Protein 6WAS (pdb70)

Secondary structure (DSSP, 8-state):
--EEEES-EEE-TT--EEEEEEE-SS-GGG-EEEEEEE-TTS-EEEEEEE-TTSS-EEE-TTTTTTEEEEEEGGGTEEEEEE-S--GGG-EEEEEEEE-GGGTT-S--EE---EEEEE-----BPPEEEEEEEE---SEEEEEEEEEEEBSS--EEEETTTT--TTEEEPPPEE-TTS-EEEEEEEEEEGGGTTT--EEEEEEETTTTEEEEEEE---/--EE--SEEEE-TT--EEEEEEESSS-GGGS--EEEEE-TTS--EEEEBTTTBPPTTS-TTEEEEEEGGGTEEEEEE-S--GGG-EEEEEEEE-TTS-EEE---EEEEE--S--BPPEEEEE---HHHHHTT-EEEEEEEEEEBSS--EEEEEETTEEE-TTEEEPPPEE-TTS-EEEEEEEEE-HHHHHH-S-EEEEEEETTEEEEEEE-TT-/-PEEEEE-----EEEEESS-----EEEEGGGEEESS---TTS-EEEEETT-/--EEEEE-EEE-TT--EEEEEEE-SS-GGG-EEEEEEE-TTS-EEEEEEE-TTSS-EEE-TTTTTTEEEEEEGGGTEEEEEE-S--GGG-EEEEEEEE-GGGTT-S--EE---EEEEE--PPPBPPEEEEE------EEEEEEEEEEEBSS--EEEEGGGTB-TTEEEPPPEE-TTS-EEEEEEEEEEGGGTTTS--EEEEEEGGGTEEEEEE-----/-PEEEEEE----EEEEE---EEEEEGGGEEESS---TTS-EEEEES--/--EE--SEEEE-TT--EEEEEEESSS-GGGS--EEEEE-TTS--EEEEBTTTBPPTTS-TTEEEEEEGGGTEEEEEE-S--GGG-EEEEEEEE-TTS-EEE---EEEEE--S--BPPEEEEEPPPHHHHHTT-EEEEEEEEEEBSS--EEEEEETTEEE-SSEEEPPPEE-TTS-EEEEEEEEE-HHHHHTSS-EEEEEEETTEEEEEEE-S--

Sequence (963 aa):
VQLVESGGGLAKPGGSLRLSCAASGITFSEDYMHWVRQASGKGLEWVSRISYDSDNTWYADSVKGRFTISRENAKNTLYLQMDSLRAEDTAVYYCARAPVWTGYTSSLDVWGRGVLVTVSSASTKGPSVFPLAPSSGGTAALGCCLVKDYFPEPVTVSWNSGALTSGVHTFPAVLQSSGLYSLSSVVTVPSSSLGTQTYICNVNHKPSNTKVDKRVEPKSVVFSSQPHSVVSGSPGQTVTISCTRSSGSIDNEYVRWYQQRPGSVPTIVVIYKDNQRPSGVPDRFSGSIDSSSNSASLAISSGLQSEDEADYYCQSSDDNFNWVFGGGTRLTTVLRQPKAAPSVTLFPPSSEELQANKATLVCLISDFYPGAVTVAWKADSSPVKAGVETTTPSKQSNNKKYAASSYLSLTPEQWKSHRSYSCCQVTHEGSTVEKTVAPTEVQLVESGGGLAKPGGSLRLSCAASGITFSEDYMHWVRQASGKGLEWVSRISYDSDNTWYADSVKGRFTISRENAKNTLYLQMDSLRAEDTAVYYCCARAPVWTGYTSLDVWGRGVLVTVSSASTKGPSVFPLAPSSSGGTAALGCLVKDYFPEPVTVSWNSGALTSGVHTFPAVLQSSGLYSLSSVVTVPSSSLGTQTYICNVNHKPSNTKVDKRVEPKVVFSQPHSVSGSPGQTVTISCTRSSGSIDNEYVRWYQQRPGSVPTIVIYKDNQRPSGVPDRFSGSIDSSSNSASLAISGLQSEDEADYYCQSSDDNFNWVFGGGTRLTVLRQPKAAPSVTLFPPSSEELQANKATLVCLISDFYPGAVTVAWKADSSPVKAGVETTTPSKQSNNKYAASSYLSLTPEQWKSHRSYSCQVTHEGSTVEKTVAPTECVTLECRQVNEEIKNCSFNATKVYALFYRLDIVPLEEERKGNSSKYRLINCCVTLECRQVNEEIKNCSFNVYALFYRLDIVPLEEERKGNSSKYRLINC

Nearest PDB structures (foldseek):
  6was-assembly1_H  TM=1.005E+00  e=1.455E-41  Homo sapiens
  8db4-assembly2_I  TM=9.716E-01  e=8.700E-34  Homo sapiens
  4yhp-assembly1_H  TM=8.505E-01  e=2.205E-32  Homo sapiens
  4yhp-assembly1_E  TM=6.690E-01  e=6.435E-33  Homo sapiens
  7rxl-assembly1_H  TM=5.875E-01  e=9.216E-33  Homo sapiens

Solvent-accessible surface area: 43402 Å² total

B-factor: mean 32.3, std 17.85, range [6.88, 130.09]

Radius of gyration: 36.83 Å; Cα contacts (8 Å, |Δi|>4): 2574; chains: 6; bounding box: 50×106×88 Å

Foldseek 3Di:
DAKAKDWADEAAQQAKIKIKIADDDDFLLQWKKFKWWAAVPGDIDGAKIAGSVRPDIDGDPVCPPAKDWDADVVRRMIMIIGGNDDQVVFTWMKMFIQGVVNVSPDTDYIHPTDTHGYHPDDADFWDKDWAAWDVQQKTKIKIKTDFGDDDDKDKDKPVPPDDAQKDWDDWDQDPVRGIITMIMGMDGNVCAPVPWIWMWMDDPVVRDIDIDIHHHDD/DAFEWPAEAEDAAQAKDKIKTADPDDALVPWWKWKWWAAPPGDIDTQATRQFDGPPPRDPQWGKHADRVRSMIMIMGGRDDQRSQTKMWMWIADPVRHIDIHPIYGYYHDDDDFDAWDWDKDWADPVQVVVQWTKIKIKIDFGPPQDKDKWKDQANHTDDPQKDKDRWDADPVRGTMIMMMRIDGPCSQQVGQKMKMWMADPRDIDIDMDGPPD/DAKAKDFAEEDAQQGKTKMKIADDDDQQLQWKKFKWWAAVPGDIDTAKIAGSVRPDIDGDPVCPPAKDWDDDVVRRMIMIIGGNDAQVPFTWMKMFIQGVVNVSPDTDHIHPTDTHGHAPDDADAWDKDKQAWDPPPQKIKIKIKTDFGDDDDKDKDKPNPPDDAQKDWDDWDQDSNRGIITMIMGMDGNVQAPVHKIWMWIQDVSHRDIDTDIHHHD/DAFEWPAEDEDAAQAKTKIKTADPDDALVPWAKWKWWAAPPGDIDTQDTRQFDGPPPRDPQWGKHDDRVRSMIMIMGGRDDQRRQTKMWMWIADPVRHIDIHPIYGYHHDPDDFDAKDKDKDWADPVQVVVQWTKIKIKIDDGPPQTKDKWKDFVNHTDDPQKDKDRWDADPVRHTIIMMMHIDGPVSLQPTAKMKIWIADPRDTDIDIDGPVD/DKKWKWAADCVGWTWIDTPPCPDIDIGDPVQWAFPDDHDHPGIGMIHGPVD/DWKWKWDAPCVGWIFIPTCPTDIDNPVQWAFPDDHDHPGIGMIHGPVD

Structure (mmCIF, N/CA/C/O backbone):
data_6WAS
#
_entry.id   6WAS
#
_cell.length_a   73.697
_cell.length_b   97.893
_cell.length_c   168.015
_cell.angle_alpha   90.000
_cell.angle_beta   90.000
_cell.angle_gamma   90.000
#
_symmetry.space_group_name_H-M   'P 21 21 21'
#
loop_
_entity.id
_entity.type
_entity.pdbx_description
1 polymer 'GN1_PA8 Fab Heavy chain'
2 polymer 'GN1_PA8 Fab Light chain'
3 polymer '1FD6 16055 V1V2 scaffold'
4 non-polymer 2-acetamido-2-deoxy-beta-D-glucopyranose
5 water water
#
loop_
_atom_site.group_PDB
_atom_site.id
_atom_site.type_symbol
_atom_site.label_atom_id
_atom_site.label_alt_id
_atom_site.label_comp_id
_atom_site.label_asym_id
_atom_site.label_entity_id
_atom_site.label_seq_id
_atom_site.pdbx_PDB_ins_code
_atom_site.Cartn_x
_atom_site.Cartn_y
_atom_site.Cartn_z
_atom_site.occupancy
_atom_site.B_iso_or_equiv
_atom_site.auth_seq_id
_atom_site.auth_comp_id
_atom_site.auth_asym_id
_atom_site.auth_atom_id
_atom_site.pdbx_PDB_model_num
ATOM 15 N N . VAL A 1 2 ? -10.012 11.034 71.702 1.00 30.13 2 VAL H N 1
ATOM 16 C CA . VAL A 1 2 ? -9.095 10.083 72.308 1.00 34.80 2 VAL H CA 1
ATOM 17 C C . VAL A 1 2 ? -8.720 10.598 73.696 1.00 26.28 2 VAL H C 1
ATOM 18 O O . VAL A 1 2 ? -8.329 11.754 73.853 1.00 23.82 2 VAL H O 1
ATOM 31 N N . GLN A 1 3 ? -8.867 9.739 74.703 1.00 23.74 3 GLN H N 1
ATOM 32 C CA . GLN A 1 3 ? -8.416 10.026 76.055 1.00 24.91 3 GLN H CA 1
ATOM 33 C C . GLN A 1 3 ? -7.532 8.889 76.538 1.00 19.06 3 GLN H C 1
ATOM 34 O O . GLN A 1 3 ? -7.841 7.714 76.328 1.00 25.81 3 GLN H O 1
ATOM 48 N N . LEU A 1 4 ? -6.429 9.252 77.180 1.00 17.82 4 LEU H N 1
ATOM 49 C CA . LEU A 1 4 ? -5.446 8.304 77.678 1.00 21.69 4 LEU H CA 1
ATOM 50 C C . LEU A 1 4 ? -5.494 8.315 79.198 1.00 16.01 4 LEU H C 1
ATOM 51 O O . LEU A 1 4 ? -5.409 9.381 79.813 1.00 21.13 4 LEU H O 1
ATOM 67 N N . VAL A 1 5 ? -5.638 7.137 79.798 1.00 24.46 5 VAL H N 1
ATOM 68 C CA . VAL A 1 5 ? -5.719 6.999 81.249 1.00 24.80 5 VAL H CA 1
ATOM 69 C C . VAL A 1 5 ? -4.651 6.001 81.673 1.00 22.12 5 VAL H C 1
ATOM 70 O O . VAL A 1 5 ? -4.742 4.811 81.347 1.00 21.55 5 VAL H O 1
ATOM 83 N N . GLU A 1 6 ? -3.641 6.486 82.383 1.00 21.22 6 GLU H N 1
ATOM 84 C CA . GLU A 1 6 ? -2.585 5.634 82.899 1.00 22.82 6 GLU H CA 1
ATOM 85 C C . GLU A 1 6 ? -3.038 4.947 84.183 1.00 25.74 6 GLU H C 1
ATOM 86 O O . GLU A 1 6 ? -3.874 5.462 84.928 1.00 23.07 6 GLU H O 1
ATOM 98 N N . SER A 1 7 ? -2.485 3.763 84.425 1.00 25.89 7 SER H N 1
ATOM 99 C CA . SER A 1 7 ? -2.713 3.043 85.668 1.00 24.51 7 SER H CA 1
ATOM 100 C C . SER A 1 7 ? -1.438 2.288 86.008 1.00 26.39 7 SER H C 1
ATOM 101 O O . SER A 1 7 ? -0.508 2.213 85.204 1.00 18.74 7 SER H O 1
ATOM 109 N N . GLY A 1 8 ? -1.399 1.737 87.221 1.00 25.55 8 GLY H N 1
ATOM 110 C CA . GLY A 1 8 ? -0.240 0.993 87.672 1.00 21.33 8 GLY H CA 1
ATOM 111 C C . GLY A 1 8 ? 0.771 1.883 88.354 1.00 20.70 8 GLY H C 1
ATOM 112 O O . GLY A 1 8 ? 0.406 2.872 88.996 1.00 26.57 8 GLY H O 1
ATOM 116 N N . GLY A 1 9 ? 2.052 1.561 88.213 1.00 27.18 9 GLY H N 1
ATOM 117 C CA . GLY A 1 9 ? 3.060 2.362 88.884 1.00 26.99 9 GLY H CA 1
ATOM 118 C C . GLY A 1 9 ? 2.944 2.216 90.389 1.00 35.89 9 GLY H C 1
ATOM 119 O O . GLY A 1 9 ? 2.638 1.138 90.911 1.00 29.82 9 GLY H O 1
ATOM 123 N N . GLY A 1 10 ? 3.177 3.320 91.097 1.00 24.58 10 GLY H N 1
ATOM 124 C CA . GLY A 1 10 ? 3.174 3.320 92.546 1.00 31.98 10 GLY H CA 1
ATOM 125 C C . GLY A 1 10 ? 4.569 3.362 93.139 1.00 27.56 10 GLY H C 1
ATOM 126 O O . GLY A 1 10 ? 5.489 3.935 92.547 1.00 26.23 10 GLY H O 1
ATOM 130 N N . LEU A 1 11 ? 4.737 2.746 94.304 1.00 25.29 11 LEU H N 1
ATOM 131 C CA . LEU A 1 11 ? 5.975 2.816 95.066 1.00 19.35 11 LEU H CA 1
ATOM 132 C C . LEU A 1 11 ? 6.797 1.554 94.849 1.00 20.94 11 LEU H C 1
ATOM 133 O O . LEU A 1 11 ? 6.244 0.454 94.736 1.00 28.63 11 LEU H O 1
ATOM 144 N N . ALA A 1 12 ? 8.119 1.714 94.791 1.00 22.75 12 ALA H N 1
ATOM 145 C CA . ALA A 1 12 ? 9.017 0.573 94.675 1.00 27.63 12 ALA H CA 1
ATOM 146 C C . ALA A 1 12 ? 10.380 0.935 95.249 1.00 26.84 12 ALA H C 1
ATOM 147 O O . ALA A 1 12 ? 10.703 2.108 95.453 1.00 22.61 12 ALA H O 1
ATOM 154 N N . LYS A 1 13 ? 11.176 -0.093 95.516 1.00 22.61 13 LYS H N 1
ATOM 155 C CA . LYS A 1 13 ? 12.515 0.088 96.062 1.00 19.04 13 LYS H CA 1
ATOM 156 C C . LYS A 1 13 ? 13.558 0.072 94.948 1.00 23.30 13 LYS H C 1
ATOM 157 O O . LYS A 1 13 ? 13.341 -0.543 93.901 1.00 19.85 13 LYS H O 1
ATOM 176 N N . PRO A 1 14 ? 14.703 0.725 95.135 1.00 24.98 14 PRO H N 1
ATOM 177 C CA . PRO A 1 14 ? 15.787 0.603 94.149 1.00 21.00 14 PRO H CA 1
ATOM 178 C C . PRO A 1 14 ? 16.052 -0.853 93.803 1.00 24.09 14 PRO H C 1
ATOM 179 O O . PRO A 1 14 ? 16.167 -1.710 94.682 1.00 19.34 14 PRO H O 1
ATOM 190 N N . GLY A 1 15 ? 16.149 -1.132 92.505 1.00 20.22 15 GLY H N 1
ATOM 191 C CA . GLY A 1 15 ? 16.257 -2.487 92.015 1.00 20.20 15 GLY H CA 1
ATOM 192 C C . GLY A 1 15 ? 14.931 -3.175 91.790 1.00 16.56 15 GLY H C 1
ATOM 193 O O . GLY A 1 15 ? 14.905 -4.235 91.155 1.00 20.87 15 GLY H O 1
ATOM 197 N N . GLY A 1 16 ? 13.837 -2.608 92.287 1.00 15.46 16 GLY H N 1
ATOM 198 C CA . GLY A 1 16 ? 12.520 -3.176 92.098 1.0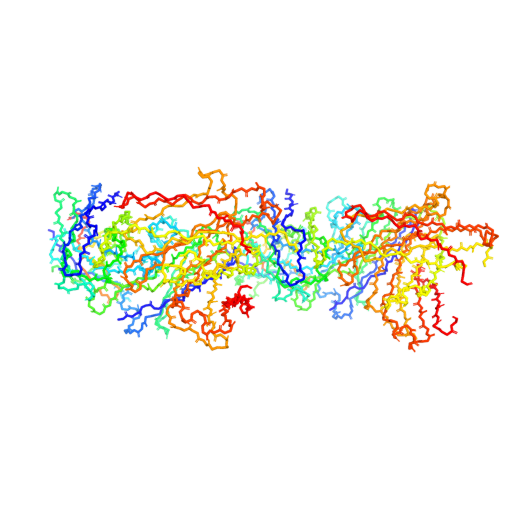0 14.71 16 GLY H CA 1
ATOM 199 C C . GLY A 1 16 ? 12.015 -3.010 90.671 1.00 25.48 16 GLY H C 1
ATOM 200 O O . GLY A 1 16 ? 12.722 -2.580 89.758 1.00 19.84 16 GLY H O 1
ATOM 204 N N . SER A 1 17 ? 10.738 -3.354 90.493 1.00 17.85 17 SER H N 1
ATOM 205 C CA . SER A 1 17 ? 10.165 -3.481 89.162 1.00 20.41 17 SER H CA 1
ATOM 206 C C . SER A 1 17 ? 8.669 -3.190 89.211 1.00 29.54 17 SER H C 1
ATOM 207 O O . SER A 1 17 ? 7.963 -3.708 90.080 1.00 26.80 17 SER H O 1
ATOM 215 N N . LEU A 1 18 ? 8.201 -2.350 88.284 1.00 21.63 18 LEU H N 1
ATOM 216 C CA . LEU A 1 18 ? 6.803 -1.938 88.201 1.00 21.78 18 LEU H CA 1
ATOM 217 C C . LEU A 1 18 ? 6.358 -1.984 86.749 1.00 22.32 18 LEU H C 1
ATOM 218 O O . LEU A 1 18 ? 7.181 -1.957 85.832 1.00 21.36 18 LEU H O 1
ATOM 234 N N . ARG A 1 19 ? 5.041 -2.021 86.545 1.00 16.98 19 ARG H N 1
ATOM 235 C CA . ARG A 1 19 ? 4.469 -1.959 85.208 1.00 17.62 19 ARG H CA 1
ATOM 236 C C . ARG A 1 19 ? 3.425 -0.858 85.145 1.00 24.23 19 ARG H C 1
ATOM 237 O O . ARG A 1 19 ? 2.504 -0.821 85.967 1.00 19.00 19 ARG H O 1
ATOM 258 N N . LEU A 1 20 ? 3.573 0.029 84.167 1.00 17.54 20 LEU H N 1
ATOM 259 C CA . LEU A 1 20 ? 2.564 1.024 83.847 1.00 17.47 20 LEU H CA 1
ATOM 260 C C . LEU A 1 20 ? 1.690 0.532 82.704 1.00 21.24 20 LEU H C 1
ATOM 261 O O . LEU A 1 20 ? 2.149 -0.169 81.796 1.00 17.46 20 LEU H O 1
ATOM 277 N N . SER A 1 21 ? 0.422 0.919 82.759 1.00 18.00 21 SER H N 1
ATOM 278 C CA . SER A 1 21 ? -0.553 0.590 81.737 1.00 19.94 21 SER H CA 1
ATOM 279 C C . SER A 1 21 ? -1.286 1.863 81.341 1.00 23.98 21 SER H C 1
ATOM 280 O O . SER A 1 21 ? -1.494 2.751 82.171 1.00 22.92 21 SER H O 1
ATOM 288 N N . CYS A 1 22 ? -1.668 1.957 80.066 1.00 20.36 22 CYS H N 1
ATOM 289 C CA . CYS A 1 22 ? -2.390 3.124 79.565 1.00 15.64 22 CYS H CA 1
ATOM 290 C C . CYS A 1 22 ? -3.506 2.662 78.642 1.00 19.36 22 CYS H C 1
ATOM 291 O O . CYS A 1 22 ? -3.244 2.032 77.615 1.00 23.11 22 CYS H O 1
ATOM 298 N N . ALA A 1 23 ? -4.742 2.986 78.999 1.00 21.20 23 ALA H N 1
ATOM 299 C CA . ALA A 1 23 ? -5.907 2.603 78.215 1.00 21.88 23 ALA H CA 1
ATOM 300 C C . ALA A 1 23 ? -6.356 3.795 77.382 1.00 20.93 23 ALA H C 1
ATOM 301 O O . ALA A 1 23 ? -6.611 4.876 77.924 1.00 27.00 23 ALA H O 1
ATOM 308 N N . ALA A 1 24 ? -6.443 3.600 76.071 1.00 20.68 24 ALA H N 1
ATOM 309 C CA . ALA A 1 24 ? -6.812 4.656 75.138 1.00 21.65 24 ALA H CA 1
ATOM 310 C C . ALA A 1 24 ? -8.236 4.441 74.643 1.00 20.20 24 ALA H C 1
ATOM 311 O O . ALA A 1 24 ? -8.562 3.369 74.123 1.00 25.10 24 ALA H O 1
ATOM 318 N N . SER A 1 25 ? -9.077 5.455 74.808 1.00 19.57 25 SER H N 1
ATOM 319 C CA . SER A 1 25 ? -10.373 5.463 74.155 1.00 25.10 25 SER H CA 1
ATOM 320 C C . SER A 1 25 ? -10.213 5.932 72.712 1.00 31.99 25 SER H C 1
ATOM 321 O O . SER A 1 25 ? -9.143 6.373 72.288 1.00 31.74 25 SER H O 1
ATOM 329 N N . GLY A 1 26 ? -11.290 5.839 71.951 1.00 31.89 26 GLY H N 1
ATOM 330 C CA . GLY A 1 26 ? -11.270 6.327 70.589 1.00 32.22 26 GLY H CA 1
ATOM 331 C C . GLY A 1 26 ? -10.946 5.246 69.579 1.00 28.58 26 GLY H C 1
ATOM 332 O O . GLY A 1 26 ? -10.917 4.045 69.866 1.00 28.54 26 GLY H O 1
ATOM 336 N N . ILE A 1 27 ? -10.665 5.707 68.361 1.00 26.09 27 ILE H N 1
ATOM 337 C CA . ILE A 1 27 ? -10.653 4.851 67.182 1.00 30.35 27 ILE H CA 1
ATOM 338 C C . ILE A 1 27 ? -9.307 4.823 66.469 1.00 30.19 27 ILE H C 1
ATOM 339 O O . ILE A 1 27 ? -9.179 4.132 65.454 1.00 32.40 27 ILE H O 1
ATOM 355 N N . THR A 1 28 ? -8.290 5.531 66.969 1.00 26.14 28 THR H N 1
ATOM 356 C CA . THR A 1 28 ? -7.039 5.690 66.228 1.00 28.05 28 THR H CA 1
ATOM 357 C C . THR A 1 28 ? -5.875 4.863 66.771 1.00 22.30 28 THR H C 1
ATOM 358 O O . THR A 1 28 ? -4.812 4.846 66.140 1.00 22.86 28 THR H O 1
ATOM 369 N N . PHE A 1 29 ? -6.038 4.184 67.910 1.00 19.99 29 PHE H N 1
ATOM 370 C CA . PHE A 1 29 ? -4.897 3.559 68.578 1.00 18.45 29 PHE H CA 1
ATOM 371 C C . PHE A 1 29 ? -4.104 2.669 67.627 1.00 19.46 29 PHE H C 1
ATOM 372 O O . PHE A 1 29 ? -2.868 2.704 67.618 1.00 17.95 29 PHE H O 1
ATOM 389 N N . SER A 1 30 ? -4.796 1.866 66.817 1.00 23.43 30 SER H N 1
ATOM 390 C CA . SER A 1 30 ? -4.119 0.886 65.976 1.00 22.66 30 SER H CA 1
ATOM 391 C C . SER A 1 30 ? -3.270 1.526 64.885 1.00 20.34 30 SER H C 1
ATOM 392 O O . SER A 1 30 ? -2.465 0.822 64.268 1.00 18.66 30 SER H O 1
ATOM 400 N N . GLU A 1 31 ? -3.415 2.829 64.638 1.00 17.72 31 GLU H N 1
ATOM 401 C CA . GLU A 1 31 ? -2.563 3.533 63.691 1.00 20.52 31 GLU H CA 1
ATOM 402 C C . GLU A 1 31 ? -1.620 4.535 64.351 1.00 21.47 31 GLU H C 1
ATOM 403 O O . GLU A 1 31 ? -0.829 5.164 63.648 1.00 18.20 31 GLU H O 1
ATOM 415 N N . ASP A 1 32 ? -1.671 4.699 65.671 1.00 14.90 32 ASP H N 1
ATOM 416 C CA . ASP A 1 32 ? -0.858 5.696 66.364 1.00 12.70 32 ASP H CA 1
ATOM 417 C C . ASP A 1 32 ? 0.486 5.135 66.818 1.00 13.27 32 ASP H C 1
ATOM 418 O O . ASP A 1 32 ? 0.568 4.006 67.307 1.00 14.94 32 ASP H O 1
ATOM 427 N N . TYR A 1 33 ? 1.536 5.943 66.677 1.00 10.73 33 TYR H N 1
ATOM 428 C CA . TYR A 1 33 ? 2.723 5.753 67.496 1.00 8.98 33 TYR H CA 1
ATOM 429 C C . TYR A 1 33 ? 2.393 6.181 68.920 1.00 10.72 33 TYR H C 1
ATOM 430 O O . TYR A 1 33 ? 1.698 7.182 69.133 1.00 12.76 33 TYR H O 1
ATOM 448 N N . MET A 1 34 ? 2.883 5.426 69.902 1.00 9.80 34 MET H N 1
ATOM 449 C CA . MET A 1 34 ? 2.603 5.710 71.305 1.00 10.67 34 MET H CA 1
ATOM 450 C C . MET A 1 34 ? 3.909 5.910 72.061 1.00 12.47 34 MET H C 1
ATOM 451 O O . MET A 1 34 ? 4.898 5.210 71.821 1.00 13.13 34 MET H O 1
ATOM 465 N N . HIS A 1 35 ? 3.901 6.876 72.973 1.00 8.92 35 HIS H N 1
ATOM 466 C CA . HIS A 1 35 ? 5.098 7.334 73.657 1.00 12.56 35 HIS H CA 1
ATOM 467 C C . HIS A 1 35 ? 4.881 7.289 75.160 1.00 11.68 35 HIS H C 1
ATOM 468 O O . HIS A 1 35 ? 3.749 7.328 75.643 1.00 10.40 35 HIS H O 1
ATOM 482 N N . TRP A 1 36 ? 5.992 7.228 75.895 1.00 8.89 36 TRP H N 1
ATOM 483 C CA . TRP A 1 36 ? 6.025 7.523 77.319 1.00 9.76 36 TRP H CA 1
ATOM 484 C C . TRP A 1 36 ? 6.936 8.723 77.545 1.00 7.20 36 TRP H C 1
ATOM 485 O O . TRP A 1 36 ? 8.030 8.798 76.977 1.00 11.04 36 TRP H O 1
ATOM 506 N N . VAL A 1 37 ? 6.470 9.666 78.355 1.00 10.63 37 VAL H N 1
ATOM 507 C CA . VAL A 1 37 ? 7.243 10.835 78.763 1.00 8.70 37 VAL H CA 1
ATOM 508 C C . VAL A 1 37 ? 7.071 10.994 80.267 1.00 10.14 37 VAL H C 1
ATOM 509 O O . VAL A 1 37 ? 5.980 10.771 80.800 1.00 14.33 37 VAL H O 1
ATOM 522 N N . ARG A 1 38 ? 8.141 11.363 80.959 1.00 11.06 38 ARG H N 1
ATOM 523 C CA . ARG A 1 38 ? 8.071 11.501 82.404 1.00 11.98 38 ARG H CA 1
ATOM 524 C C . ARG A 1 38 ? 8.498 12.905 82.807 1.00 8.32 38 ARG H C 1
ATOM 525 O O . ARG A 1 38 ? 9.167 13.614 82.054 1.00 12.78 38 ARG H O 1
ATOM 546 N N . GLN A 1 39 ? 8.085 13.303 84.006 1.00 12.25 39 GLN H N 1
ATOM 547 C CA . GLN A 1 39 ? 8.375 14.641 84.507 1.00 11.35 39 GLN H CA 1
ATOM 548 C C . GLN A 1 39 ? 8.498 14.559 86.021 1.00 11.69 39 GLN H C 1
ATOM 549 O O . GLN A 1 39 ? 7.510 14.292 86.707 1.00 13.57 39 GLN H O 1
ATOM 563 N N . ALA A 1 40 ? 9.704 14.781 86.529 1.00 15.33 40 ALA H N 1
ATOM 564 C CA . ALA A 1 40 ? 9.906 14.841 87.967 1.00 18.74 40 ALA H CA 1
ATOM 565 C C . ALA A 1 40 ? 9.328 16.141 88.510 1.00 25.16 40 ALA H C 1
ATOM 566 O O . ALA A 1 40 ? 9.295 17.165 87.822 1.00 21.99 40 ALA H O 1
ATOM 573 N N . SER A 1 41 ? 8.853 16.090 89.752 1.00 24.82 41 SER H N 1
ATOM 574 C CA . SER A 1 41 ? 8.232 17.260 90.357 1.00 28.34 41 SER H CA 1
ATOM 575 C C . SER A 1 41 ? 9.145 18.469 90.214 1.00 20.87 41 SER H C 1
ATOM 576 O O . SER A 1 41 ? 10.317 18.428 90.599 1.00 26.01 41 SER H O 1
ATOM 584 N N . GLY A 1 42 ? 8.608 19.536 89.624 1.00 26.66 42 GLY H N 1
ATOM 585 C CA . GLY A 1 42 ? 9.358 20.760 89.412 1.00 22.55 42 GLY H CA 1
ATOM 586 C C . GLY A 1 42 ? 10.458 20.692 88.377 1.00 29.94 42 GLY H C 1
ATOM 587 O O . GLY A 1 42 ? 11.263 21.625 88.296 1.00 26.05 42 GLY H O 1
ATOM 591 N N . LYS A 1 43 ? 10.528 19.629 87.581 1.00 21.11 43 LYS H N 1
ATOM 592 C CA . LYS A 1 43 ? 11.580 19.470 86.585 1.00 20.20 43 LYS H CA 1
ATOM 593 C C . LYS A 1 43 ? 10.981 19.430 85.180 1.00 18.03 43 LYS H C 1
ATOM 594 O O . LYS A 1 43 ? 9.763 19.507 84.982 1.00 18.94 43 LYS H O 1
ATOM 613 N N . GLY A 1 44 ? 11.864 19.309 84.201 1.00 17.14 44 GLY H N 1
ATOM 614 C CA . GLY A 1 44 ? 11.463 19.361 82.814 1.00 20.73 44 GLY H CA 1
ATOM 615 C C . GLY A 1 44 ? 10.941 18.037 82.306 1.00 18.52 44 GLY H C 1
ATOM 616 O O . GLY A 1 44 ? 11.096 16.985 82.926 1.00 19.34 44 GLY H O 1
ATOM 620 N N . LEU A 1 45 ? 10.301 18.105 81.145 1.00 16.07 45 LEU H N 1
ATOM 621 C CA . LEU A 1 45 ? 9.869 16.903 80.449 1.00 13.24 45 LEU H CA 1
ATOM 622 C C . LEU A 1 45 ? 11.081 16.097 80.008 1.00 14.55 45 LEU H C 1
ATOM 623 O O . LEU A 1 45 ? 12.062 16.654 79.503 1.00 15.23 45 LEU H O 1
ATOM 639 N N . GLU A 1 46 ? 11.010 14.778 80.190 1.00 9.39 46 GLU H N 1
ATOM 640 C CA . GLU A 1 46 ? 12.056 13.872 79.727 1.00 13.68 46 GLU H CA 1
ATOM 641 C C . GLU A 1 46 ? 11.410 12.751 78.927 1.00 9.29 46 GLU H C 1
ATOM 642 O O . GLU A 1 46 ? 10.587 11.996 79.456 1.00 10.35 46 GLU H O 1
ATOM 654 N N . TRP A 1 47 ? 11.782 12.649 77.656 1.00 8.78 47 TRP H N 1
ATOM 655 C CA . TRP A 1 47 ? 11.236 11.610 76.797 1.00 11.77 47 TRP H CA 1
ATOM 656 C C . TRP A 1 47 ? 11.799 10.254 77.211 1.00 13.57 47 TRP H C 1
ATOM 657 O O . TRP A 1 47 ? 12.998 10.121 77.480 1.00 9.01 47 TRP H O 1
ATOM 678 N N . VAL A 1 48 ? 10.929 9.245 77.281 1.00 11.15 48 VAL H N 1
ATOM 679 C CA . VAL A 1 48 ? 11.304 7.914 77.776 1.00 13.92 48 VAL H CA 1
ATOM 680 C C . VAL A 1 48 ? 11.403 6.892 76.640 1.00 14.14 48 VAL H C 1
ATOM 681 O O . VAL A 1 48 ? 12.434 6.239 76.473 1.00 12.89 48 VAL H O 1
ATOM 694 N N . SER A 1 49 ? 10.329 6.712 75.876 1.00 9.65 49 SER H N 1
ATOM 695 C CA . SER A 1 49 ? 10.270 5.594 74.942 1.00 8.94 49 SER H CA 1
ATOM 696 C C . SER A 1 49 ? 9.108 5.781 73.976 1.00 8.64 49 SER H C 1
ATOM 697 O O . SER A 1 49 ? 8.157 6.510 74.264 1.00 10.06 49 SER H O 1
ATOM 705 N N . ARG A 1 50 ? 9.192 5.109 72.823 1.00 10.19 50 ARG H N 1
ATOM 706 C CA . ARG A 1 50 ? 8.078 5.085 71.880 1.00 9.77 50 ARG H CA 1
ATOM 707 C C . ARG A 1 50 ? 8.042 3.756 71.135 1.00 12.60 50 ARG H C 1
ATOM 708 O O . ARG A 1 50 ? 9.053 3.053 71.017 1.00 11.30 50 ARG H O 1
ATOM 729 N N . ILE A 1 51 ? 6.861 3.439 70.600 1.00 11.32 51 ILE H N 1
ATOM 730 C CA . ILE A 1 51 ? 6.627 2.180 69.898 1.00 11.86 51 ILE H CA 1
ATOM 731 C C . ILE A 1 51 ? 5.737 2.441 68.684 1.00 16.99 51 ILE H C 1
ATOM 732 O O . ILE A 1 51 ? 4.735 3.160 68.778 1.00 11.90 51 ILE H O 1
ATOM 748 N N . SER A 1 52 ? 6.112 1.867 67.543 1.00 13.67 52 SER H N 1
ATOM 749 C CA . SER A 1 52 ? 5.324 1.998 66.327 1.00 13.95 52 SER H CA 1
ATOM 750 C C . SER A 1 52 ? 3.982 1.287 66.479 1.00 14.30 52 SER H C 1
ATOM 751 O O . SER A 1 52 ? 3.792 0.447 67.362 1.00 15.81 52 SER H O 1
ATOM 759 N N . TYR A 1 53 A 3.039 1.634 65.597 1.00 16.31 52 TYR H N 1
ATOM 760 C CA . TYR A 1 53 A 1.690 1.080 65.704 1.00 17.51 52 TYR H CA 1
ATOM 761 C C . TYR A 1 53 A 1.674 -0.430 65.525 1.00 17.26 52 TYR H C 1
ATOM 762 O O . TYR A 1 53 A 0.771 -1.097 66.046 1.00 20.38 52 TYR H O 1
ATOM 780 N N . ASP A 1 54 ? 2.633 -0.987 64.784 1.00 18.91 53 ASP H N 1
ATOM 781 C CA . ASP A 1 54 ? 2.693 -2.426 64.546 1.00 24.66 53 ASP H CA 1
ATOM 782 C C . ASP A 1 54 ? 3.697 -3.134 65.453 1.00 23.55 53 ASP H C 1
ATOM 783 O O . ASP A 1 54 ? 4.017 -4.304 65.214 1.00 22.91 53 ASP H O 1
ATOM 792 N N . SER A 1 55 ? 4.195 -2.447 66.479 1.00 17.35 54 SER H N 1
ATOM 793 C CA . SER A 1 55 ? 5.067 -2.989 67.519 1.00 17.81 54 SER H CA 1
ATOM 794 C C . SER A 1 55 ? 6.421 -3.443 66.996 1.00 22.26 54 SER H C 1
ATOM 795 O O . SER A 1 55 ? 7.219 -3.990 67.765 1.00 22.75 54 SER H O 1
ATOM 803 N N . ASP A 1 56 ? 6.717 -3.226 65.714 1.00 20.19 55 ASP H N 1
ATOM 804 C CA . ASP A 1 56 ? 7.958 -3.744 65.161 1.00 21.59 55 ASP H CA 1
ATOM 805 C C . ASP A 1 56 ? 9.154 -2.865 65.483 1.00 27.12 55 ASP H C 1
ATOM 806 O O . ASP A 1 56 ? 10.290 -3.342 65.411 1.00 27.02 55 ASP H O 1
ATOM 815 N N . ASN A 1 57 ? 8.932 -1.608 65.855 1.00 16.71 56 ASN H N 1
ATOM 816 C CA . ASN A 1 57 ? 10.023 -0.684 66.122 1.00 20.39 56 ASN H CA 1
ATOM 817 C C . ASN A 1 57 ? 9.801 -0.022 67.470 1.00 15.90 56 ASN H C 1
ATOM 818 O O . ASN A 1 57 ? 8.700 0.460 67.752 1.00 13.62 56 ASN H O 1
ATOM 829 N N . THR A 1 58 ? 10.843 -0.015 68.300 1.00 15.14 57 THR H N 1
ATOM 830 C CA . THR A 1 58 ? 10.813 0.611 69.615 1.00 12.99 57 THR H CA 1
ATOM 831 C C . THR A 1 58 ? 12.090 1.416 69.782 1.00 14.63 57 THR H C 1
ATOM 832 O O . THR A 1 58 ? 13.117 1.111 69.166 1.00 12.32 57 THR H O 1
ATOM 843 N N . TRP A 1 59 ? 12.011 2.462 70.600 1.00 12.52 58 TRP H N 1
ATOM 844 C CA . TRP A 1 59 ? 13.166 3.283 70.933 1.00 11.90 58 TRP H CA 1
ATOM 845 C C . TRP A 1 59 ? 13.121 3.604 72.420 1.00 11.14 58 TRP H C 1
ATOM 846 O O . TRP A 1 59 ? 12.043 3.693 73.014 1.00 11.67 58 TRP H O 1
ATOM 867 N N . TYR A 1 60 ? 14.298 3.826 73.007 1.00 14.06 59 TYR H N 1
ATOM 868 C CA . TYR A 1 60 ? 14.415 4.116 74.430 1.00 13.73 59 TYR H CA 1
ATOM 869 C C . TYR A 1 60 ? 15.450 5.201 74.661 1.00 17.11 59 TYR H C 1
ATOM 870 O O . TYR A 1 60 ? 16.511 5.205 74.030 1.00 11.10 59 TYR H O 1
ATOM 888 N N . ALA A 1 61 ? 15.142 6.106 75.584 1.00 14.80 60 ALA H N 1
ATOM 889 C CA . ALA A 1 61 ? 16.137 7.056 76.051 1.00 14.87 60 ALA H CA 1
ATOM 890 C C . ALA A 1 61 ? 17.332 6.306 76.639 1.00 14.75 60 ALA H C 1
ATOM 891 O O . ALA A 1 61 ? 17.191 5.230 77.227 1.00 14.65 60 ALA H O 1
ATOM 898 N N . ASP A 1 62 ? 18.523 6.883 76.471 1.00 18.54 61 ASP H N 1
ATOM 899 C CA . ASP A 1 62 ? 19.725 6.268 77.032 1.00 24.76 61 ASP H CA 1
ATOM 900 C C . ASP A 1 62 ? 19.559 5.980 78.520 1.00 20.81 61 ASP H C 1
ATOM 901 O O . ASP A 1 62 ? 20.030 4.953 79.017 1.00 22.99 61 ASP H O 1
ATOM 910 N N . SER A 1 63 ? 18.866 6.867 79.241 1.00 22.40 62 SER H N 1
ATOM 911 C CA . SER A 1 63 ? 18.730 6.738 80.687 1.00 22.93 62 SER H CA 1
ATOM 912 C C . SER A 1 63 ? 17.935 5.512 81.107 1.00 22.71 62 SER H C 1
ATOM 913 O O . SER A 1 63 ? 18.052 5.085 82.261 1.00 24.72 62 SER H O 1
ATOM 921 N N . VAL A 1 64 ? 17.133 4.939 80.214 1.00 15.72 63 VAL H N 1
ATOM 922 C CA . VAL A 1 64 ? 16.298 3.791 80.551 1.00 12.74 63 VAL H CA 1
ATOM 923 C C . VAL A 1 64 ? 16.607 2.569 79.703 1.00 17.07 63 VAL H C 1
ATOM 924 O O . VAL A 1 64 ? 16.052 1.495 79.978 1.00 18.66 63 VAL H O 1
ATOM 937 N N . LYS A 1 65 ? 17.477 2.678 78.698 1.00 18.47 64 LYS H N 1
ATOM 938 C CA . LYS A 1 65 ? 17.708 1.560 77.793 1.00 21.46 64 LYS H CA 1
ATOM 939 C C . LYS A 1 65 ? 18.238 0.357 78.564 1.00 22.08 64 LYS H C 1
ATOM 940 O O . LYS A 1 65 ? 19.122 0.482 79.419 1.00 19.62 64 LYS H O 1
ATOM 959 N N . GLY A 1 66 ? 17.680 -0.813 78.269 1.00 20.06 65 GLY H N 1
ATOM 960 C CA . GLY A 1 66 ? 18.040 -2.029 78.952 1.00 29.70 65 GLY H CA 1
ATOM 961 C C . GLY A 1 66 ? 17.264 -2.295 80.225 1.00 29.10 65 GLY H C 1
ATOM 962 O O . GLY A 1 66 ? 17.241 -3.439 80.692 1.00 31.09 65 GLY H O 1
ATOM 966 N N . ARG A 1 67 ? 16.624 -1.277 80.798 1.00 26.50 66 ARG H N 1
ATOM 967 C CA . ARG A 1 67 ? 15.857 -1.443 82.025 1.00 23.36 66 ARG H CA 1
ATOM 968 C C . ARG A 1 67 ? 14.353 -1.337 81.820 1.00 20.53 66 ARG H C 1
ATOM 969 O O . ARG A 1 67 ? 13.601 -1.999 82.538 1.00 19.26 66 ARG H O 1
ATOM 990 N N . PHE A 1 68 ? 13.893 -0.527 80.867 1.00 19.12 67 PHE H N 1
ATOM 991 C CA . PHE A 1 68 ? 12.473 -0.416 80.560 1.00 21.77 67 PHE H CA 1
ATOM 992 C C . PHE A 1 68 ? 12.161 -1.128 79.251 1.00 19.79 67 PHE H C 1
ATOM 993 O O . PHE A 1 68 ? 12.999 -1.200 78.346 1.00 16.61 67 PHE H O 1
ATOM 1010 N N . THR A 1 69 ? 10.933 -1.629 79.147 1.00 16.13 68 THR H N 1
ATOM 1011 C CA . THR A 1 69 ? 10.466 -2.274 77.926 1.00 18.77 68 THR H CA 1
ATOM 1012 C C . THR A 1 69 ? 9.062 -1.776 77.623 1.00 15.61 68 THR H C 1
ATOM 1013 O O . THR A 1 69 ? 8.159 -1.922 78.452 1.00 15.64 68 THR H O 1
ATOM 1024 N N . ILE A 1 70 ? 8.884 -1.185 76.439 1.00 16.16 69 ILE H N 1
ATOM 1025 C CA . ILE A 1 70 ? 7.591 -0.681 75.996 1.00 10.95 69 ILE H CA 1
ATOM 1026 C C . ILE A 1 70 ? 6.932 -1.758 75.158 1.00 13.22 69 ILE H C 1
ATOM 1027 O O . ILE A 1 70 ? 7.607 -2.473 74.406 1.00 15.16 69 ILE H O 1
ATOM 1043 N N . SER A 1 71 ? 5.613 -1.869 75.279 1.00 12.14 70 SER H N 1
ATOM 1044 C CA . SER A 1 71 ? 4.845 -2.827 74.500 1.00 15.31 70 SER H CA 1
ATOM 1045 C C . SER A 1 71 ? 3.421 -2.306 74.399 1.00 12.30 70 SER H C 1
ATOM 1046 O O . SER A 1 71 ? 3.040 -1.352 75.073 1.00 15.10 70 SER H O 1
ATOM 1054 N N . ARG A 1 72 ? 2.640 -2.932 73.529 1.00 13.46 71 ARG H N 1
ATOM 1055 C CA . ARG A 1 72 ? 1.267 -2.504 73.324 1.00 16.23 71 ARG H CA 1
ATOM 1056 C C . ARG A 1 72 ? 0.430 -3.705 72.925 1.00 14.18 71 ARG H C 1
ATOM 1057 O O . ARG A 1 72 ? 0.949 -4.719 72.455 1.00 20.62 71 ARG H O 1
ATOM 1078 N N . GLU A 1 73 ? -0.878 -3.567 73.112 1.00 13.53 72 GLU H N 1
ATOM 1079 C CA . GLU A 1 73 ? -1.848 -4.577 72.703 1.00 19.99 72 GLU H CA 1
ATOM 1080 C C . GLU A 1 73 ? -2.980 -3.839 71.994 1.00 16.77 72 GLU H C 1
ATOM 1081 O O . GLU A 1 73 ? -3.870 -3.283 72.644 1.00 17.70 72 GLU H O 1
ATOM 1088 N N . ASN A 1 74 ? -2.950 -3.832 70.659 1.00 20.17 73 ASN H N 1
ATOM 1089 C CA . ASN A 1 74 ? -3.879 -2.988 69.912 1.00 21.70 73 ASN H CA 1
ATOM 1090 C C . ASN A 1 74 ? -5.319 -3.461 70.055 1.00 22.90 73 ASN H C 1
ATOM 1091 O O . ASN A 1 74 ? -6.238 -2.636 70.087 1.00 21.09 73 ASN H O 1
ATOM 1102 N N . ALA A 1 75 ? -5.544 -4.770 70.139 1.00 21.14 74 ALA H N 1
ATOM 1103 C CA . ALA A 1 75 ? -6.911 -5.258 70.280 1.00 26.79 74 ALA H CA 1
ATOM 1104 C C . ALA A 1 75 ? -7.574 -4.749 71.553 1.00 22.53 74 ALA H C 1
ATOM 1105 O O . ALA A 1 75 ? -8.806 -4.741 71.634 1.00 26.54 74 ALA H O 1
ATOM 1112 N N . LYS A 1 76 ? -6.786 -4.306 72.536 1.00 21.34 75 LYS H N 1
ATOM 1113 C CA . LYS A 1 76 ? -7.296 -3.773 73.791 1.00 25.26 75 LYS H CA 1
ATOM 1114 C C . LYS A 1 76 ? -6.988 -2.288 73.976 1.00 20.80 75 LYS H C 1
ATOM 1115 O O . LYS A 1 76 ? -7.232 -1.748 75.060 1.00 23.81 75 LYS H O 1
ATOM 1134 N N . ASN A 1 77 ? -6.456 -1.616 72.953 1.00 24.61 76 ASN H N 1
ATOM 1135 C CA . ASN A 1 77 ? -6.173 -0.180 73.025 1.00 17.56 76 ASN H CA 1
ATOM 1136 C C . ASN A 1 77 ? -5.326 0.163 74.247 1.00 12.78 76 ASN H C 1
ATOM 1137 O O . ASN A 1 77 ? -5.573 1.148 74.942 1.00 19.23 76 ASN H O 1
ATOM 1148 N N . THR A 1 78 ? -4.301 -0.642 74.504 1.00 19.48 77 THR H N 1
ATOM 1149 C CA . THR A 1 78 ? -3.531 -0.521 75.734 1.00 19.22 77 THR H CA 1
ATOM 1150 C C . THR A 1 78 ? -2.041 -0.419 75.440 1.00 15.62 77 THR H C 1
ATOM 1151 O O . THR A 1 78 ? -1.498 -1.185 74.637 1.00 15.57 77 THR H O 1
ATOM 1162 N N . LEU A 1 79 ? -1.388 0.521 76.110 1.00 19.30 78 LEU H N 1
ATOM 1163 C CA . LEU A 1 79 ? 0.057 0.685 76.063 1.00 18.64 78 LEU H CA 1
ATOM 1164 C C . LEU A 1 79 ? 0.642 0.254 77.400 1.00 17.06 78 LEU H C 1
ATOM 1165 O O . LEU A 1 79 ? 0.029 0.479 78.447 1.00 14.49 78 LEU H O 1
ATOM 1181 N N . TYR A 1 80 ? 1.824 -0.363 77.368 1.00 13.65 79 TYR H N 1
ATOM 1182 C CA . TYR A 1 80 ? 2.505 -0.790 78.582 1.00 14.18 79 TYR H CA 1
ATOM 1183 C C . TYR A 1 80 ? 3.908 -0.212 78.670 1.00 17.42 79 TYR H C 1
ATOM 1184 O O . TYR A 1 80 ? 4.554 0.078 77.660 1.00 14.24 79 TYR H O 1
ATOM 1202 N N . LEU A 1 81 ? 4.383 -0.070 79.903 1.00 20.22 80 LEU H N 1
ATOM 1203 C CA . LEU A 1 81 ? 5.792 0.207 80.154 1.00 17.06 80 LEU H CA 1
ATOM 1204 C C . LEU A 1 81 ? 6.219 -0.668 81.321 1.00 17.78 80 LEU H C 1
ATOM 1205 O O . LEU A 1 81 ? 5.759 -0.466 82.449 1.00 16.33 80 LEU H O 1
ATOM 1221 N N . GLN A 1 82 ? 7.087 -1.636 81.038 1.00 19.17 81 GLN H N 1
ATOM 1222 C CA . GLN A 1 82 ? 7.664 -2.503 82.058 1.00 17.11 81 GLN H CA 1
ATOM 1223 C C . GLN A 1 82 ? 8.935 -1.851 82.581 1.00 14.80 81 GLN H C 1
ATOM 1224 O O . GLN A 1 82 ? 9.897 -1.674 81.830 1.00 19.70 81 GLN H O 1
ATOM 1238 N N . MET A 1 83 ? 8.945 -1.511 83.864 1.00 18.51 82 MET H N 1
ATOM 1239 C CA . MET A 1 83 ? 10.045 -0.768 84.469 1.00 19.58 82 MET H CA 1
ATOM 1240 C C . MET A 1 83 ? 10.778 -1.698 85.432 1.00 25.54 82 MET H C 1
ATOM 1241 O O . MET A 1 83 ? 10.298 -1.958 86.538 1.00 21.50 82 MET H O 1
ATOM 1255 N N . ASP A 1 84 A 11.935 -2.196 85.011 1.00 21.39 82 ASP H N 1
ATOM 1256 C CA . ASP A 1 84 A 12.770 -3.056 85.838 1.00 20.50 82 ASP H CA 1
ATOM 1257 C C . ASP A 1 84 A 13.997 -2.290 86.310 1.00 24.19 82 ASP H C 1
ATOM 1258 O O . ASP A 1 84 A 14.286 -1.178 85.857 1.00 17.97 82 ASP H O 1
ATOM 1267 N N . SER A 1 85 B 14.722 -2.904 87.239 1.00 20.79 82 SER H N 1
ATOM 1268 C CA . SER A 1 85 B 15.976 -2.350 87.731 1.00 15.61 82 SER H CA 1
ATOM 1269 C C . SER A 1 85 B 15.819 -0.865 88.069 1.00 16.13 82 SER H C 1
ATOM 1270 O O . SER A 1 85 B 16.634 -0.017 87.696 1.00 15.53 82 SER H O 1
ATOM 1278 N N . LEU A 1 86 C 14.752 -0.561 88.800 1.00 18.79 82 LEU H N 1
ATOM 1279 C CA . LEU A 1 86 C 14.404 0.818 89.110 1.00 17.74 82 LEU H CA 1
ATOM 1280 C C . LEU A 1 86 C 15.486 1.513 89.931 1.00 30.96 82 LEU H C 1
ATOM 1281 O O . LEU A 1 86 C 16.159 0.912 90.777 1.00 18.19 82 LEU H O 1
ATOM 1297 N N . ARG A 1 87 ? 15.615 2.814 89.684 1.00 19.90 83 ARG H N 1
ATOM 1298 C CA . ARG A 1 87 ? 16.547 3.693 90.364 1.00 20.64 83 ARG H CA 1
ATOM 1299 C C . ARG A 1 87 ? 15.770 4.845 90.981 1.00 27.04 83 ARG H C 1
ATOM 1300 O O . ARG A 1 87 ? 14.680 5.195 90.519 1.00 23.34 83 ARG H O 1
ATOM 1321 N N . ALA A 1 88 ? 16.343 5.448 92.020 1.00 20.16 84 ALA H N 1
ATOM 1322 C CA . ALA A 1 88 ? 15.694 6.599 92.640 1.00 28.82 84 ALA H CA 1
ATOM 1323 C C . ALA A 1 88 ? 15.402 7.692 91.614 1.00 26.32 84 ALA H C 1
ATOM 1324 O O . ALA A 1 88 ? 14.362 8.357 91.682 1.00 22.96 84 ALA H O 1
ATOM 1331 N N . GLU A 1 89 ? 16.306 7.887 90.648 1.00 30.46 85 GLU H N 1
ATOM 1332 C CA . GLU A 1 89 ? 16.138 8.944 89.653 1.00 31.22 85 GLU H CA 1
ATOM 1333 C C . GLU A 1 89 ? 15.045 8.643 88.631 1.00 23.75 85 GLU H C 1
ATOM 1334 O O . GLU A 1 89 ? 14.787 9.492 87.770 1.00 23.66 85 GLU H O 1
ATOM 1346 N N . ASP A 1 90 ? 14.408 7.472 88.687 1.00 20.34 86 ASP H N 1
ATOM 1347 C CA . ASP A 1 90 ? 13.217 7.213 87.886 1.00 19.81 86 ASP H CA 1
ATOM 1348 C C . ASP A 1 90 ? 11.947 7.767 88.526 1.00 24.26 86 ASP H C 1
ATOM 1349 O O . ASP A 1 90 ? 10.870 7.643 87.928 1.00 18.37 86 ASP H O 1
ATOM 1358 N N . THR A 1 91 ? 12.043 8.365 89.716 1.00 20.52 87 THR H N 1
ATOM 1359 C CA . THR A 1 91 ? 10.877 8.962 90.360 1.00 22.23 87 THR H CA 1
ATOM 1360 C C . THR A 1 91 ? 10.370 10.135 89.529 1.00 14.47 87 THR H C 1
ATOM 1361 O O . THR A 1 91 ? 11.119 11.073 89.247 1.00 12.62 87 THR H O 1
ATOM 1372 N N . ALA A 1 92 ? 9.090 10.097 89.169 1.00 13.58 88 ALA H N 1
ATOM 1373 C CA . ALA A 1 92 ? 8.501 11.104 88.290 1.00 14.63 88 ALA H CA 1
ATOM 1374 C C . ALA A 1 92 ? 7.047 10.725 88.045 1.00 16.26 88 ALA H C 1
ATOM 1375 O O . ALA A 1 92 ? 6.619 9.606 88.342 1.00 14.02 88 ALA H O 1
ATOM 1382 N N . VAL A 1 93 ? 6.286 11.675 87.498 1.00 14.76 89 VAL H N 1
ATOM 1383 C CA . VAL A 1 93 ? 4.983 11.368 86.919 1.00 14.25 89 VAL H CA 1
ATOM 1384 C C . VAL A 1 93 ? 5.223 10.912 85.487 1.00 11.57 89 VAL H C 1
ATOM 1385 O O . VAL A 1 93 ? 5.952 11.567 84.732 1.00 15.43 89 VAL H O 1
ATOM 1398 N N . TYR A 1 94 ? 4.635 9.783 85.115 1.00 15.27 90 TYR H N 1
ATOM 1399 C CA . TYR A 1 94 ? 4.812 9.216 83.787 1.00 11.42 90 TYR H CA 1
ATOM 1400 C C . TYR A 1 94 ? 3.545 9.461 82.979 1.00 12.55 90 TYR H C 1
ATOM 1401 O O . TYR A 1 94 ? 2.440 9.188 83.460 1.00 14.67 90 TYR H O 1
ATOM 1419 N N . TYR A 1 95 ? 3.712 9.988 81.764 1.00 15.57 91 TYR H N 1
ATOM 1420 C CA . TYR A 1 95 ? 2.609 10.306 80.860 1.00 11.95 91 TYR H CA 1
ATOM 1421 C C . TYR A 1 95 ? 2.638 9.396 79.640 1.00 9.93 91 TYR H C 1
ATOM 1422 O O . TYR A 1 95 ? 3.680 9.227 79.000 1.00 13.27 91 TYR H O 1
ATOM 1440 N N . CYS A 1 96 ? 1.490 8.814 79.343 1.00 12.17 92 CYS H N 1
ATOM 1441 C CA . CYS A 1 96 ? 1.188 8.229 78.046 1.00 13.85 92 CYS H CA 1
ATOM 1442 C C . CYS A 1 96 ? 0.897 9.351 77.048 1.00 11.39 92 CYS H C 1
ATOM 1443 O O . CYS A 1 96 ? 0.266 10.350 77.401 1.00 13.70 92 CYS H O 1
ATOM 1450 N N . ALA A 1 97 ? 1.375 9.216 75.808 1.00 14.09 93 ALA H N 1
ATOM 1451 C CA . ALA A 1 97 ? 1.095 10.260 74.825 1.00 14.35 93 ALA H CA 1
ATOM 1452 C C . ALA A 1 97 ? 1.032 9.675 73.422 1.00 13.26 93 ALA H C 1
ATOM 1453 O O . ALA A 1 97 ? 1.718 8.702 73.099 1.00 13.42 93 ALA H O 1
ATOM 1460 N N . ARG A 1 98 ? 0.193 10.289 72.592 1.00 12.83 94 ARG H N 1
ATOM 1461 C CA . ARG A 1 98 ? -0.081 9.820 71.242 1.00 14.35 94 ARG H CA 1
ATOM 1462 C C . ARG A 1 98 ? 0.641 10.683 70.211 1.00 9.73 94 ARG H C 1
ATOM 1463 O O . ARG A 1 98 ? 0.562 11.915 70.257 1.00 10.60 94 ARG H O 1
ATOM 1484 N N . ALA A 1 99 ? 1.335 10.032 69.281 1.00 9.58 95 ALA H N 1
ATOM 1485 C CA . ALA A 1 99 ? 1.859 10.703 68.094 1.00 10.51 95 ALA H CA 1
ATOM 1486 C C . ALA A 1 99 ? 1.029 10.240 66.910 1.00 9.35 95 ALA H C 1
ATOM 1487 O O . ALA A 1 99 ? 1.217 9.114 66.426 1.00 13.35 95 ALA H O 1
ATOM 1494 N N . PRO A 1 100 ? 0.093 11.053 66.412 1.00 9.31 96 PRO H N 1
ATOM 1495 C CA . PRO A 1 100 ? -0.875 10.546 65.431 1.00 12.09 96 PRO H CA 1
ATOM 1496 C C . PRO A 1 100 ? -0.468 10.808 63.988 1.00 11.00 96 PRO H C 1
ATOM 1497 O O . PRO A 1 100 ? 0.425 11.620 63.715 1.00 10.86 96 PRO H O 1
ATOM 1508 N N . VAL A 1 101 ? -1.164 10.159 63.053 1.00 12.08 97 VAL H N 1
ATOM 1509 C CA . VAL A 1 101 ? -0.812 10.270 61.638 1.00 14.45 97 VAL H CA 1
ATOM 1510 C C . VAL A 1 101 ? -0.864 11.717 61.157 1.00 16.91 97 VAL H C 1
ATOM 1511 O O . VAL A 1 101 ? -0.080 12.115 60.286 1.00 13.98 97 VAL H O 1
ATOM 1524 N N . TRP A 1 102 ? -1.771 12.531 61.698 1.00 13.17 98 TRP H N 1
ATOM 1525 C CA . TRP A 1 102 ? -1.914 13.871 61.138 1.00 18.30 98 TRP H CA 1
ATOM 1526 C C . TRP A 1 102 ? -0.683 14.738 61.381 1.00 16.28 98 TRP H C 1
ATOM 1527 O O . TRP A 1 102 ? -0.462 15.686 60.625 1.00 15.47 98 TRP H O 1
ATOM 1548 N N . THR A 1 103 ? 0.141 14.424 62.380 1.00 13.10 99 THR H N 1
ATOM 1549 C CA . THR A 1 103 ? 1.401 15.135 62.573 1.00 11.41 99 THR H CA 1
ATOM 1550 C C . THR A 1 103 ? 2.556 14.496 61.819 1.00 13.06 99 THR H C 1
ATOM 1551 O O . THR A 1 103 ? 3.701 14.931 61.989 1.00 15.63 99 THR H O 1
ATOM 1562 N N . GLY A 1 104 ? 2.293 13.469 61.015 1.00 14.80 100 GLY H N 1
ATOM 1563 C CA . GLY A 1 104 ? 3.363 12.663 60.462 1.00 16.05 100 GLY H CA 1
ATOM 1564 C C . GLY A 1 104 ? 4.073 11.828 61.503 1.00 13.42 100 GLY H C 1
ATOM 1565 O O . GLY A 1 104 ? 5.246 11.490 61.324 1.00 10.19 100 GLY H O 1
ATOM 1569 N N . TYR A 1 105 A 3.383 11.487 62.595 1.00 10.28 100 TYR H N 1
ATOM 1570 C CA . TYR A 1 105 A 3.982 10.812 63.742 1.00 10.44 100 TYR H CA 1
ATOM 1571 C C . TYR A 1 105 A 5.124 11.623 64.353 1.00 9.68 100 TYR H C 1
ATOM 1572 O O . TYR A 1 105 A 6.018 11.062 64.990 1.00 10.11 100 TYR H O 1
ATOM 1590 N N . THR A 1 106 B 5.112 12.952 64.185 1.00 10.84 100 THR H N 1
ATOM 1591 C CA . THR A 1 106 B 6.229 13.772 64.638 1.00 9.80 100 THR H CA 1
ATOM 1592 C C . THR A 1 106 B 5.969 14.507 65.948 1.00 10.35 100 THR H C 1
ATOM 1593 O O . THR A 1 106 B 6.925 15.013 66.546 1.00 14.89 100 THR H O 1
ATOM 1604 N N A SER A 1 107 C 4.722 14.584 66.411 0.57 11.48 100 SER H N 1
ATOM 1605 N N B SER A 1 107 C 4.721 14.590 66.411 0.43 11.50 100 SER H N 1
ATOM 1606 C CA A SER A 1 107 C 4.410 15.398 67.577 0.57 10.85 100 SER H CA 1
ATOM 1607 C CA B SER A 1 107 C 4.410 15.415 67.570 0.43 10.89 100 SER H CA 1
ATOM 1608 C C A SER A 1 107 C 3.357 14.721 68.438 0.57 11.96 100 SER H C 1
ATOM 1609 C C B SER A 1 107 C 3.337 14.756 68.426 0.43 12.09 100 SER H C 1
ATOM 1610 O O A SER A 1 107 C 2.522 13.959 67.948 0.57 12.18 100 SER H O 1
ATOM 1611 O O B SER A 1 107 C 2.474 14.032 67.925 0.43 12.16 100 SER H O 1
ATOM 1626 N N . LEU A 1 108 D 3.391 15.042 69.728 1.00 14.07 100 LEU H N 1
ATOM 1627 C CA . LEU A 1 108 D 2.514 14.432 70.725 1.00 11.26 100 LEU H CA 1
ATOM 1628 C C . LEU A 1 108 D 1.338 15.361 71.002 1.00 13.32 100 LEU H C 1
ATOM 1629 O O . LEU A 1 108 D 1.470 16.334 71.750 1.00 13.11 100 LEU H O 1
ATOM 1646 N N . ASP A 1 109 ? 0.173 15.053 70.425 1.00 11.31 101 ASP H N 1
ATOM 1647 C CA . ASP A 1 109 ? -0.950 15.973 70.552 1.00 16.23 101 ASP H CA 1
ATOM 1648 C C . ASP A 1 109 ? -1.826 15.671 71.763 1.00 17.86 101 ASP H C 1
ATOM 1649 O O . ASP A 1 109 ? -2.333 16.605 72.390 1.00 20.70 101 ASP H O 1
ATOM 1658 N N . VAL A 1 110 ? -1.986 14.402 72.132 1.00 14.38 102 VAL H N 1
ATOM 1659 C CA . VAL A 1 110 ? -2.854 13.996 73.235 1.00 13.54 102 VAL H CA 1
ATOM 1660 C C . VAL A 1 110 ? -1.986 13.355 74.307 1.00 12.62 102 VAL H C 1
ATOM 1661 O O . VAL A 1 110 ? -1.197 12.451 74.011 1.00 14.28 102 VAL H O 1
ATOM 1674 N N . TRP A 1 111 ? -2.136 13.824 75.543 1.00 12.42 103 TRP H N 1
ATOM 1675 C CA . TRP A 1 111 ? -1.374 13.338 76.685 1.00 18.02 103 TRP H CA 1
ATOM 1676 C C . TRP A 1 111 ? -2.320 12.791 77.742 1.00 15.96 103 TRP H C 1
ATOM 1677 O O . TRP A 1 111 ? -3.419 13.319 77.938 1.00 21.15 103 TRP H O 1
ATOM 1698 N N . GLY A 1 112 ? -1.885 11.744 78.432 1.00 15.69 104 GLY H N 1
ATOM 1699 C CA . GLY A 1 112 ? -2.643 11.219 79.545 1.00 23.02 104 GLY H CA 1
ATOM 1700 C C . GLY A 1 112 ? -2.551 12.140 80.748 1.00 18.79 104 GLY H C 1
ATOM 1701 O O . GLY A 1 112 ? -1.872 13.167 80.746 1.00 21.81 104 GLY H O 1
ATOM 1705 N N . ARG A 1 113 ? -3.257 11.755 81.810 1.00 24.92 105 ARG H N 1
ATOM 1706 C CA . ARG A 1 113 ? -3.216 12.557 83.024 1.00 28.62 105 ARG H CA 1
ATOM 1707 C C . ARG A 1 113 ? -1.971 12.281 83.853 1.00 23.49 105 ARG H C 1
ATOM 1708 O O . ARG A 1 113 ? -1.556 13.142 84.634 1.00 22.65 105 ARG H O 1
ATOM 1729 N N . GLY A 1 114 ? -1.369 11.119 83.696 1.00 17.81 106 GLY H N 1
ATOM 1730 C CA . GLY A 1 114 ? -0.116 10.824 84.357 1.00 23.31 106 GLY H CA 1
ATOM 1731 C C . GLY A 1 114 ? -0.308 9.862 85.520 1.00 20.74 106 GLY H C 1
ATOM 1732 O O . GLY A 1 114 ? -1.384 9.778 86.127 1.00 22.56 106 GLY H O 1
ATOM 1736 N N . VAL A 1 115 ? 0.746 9.112 85.826 1.00 18.56 107 VAL H N 1
ATOM 1737 C CA . VAL A 1 115 ? 0.747 8.193 86.958 1.00 15.36 107 VAL H CA 1
ATOM 1738 C C . VAL A 1 115 ? 2.071 8.361 87.686 1.00 23.26 107 VAL H C 1
ATOM 1739 O O . VAL A 1 115 ? 3.136 8.371 87.057 1.00 16.89 107 VAL H O 1
ATOM 1752 N N . LEU A 1 116 ? 2.007 8.526 89.004 1.00 23.00 108 LEU H N 1
ATOM 1753 C CA . LEU A 1 116 ? 3.210 8.751 89.790 1.00 21.01 108 LEU H CA 1
ATOM 1754 C C . LEU A 1 116 ? 3.956 7.442 90.009 1.00 15.66 108 LEU H C 1
ATOM 1755 O O . LEU A 1 116 ? 3.354 6.393 90.251 1.00 20.16 108 LEU H O 1
ATOM 1771 N N . VAL A 1 117 ? 5.275 7.513 89.892 1.00 20.71 109 VAL H N 1
ATOM 1772 C CA . VAL A 1 117 ? 6.171 6.410 90.211 1.00 21.07 109 VAL H CA 1
ATOM 1773 C C . VAL A 1 117 ? 7.191 6.957 91.193 1.00 20.07 109 VAL H C 1
ATOM 1774 O O . VAL A 1 117 ? 7.843 7.970 90.914 1.00 17.21 109 VAL H O 1
ATOM 1787 N N . THR A 1 118 ? 7.318 6.306 92.345 1.00 20.23 110 THR H N 1
ATOM 1788 C CA . THR A 1 118 ? 8.248 6.731 93.381 1.00 16.62 110 THR H CA 1
ATOM 1789 C C . THR A 1 118 ? 9.156 5.560 93.713 1.00 16.95 110 THR H C 1
ATOM 1790 O O . THR A 1 118 ? 8.673 4.469 94.030 1.00 20.45 110 THR H O 1
ATOM 1801 N N . VAL A 1 119 ? 10.461 5.782 93.614 1.00 21.66 111 VAL H N 1
ATOM 1802 C CA . VAL A 1 119 ? 11.465 4.771 93.903 1.00 25.32 111 VAL H CA 1
ATOM 1803 C C . VAL A 1 119 ? 12.260 5.266 95.103 1.00 22.76 111 VAL H C 1
ATOM 1804 O O . VAL A 1 119 ? 12.939 6.296 95.017 1.00 20.32 111 VAL H O 1
ATOM 1817 N N . SER A 1 120 ? 12.177 4.535 96.216 1.00 22.95 112 SER H N 1
ATOM 1818 C CA . SER A 1 120 ? 12.800 4.962 97.461 1.00 24.37 112 SER H CA 1
ATOM 1819 C C . SER A 1 120 ? 13.028 3.754 98.357 1.00 15.43 112 SER H C 1
ATOM 1820 O O . SER A 1 120 ? 12.285 2.774 98.300 1.00 20.65 112 SER H O 1
ATOM 1828 N N . SER A 1 121 ? 14.070 3.841 99.179 1.00 21.52 113 SER H N 1
ATOM 1829 C CA . SER A 1 121 ? 14.334 2.851 100.216 1.00 31.03 113 SER H CA 1
ATOM 1830 C C . SER A 1 121 ? 13.622 3.165 101.524 1.00 34.05 113 SER H C 1
ATOM 1831 O O . SER A 1 121 ? 13.644 2.335 102.437 1.00 28.84 113 SER H O 1
ATOM 1839 N N . ALA A 1 122 ? 13.004 4.336 101.642 1.00 26.76 114 ALA H N 1
ATOM 1840 C CA . ALA A 1 122 ? 12.457 4.768 102.919 1.00 29.97 114 ALA H CA 1
ATOM 1841 C C . ALA A 1 122 ? 11.207 3.974 103.274 1.00 26.60 114 ALA H C 1
ATOM 1842 O O . ALA A 1 122 ? 10.488 3.474 102.408 1.00 31.97 114 ALA H O 1
ATOM 1849 N N . SER A 1 123 ? 10.957 3.860 104.574 1.00 34.03 115 SER H N 1
ATOM 1850 C CA . SER A 1 123 ? 9.777 3.185 105.085 1.00 36.63 115 SER H CA 1
ATOM 1851 C C . SER A 1 123 ? 8.746 4.213 105.535 1.00 33.27 115 SER H C 1
ATOM 1852 O O . SER A 1 123 ? 9.086 5.341 105.903 1.00 30.82 115 SER H O 1
ATOM 1860 N N . THR A 1 124 ? 7.480 3.807 105.499 1.00 30.12 116 THR H N 1
ATOM 1861 C CA . THR A 1 124 ? 6.395 4.655 105.971 1.00 32.62 116 THR H CA 1
ATOM 1862 C C . THR A 1 124 ? 6.687 5.164 107.375 1.00 36.88 116 THR H C 1
ATOM 1863 O O . THR A 1 124 ? 7.097 4.402 108.255 1.00 35.25 116 THR H O 1
ATOM 1874 N N . LYS A 1 125 ? 6.469 6.461 107.580 1.00 27.79 117 LYS H N 1
ATOM 1875 C CA . LYS A 1 125 ? 6.791 7.090 108.852 1.00 23.30 117 LYS H CA 1
ATOM 1876 C C . LYS A 1 125 ? 5.978 8.368 108.985 1.00 33.91 117 LYS H C 1
ATOM 1877 O O . LYS A 1 125 ? 5.942 9.181 108.055 1.00 24.85 117 LYS H O 1
ATOM 1896 N N . GLY A 1 126 ? 5.338 8.545 110.139 1.00 27.37 118 GLY H N 1
ATOM 1897 C CA . GLY A 1 126 ? 4.572 9.738 110.399 1.00 27.20 118 GLY H CA 1
ATOM 1898 C C . GLY A 1 126 ? 5.460 10.887 110.825 1.00 23.26 118 GLY H C 1
ATOM 1899 O O . GLY A 1 126 ? 6.573 10.689 111.321 1.00 24.82 118 GLY H O 1
ATOM 1903 N N . PRO A 1 127 ? 4.981 12.114 110.655 1.00 20.83 119 PRO H N 1
ATOM 1904 C CA . PRO A 1 127 ? 5.815 13.282 110.945 1.00 19.50 119 PRO H CA 1
ATOM 1905 C C . PRO A 1 127 ? 5.880 13.614 112.428 1.00 26.71 119 PRO H C 1
ATOM 1906 O O . PRO A 1 127 ? 5.001 13.269 113.217 1.00 26.38 119 PRO H O 1
ATOM 1917 N N . SER A 1 128 ? 6.959 14.304 112.789 1.00 27.00 120 SER H N 1
ATOM 1918 C CA . SER A 1 128 ? 7.002 15.104 114.003 1.00 28.60 120 SER H CA 1
ATOM 1919 C C . SER A 1 128 ? 6.585 16.527 113.662 1.00 31.15 120 SER H C 1
ATOM 1920 O O . SER A 1 128 ? 6.988 17.070 112.629 1.00 28.65 120 SER H O 1
ATOM 1928 N N . VAL A 1 129 ? 5.770 17.128 114.522 1.00 19.32 121 VAL H N 1
ATOM 1929 C CA . VAL A 1 129 ? 5.261 18.475 114.293 1.00 22.36 121 VAL H CA 1
ATOM 1930 C C . VAL A 1 129 ? 5.796 19.388 115.382 1.00 26.22 121 VAL H C 1
ATOM 1931 O O . VAL A 1 129 ? 5.630 19.109 116.576 1.00 29.69 121 VAL H O 1
ATOM 1944 N N . PHE A 1 130 ? 6.443 20.472 114.966 1.00 18.23 122 PHE H N 1
ATOM 1945 C CA . PHE A 1 130 ? 7.001 21.429 115.893 1.00 21.07 122 PHE H CA 1
ATOM 1946 C C . PHE A 1 130 ? 6.424 22.814 115.636 1.00 23.65 122 PHE H C 1
ATOM 1947 O O . PHE A 1 130 ? 6.179 23.182 114.482 1.00 21.84 122 PHE H O 1
ATOM 1964 N N . PRO A 1 131 ? 6.203 23.602 116.682 1.00 20.77 123 PRO H N 1
ATOM 1965 C CA . PRO A 1 131 ? 5.683 24.956 116.487 1.00 23.37 123 PRO H CA 1
ATOM 1966 C C . PRO A 1 131 ? 6.768 25.922 116.040 1.00 24.93 123 PRO H C 1
ATOM 1967 O O . PRO A 1 131 ? 7.934 25.817 116.433 1.00 26.27 123 PRO H O 1
ATOM 1978 N N . LEU A 1 132 ? 6.373 26.864 115.194 1.00 18.84 124 LEU H N 1
ATOM 1979 C CA . LEU A 1 132 ? 7.220 27.979 114.787 1.00 21.53 124 LEU H CA 1
ATOM 1980 C C . LEU A 1 132 ? 6.616 29.221 115.445 1.00 16.46 124 LEU H C 1
ATOM 1981 O O . LEU A 1 132 ? 5.729 29.871 114.892 1.00 20.84 124 LEU H O 1
ATOM 1997 N N . ALA A 1 133 ? 7.100 29.540 116.642 1.00 22.92 125 ALA H N 1
ATOM 1998 C CA . ALA A 1 133 ? 6.451 30.548 117.464 1.00 18.84 125 ALA H CA 1
ATOM 1999 C C . ALA A 1 133 ? 6.654 31.945 116.881 1.00 24.33 125 ALA H C 1
ATOM 2000 O O . ALA A 1 133 ? 7.705 32.240 116.312 1.00 28.25 125 ALA H O 1
ATOM 2007 N N . PRO A 1 134 ? 5.666 32.828 117.019 1.00 30.28 126 PRO H N 1
ATOM 2008 C CA . PRO A 1 134 ? 5.833 34.200 116.531 1.00 28.91 126 PRO H CA 1
ATOM 2009 C C . PRO A 1 134 ? 6.715 35.029 117.453 1.00 31.64 126 PRO H C 1
ATOM 2010 O O . PRO A 1 134 ? 6.801 34.791 118.661 1.00 35.32 126 PRO H O 1
ATOM 2021 N N . SER A 1 135 ? 7.373 36.021 116.857 1.00 44.39 127 SER H N 1
ATOM 2022 C CA . SER A 1 135 ? 8.310 36.876 117.584 1.00 49.81 127 SER H CA 1
ATOM 2023 C C . SER A 1 135 ? 7.594 37.842 118.525 1.00 52.52 127 SER H C 1
ATOM 2024 O O . SER A 1 135 ? 6.371 37.980 118.479 1.00 58.89 127 SER H O 1
ATOM 2026 N N . SER A 1 140 ? 5.482 48.366 113.113 1.00 79.15 132 SER H N 1
ATOM 2027 C CA . SER A 1 140 ? 4.962 49.145 111.995 1.00 90.20 132 SER H CA 1
ATOM 2028 C C . SER A 1 140 ? 3.627 48.580 111.522 1.00 96.08 132 SER H C 1
ATOM 2029 O O . SER A 1 140 ? 2.566 49.119 111.840 1.00 89.09 132 SER H O 1
ATOM 2032 N N . GLY A 1 141 ? 3.687 47.489 110.757 1.00 98.07 133 GLY H N 1
ATOM 2033 C CA . GLY A 1 141 ? 2.483 46.843 110.266 1.00 81.39 133 GLY H CA 1
ATOM 2034 C C . GLY A 1 141 ? 1.689 46.102 111.323 1.00 82.41 133 GLY H C 1
ATOM 2035 O O . GLY A 1 141 ? 0.573 45.661 111.031 1.00 74.63 133 GLY H O 1
ATOM 2039 N N . GLY A 1 142 ? 2.227 45.963 112.532 1.00 83.92 134 GLY H N 1
ATOM 2040 C CA . GLY A 1 142 ? 1.539 45.213 113.573 1.00 65.44 134 GLY H CA 1
ATOM 2041 C C . GLY A 1 142 ? 1.208 43.799 113.148 1.00 68.11 134 GLY H C 1
ATOM 2042 O O . GLY A 1 142 ? 0.099 43.315 113.405 1.00 58.08 134 GLY H O 1
ATOM 2046 N N . THR A 1 143 ? 2.159 43.120 112.510 1.00 70.58 135 THR H N 1
ATOM 2047 C CA . THR A 1 143 ? 1.924 41.841 111.856 1.00 57.33 135 THR H CA 1
ATOM 2048 C C . THR A 1 143 ? 3.008 40.854 112.259 1.00 54.07 135 THR H C 1
ATOM 2049 O O . THR A 1 143 ? 4.200 41.164 112.161 1.00 63.27 135 THR H O 1
ATOM 2060 N N . ALA A 1 144 ? 2.596 39.667 112.698 1.00 52.11 136 ALA H N 1
ATOM 2061 C CA . ALA A 1 144 ? 3.513 38.599 113.069 1.00 50.36 136 ALA H CA 1
ATOM 2062 C C . ALA A 1 144 ? 3.220 37.352 112.244 1.00 42.12 136 ALA H C 1
ATOM 2063 O O . ALA A 1 144 ? 2.102 37.148 111.762 1.00 36.54 136 ALA H O 1
ATOM 2070 N N . ALA A 1 145 ? 4.245 36.514 112.089 1.00 29.16 137 ALA H N 1
ATOM 2071 C CA . ALA A 1 145 ? 4.133 35.243 111.385 1.00 31.20 137 ALA H CA 1
ATOM 2072 C C . ALA A 1 145 ? 4.375 34.097 112.356 1.00 25.78 137 ALA H C 1
ATOM 2073 O O . ALA A 1 145 ? 5.275 34.162 113.198 1.00 26.85 137 ALA H O 1
ATOM 2080 N N . LEU A 1 146 ? 3.555 33.057 112.246 1.00 20.79 138 LEU H N 1
ATOM 2081 C CA . LEU A 1 146 ? 3.723 31.841 113.030 1.00 21.83 138 LEU H CA 1
ATOM 2082 C C . LEU A 1 146 ? 3.453 30.657 112.115 1.00 19.28 138 LEU H C 1
ATOM 2083 O O . LEU A 1 146 ? 2.974 30.821 110.990 1.00 23.31 138 LEU H O 1
ATOM 2099 N N . GLY A 1 147 ? 3.777 29.456 112.579 1.00 13.84 139 GLY H N 1
ATOM 2100 C CA . GLY A 1 147 ? 3.628 28.309 111.707 1.00 20.56 139 GLY H CA 1
ATOM 2101 C C . GLY A 1 147 ? 3.924 27.000 112.399 1.00 17.94 139 GLY H C 1
ATOM 2102 O O . GLY A 1 147 ? 4.078 26.931 113.622 1.00 20.53 139 GLY H O 1
ATOM 2106 N N A CYS A 1 148 ? 3.998 25.951 111.582 0.64 18.32 140 CYS H N 1
ATOM 2107 N N B CYS A 1 148 ? 3.994 25.951 111.582 0.36 18.39 140 CYS H N 1
ATOM 2108 C CA A CYS A 1 148 ? 4.231 24.593 112.052 0.64 20.06 140 CYS H CA 1
ATOM 2109 C CA B CYS A 1 148 ? 4.231 24.594 112.053 0.36 20.13 140 CYS H CA 1
ATOM 2110 C C A CYS A 1 148 ? 5.212 23.903 111.123 0.64 19.22 140 CYS H C 1
ATOM 2111 C C B CYS A 1 148 ? 5.213 23.906 111.123 0.36 19.25 140 CYS H C 1
ATOM 2112 O O A CYS A 1 148 ? 5.054 23.948 109.900 0.64 20.17 140 CYS H O 1
ATOM 2113 O O B CYS A 1 148 ? 5.056 23.955 109.900 0.36 20.19 140 CYS H O 1
ATOM 2126 N N . LEU A 1 149 ? 6.217 23.267 111.709 1.00 19.13 141 LEU H N 1
ATOM 2127 C CA . LEU A 1 149 ? 7.205 22.503 110.967 1.00 17.01 141 LEU H CA 1
ATOM 2128 C C . LEU A 1 149 ? 6.815 21.032 111.019 1.00 17.81 141 LEU H C 1
ATOM 2129 O O . LEU A 1 149 ? 6.701 20.453 112.105 1.00 20.47 141 LEU H O 1
ATOM 2146 N N . VAL A 1 150 ? 6.603 20.433 109.854 1.00 16.73 142 VAL H N 1
ATOM 2147 C CA . VAL A 1 150 ? 6.195 19.038 109.751 1.00 18.62 142 VAL H CA 1
ATOM 2148 C C . VAL A 1 150 ? 7.402 18.270 109.224 1.00 23.95 142 VAL H C 1
ATOM 2149 O O . VAL A 1 150 ? 7.706 18.314 108.026 1.00 16.75 142 VAL H O 1
ATOM 2162 N N . LYS A 1 151 ? 8.098 17.557 110.110 1.00 18.76 143 LYS H N 1
ATOM 2163 C CA . LYS A 1 151 ? 9.408 16.996 109.796 1.00 24.91 143 LYS H CA 1
ATOM 2164 C C . LYS A 1 151 ? 9.375 15.478 109.654 1.00 23.56 143 LYS H C 1
ATOM 2165 O O . LYS A 1 151 ? 8.735 14.774 110.443 1.00 25.39 143 LYS H O 1
ATOM 2184 N N . ASP A 1 152 ? 10.080 14.991 108.631 1.00 26.39 144 ASP H N 1
ATOM 2185 C CA . ASP A 1 152 ? 10.523 13.603 108.519 1.00 22.07 144 ASP H CA 1
ATOM 2186 C C . ASP A 1 152 ? 9.380 12.607 108.386 1.00 22.56 144 ASP H C 1
ATOM 2187 O O . ASP A 1 152 ? 9.221 11.710 109.219 1.00 23.98 144 ASP H O 1
ATOM 2196 N N . TYR A 1 153 ? 8.606 12.726 107.318 1.00 19.10 145 TYR H N 1
ATOM 2197 C CA . TYR A 1 153 ? 7.552 11.774 107.027 1.00 21.70 145 TYR H CA 1
ATOM 2198 C C . TYR A 1 153 ? 7.797 11.131 105.672 1.00 20.80 145 TYR H C 1
ATOM 2199 O O . TYR A 1 153 ? 8.558 11.635 104.839 1.00 24.66 145 TYR H O 1
ATOM 2217 N N . PHE A 1 154 ? 7.151 9.994 105.477 1.00 19.44 146 PHE H N 1
ATOM 2218 C CA . PHE A 1 154 ? 7.184 9.288 104.217 1.00 20.86 146 PHE H CA 1
ATOM 2219 C C . PHE A 1 154 ? 6.002 8.342 104.179 1.00 21.00 146 PHE H C 1
ATOM 2220 O O . PHE A 1 154 ? 5.670 7.737 105.196 1.00 28.90 146 PHE H O 1
ATOM 2237 N N . PRO A 1 155 ? 5.339 8.223 103.021 1.00 27.09 147 PRO H N 1
ATOM 2238 C CA . PRO A 1 155 ? 5.514 8.982 101.782 1.00 22.99 147 PRO H CA 1
ATOM 2239 C C . PRO A 1 155 ? 4.664 10.252 101.799 1.00 30.58 147 PRO H C 1
ATOM 2240 O O . PRO A 1 155 ? 4.021 10.538 102.804 1.00 30.45 147 PRO H O 1
ATOM 2251 N N . GLU A 1 156 ? 4.657 11.004 100.706 1.00 31.20 148 GLU H N 1
ATOM 2252 C CA . GLU A 1 156 ? 3.723 12.112 100.581 1.00 28.25 148 GLU H CA 1
ATOM 2253 C C . GLU A 1 156 ? 2.310 11.555 100.406 1.00 30.66 148 GLU H C 1
ATOM 2254 O O . GLU A 1 156 ? 2.146 10.396 100.025 1.00 34.24 148 GLU H O 1
ATOM 2266 N N . PRO A 1 157 ? 1.279 12.371 100.676 1.00 33.10 149 PRO H N 1
ATOM 2267 C CA . PRO A 1 157 ? 1.314 13.757 101.141 1.00 27.27 149 PRO H CA 1
ATOM 2268 C C . PRO A 1 157 ? 0.959 13.949 102.614 1.00 31.09 149 PRO H C 1
ATOM 2269 O O . PRO A 1 157 ? 0.505 13.031 103.304 1.00 30.38 149 PRO H O 1
ATOM 2280 N N . VAL A 1 158 ? 1.186 15.174 103.074 1.00 31.58 150 VAL H N 1
ATOM 2281 C CA . VAL A 1 158 ? 0.693 15.673 104.349 1.00 27.59 150 VAL H CA 1
ATOM 2282 C C . VAL A 1 158 ? -0.235 16.843 104.053 1.00 26.03 150 VAL H C 1
ATOM 2283 O O . VAL A 1 158 ? 0.015 17.621 103.126 1.00 28.87 150 VAL H O 1
ATOM 2296 N N . THR A 1 159 ? -1.292 16.979 104.844 1.00 26.26 151 THR H N 1
ATOM 2297 C CA . THR A 1 159 ? -2.189 18.117 104.729 1.00 27.21 151 THR H CA 1
ATOM 2298 C C . THR A 1 159 ? -2.164 18.901 106.029 1.00 23.89 151 THR H C 1
ATOM 2299 O O . THR A 1 159 ? -2.021 18.332 107.116 1.00 21.74 151 THR H O 1
ATOM 2310 N N . VAL A 1 160 ? -2.287 20.218 105.905 1.00 22.26 152 VAL H N 1
ATOM 2311 C CA . VAL A 1 160 ? -2.279 21.109 107.053 1.00 19.87 152 VAL H CA 1
ATOM 2312 C C . VAL A 1 160 ? -3.451 22.066 106.924 1.00 27.19 152 VAL H C 1
ATOM 2313 O O . VAL A 1 160 ? -3.703 22.614 105.845 1.00 26.45 152 VAL H O 1
ATOM 2326 N N . SER A 1 161 ? -4.175 22.245 108.017 1.00 23.33 153 SER H N 1
ATOM 2327 C CA . SER A 1 161 ? -5.140 23.318 108.151 1.00 25.12 153 SER H CA 1
ATOM 2328 C C . SER A 1 161 ? -4.875 24.012 109.474 1.00 22.37 153 SER H C 1
ATOM 2329 O O . SER A 1 161 ? -4.136 23.513 110.329 1.00 25.28 153 SER H O 1
ATOM 2337 N N . TRP A 1 162 ? -5.467 25.185 109.633 1.00 21.00 154 TRP H N 1
ATOM 2338 C CA . TRP A 1 162 ? -5.327 25.966 110.847 1.00 22.42 154 TRP H CA 1
ATOM 2339 C C . TRP A 1 162 ? -6.693 26.133 111.495 1.00 25.21 154 TRP H C 1
ATOM 2340 O O . TRP A 1 162 ? -7.681 26.419 110.812 1.00 23.84 154 TRP H O 1
ATOM 2361 N N . ASN A 1 163 ? -6.741 25.927 112.810 1.00 22.39 155 ASN H N 1
ATOM 2362 C CA . ASN A 1 163 ? -7.978 26.024 113.577 1.00 32.35 155 ASN H CA 1
ATOM 2363 C C . ASN A 1 163 ? -9.105 25.274 112.871 1.00 32.27 155 ASN H C 1
ATOM 2364 O O . ASN A 1 163 ? -10.203 25.791 112.663 1.00 30.18 155 ASN H O 1
ATOM 2375 N N . SER A 1 164 ? -8.802 24.036 112.476 1.00 31.78 156 SER H N 1
ATOM 2376 C CA . SER A 1 164 ? -9.763 23.116 111.873 1.00 34.36 156 SER H CA 1
ATOM 2377 C C . SER A 1 164 ? -10.371 23.667 110.590 1.00 37.12 156 SER H C 1
ATOM 2378 O O . SER A 1 164 ? -11.450 23.228 110.172 1.00 39.78 156 SER H O 1
ATOM 2386 N N . GLY A 1 165 ? -9.683 24.607 109.941 1.00 31.82 157 GLY H N 1
ATOM 2387 C CA . GLY A 1 165 ? -10.120 25.168 108.683 1.00 27.37 157 GLY H CA 1
ATOM 2388 C C . GLY A 1 165 ? -10.778 26.527 108.790 1.00 29.20 157 GLY H C 1
ATOM 2389 O O . GLY A 1 165 ? -11.080 27.132 107.753 1.00 33.57 157 GLY H O 1
ATOM 2393 N N . ALA A 1 166 ? -11.007 27.024 110.007 1.00 29.57 158 ALA H N 1
ATOM 2394 C CA . ALA A 1 166 ? -11.601 28.346 110.168 1.00 25.95 158 ALA H CA 1
ATOM 2395 C C . ALA A 1 166 ? -10.631 29.451 109.771 1.00 38.10 158 ALA H C 1
ATOM 2396 O O . ALA A 1 166 ? -11.061 30.529 109.347 1.00 35.61 158 ALA H O 1
ATOM 2403 N N . LEU A 1 167 ? -9.331 29.209 109.907 1.00 30.09 159 LEU H N 1
ATOM 2404 C CA . LEU A 1 167 ? -8.313 30.206 109.608 1.00 29.44 159 LEU H CA 1
ATOM 2405 C C . LEU A 1 167 ? -7.738 29.917 108.230 1.00 23.05 159 LEU H C 1
ATOM 2406 O O . LEU A 1 167 ? -7.127 28.868 108.011 1.00 22.27 159 LEU H O 1
ATOM 2422 N N . THR A 1 168 ? -7.949 30.841 107.303 1.00 20.94 160 THR H N 1
ATOM 2423 C CA . THR A 1 168 ? -7.434 30.712 105.949 1.00 22.06 160 THR H CA 1
ATOM 2424 C C . THR A 1 168 ? -6.741 31.963 105.458 1.00 25.12 160 THR H C 1
ATOM 2425 O O . THR A 1 168 ? -5.904 31.864 104.554 1.00 27.86 160 THR H O 1
ATOM 2436 N N . SER A 1 169 ? -7.058 33.128 106.015 1.00 25.61 161 SER H N 1
ATOM 2437 C CA . SER A 1 169 ? -6.437 34.368 105.583 1.00 30.60 161 SER H CA 1
ATOM 2438 C C . SER A 1 169 ? -4.974 34.389 106.009 1.00 27.53 161 SER H C 1
ATOM 2439 O O . SER A 1 169 ? -4.656 34.173 107.183 1.00 27.48 161 SER H O 1
ATOM 2447 N N . GLY A 1 170 ? -4.085 34.647 105.053 1.00 27.00 162 GLY H N 1
ATOM 2448 C CA . GLY A 1 170 ? -2.662 34.674 105.323 1.00 36.48 162 GLY H CA 1
ATOM 2449 C C . GLY A 1 170 ? -2.004 33.317 105.449 1.00 32.80 162 GLY H C 1
ATOM 2450 O O . GLY A 1 170 ? -0.811 33.254 105.772 1.00 33.18 162 GLY H O 1
ATOM 2454 N N . VAL A 1 171 ? -2.735 32.230 105.199 1.00 25.22 163 VAL H N 1
ATOM 2455 C CA . VAL A 1 171 ? -2.218 30.875 105.362 1.00 25.48 163 VAL H CA 1
ATOM 2456 C C . VAL A 1 171 ? -1.495 30.451 104.093 1.00 30.97 163 VAL H C 1
ATOM 2457 O O . VAL A 1 171 ? -1.982 30.660 102.976 1.00 20.41 163 VAL H O 1
ATOM 2470 N N . HIS A 1 172 ? -0.325 29.841 104.263 1.00 18.40 164 HIS H N 1
ATOM 2471 C CA . HIS A 1 172 ? 0.387 29.235 103.145 1.00 20.04 164 HIS H CA 1
ATOM 2472 C C . HIS A 1 172 ? 1.089 27.977 103.633 1.00 20.53 164 HIS H C 1
ATOM 2473 O O . HIS A 1 172 ? 1.861 28.022 104.595 1.00 18.41 164 HIS H O 1
ATOM 2487 N N . THR A 1 173 ? 0.806 26.859 102.982 1.00 19.28 165 THR H N 1
ATOM 2488 C CA . THR A 1 173 ? 1.509 25.611 103.222 1.00 22.10 165 THR H CA 1
ATOM 2489 C C . THR A 1 173 ? 2.464 25.373 102.060 1.00 25.27 165 THR H C 1
ATOM 2490 O O . THR A 1 173 ? 2.055 25.401 100.896 1.00 19.08 165 THR H O 1
ATOM 2501 N N . PHE A 1 174 ? 3.730 25.167 102.378 1.00 20.06 166 PHE H N 1
ATOM 2502 C CA . PHE A 1 174 ? 4.754 25.067 101.358 1.00 14.60 166 PHE H CA 1
ATOM 2503 C C . PHE A 1 174 ? 4.820 23.662 100.778 1.00 17.83 166 PHE H C 1
ATOM 2504 O O . PHE A 1 174 ? 4.332 22.705 101.384 1.00 21.64 166 PHE H O 1
ATOM 2521 N N . PRO A 1 175 ? 5.401 23.515 99.590 1.00 17.65 167 PRO H N 1
ATOM 2522 C CA . PRO A 1 175 ? 5.736 22.175 99.104 1.00 22.40 167 PRO H CA 1
ATOM 2523 C C . PRO A 1 175 ? 6.809 21.536 99.970 1.00 22.42 167 PRO H C 1
ATOM 2524 O O . PRO A 1 175 ? 7.583 22.204 100.660 1.00 18.46 167 PRO H O 1
ATOM 2535 N N . ALA A 1 176 ? 6.839 20.211 99.917 1.00 21.74 168 ALA H N 1
ATOM 2536 C CA . ALA A 1 176 ? 7.763 19.425 100.717 1.00 26.68 168 ALA H CA 1
ATOM 2537 C C . ALA A 1 176 ? 9.170 19.453 100.125 1.00 25.34 168 ALA H C 1
ATOM 2538 O O . ALA A 1 176 ? 9.358 19.540 98.909 1.00 24.90 168 ALA H O 1
ATOM 2545 N N . VAL A 1 177 ? 10.168 19.397 101.003 1.00 19.00 169 VAL H N 1
ATOM 2546 C CA . VAL A 1 177 ? 11.538 19.116 100.589 1.00 25.24 169 VAL H CA 1
ATOM 2547 C C . VAL A 1 177 ? 11.811 17.640 100.841 1.00 25.43 169 VAL H C 1
ATOM 2548 O O . VAL A 1 177 ? 11.269 17.039 101.772 1.00 17.81 169 VAL H O 1
ATOM 2561 N N . LEU A 1 178 ? 12.646 17.041 99.996 1.00 25.23 170 LEU H N 1
ATOM 2562 C CA . LEU A 1 178 ? 13.080 15.656 100.159 1.00 22.91 170 LEU H CA 1
ATOM 2563 C C . LEU A 1 178 ? 14.529 15.687 100.623 1.00 29.55 170 LEU H C 1
ATOM 2564 O O . LEU A 1 178 ? 15.422 16.088 99.868 1.00 34.38 170 LEU H O 1
ATOM 2580 N N . GLN A 1 179 ? 14.757 15.266 101.859 1.00 31.15 171 GLN H N 1
ATOM 2581 C CA . GLN A 1 179 ? 16.066 15.358 102.484 1.00 39.11 171 GLN H CA 1
ATOM 2582 C C . GLN A 1 179 ? 16.916 14.140 102.138 1.00 36.60 171 GLN H C 1
ATOM 2583 O O . GLN A 1 179 ? 16.419 13.116 101.662 1.00 26.30 171 GLN H O 1
ATOM 2597 N N . SER A 1 180 ? 18.224 14.269 102.387 1.00 39.16 172 SER H N 1
ATOM 2598 C CA . SER A 1 180 ? 19.149 13.164 102.149 1.00 37.22 172 SER H CA 1
ATOM 2599 C C . SER A 1 180 ? 18.697 11.892 102.849 1.00 36.42 172 SER H C 1
ATOM 2600 O O . SER A 1 180 ? 18.969 10.785 102.370 1.00 40.66 172 SER H O 1
ATOM 2608 N N . SER A 1 181 ? 18.006 12.031 103.982 1.00 37.64 173 SER H N 1
ATOM 2609 C CA . SER A 1 181 ? 17.500 10.882 104.720 1.00 31.42 173 SER H CA 1
ATOM 2610 C C . SER A 1 181 ? 16.519 10.047 103.910 1.00 29.90 173 SER H C 1
ATOM 2611 O O . SER A 1 181 ? 16.232 8.908 104.292 1.00 36.21 173 SER H O 1
ATOM 2619 N N . GLY A 1 182 ? 15.984 10.583 102.814 1.00 32.26 174 GLY H N 1
ATOM 2620 C CA . GLY A 1 182 ? 14.871 9.954 102.137 1.00 27.98 174 GLY H CA 1
ATOM 2621 C C . GLY A 1 182 ? 13.509 10.333 102.683 1.00 22.11 174 GLY H C 1
ATOM 2622 O O . GLY A 1 182 ? 12.497 9.835 102.178 1.00 23.54 174 GLY H O 1
ATOM 2626 N N . LEU A 1 183 ? 13.450 11.197 103.690 1.00 18.34 175 LEU H N 1
ATOM 2627 C CA . LEU A 1 183 ? 12.196 11.606 104.305 1.00 22.42 175 LEU H CA 1
ATOM 2628 C C . LEU A 1 183 ? 11.846 13.032 103.895 1.00 18.98 175 LEU H C 1
ATOM 2629 O O . LEU A 1 183 ? 12.730 13.855 103.625 1.00 21.02 175 LEU H O 1
ATOM 2645 N N . TYR A 1 184 ? 10.547 13.318 103.875 1.00 19.39 176 TYR H N 1
ATOM 2646 C CA . TYR A 1 184 ? 10.039 14.631 103.506 1.00 18.58 176 TYR H CA 1
ATOM 2647 C C . TYR A 1 184 ? 9.818 15.509 104.726 1.00 23.71 176 TYR H C 1
ATOM 2648 O O . TYR A 1 184 ? 9.514 15.029 105.821 1.00 21.10 176 TYR H O 1
ATOM 2666 N N . SER A 1 185 ? 9.935 16.816 104.510 1.00 18.00 177 SER H N 1
ATOM 2667 C CA . SER A 1 185 ? 9.510 17.807 105.482 1.00 19.92 177 SER H CA 1
ATOM 2668 C C . SER A 1 185 ? 8.793 18.932 104.752 1.00 18.84 177 SER H C 1
ATOM 2669 O O . SER A 1 185 ? 9.023 19.175 103.566 1.00 17.54 177 SER H O 1
ATOM 2677 N N . LEU A 1 186 ? 7.902 19.611 105.470 1.00 15.98 178 LEU H N 1
ATOM 2678 C CA . LEU A 1 186 ? 7.296 20.832 104.960 1.00 19.71 178 LEU H CA 1
ATOM 2679 C C . LEU A 1 186 ? 6.964 21.727 106.137 1.00 17.66 178 LEU H C 1
ATOM 2680 O O . LEU A 1 186 ? 7.067 21.327 107.297 1.00 18.99 178 LEU H O 1
ATOM 2696 N N . SER A 1 187 ? 6.565 22.953 105.826 1.00 12.61 179 SER H N 1
ATOM 2697 C CA . SER A 1 187 ? 6.097 23.878 106.837 1.00 16.55 179 SER H CA 1
ATOM 2698 C C . SER A 1 187 ? 4.829 24.560 106.344 1.00 18.00 179 SER H C 1
ATOM 2699 O O . SER A 1 187 ? 4.556 24.640 105.141 1.00 16.13 179 SER H O 1
ATOM 2707 N N . SER A 1 188 ? 4.054 25.040 107.305 1.00 20.36 180 SER H N 1
ATOM 2708 C CA . SER A 1 188 ? 2.887 25.863 107.053 1.00 19.77 180 SER H CA 1
ATOM 2709 C C . SER A 1 188 ? 3.005 27.116 107.903 1.00 16.96 180 SER H C 1
ATOM 2710 O O . SER A 1 188 ? 3.407 27.051 109.070 1.00 19.58 180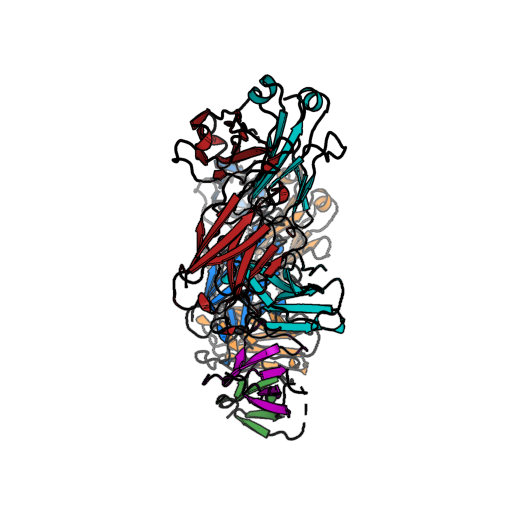 SER H O 1
ATOM 2718 N N . VAL A 1 189 ? 2.669 28.255 107.312 1.00 16.74 181 VAL H N 1
ATOM 2719 C CA . VAL A 1 189 ? 2.788 29.539 107.984 1.00 15.98 181 VAL H CA 1
ATOM 2720 C C . VAL A 1 189 ? 1.465 30.278 107.875 1.00 23.45 181 VAL H C 1
ATOM 2721 O O . VAL A 1 189 ? 0.692 30.079 106.931 1.00 21.68 181 VAL H O 1
ATOM 2734 N N . VAL A 1 190 ? 1.205 31.135 108.854 1.00 22.81 182 VAL H N 1
ATOM 2735 C CA . VAL A 1 190 ? 0.081 32.056 108.786 1.00 27.87 182 VAL H CA 1
ATOM 2736 C C . VAL A 1 190 ? 0.531 33.392 109.353 1.00 28.58 182 VAL H C 1
ATOM 2737 O O . VAL A 1 190 ? 1.224 33.447 110.375 1.00 30.05 182 VAL H O 1
ATOM 2750 N N . THR A 1 191 ? 0.164 34.464 108.657 1.00 27.55 183 THR H N 1
ATOM 2751 C CA . THR A 1 191 ? 0.446 35.829 109.079 1.00 27.88 183 THR H CA 1
ATOM 2752 C C . THR A 1 191 ? -0.791 36.370 109.786 1.00 36.34 183 THR H C 1
ATOM 2753 O O . THR A 1 191 ? -1.893 36.342 109.224 1.00 33.99 183 THR H O 1
ATOM 2764 N N . VAL A 1 192 ? -0.614 36.846 111.014 1.00 40.22 184 VAL H N 1
ATOM 2765 C CA . VAL A 1 192 ? -1.740 37.280 111.840 1.00 48.84 184 VAL H CA 1
ATOM 2766 C C . VAL A 1 192 ? -1.471 38.675 112.393 1.00 47.24 184 VAL H C 1
ATOM 2767 O O . VAL A 1 192 ? -0.348 39.187 112.268 1.00 43.32 184 VAL H O 1
ATOM 2780 N N . PRO A 1 193 ? -2.461 39.327 112.999 1.00 49.37 185 PRO H N 1
ATOM 2781 C CA . PRO A 1 193 ? -2.195 40.610 113.658 1.00 45.48 185 PRO H CA 1
ATOM 2782 C C . PRO A 1 193 ? -1.410 40.411 114.947 1.00 49.92 185 PRO H C 1
ATOM 2783 O O . PRO A 1 193 ? -1.652 39.470 115.707 1.00 43.72 185 PRO H O 1
ATOM 2794 N N . SER A 1 194 ? -0.456 41.313 115.187 1.00 47.34 186 SER H N 1
ATOM 2795 C CA . SER A 1 194 ? 0.307 41.259 116.430 1.00 46.86 186 SER H CA 1
ATOM 2796 C C . SER A 1 194 ? -0.599 41.379 117.647 1.00 55.14 186 SER H C 1
ATOM 2797 O O . SER A 1 194 ? -0.264 40.868 118.722 1.00 48.97 186 SER H O 1
ATOM 2805 N N . SER A 1 195 ? -1.747 42.046 117.500 1.00 60.12 187 SER H N 1
ATOM 2806 C CA . SER A 1 195 ? -2.670 42.209 118.620 1.00 60.37 187 SER H CA 1
ATOM 2807 C C . SER A 1 195 ? -3.375 40.904 118.970 1.00 58.72 187 SER H C 1
ATOM 2808 O O . SER A 1 195 ? -3.693 40.667 120.141 1.00 49.64 187 SER H O 1
ATOM 2816 N N . SER A 1 196 ? -3.629 40.052 117.975 1.00 62.13 188 SER H N 1
ATOM 2817 C CA . SER A 1 196 ? -4.348 38.805 118.207 1.00 59.51 188 SER H CA 1
ATOM 2818 C C . SER A 1 196 ? -3.627 37.885 119.184 1.00 53.25 188 SER H C 1
ATOM 2819 O O . SER A 1 196 ? -4.266 37.011 119.778 1.00 49.26 188 SER H O 1
ATOM 2827 N N . LEU A 1 197 ? -2.320 38.054 119.362 1.00 58.90 189 LEU H N 1
ATOM 2828 C CA . LEU A 1 197 ? -1.559 37.156 120.218 1.00 55.68 189 LEU H CA 1
ATOM 2829 C C . LEU A 1 197 ? -1.973 37.333 121.674 1.00 58.89 189 LEU H C 1
ATOM 2830 O O . LEU A 1 197 ? -2.310 38.433 122.120 1.00 62.13 189 LEU H O 1
ATOM 2846 N N . GLY A 1 198 ? -1.951 36.239 122.410 1.00 62.15 190 GLY H N 1
ATOM 2847 C CA . GLY A 1 198 ? -2.379 36.261 123.804 1.00 65.16 190 GLY H CA 1
ATOM 2848 C C . GLY A 1 198 ? -3.853 35.973 123.987 1.00 64.66 190 GLY H C 1
ATOM 2849 O O . GLY A 1 198 ? -4.228 35.171 124.841 1.00 74.18 190 GLY H O 1
ATOM 2853 N N . THR A 1 199 ? -4.702 36.622 123.189 1.00 54.54 191 THR H N 1
ATOM 2854 C CA . THR A 1 199 ? -6.139 36.387 123.262 1.00 63.82 191 THR H CA 1
ATOM 2855 C C . THR A 1 199 ? -6.592 35.270 122.325 1.00 59.16 191 THR H C 1
ATOM 2856 O O . THR A 1 199 ? -7.431 34.446 122.707 1.00 56.47 191 THR H O 1
ATOM 2867 N N . GLN A 1 200 ? -6.043 35.216 121.113 1.00 56.09 192 GLN H N 1
ATOM 2868 C CA . GLN A 1 200 ? -6.440 34.243 120.104 1.00 44.18 192 GLN H CA 1
ATOM 2869 C C . GLN A 1 200 ? -5.496 33.050 120.127 1.00 50.66 192 GLN H C 1
ATOM 2870 O O . GLN A 1 200 ? -4.281 33.210 120.282 1.00 49.53 192 GLN H O 1
ATOM 2884 N N . THR A 1 201 ? -6.058 31.855 119.972 1.00 44.23 193 THR H N 1
ATOM 2885 C CA . THR A 1 201 ? -5.269 30.635 119.916 1.00 44.21 193 THR H CA 1
ATOM 2886 C C . THR A 1 201 ? -5.126 30.176 118.469 1.00 43.60 193 THR H C 1
ATOM 2887 O O . THR A 1 201 ? -6.008 30.391 117.633 1.00 34.20 193 THR H O 1
ATOM 2898 N N . TYR A 1 202 ? -3.992 29.543 118.182 1.00 35.17 194 TYR H N 1
ATOM 2899 C CA . TYR A 1 202 ? -3.661 29.093 116.837 1.00 28.95 194 TYR H CA 1
ATOM 2900 C C . TYR A 1 202 ? -3.212 27.643 116.912 1.00 23.02 194 TYR H C 1
ATOM 2901 O O . TYR A 1 202 ? -2.241 27.324 117.605 1.00 28.41 194 TYR H O 1
ATOM 2919 N N . ILE A 1 203 ? -3.933 26.773 116.216 1.00 26.27 195 ILE H N 1
ATOM 2920 C CA . ILE A 1 203 ? -3.653 25.344 116.181 1.00 25.81 195 ILE H CA 1
ATOM 2921 C C . ILE A 1 203 ? -3.494 24.942 114.725 1.00 22.32 195 ILE H C 1
ATOM 2922 O O . ILE A 1 203 ? -4.349 25.266 113.893 1.00 29.86 195 ILE H O 1
ATOM 2938 N N . CYS A 1 204 ? -2.410 24.242 114.415 1.00 25.05 196 CYS H N 1
ATOM 2939 C CA . CYS A 1 204 ? -2.229 23.660 113.095 1.00 19.73 196 CYS H CA 1
ATOM 2940 C C . CYS A 1 204 ? -2.616 22.192 113.163 1.00 20.57 196 CYS H C 1
ATOM 2941 O O . CYS A 1 204 ? -2.174 21.467 114.060 1.00 26.57 196 CYS H O 1
ATOM 2948 N N . ASN A 1 205 ? -3.457 21.772 112.226 1.00 22.87 197 ASN H N 1
ATOM 2949 C CA . ASN A 1 205 ? -3.984 20.416 112.171 1.00 27.95 197 ASN H CA 1
ATOM 2950 C C . ASN A 1 205 ? -3.253 19.686 111.055 1.00 28.30 197 ASN H C 1
ATOM 2951 O O . ASN A 1 205 ? -3.438 20.005 109.875 1.00 24.39 197 ASN H O 1
ATOM 2962 N N . VAL A 1 206 ? -2.430 18.709 111.429 1.00 26.21 198 VAL H N 1
ATOM 2963 C CA . VAL A 1 206 ? -1.565 17.990 110.500 1.00 23.47 198 VAL H CA 1
ATOM 2964 C C . VAL A 1 206 ? -2.125 16.588 110.325 1.00 28.46 198 VAL H C 1
ATOM 2965 O O . VAL A 1 206 ? -2.417 15.901 111.312 1.00 26.98 198 VAL H O 1
ATOM 2978 N N . ASN A 1 207 ? -2.268 16.166 109.071 1.00 30.19 199 ASN H N 1
ATOM 2979 C CA . ASN A 1 207 ? -2.786 14.848 108.733 1.00 36.32 199 ASN H CA 1
ATOM 2980 C C . ASN A 1 207 ? -1.815 14.172 107.781 1.00 28.34 199 ASN H C 1
ATOM 2981 O O . ASN A 1 207 ? -1.514 14.715 106.714 1.00 27.29 199 ASN H O 1
ATOM 2992 N N . HIS A 1 208 ? -1.338 12.993 108.162 1.00 26.12 200 HIS H N 1
ATOM 2993 C CA . HIS A 1 208 ? -0.530 12.144 107.290 1.00 31.43 200 HIS H CA 1
ATOM 2994 C C . HIS A 1 208 ? -1.263 10.812 107.179 1.00 33.18 200 HIS H C 1
ATOM 2995 O O . HIS A 1 208 ? -1.099 9.927 108.022 1.00 28.47 200 HIS H O 1
ATOM 3009 N N . LYS A 1 209 ? -2.071 10.673 106.131 1.00 33.55 201 LYS H N 1
ATOM 3010 C CA . LYS A 1 209 ? -2.907 9.483 105.996 1.00 35.73 201 LYS H CA 1
ATOM 3011 C C . LYS A 1 209 ? -2.091 8.207 105.836 1.00 34.05 201 LYS H C 1
ATOM 3012 O O . LYS A 1 209 ? -2.413 7.210 106.506 1.00 38.11 201 LYS H O 1
ATOM 3022 N N . PRO A 1 210 ? -1.041 8.157 105.011 1.00 43.44 202 PRO H N 1
ATOM 3023 C CA . PRO A 1 210 ? -0.282 6.902 104.872 1.00 33.16 202 PRO H CA 1
ATOM 3024 C C . PRO A 1 210 ? 0.115 6.257 106.192 1.00 34.66 202 PRO H C 1
ATOM 3025 O O . PRO A 1 210 ? 0.248 5.028 106.251 1.00 46.18 202 PRO H O 1
ATOM 3036 N N . SER A 1 211 ? 0.314 7.038 107.253 1.00 31.01 203 SER H N 1
ATOM 3037 C CA . SER A 1 211 ? 0.694 6.497 108.550 1.00 37.60 203 SER H CA 1
ATOM 3038 C C . SER A 1 211 ? -0.430 6.580 109.576 1.00 44.84 203 SER H C 1
ATOM 3039 O O . SER A 1 211 ? -0.208 6.254 110.747 1.00 39.05 203 SER H O 1
ATOM 3047 N N . ASN A 1 212 ? -1.626 7.004 109.172 1.00 40.45 204 ASN H N 1
ATOM 3048 C CA . ASN A 1 212 ? -2.744 7.160 110.099 1.00 48.97 204 ASN H CA 1
ATOM 3049 C C . ASN A 1 212 ? -2.347 8.048 111.280 1.00 46.86 204 ASN H C 1
ATOM 3050 O O . ASN A 1 212 ? -2.576 7.724 112.448 1.00 48.86 204 ASN H O 1
ATOM 3061 N N . THR A 1 213 ? -1.735 9.186 110.963 1.00 41.73 205 THR H N 1
ATOM 3062 C CA . THR A 1 213 ? -1.249 10.131 111.960 1.00 44.04 205 THR H CA 1
ATOM 3063 C C . THR A 1 213 ? -2.038 11.430 111.847 1.00 42.80 205 THR H C 1
ATOM 3064 O O . THR A 1 213 ? -2.158 11.997 110.755 1.00 40.62 205 THR H O 1
ATOM 3075 N N . LYS A 1 214 ? -2.589 11.882 112.973 1.00 42.14 206 LYS H N 1
ATOM 3076 C CA . LYS A 1 214 ? -3.265 13.172 113.066 1.00 35.07 206 LYS H CA 1
ATOM 3077 C C . LYS A 1 214 ? -2.730 13.892 114.291 1.00 43.22 206 LYS H C 1
ATOM 3078 O O . LYS A 1 214 ? -2.785 13.355 115.402 1.00 45.34 206 LYS H O 1
ATOM 3088 N N . VAL A 1 215 ? -2.208 15.098 114.086 1.00 36.44 207 VAL H N 1
ATOM 3089 C CA . VAL A 1 215 ? -1.595 15.886 115.144 1.00 32.39 207 VAL H CA 1
ATOM 3090 C C . VAL A 1 215 ? -2.197 17.282 115.111 1.00 36.48 207 VAL H C 1
ATOM 3091 O O . VAL A 1 215 ? -2.255 17.916 114.051 1.00 32.01 207 VAL H O 1
ATOM 3104 N N . ASP A 1 216 ? -2.651 17.752 116.267 1.00 35.70 208 ASP H N 1
ATOM 3105 C CA . ASP A 1 216 ? -3.025 19.144 116.464 1.00 36.39 208 ASP H CA 1
ATOM 3106 C C . ASP A 1 216 ? -1.994 19.768 117.396 1.00 40.02 208 ASP H C 1
ATOM 3107 O O . ASP A 1 216 ? -1.772 19.267 118.504 1.00 47.89 208 ASP H O 1
ATOM 3116 N N . LYS A 1 217 ? -1.354 20.840 116.940 1.00 31.98 209 LYS H N 1
ATOM 3117 C CA . LYS A 1 217 ? -0.280 21.488 117.682 1.00 32.62 209 LYS H CA 1
ATOM 3118 C C . LYS A 1 217 ? -0.671 22.931 117.950 1.00 29.30 209 LYS H C 1
ATOM 3119 O O . LYS A 1 217 ? -0.913 23.695 117.009 1.00 28.84 209 LYS H O 1
ATOM 3138 N N . ARG A 1 218 ? -0.727 23.301 119.225 1.00 30.72 210 ARG H N 1
ATOM 3139 C CA . ARG A 1 218 ? -0.965 24.687 119.595 1.00 27.12 210 ARG H CA 1
ATOM 3140 C C . ARG A 1 218 ? 0.331 25.464 119.439 1.00 30.00 210 ARG H C 1
ATOM 3141 O O . ARG A 1 218 ? 1.372 25.067 119.970 1.00 31.30 210 ARG H O 1
ATOM 3145 N N . VAL A 1 219 ? 0.272 26.562 118.700 1.00 25.48 211 VAL H N 1
ATOM 3146 C CA . VAL A 1 219 ? 1.441 27.387 118.432 1.00 29.68 211 VAL H CA 1
ATOM 3147 C C . VAL A 1 219 ? 1.326 28.632 119.300 1.00 34.17 211 VAL H C 1
ATOM 3148 O O . VAL A 1 219 ? 0.505 29.516 119.031 1.00 28.72 211 VAL H O 1
ATOM 3161 N N . GLU A 1 220 ? 2.158 28.706 120.344 1.00 30.19 212 GLU H N 1
ATOM 3162 C CA . GLU A 1 220 ? 2.053 29.762 121.333 1.00 32.90 212 GLU H CA 1
ATOM 3163 C C . GLU A 1 220 ? 3.241 30.709 121.242 1.00 37.06 212 GLU H C 1
ATOM 3164 O O . GLU A 1 220 ? 4.366 30.262 120.990 1.00 32.96 212 GLU H O 1
ATOM 3176 N N . PRO A 1 221 ? 3.040 32.008 121.464 1.00 41.09 213 PRO H N 1
ATOM 3177 C CA . PRO A 1 221 ? 4.187 32.915 121.568 1.00 46.56 213 PRO H CA 1
ATOM 3178 C C . PRO A 1 221 ? 5.143 32.466 122.666 1.00 48.17 213 PRO H C 1
ATOM 3179 O O . PRO A 1 221 ? 4.778 31.733 123.590 1.00 42.49 213 PRO H O 1
ATOM 3190 N N . LYS A 1 222 ? 6.390 32.913 122.548 1.00 40.73 214 LYS H N 1
ATOM 3191 C CA . LYS A 1 222 ? 7.480 32.395 123.360 1.00 51.35 214 LYS H CA 1
ATOM 3192 C C . LYS A 1 222 ? 8.063 33.490 124.244 1.00 60.15 214 LYS H C 1
ATOM 3193 O O . LYS A 1 222 ? 7.996 34.679 123.913 1.00 51.57 214 LYS H O 1
ATOM 3197 N N . SER A 1 223 ? 8.619 33.060 125.379 1.00 48.90 215 SER H N 1
ATOM 3198 C CA . SER A 1 223 ? 9.429 33.895 126.272 1.00 63.14 215 SER H CA 1
ATOM 3199 C C . SER A 1 223 ? 9.458 33.285 127.672 1.00 63.99 215 SER H C 1
ATOM 3200 O O . SER A 1 223 ? 10.462 32.707 128.090 1.00 58.55 215 SER H O 1
ATOM 3222 N N . VAL B 2 2 ? 23.246 14.876 73.292 1.00 36.10 2 VAL L N 1
ATOM 3223 C CA . VAL B 2 2 ? 22.837 16.188 72.829 1.00 25.66 2 VAL L CA 1
ATOM 3224 C C . VAL B 2 2 ? 21.955 16.847 73.870 1.00 23.15 2 VAL L C 1
ATOM 3225 O O . VAL B 2 2 ? 21.137 16.199 74.523 1.00 29.28 2 VAL L O 1
ATOM 3238 N N . VAL B 2 3 ? 22.128 18.152 74.009 1.00 23.34 3 VAL L N 1
ATOM 3239 C CA . VAL B 2 3 ? 21.299 18.977 74.871 1.00 19.42 3 VAL L CA 1
ATOM 3240 C C . VAL B 2 3 ? 20.675 20.069 74.015 1.00 22.31 3 VAL L C 1
ATOM 3241 O O . VAL B 2 3 ? 21.337 20.647 73.147 1.00 20.98 3 VAL L O 1
ATOM 3254 N N . PHE B 2 4 ? 19.392 20.321 74.240 1.00 19.45 4 PHE L N 1
ATOM 3255 C CA . PHE B 2 4 ? 18.698 21.468 73.670 1.00 15.31 4 PHE L CA 1
ATOM 3256 C C . PHE B 2 4 ? 18.498 22.456 74.810 1.00 17.84 4 PHE L C 1
ATOM 3257 O O . PHE B 2 4 ? 17.660 22.240 75.695 1.00 16.84 4 PHE L O 1
ATOM 3274 N N A SER B 2 5 ? 19.282 23.528 74.798 0.48 18.81 5 SER L N 1
ATOM 3275 N N B SER B 2 5 ? 19.275 23.533 74.796 0.52 18.80 5 SER L N 1
ATOM 3276 C CA A SER B 2 5 ? 19.346 24.461 75.912 0.48 20.64 5 SER L CA 1
ATOM 3277 C CA B SER B 2 5 ? 19.349 24.457 75.918 0.52 20.65 5 SER L CA 1
ATOM 3278 C C A SER B 2 5 ? 18.392 25.622 75.675 0.48 18.05 5 SER L C 1
ATOM 3279 C C B SER B 2 5 ? 18.414 25.636 75.688 0.52 18.04 5 SER L C 1
ATOM 3280 O O A SER B 2 5 ? 18.402 26.235 74.602 0.48 18.54 5 SER L O 1
ATOM 3281 O O B SER B 2 5 ? 18.457 26.275 74.631 0.52 18.52 5 SER L O 1
ATOM 3296 N N . GLN B 2 6 ? 17.574 25.915 76.680 1.00 18.86 6 GLN L N 1
ATOM 3297 C CA . GLN B 2 6 ? 16.656 27.036 76.665 1.00 18.73 6 GLN L CA 1
ATOM 3298 C C . GLN B 2 6 ? 16.946 27.959 77.840 1.00 24.35 6 GLN L C 1
ATOM 3299 O O . GLN B 2 6 ? 17.435 27.506 78.885 1.00 16.73 6 GLN L O 1
ATOM 3314 N N . PRO B 2 7 ? 16.639 29.249 77.716 1.00 18.45 7 PRO L N 1
ATOM 3315 C CA . PRO B 2 7 ? 16.692 30.118 78.894 1.00 18.73 7 PRO L CA 1
ATOM 3316 C C . PRO B 2 7 ? 15.764 29.594 79.973 1.00 19.41 7 PRO L C 1
ATOM 3317 O O . PRO B 2 7 ? 14.648 29.148 79.698 1.00 20.28 7 PRO L O 1
ATOM 3328 N N . HIS B 2 8 ? 16.237 29.654 81.217 1.00 17.74 8 HIS L N 1
ATOM 3329 C CA . HIS B 2 8 ? 15.446 29.151 82.333 1.00 22.15 8 HIS L CA 1
ATOM 3330 C C . HIS B 2 8 ? 14.145 29.930 82.472 1.00 19.16 8 HIS L C 1
ATOM 3331 O O . HIS B 2 8 ? 13.093 29.355 82.776 1.00 17.09 8 HIS L O 1
ATOM 3345 N N . SER B 2 9 ? 14.191 31.237 82.233 1.00 14.94 9 SER L N 1
ATOM 3346 C CA . SER B 2 9 ? 13.043 32.100 82.455 1.00 18.96 9 SER L CA 1
ATOM 3347 C C . SER B 2 9 ? 13.018 33.186 81.395 1.00 17.70 9 SER L C 1
ATOM 3348 O O . SER B 2 9 ? 14.060 33.648 80.931 1.00 17.33 9 SER L O 1
ATOM 3356 N N A VAL B 2 10 ? 11.808 33.587 81.013 0.37 20.21 11 VAL L N 1
ATOM 3357 N N B VAL B 2 10 ? 11.806 33.574 81.006 0.63 20.22 11 VAL L N 1
ATOM 3358 C CA A VAL B 2 10 ? 11.598 34.750 80.162 0.37 16.31 11 VAL L CA 1
ATOM 3359 C CA B VAL B 2 10 ? 11.578 34.737 80.159 0.63 16.32 11 VAL L CA 1
ATOM 3360 C C A VAL B 2 10 ? 10.344 35.458 80.658 0.37 19.21 11 VAL L C 1
ATOM 3361 C C B VAL B 2 10 ? 10.360 35.463 80.715 0.63 19.19 11 VAL L C 1
ATOM 3362 O O A VAL B 2 10 ? 9.397 34.823 81.129 0.37 21.76 11 VAL L O 1
ATOM 3363 O O B VAL B 2 10 ? 9.457 34.847 81.287 0.63 21.82 11 VAL L O 1
ATOM 3388 N N . SER B 2 11 ? 10.348 36.785 80.572 1.00 18.54 12 SER L N 1
ATOM 3389 C CA . SER B 2 11 ? 9.222 37.582 81.033 1.00 21.21 12 SER L CA 1
ATOM 3390 C C . SER B 2 11 ? 8.905 38.672 80.023 1.00 21.37 12 SER L C 1
ATOM 3391 O O . SER B 2 11 ? 9.785 39.161 79.311 1.00 19.21 12 SER L O 1
ATOM 3400 N N . GLY B 2 12 ? 7.623 39.039 79.967 1.00 21.20 13 GLY L N 1
ATOM 3401 C CA . GLY B 2 12 ? 7.185 40.171 79.177 1.00 22.57 13 GLY L CA 1
ATOM 3402 C C . GLY B 2 12 ? 5.891 40.724 79.733 1.00 22.10 13 GLY L C 1
ATOM 3403 O O . GLY B 2 12 ? 5.228 40.100 80.564 1.00 16.96 13 GLY L O 1
ATOM 3407 N N . SER B 2 13 ? 5.536 41.914 79.262 1.00 18.55 14 SER L N 1
ATOM 3408 C CA . SER B 2 13 ? 4.276 42.520 79.651 1.00 15.11 14 SER L CA 1
ATOM 3409 C C . SER B 2 13 ? 3.213 42.236 78.605 1.00 16.70 14 SER L C 1
ATOM 3410 O O . SER B 2 13 ? 3.530 41.900 77.460 1.00 15.07 14 SER L O 1
ATOM 3418 N N . PRO B 2 14 ? 1.936 42.329 78.972 1.00 12.82 15 PRO L N 1
ATOM 3419 C CA . PRO B 2 14 ? 0.875 42.100 77.990 1.00 17.05 15 PRO L CA 1
ATOM 3420 C C . PRO B 2 14 ? 1.086 42.944 76.745 1.00 15.70 15 PRO L C 1
ATOM 3421 O O . PRO B 2 14 ? 1.498 44.102 76.821 1.00 16.62 15 PRO L O 1
ATOM 3432 N N . GLY B 2 15 ? 0.804 42.343 75.592 1.00 12.88 16 GLY L N 1
ATOM 3433 C CA . GLY B 2 15 ? 0.917 43.003 74.314 1.00 16.45 16 GLY L CA 1
ATOM 3434 C C . GLY B 2 15 ? 2.301 42.985 73.712 1.00 13.53 16 GLY L C 1
ATOM 3435 O O . GLY B 2 15 ? 2.437 43.263 72.517 1.00 11.67 16 GLY L O 1
ATOM 3439 N N . GLN B 2 16 ? 3.332 42.678 74.501 1.00 15.79 17 GLN L N 1
ATOM 3440 C CA . GLN B 2 16 ? 4.698 42.678 74.001 1.00 13.91 17 GLN L CA 1
ATOM 3441 C C . GLN B 2 16 ? 4.985 41.403 73.210 1.00 17.96 17 GLN L C 1
ATOM 3442 O O . GLN B 2 16 ? 4.222 40.434 73.227 1.00 15.36 17 GLN L O 1
ATOM 3456 N N . THR B 2 17 ? 6.113 41.414 72.512 1.00 16.80 18 THR L N 1
ATOM 3457 C CA . THR B 2 17 ? 6.628 40.232 71.837 1.00 19.13 18 THR L CA 1
ATOM 3458 C C . THR B 2 17 ? 7.774 39.652 72.655 1.00 21.05 18 THR L C 1
ATOM 3459 O O . THR B 2 17 ? 8.678 40.382 73.072 1.00 16.69 18 THR L O 1
ATOM 3470 N N . VAL B 2 18 ? 7.730 38.346 72.892 1.00 20.44 19 VAL L N 1
ATOM 3471 C CA . VAL B 2 18 ? 8.813 37.656 73.584 1.00 25.67 19 VAL L CA 1
ATOM 3472 C C . VAL B 2 18 ? 9.303 36.529 72.691 1.00 21.88 19 VAL L C 1
ATOM 3473 O O . VAL B 2 18 ? 8.558 36.005 71.857 1.00 19.70 19 VAL L O 1
ATOM 3486 N N . THR B 2 19 ? 10.572 36.167 72.860 1.00 16.23 20 THR L N 1
ATOM 3487 C CA . THR B 2 19 ? 11.182 35.092 72.092 1.00 15.55 20 THR L CA 1
ATOM 3488 C C . THR B 2 19 ? 11.835 34.097 73.041 1.00 20.66 20 THR L C 1
ATOM 3489 O O . THR B 2 19 ? 12.459 34.489 74.033 1.00 17.31 20 THR L O 1
ATOM 3500 N N . ILE B 2 20 ? 11.678 32.811 72.736 1.00 18.92 21 ILE L N 1
ATOM 3501 C CA . ILE B 2 20 ? 12.282 31.723 73.504 1.00 16.55 21 ILE L CA 1
ATOM 3502 C C . ILE B 2 20 ? 13.179 30.940 72.557 1.00 20.51 21 ILE L C 1
ATOM 3503 O O . ILE B 2 20 ? 12.710 30.429 71.532 1.00 15.24 21 ILE L O 1
ATOM 3519 N N . SER B 2 21 ? 14.463 30.851 72.892 1.00 16.34 22 SER L N 1
ATOM 3520 C CA . SER B 2 21 ? 15.428 30.168 72.048 1.00 17.20 22 SER L CA 1
ATOM 3521 C C . SER B 2 21 ? 15.662 28.739 72.526 1.00 19.43 22 SER L C 1
ATOM 3522 O O . SER B 2 21 ? 15.393 28.378 73.676 1.00 22.05 22 SER L O 1
ATOM 3530 N N . CYS B 2 22 ? 16.192 27.933 71.612 1.00 17.62 23 CYS L N 1
ATOM 3531 C CA . CYS B 2 22 ? 16.450 26.515 71.835 1.00 17.77 23 CYS L CA 1
ATOM 3532 C C . CYS B 2 22 ? 17.717 26.186 71.061 1.00 18.01 23 CYS L C 1
ATOM 3533 O O . CYS B 2 22 ? 17.675 26.096 69.830 1.00 19.76 23 CYS L O 1
ATOM 3540 N N . THR B 2 23 ? 18.841 26.025 71.764 1.00 20.78 24 THR L N 1
ATOM 3541 C CA . THR B 2 23 ? 20.152 25.896 71.129 1.00 15.55 24 THR L CA 1
ATOM 3542 C C . THR B 2 23 ? 20.645 24.461 71.249 1.00 15.23 24 THR L C 1
ATOM 3543 O O . THR B 2 23 ? 20.827 23.947 72.360 1.00 16.82 24 THR L O 1
ATOM 3554 N N . ARG B 2 24 ? 20.881 23.831 70.106 1.00 16.16 25 ARG L N 1
ATOM 3555 C CA . ARG B 2 24 ? 21.316 22.445 70.072 1.00 19.66 25 ARG L CA 1
ATOM 3556 C C . ARG B 2 24 ? 22.824 22.387 70.310 1.00 19.28 25 ARG L C 1
ATOM 3557 O O . ARG B 2 24 ? 23.591 23.104 69.661 1.00 17.10 25 ARG L O 1
ATOM 3578 N N . SER B 2 25 ? 23.244 21.533 71.243 1.00 24.04 26 SER L N 1
ATOM 3579 C CA . SER B 2 25 ? 24.631 21.537 71.696 1.00 20.98 26 SER L CA 1
ATOM 3580 C C . SER B 2 25 ? 25.566 20.852 70.710 1.00 28.81 26 SER L C 1
ATOM 3581 O O . SER B 2 25 ? 26.741 21.221 70.621 1.00 35.91 26 SER L O 1
ATOM 3589 N N . SER B 2 26 ? 25.074 19.861 69.973 1.00 23.44 27 SER L N 1
ATOM 3590 C CA . SER B 2 26 ? 25.902 19.089 69.060 1.00 27.86 27 SER L CA 1
ATOM 3591 C C . SER B 2 26 ? 25.080 18.725 67.834 1.00 24.64 27 SER L C 1
ATOM 3592 O O . SER B 2 26 ? 23.849 18.659 67.882 1.00 21.66 27 SER L O 1
ATOM 3600 N N . GLY B 2 27 A 25.780 18.468 66.732 1.00 25.36 27 GLY L N 1
ATOM 3601 C CA . GLY B 2 27 A 25.088 18.224 65.483 1.00 29.55 27 GLY L CA 1
ATOM 3602 C C . GLY B 2 27 A 24.528 19.522 64.921 1.00 25.84 27 GLY L C 1
ATOM 3603 O O . GLY B 2 27 A 24.897 20.628 65.327 1.00 36.42 27 GLY L O 1
ATOM 3607 N N . SER B 2 28 B 23.610 19.372 63.971 1.00 20.19 27 SER L N 1
ATOM 3608 C CA . SER B 2 28 B 22.996 20.503 63.289 1.00 18.24 27 SER L CA 1
ATOM 3609 C C . SER B 2 28 B 21.520 20.581 63.652 1.00 19.63 27 SER L C 1
ATOM 3610 O O . SER B 2 28 B 20.817 19.567 63.627 1.00 11.56 27 SER L O 1
ATOM 3618 N N . ILE B 2 29 ? 21.058 21.792 63.976 1.00 20.00 28 ILE L N 1
ATOM 3619 C CA . ILE B 2 29 ? 19.653 22.008 64.306 1.00 18.60 28 ILE L CA 1
ATOM 3620 C C . ILE B 2 29 ? 18.757 21.591 63.145 1.00 19.93 28 ILE L C 1
ATOM 3621 O O . ILE B 2 29 ? 17.617 21.159 63.354 1.00 19.16 28 ILE L O 1
ATOM 3637 N N . ASP B 2 30 ? 19.253 21.694 61.912 1.00 18.38 29 ASP L N 1
ATOM 3638 C CA . ASP B 2 30 ? 18.469 21.353 60.728 1.00 22.48 29 ASP L CA 1
ATOM 3639 C C . ASP B 2 30 ? 18.407 19.853 60.445 1.00 13.10 29 ASP L C 1
ATOM 3640 O O . ASP B 2 30 ? 17.742 19.451 59.483 1.00 17.01 29 ASP L O 1
ATOM 3649 N N . ASN B 2 31 ? 19.095 19.019 61.226 1.00 14.75 30 ASN L N 1
ATOM 3650 C CA . ASN B 2 31 ? 19.045 17.578 60.994 1.00 15.30 30 ASN L CA 1
ATOM 3651 C C . ASN B 2 31 ? 17.650 17.005 61.222 1.00 18.58 30 ASN L C 1
ATOM 3652 O O . ASN B 2 31 ? 17.313 15.970 60.643 1.00 16.92 30 ASN L O 1
ATOM 3663 N N . GLU B 2 32 ? 16.854 17.621 62.098 1.00 15.94 31 GLU L N 1
ATOM 3664 C CA . GLU B 2 32 ? 15.549 17.086 62.467 1.00 14.85 31 GLU L CA 1
ATOM 3665 C C . GLU B 2 32 ? 14.600 18.235 62.775 1.00 12.24 31 GLU L C 1
ATOM 3666 O O . GLU B 2 32 ? 15.024 19.319 63.193 1.00 12.32 31 GLU L O 1
ATOM 3678 N N . TYR B 2 33 ? 13.307 17.984 62.574 1.00 14.25 32 TYR L N 1
ATOM 3679 C CA . TYR B 2 33 ? 12.296 18.979 62.904 1.00 12.46 32 TYR L CA 1
ATOM 3680 C C . TYR B 2 33 ? 12.396 19.383 64.366 1.00 14.14 32 TYR L C 1
ATOM 3681 O O . TYR B 2 33 ? 12.703 18.569 65.244 1.00 12.93 32 TYR L O 1
ATOM 3699 N N . VAL B 2 34 ? 12.103 20.649 64.629 1.00 12.78 33 VAL L N 1
ATOM 3700 C CA . VAL B 2 34 ? 11.920 21.137 65.988 1.00 13.26 33 VAL L CA 1
ATOM 3701 C C . VAL B 2 34 ? 10.429 21.322 66.236 1.00 14.46 33 VAL L C 1
ATOM 3702 O O . VAL B 2 34 ? 9.688 21.775 65.352 1.00 13.97 33 VAL L O 1
ATOM 3715 N N . ARG B 2 35 ? 9.988 20.958 67.438 1.00 7.83 34 ARG L N 1
ATOM 3716 C CA . ARG B 2 35 ? 8.613 21.145 67.881 1.00 11.17 34 ARG L CA 1
ATOM 3717 C C . ARG B 2 35 ? 8.617 21.987 69.147 1.00 10.47 34 ARG L C 1
ATOM 3718 O O . ARG B 2 35 ? 9.630 22.088 69.839 1.00 12.94 34 ARG L O 1
ATOM 3739 N N . TRP B 2 36 ? 7.474 22.600 69.443 1.00 12.46 35 TRP L N 1
ATOM 3740 C CA . TRP B 2 36 ? 7.318 23.378 70.658 1.00 12.28 35 TRP L CA 1
ATOM 3741 C C . TRP B 2 36 ? 6.022 22.985 71.344 1.00 11.19 35 TRP L C 1
ATOM 3742 O O . TRP B 2 36 ? 4.979 22.859 70.694 1.00 8.27 35 TRP L O 1
ATOM 3763 N N . TYR B 2 37 ? 6.100 22.815 72.663 1.00 10.13 36 TYR L N 1
ATOM 3764 C CA . TYR B 2 37 ? 4.956 22.475 73.494 1.00 7.86 36 TYR L CA 1
ATOM 3765 C C . TYR B 2 37 ? 4.760 23.528 74.572 1.00 9.04 36 TYR L C 1
ATOM 3766 O O . TYR B 2 37 ? 5.724 24.097 75.095 1.00 11.82 36 TYR L O 1
ATOM 3784 N N . GLN B 2 38 ? 3.500 23.754 74.917 1.00 11.86 37 GLN L N 1
ATOM 3785 C CA . GLN B 2 38 ? 3.111 24.641 76.001 1.00 6.97 37 GLN L CA 1
ATOM 3786 C C . GLN B 2 38 ? 2.579 23.797 77.149 1.00 8.94 37 GLN L C 1
ATOM 3787 O O . GLN B 2 38 ? 1.768 22.896 76.930 1.00 11.89 37 GLN L O 1
ATOM 3801 N N . GLN B 2 39 ? 3.040 24.073 78.363 1.00 10.31 38 GLN L N 1
ATOM 3802 C CA . GLN B 2 39 ? 2.527 23.394 79.549 1.00 11.15 38 GLN L CA 1
ATOM 3803 C C . GLN B 2 39 ? 2.111 24.467 80.551 1.00 14.23 38 GLN L C 1
ATOM 3804 O O . GLN B 2 39 ? 2.953 25.071 81.222 1.00 12.44 38 GLN L O 1
ATOM 3818 N N . ARG B 2 40 ? 0.812 24.701 80.638 1.00 17.44 39 ARG L N 1
ATOM 3819 C CA . ARG B 2 40 ? 0.282 25.619 81.624 1.00 24.68 39 ARG L CA 1
ATOM 3820 C C . ARG B 2 40 ? 0.321 24.981 83.008 1.00 21.41 39 ARG L C 1
ATOM 3821 O O . ARG B 2 40 ? 0.433 23.759 83.140 1.00 23.67 39 ARG L O 1
ATOM 3842 N N . PRO B 2 41 ? 0.229 25.792 84.059 1.00 31.53 40 PRO L N 1
ATOM 3843 C CA . PRO B 2 41 ? 0.286 25.246 85.423 1.00 30.64 40 PRO L CA 1
ATOM 3844 C C . PRO B 2 41 ? -0.780 24.187 85.669 1.00 32.59 40 PRO L C 1
ATOM 3845 O O . PRO B 2 41 ? -1.971 24.406 85.428 1.00 37.54 40 PRO L O 1
ATOM 3856 N N . GLY B 2 42 ? -0.338 23.025 86.150 1.00 27.41 41 GLY L N 1
ATOM 3857 C CA . GLY B 2 42 ? -1.239 21.947 86.516 1.00 32.62 41 GLY L CA 1
ATOM 3858 C C . GLY B 2 42 ? -1.925 21.228 85.374 1.00 39.28 41 GLY L C 1
ATOM 3859 O O . GLY B 2 42 ? -2.833 20.431 85.630 1.00 35.29 41 GLY L O 1
ATOM 3863 N N . SER B 2 43 ? -1.526 21.470 84.127 1.00 30.38 42 SER L N 1
ATOM 3864 C CA . SER B 2 43 ? -2.146 20.846 82.964 1.00 25.49 42 SER L CA 1
ATOM 3865 C C . SER B 2 43 ? -1.091 20.123 82.134 1.00 24.52 42 SER L C 1
ATOM 3866 O O . SER B 2 43 ? 0.115 20.265 82.353 1.00 24.27 42 SER L O 1
ATOM 3874 N N . VAL B 2 44 ? -1.554 19.324 81.176 1.00 23.59 43 VAL L N 1
ATOM 3875 C CA . VAL B 2 44 ? -0.642 18.530 80.353 1.00 21.81 43 VAL L CA 1
ATOM 3876 C C . VAL B 2 44 ? -0.155 19.385 79.188 1.00 18.43 43 VAL L C 1
ATOM 3877 O O . VAL B 2 44 ? -0.811 20.375 78.832 1.00 16.18 43 VAL L O 1
ATOM 3890 N N . PRO B 2 45 ? 0.987 19.062 78.579 1.00 16.93 44 PRO L N 1
ATOM 3891 C CA . PRO B 2 45 ? 1.467 19.867 77.452 1.00 12.37 44 PRO L CA 1
ATOM 3892 C C . PRO B 2 45 ? 0.540 19.763 76.249 1.00 13.15 44 PRO L C 1
ATOM 3893 O O . PRO B 2 45 ? -0.189 18.782 76.077 1.00 13.17 44 PRO L O 1
ATOM 3904 N N . THR B 2 46 ? 0.571 20.803 75.415 1.00 10.26 45 THR L N 1
ATOM 3905 C CA . THR B 2 46 ? -0.070 20.793 74.107 1.00 12.02 45 THR L CA 1
ATOM 3906 C C . THR B 2 46 ? 0.912 21.308 73.061 1.00 12.65 45 THR L C 1
ATOM 3907 O O . THR B 2 46 ? 1.866 22.027 73.375 1.00 10.60 45 THR L O 1
ATOM 3918 N N . ILE B 2 47 ? 0.648 20.959 71.804 1.00 9.64 46 ILE L N 1
ATOM 3919 C CA . ILE B 2 47 ? 1.494 21.402 70.698 1.00 11.47 46 ILE L CA 1
ATOM 3920 C C . ILE B 2 47 ? 1.188 22.857 70.381 1.00 12.15 46 ILE L C 1
ATOM 3921 O O . ILE B 2 47 ? 0.024 23.236 70.216 1.00 12.32 46 ILE L O 1
ATOM 3937 N N A VAL B 2 48 ? 2.239 23.666 70.314 0.68 10.82 47 VAL L N 1
ATOM 3938 N N B VAL B 2 48 ? 2.229 23.678 70.253 0.32 12.06 47 VAL L N 1
ATOM 3939 C CA A VAL B 2 48 ? 2.183 25.008 69.749 0.68 14.22 47 VAL L CA 1
ATOM 3940 C CA B VAL B 2 48 ? 2.075 25.009 69.686 0.32 14.23 47 VAL L CA 1
ATOM 3941 C C A VAL B 2 48 ? 2.669 25.010 68.307 0.68 13.51 47 VAL L C 1
ATOM 3942 C C B VAL B 2 48 ? 2.753 25.136 68.324 0.32 13.45 47 VAL L C 1
ATOM 3943 O O A VAL B 2 48 ? 2.021 25.566 67.419 0.68 12.82 47 VAL L O 1
ATOM 3944 O O B VAL B 2 48 ? 2.293 25.925 67.489 0.32 13.32 47 VAL L O 1
ATOM 3969 N N . ILE B 2 49 ? 3.814 24.377 68.068 1.00 10.23 48 ILE L N 1
ATOM 3970 C CA . ILE B 2 49 ? 4.501 24.393 66.785 1.00 10.63 48 ILE L CA 1
ATOM 3971 C C . ILE B 2 49 ? 5.021 22.986 66.545 1.00 15.13 48 ILE L C 1
ATOM 3972 O O . ILE B 2 49 ? 5.552 22.351 67.463 1.00 12.03 48 ILE L O 1
ATOM 3989 N N . TYR B 2 50 ? 4.846 22.487 65.326 1.00 11.17 49 TYR L N 1
ATOM 3990 C CA . TYR B 2 50 ? 5.508 21.265 64.892 1.00 12.96 49 TYR L CA 1
ATOM 3991 C C . TYR B 2 50 ? 6.084 21.494 63.500 1.00 13.45 49 TYR L C 1
ATOM 3992 O O . TYR B 2 50 ? 5.783 22.488 62.831 1.00 11.42 49 TYR L O 1
ATOM 4010 N N . LYS B 2 51 ? 6.958 20.585 63.080 1.00 10.52 50 LYS L N 1
ATOM 4011 C CA . LYS B 2 51 ? 7.660 20.716 61.801 1.00 11.86 50 LYS L CA 1
ATOM 4012 C C . LYS B 2 51 ? 8.278 22.109 61.641 1.00 15.12 50 LYS L C 1
ATOM 4013 O O . LYS B 2 51 ? 8.108 22.782 60.623 1.00 12.65 50 LYS L O 1
ATOM 4032 N N . ASP B 2 52 ? 9.002 22.536 62.678 1.00 12.03 51 ASP L N 1
ATOM 4033 C CA . ASP B 2 52 ? 9.760 23.792 62.710 1.00 17.11 51 ASP L CA 1
ATOM 4034 C C . ASP B 2 52 ? 8.886 25.034 62.847 1.00 10.13 51 ASP L C 1
ATOM 4035 O O . ASP B 2 52 ? 9.196 25.927 63.643 1.00 12.02 51 ASP L O 1
ATOM 4044 N N . ASN B 2 53 ? 7.832 25.142 62.029 1.00 10.00 52 ASN L N 1
ATOM 4045 C CA . ASN B 2 53 ? 7.072 26.387 62.015 1.00 14.96 52 ASN L CA 1
ATOM 4046 C C . ASN B 2 53 ? 5.588 26.212 61.703 1.00 11.30 52 ASN L C 1
ATOM 4047 O O . ASN B 2 53 ? 4.928 27.203 61.375 1.00 18.54 52 ASN L O 1
ATOM 4058 N N . GLN B 2 54 ? 5.040 25.006 61.796 1.00 14.57 53 GLN L N 1
ATOM 4059 C CA . GLN B 2 54 ? 3.625 24.786 61.516 1.00 15.67 53 GLN L CA 1
ATOM 4060 C C . GLN B 2 54 ? 2.803 24.856 62.797 1.00 17.48 53 GLN L C 1
ATOM 4061 O O . GLN B 2 54 ? 3.199 24.319 63.834 1.00 13.02 53 GLN L O 1
ATOM 4075 N N . ARG B 2 55 ? 1.640 25.519 62.718 1.00 12.55 54 ARG L N 1
ATOM 4076 C CA . ARG B 2 55 ? 0.731 25.600 63.852 1.00 15.46 54 ARG L CA 1
ATOM 4077 C C . ARG B 2 55 ? -0.423 24.633 63.665 1.00 19.10 54 ARG L C 1
ATOM 4078 O O . ARG B 2 55 ? -1.080 24.665 62.615 1.00 17.07 54 ARG L O 1
ATOM 4099 N N . PRO B 2 56 ? -0.729 23.776 64.635 1.00 14.46 55 PRO L N 1
ATOM 4100 C CA . PRO B 2 56 ? -1.998 23.045 64.571 1.00 17.50 55 PRO L CA 1
ATOM 4101 C C . PRO B 2 56 ? -3.165 24.016 64.534 1.00 21.15 55 PRO L C 1
ATOM 4102 O O . PRO B 2 56 ? -3.079 25.137 65.037 1.00 11.74 55 PRO L O 1
ATOM 4113 N N . SER B 2 57 ? -4.262 23.577 63.920 1.00 16.50 56 SER L N 1
ATOM 4114 C CA . SER B 2 57 ? -5.509 24.319 64.004 1.00 16.79 56 SER L CA 1
ATOM 4115 C C . SER B 2 57 ? -5.843 24.616 65.459 1.00 18.87 56 SER L C 1
ATOM 4116 O O . SER B 2 57 ? -5.752 23.740 66.325 1.00 18.66 56 SER L O 1
ATOM 4124 N N . GLY B 2 58 ? -6.230 25.860 65.725 1.00 17.37 57 GLY L N 1
ATOM 4125 C CA . GLY B 2 58 ? -6.568 26.298 67.057 1.00 22.12 57 GLY L CA 1
ATOM 4126 C C . GLY B 2 58 ? -5.462 27.049 67.768 1.00 18.18 57 GLY L C 1
ATOM 4127 O O . GLY B 2 58 ? -5.741 27.769 68.732 1.00 20.85 57 GLY L O 1
ATOM 4131 N N . VAL B 2 59 ? -4.219 26.902 67.326 1.00 15.54 58 VAL L N 1
ATOM 4132 C CA . VAL B 2 59 ? -3.117 27.650 67.925 1.00 14.21 58 VAL L CA 1
ATOM 4133 C C . VAL B 2 59 ? -3.110 29.040 67.292 1.00 13.62 58 VAL L C 1
ATOM 4134 O O . VAL B 2 59 ? -2.994 29.153 66.066 1.00 18.07 58 VAL L O 1
ATOM 4147 N N . PRO B 2 60 ? -3.221 30.117 68.071 1.00 17.25 59 PRO L N 1
ATOM 4148 C CA . PRO B 2 60 ? -3.277 31.457 67.472 1.00 24.39 59 PRO L CA 1
ATOM 4149 C C . PRO B 2 60 ? -2.042 31.782 66.643 1.00 23.42 59 PRO L C 1
ATOM 4150 O O . PRO B 2 60 ? -0.938 31.295 66.901 1.00 20.81 59 PRO L O 1
ATOM 4161 N N . ASP B 2 61 ? -2.239 32.655 65.651 1.00 26.20 60 ASP L N 1
ATOM 4162 C CA . ASP B 2 61 ? -1.173 33.073 64.749 1.00 27.72 60 ASP L CA 1
ATOM 4163 C C . ASP B 2 61 ? -0.085 33.892 65.437 1.00 19.32 60 ASP L C 1
ATOM 4164 O O . ASP B 2 61 ? 0.972 34.113 64.834 1.00 18.95 60 ASP L O 1
ATOM 4173 N N . ARG B 2 62 ? -0.308 34.355 66.667 1.00 18.59 61 ARG L N 1
ATOM 4174 C CA . ARG B 2 62 ? 0.730 35.106 67.361 1.00 25.19 61 ARG L CA 1
ATOM 4175 C C . ARG B 2 62 ? 1.882 34.216 67.828 1.00 16.07 61 ARG L C 1
ATOM 4176 O O . ARG B 2 62 ? 2.934 34.743 68.205 1.00 17.54 61 ARG L O 1
ATOM 4197 N N . PHE B 2 63 ? 1.721 32.893 67.783 1.00 16.38 62 PHE L N 1
ATOM 4198 C CA . PHE B 2 63 ? 2.822 31.955 67.985 1.00 16.30 62 PHE L CA 1
ATOM 4199 C C . PHE B 2 63 ? 3.474 31.640 66.645 1.00 17.62 62 PHE L C 1
ATOM 4200 O O . PHE B 2 63 ? 2.786 31.304 65.679 1.00 17.35 62 PHE L O 1
ATOM 4217 N N . SER B 2 64 ? 4.794 31.741 66.582 1.00 13.89 63 SER L N 1
ATOM 4218 C CA . SER B 2 64 ? 5.492 31.333 65.370 1.00 13.84 63 SER L CA 1
ATOM 4219 C C . SER B 2 64 ? 6.842 30.735 65.735 1.00 14.81 63 SER L C 1
ATOM 4220 O O . SER B 2 64 ? 7.467 31.118 66.729 1.00 16.74 63 SER L O 1
ATOM 4228 N N . GLY B 2 65 ? 7.282 29.789 64.915 1.00 16.94 64 GLY L N 1
ATOM 4229 C CA . GLY B 2 65 ? 8.553 29.129 65.110 1.00 14.97 64 GLY L CA 1
ATOM 4230 C C . GLY B 2 65 ? 9.484 29.430 63.955 1.00 18.83 64 GLY L C 1
ATOM 4231 O O . GLY B 2 65 ? 9.043 29.673 62.831 1.00 17.64 64 GLY L O 1
ATOM 4235 N N . SER B 2 66 ? 10.783 29.420 64.244 1.00 20.03 65 SER L N 1
ATOM 4236 C CA . SER B 2 66 ? 11.791 29.640 63.219 1.00 22.23 65 SER L CA 1
ATOM 4237 C C . SER B 2 66 ? 13.043 28.846 63.567 1.00 18.84 65 SER L C 1
ATOM 4238 O O . SER B 2 66 ? 13.205 28.358 64.686 1.00 13.95 65 SER L O 1
ATOM 4246 N N . ILE B 2 67 ? 13.919 28.709 62.572 1.00 18.53 66 ILE L N 1
ATOM 4247 C CA . ILE B 2 67 ? 15.201 28.030 62.704 1.00 19.93 66 ILE L CA 1
ATOM 4248 C C . ILE B 2 67 ? 16.291 29.004 62.276 1.00 25.89 66 ILE L C 1
ATOM 4249 O O . ILE B 2 67 ? 16.132 29.723 61.283 1.00 22.57 66 ILE L O 1
ATOM 4265 N N . ASP B 2 68 A 17.397 29.018 63.020 1.00 22.17 66 ASP L N 1
ATOM 4266 C CA . ASP B 2 68 A 18.570 29.832 62.698 1.00 30.47 66 ASP L CA 1
ATOM 4267 C C . ASP B 2 68 A 19.788 28.913 62.624 1.00 19.81 66 ASP L C 1
ATOM 4268 O O . ASP B 2 68 A 20.387 28.582 63.653 1.00 27.19 66 ASP L O 1
ATOM 4277 N N . SER B 2 69 B 20.157 28.512 61.405 1.00 28.33 66 SER L N 1
ATOM 4278 C CA . SER B 2 69 B 21.274 27.588 61.227 1.00 27.52 66 SER L CA 1
ATOM 4279 C C . SER B 2 69 B 22.567 28.149 61.807 1.00 30.19 66 SER L C 1
ATOM 4280 O O . SER B 2 69 B 23.365 27.407 62.391 1.00 29.49 66 SER L O 1
ATOM 4288 N N . SER B 2 70 ? 22.792 29.457 61.655 1.00 28.88 67 SER L N 1
ATOM 4289 C CA . SER B 2 70 ? 24.083 30.038 62.018 1.00 26.78 67 SER L CA 1
ATOM 4290 C C . SER B 2 70 ? 24.345 29.970 63.518 1.00 32.67 67 SER L C 1
ATOM 4291 O O . SER B 2 70 ? 25.506 29.954 63.940 1.00 34.08 67 SER L O 1
ATOM 4299 N N . SER B 2 71 ? 23.293 29.936 64.335 1.00 23.03 68 SER L N 1
ATOM 4300 C CA . SER B 2 71 ? 23.428 29.786 65.777 1.00 24.69 68 SER L CA 1
ATOM 4301 C C . SER B 2 71 ? 23.034 28.395 66.257 1.00 23.06 68 SER L C 1
ATOM 4302 O O . SER B 2 71 ? 23.005 28.153 67.469 1.00 21.28 68 SER L O 1
ATOM 4310 N N . ASN B 2 72 ? 22.734 27.478 65.338 1.00 23.10 69 ASN L N 1
ATOM 4311 C CA . ASN B 2 72 ? 22.307 26.124 65.675 1.00 24.44 69 ASN L CA 1
ATOM 4312 C C . ASN B 2 72 ? 21.138 26.152 66.657 1.00 16.86 69 ASN L C 1
ATOM 4313 O O . ASN B 2 72 ? 21.108 25.421 67.648 1.00 17.87 69 ASN L O 1
ATOM 4324 N N . SER B 2 73 ? 20.154 27.004 66.367 1.00 16.26 70 SER L N 1
ATOM 4325 C CA . SER B 2 73 ? 19.075 27.247 67.313 1.00 21.84 70 SER L CA 1
ATOM 4326 C C . SER B 2 73 ? 17.727 27.322 66.605 1.00 19.72 70 SER L C 1
ATOM 4327 O O . SER B 2 73 ? 17.631 27.590 65.403 1.00 16.90 70 SER L O 1
ATOM 4335 N N . ALA B 2 74 ? 16.685 27.073 67.392 1.00 15.84 71 ALA L N 1
ATOM 4336 C CA . ALA B 2 74 ? 15.297 27.264 67.009 1.00 13.61 71 ALA L CA 1
ATOM 4337 C C . ALA B 2 74 ? 14.688 28.270 67.971 1.00 20.48 71 ALA L C 1
ATOM 4338 O O . ALA B 2 74 ? 15.145 28.406 69.111 1.00 17.63 71 ALA L O 1
ATOM 4345 N N . SER B 2 75 ? 13.659 28.981 67.516 1.00 15.10 72 SER L N 1
ATOM 4346 C CA . SER B 2 75 ? 13.049 29.990 68.363 1.00 15.34 72 SER L CA 1
ATOM 4347 C C . SER B 2 75 ? 11.536 29.980 68.235 1.00 16.38 72 SER L C 1
ATOM 4348 O O . SER B 2 75 ? 10.988 29.799 67.143 1.00 14.41 72 SER L O 1
ATOM 4356 N N . LEU B 2 76 ? 10.882 30.189 69.374 1.00 12.49 73 LEU L N 1
ATOM 4357 C CA . LEU B 2 76 ? 9.445 30.384 69.469 1.00 9.38 73 LEU L CA 1
ATOM 4358 C C . LEU B 2 76 ? 9.197 31.850 69.791 1.00 17.36 73 LEU L C 1
ATOM 4359 O O . LEU B 2 76 ? 9.660 32.347 70.823 1.00 18.99 73 LEU L O 1
ATOM 4375 N N . ALA B 2 77 ? 8.500 32.545 68.901 1.00 12.98 74 ALA L N 1
ATOM 4376 C CA . ALA B 2 77 ? 8.124 33.937 69.113 1.00 12.08 74 ALA L CA 1
ATOM 4377 C C . ALA B 2 77 ? 6.642 33.998 69.443 1.00 13.82 74 ALA L C 1
ATOM 4378 O O . ALA B 2 77 ? 5.828 33.358 68.773 1.00 15.98 74 ALA L O 1
ATOM 4385 N N . ILE B 2 78 ? 6.304 34.743 70.490 1.00 12.03 75 ILE L N 1
ATOM 4386 C CA . ILE B 2 78 ? 4.926 35.010 70.879 1.00 15.57 75 ILE L CA 1
ATOM 4387 C C . ILE B 2 78 ? 4.728 36.515 70.781 1.00 22.16 75 ILE L C 1
ATOM 4388 O O . ILE B 2 78 ? 5.303 37.274 71.570 1.00 19.23 75 ILE L O 1
ATOM 4404 N N A SER B 2 79 ? 3.931 36.950 69.812 0.56 17.44 76 SER L N 1
ATOM 4405 N N B SER B 2 79 ? 3.927 36.949 69.815 0.44 17.46 76 SER L N 1
ATOM 4406 C CA A SER B 2 79 ? 3.564 38.353 69.709 0.56 20.85 76 SER L CA 1
ATOM 4407 C CA B SER B 2 79 ? 3.564 38.352 69.706 0.44 20.86 76 SER L CA 1
ATOM 4408 C C A SER B 2 79 ? 2.267 38.593 70.471 0.56 22.78 76 SER L C 1
ATOM 4409 C C B SER B 2 79 ? 2.258 38.595 70.452 0.44 22.79 76 SER L C 1
ATOM 4410 O O A SER B 2 79 ? 1.533 37.658 70.798 0.56 25.11 76 SER L O 1
ATOM 4411 O O B SER B 2 79 ? 1.511 37.664 70.756 0.44 25.08 76 SER L O 1
ATOM 4426 N N . GLY B 2 80 ? 1.998 39.860 70.766 1.00 25.89 77 GLY L N 1
ATOM 4427 C CA . GLY B 2 80 ? 0.771 40.228 71.445 1.00 21.62 77 GLY L CA 1
ATOM 4428 C C . GLY B 2 80 ? 0.507 39.402 72.687 1.00 18.63 77 GLY L C 1
ATOM 4429 O O . GLY B 2 80 ? -0.585 38.850 72.852 1.00 24.13 77 GLY L O 1
ATOM 4434 N N . LEU B 2 81 ? 1.499 39.330 73.572 1.00 17.65 78 LEU L N 1
ATOM 4435 C CA . LEU B 2 81 ? 1.417 38.495 74.764 1.00 17.97 78 LEU L CA 1
ATOM 4436 C C . LEU B 2 81 ? 0.096 38.693 75.500 1.00 16.65 78 LEU L C 1
ATOM 4437 O O . LEU B 2 81 ? -0.340 39.820 75.742 1.00 18.10 78 LEU L O 1
ATOM 4453 N N . GLN B 2 82 ? -0.541 37.584 75.845 1.00 14.50 79 GLN L N 1
ATOM 4454 C CA . GLN B 2 82 ? -1.777 37.594 76.603 1.00 18.81 79 GLN L CA 1
ATOM 4455 C C . GLN B 2 82 ? -1.589 36.813 77.896 1.00 20.63 79 GLN L C 1
ATOM 4456 O O . GLN B 2 82 ? -0.681 35.984 78.020 1.00 18.17 79 GLN L O 1
ATOM 4470 N N . SER B 2 83 ? -2.458 37.107 78.867 1.00 21.36 80 SER L N 1
ATOM 4471 C CA . SER B 2 83 ? -2.337 36.525 80.201 1.00 19.33 80 SER L CA 1
ATOM 4472 C C . SER B 2 83 ? -2.242 35.008 80.154 1.00 20.16 80 SER L C 1
ATOM 4473 O O . SER B 2 83 ? -1.422 34.409 80.857 1.00 22.98 80 SER L O 1
ATOM 4481 N N . GLU B 2 84 ? -3.072 34.369 79.328 1.00 19.09 81 GLU L N 1
ATOM 4482 C CA . GLU B 2 84 ? -3.102 32.913 79.254 1.00 20.67 81 GLU L CA 1
ATOM 4483 C C . GLU B 2 84 ? -1.821 32.319 78.685 1.00 18.71 81 GLU L C 1
ATOM 4484 O O . GLU B 2 84 ? -1.662 31.095 78.718 1.00 21.15 81 GLU L O 1
ATOM 4496 N N . ASP B 2 85 ? -0.915 33.138 78.153 1.00 19.60 82 ASP L N 1
ATOM 4497 C CA . ASP B 2 85 ? 0.345 32.618 77.635 1.00 13.80 82 ASP L CA 1
ATOM 4498 C C . ASP B 2 85 ? 1.338 32.272 78.741 1.00 19.66 82 ASP L C 1
ATOM 4499 O O . ASP B 2 85 ? 2.389 31.692 78.447 1.00 14.68 82 ASP L O 1
ATOM 4508 N N . GLU B 2 86 ? 1.041 32.615 79.995 1.00 16.63 83 GLU L N 1
ATOM 4509 C CA . GLU B 2 86 ? 1.932 32.266 81.095 1.00 20.15 83 GLU L CA 1
ATOM 4510 C C . GLU B 2 86 ? 1.958 30.752 81.245 1.00 18.01 83 GLU L C 1
ATOM 4511 O O . GLU B 2 86 ? 0.937 30.126 81.553 1.00 17.33 83 GLU L O 1
ATOM 4523 N N . ALA B 2 87 ? 3.121 30.164 81.014 1.00 12.70 84 ALA L N 1
ATOM 4524 C CA . ALA B 2 87 ? 3.233 28.719 80.874 1.00 21.43 84 ALA L CA 1
ATOM 4525 C C . ALA B 2 87 ? 4.710 28.371 80.808 1.00 14.66 84 ALA L C 1
ATOM 4526 O O . ALA B 2 87 ? 5.567 29.248 80.682 1.00 13.09 84 ALA L O 1
ATOM 4533 N N . ASP B 2 88 ? 4.996 27.075 80.905 1.00 13.02 85 ASP L N 1
ATOM 4534 C CA . ASP B 2 88 ? 6.306 26.562 80.556 1.00 14.00 85 ASP L CA 1
ATOM 4535 C C . ASP B 2 88 ? 6.287 26.134 79.095 1.00 13.00 85 ASP L C 1
ATOM 4536 O O . ASP B 2 88 ? 5.283 25.604 78.603 1.00 13.65 85 ASP L O 1
ATOM 4545 N N . TYR B 2 89 ? 7.383 26.402 78.394 1.00 12.92 86 TYR L N 1
ATOM 4546 C CA . TYR B 2 89 ? 7.514 26.056 76.984 1.00 11.32 86 TYR L CA 1
ATOM 4547 C C . TYR B 2 89 ? 8.733 25.169 76.802 1.00 13.35 86 TYR L C 1
ATOM 4548 O O . TYR B 2 89 ? 9.802 25.455 77.349 1.00 13.33 86 TYR L O 1
ATOM 4566 N N . TYR B 2 90 ? 8.561 24.090 76.046 1.00 9.68 87 TYR L N 1
ATOM 4567 C CA . TYR B 2 90 ? 9.616 23.118 75.790 1.00 11.59 87 TYR L CA 1
ATOM 4568 C C . TYR B 2 90 ? 9.812 22.966 74.293 1.00 10.85 87 TYR L C 1
ATOM 4569 O O . TYR B 2 90 ? 8.842 22.737 73.565 1.00 11.20 87 TYR L O 1
ATOM 4587 N N . CYS B 2 91 ? 11.055 23.077 73.834 1.00 11.35 88 CYS L N 1
ATOM 4588 C CA . CYS B 2 91 ? 11.326 22.594 72.496 1.00 6.88 88 CYS L CA 1
ATOM 4589 C C . CYS B 2 91 ? 11.568 21.090 72.544 1.00 14.24 88 CYS L C 1
ATOM 4590 O O . CYS B 2 91 ? 11.782 20.498 73.610 1.00 11.08 88 CYS L O 1
ATOM 4597 N N . GLN B 2 92 ? 11.516 20.476 71.368 1.00 10.57 89 GLN L N 1
ATOM 4598 C CA . GLN B 2 92 ? 11.617 19.031 71.238 1.00 10.24 89 GLN L CA 1
ATOM 4599 C C . GLN B 2 92 ? 12.173 18.712 69.860 1.00 11.93 89 GLN L C 1
ATOM 4600 O O . GLN B 2 92 ? 11.757 19.308 68.861 1.00 13.18 89 GLN L O 1
ATOM 4614 N N . SER B 2 93 ? 13.135 17.795 69.811 1.00 11.29 90 SER L N 1
ATOM 4615 C CA . SER B 2 93 ? 13.648 17.318 68.532 1.00 12.03 90 SER L CA 1
ATOM 4616 C C . SER B 2 93 ? 14.087 15.870 68.718 1.00 16.85 90 SER L C 1
ATOM 4617 O O . SER B 2 93 ? 13.489 15.149 69.525 1.00 12.51 90 SER L O 1
ATOM 4625 N N . SER B 2 94 ? 15.116 15.431 67.994 1.00 13.14 91 SER L N 1
ATOM 4626 C CA . SER B 2 94 ? 15.672 14.099 68.194 1.00 13.77 91 SER L CA 1
ATOM 4627 C C . SER B 2 94 ? 17.165 14.136 67.891 1.00 14.05 91 SER L C 1
ATOM 4628 O O . SER B 2 94 ? 17.673 15.083 67.284 1.00 12.60 91 SER L O 1
ATOM 4636 N N . ASP B 2 95 ? 17.863 13.078 68.315 1.00 20.62 92 ASP L N 1
ATOM 4637 C CA . ASP B 2 95 ? 19.318 13.037 68.342 1.00 21.04 92 ASP L CA 1
ATOM 4638 C C . ASP B 2 95 ? 19.844 12.024 67.323 1.00 22.56 92 ASP L C 1
ATOM 4639 O O . ASP B 2 95 ? 19.092 11.481 66.502 1.00 17.68 92 ASP L O 1
ATOM 4648 N N . ASP B 2 96 ? 21.154 11.757 67.386 1.00 18.94 93 ASP L N 1
ATOM 4649 C CA . ASP B 2 96 ? 21.795 10.942 66.355 1.00 21.26 93 ASP L CA 1
ATOM 4650 C C . ASP B 2 96 ? 21.276 9.510 66.357 1.00 20.95 93 ASP L C 1
ATOM 4651 O O . ASP B 2 96 ? 21.335 8.832 65.325 1.00 22.48 93 ASP L O 1
ATOM 4660 N N . ASN B 2 97 ? 20.772 9.034 67.490 1.00 16.77 94 ASN L N 1
ATOM 4661 C CA . ASN B 2 97 ? 20.197 7.697 67.598 1.00 20.36 94 ASN L CA 1
ATOM 4662 C C . ASN B 2 97 ? 18.694 7.668 67.359 1.00 17.80 94 ASN L C 1
ATOM 4663 O O . ASN B 2 97 ? 18.061 6.639 67.624 1.00 18.94 94 ASN L O 1
ATOM 4674 N N . PHE B 2 98 ? 18.109 8.769 66.884 1.00 15.45 95 PHE L N 1
ATOM 4675 C CA . PHE B 2 98 ? 16.670 8.857 66.613 1.00 14.59 95 PHE L CA 1
ATOM 4676 C C . PHE B 2 98 ? 15.840 8.683 67.884 1.00 12.79 95 PHE L C 1
ATOM 4677 O O . PHE B 2 98 ? 14.703 8.205 67.834 1.00 13.86 95 PHE L O 1
ATOM 4694 N N . ASN B 2 99 A 16.401 9.052 69.032 1.00 12.81 95 ASN L N 1
ATOM 4695 C CA . ASN B 2 99 A 15.615 9.207 70.246 1.00 11.95 95 ASN L CA 1
ATOM 4696 C C . ASN B 2 99 A 15.134 10.645 70.333 1.00 14.17 95 ASN L C 1
ATOM 4697 O O . ASN B 2 99 A 15.879 11.577 70.018 1.00 14.34 95 ASN L O 1
ATOM 4708 N N . TRP B 2 100 ? 13.878 10.821 70.730 1.00 10.00 96 TRP L N 1
ATOM 4709 C CA . TRP B 2 100 ? 13.358 12.166 70.908 1.00 10.91 96 TRP L CA 1
ATOM 4710 C C . TRP B 2 100 ? 13.963 12.788 72.162 1.00 13.71 96 TRP L C 1
ATOM 4711 O O . TRP B 2 100 ? 14.317 12.096 73.119 1.00 12.80 96 TRP L O 1
ATOM 4732 N N . VAL B 2 101 ? 14.103 14.110 72.143 1.00 9.99 97 VAL L N 1
ATOM 4733 C CA . VAL B 2 101 ? 14.738 14.841 73.234 1.00 12.91 97 VAL L CA 1
ATOM 4734 C C . VAL B 2 101 ? 14.019 16.170 73.420 1.00 7.67 97 VAL L C 1
ATOM 4735 O O . VAL B 2 101 ? 13.848 16.929 72.460 1.00 9.65 97 VAL L O 1
ATOM 4748 N N . PHE B 2 102 ? 13.622 16.460 74.652 1.00 7.61 98 PHE L N 1
ATOM 4749 C CA . PHE B 2 102 ? 13.070 17.756 75.010 1.00 13.00 98 PHE L CA 1
ATOM 4750 C C . PHE B 2 102 ? 14.170 18.707 75.467 1.00 14.90 98 PHE L C 1
ATOM 4751 O O . PHE B 2 102 ? 15.155 18.301 76.091 1.00 14.29 98 PHE L O 1
ATOM 4768 N N . GLY B 2 103 ? 13.986 19.985 75.160 1.00 12.48 99 GLY L N 1
ATOM 4769 C CA . GLY B 2 103 ? 14.780 21.014 75.785 1.00 13.77 99 GLY L CA 1
ATOM 4770 C C . GLY B 2 103 ? 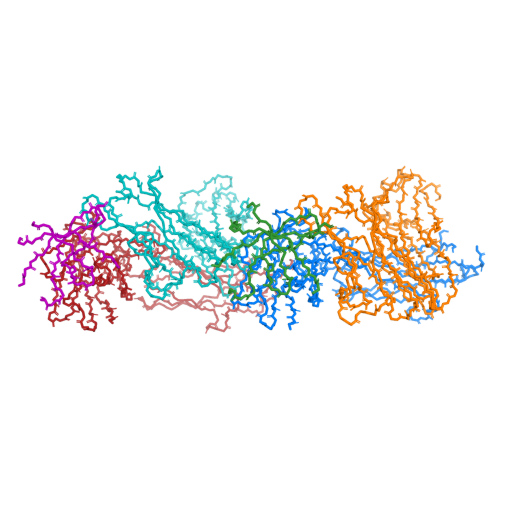14.499 21.115 77.274 1.00 15.89 99 GLY L C 1
ATOM 4771 O O . GLY B 2 103 ? 13.542 20.546 77.808 1.00 15.00 99 GLY L O 1
ATOM 4775 N N . GLY B 2 104 ? 15.368 21.857 77.967 1.00 19.33 100 GLY L N 1
ATOM 4776 C CA . GLY B 2 104 ? 15.232 22.000 79.409 1.00 13.59 100 GLY L CA 1
ATOM 4777 C C . GLY B 2 104 ? 13.999 22.763 79.844 1.00 14.43 100 GLY L C 1
ATOM 4778 O O . GLY B 2 104 ? 13.612 22.686 81.016 1.00 15.40 100 GLY L O 1
ATOM 4782 N N . GLY B 2 105 ? 13.366 23.485 78.933 1.00 12.31 101 GLY L N 1
ATOM 4783 C CA . GLY B 2 105 ? 12.147 24.189 79.294 1.00 12.40 101 GLY L CA 1
ATOM 4784 C C . GLY B 2 105 ? 12.405 25.619 79.722 1.00 16.28 101 GLY L C 1
ATOM 4785 O O . GLY B 2 105 ? 13.458 25.968 80.254 1.00 13.16 101 GLY L O 1
ATOM 4789 N N . THR B 2 106 ? 11.405 26.461 79.487 1.00 17.48 102 THR L N 1
ATOM 4790 C CA . THR B 2 106 ? 11.454 27.878 79.817 1.00 14.23 102 THR L CA 1
ATOM 4791 C C . THR B 2 106 ? 10.164 28.233 80.536 1.00 15.52 102 THR L C 1
ATOM 4792 O O . THR B 2 106 ? 9.079 27.886 80.064 1.00 16.93 102 THR L O 1
ATOM 4803 N N . ARG B 2 107 ? 10.274 28.916 81.669 1.00 15.88 103 ARG L N 1
ATOM 4804 C CA . ARG B 2 107 ? 9.102 29.428 82.367 1.00 14.97 103 ARG L CA 1
ATOM 4805 C C . ARG B 2 107 ? 8.854 30.856 81.891 1.00 21.92 103 ARG L C 1
ATOM 4806 O O . ARG B 2 107 ? 9.710 31.728 82.066 1.00 16.87 103 ARG L O 1
ATOM 4827 N N . LEU B 2 108 ? 7.697 31.091 81.268 1.00 18.02 104 LEU L N 1
ATOM 4828 C CA . LEU B 2 108 ? 7.346 32.409 80.751 1.00 13.97 104 LEU L CA 1
ATOM 4829 C C . LEU B 2 108 ? 6.396 33.086 81.731 1.00 18.31 104 LEU L C 1
ATOM 4830 O O . LEU B 2 108 ? 5.317 32.561 82.017 1.00 20.78 104 LEU L O 1
ATOM 4846 N N A THR B 2 109 ? 6.795 34.249 82.231 0.24 18.99 105 THR L N 1
ATOM 4847 N N B THR B 2 109 ? 6.801 34.243 82.244 0.76 18.86 105 THR L N 1
ATOM 4848 C CA A THR B 2 109 ? 5.958 35.052 83.111 0.24 19.89 105 THR L CA 1
ATOM 4849 C CA B THR B 2 109 ? 5.964 35.057 83.115 0.76 19.81 105 THR L CA 1
ATOM 4850 C C A THR B 2 109 ? 5.379 36.227 82.335 0.24 19.87 105 THR L C 1
ATOM 4851 C C B THR B 2 109 ? 5.379 36.222 82.325 0.76 19.84 105 THR L C 1
ATOM 4852 O O A THR B 2 109 ? 6.096 36.895 81.582 0.24 18.86 105 THR L O 1
ATOM 4853 O O B THR B 2 109 ? 6.086 36.879 81.554 0.76 18.62 105 THR L O 1
ATOM 4874 N N . VAL B 2 110 ? 4.086 36.468 82.513 1.00 22.04 106 VAL L N 1
ATOM 4875 C CA . VAL B 2 110 ? 3.427 37.648 81.971 1.00 24.38 106 VAL L CA 1
ATOM 4876 C C . VAL B 2 110 ? 3.265 38.609 83.139 1.00 16.81 106 VAL L C 1
ATOM 4877 O O . VAL B 2 110 ? 2.491 38.352 84.067 1.00 18.02 106 VAL L O 1
ATOM 4891 N N . LEU B 2 111 A 4.025 39.695 83.102 1.00 17.94 106 LEU L N 1
ATOM 4892 C CA . LEU B 2 111 A 4.161 40.586 84.247 1.00 19.72 106 LEU L CA 1
ATOM 4893 C C . LEU B 2 111 A 2.876 41.372 84.445 1.00 20.58 106 LEU L C 1
ATOM 4894 O O . LEU B 2 111 A 2.493 42.175 83.588 1.00 24.13 106 LEU L O 1
ATOM 4910 N N . ARG B 2 112 ? 2.208 41.146 85.575 1.00 19.28 107 ARG L N 1
ATOM 4911 C CA . ARG B 2 112 ? 0.877 41.709 85.751 1.00 21.00 107 ARG L CA 1
ATOM 4912 C C . ARG B 2 112 ? 0.605 42.208 87.165 1.00 18.66 107 ARG L C 1
ATOM 4913 O O . ARG B 2 112 ? -0.564 42.350 87.536 1.00 21.76 107 ARG L O 1
ATOM 4934 N N . GLN B 2 113 ? 1.623 42.483 87.970 1.00 19.43 108 GLN L N 1
ATOM 4935 C CA . GLN B 2 113 ? 1.369 43.065 89.280 1.00 18.00 108 GLN L CA 1
ATOM 4936 C C . GLN B 2 113 ? 2.563 43.897 89.703 1.00 14.50 108 GLN L C 1
ATOM 4937 O O . GLN B 2 113 ? 3.620 43.867 89.061 1.00 14.90 108 GLN L O 1
ATOM 4951 N N . PRO B 2 114 ? 2.408 44.697 90.755 1.00 15.90 109 PRO L N 1
ATOM 4952 C CA . PRO B 2 114 ? 3.525 45.514 91.233 1.00 15.85 109 PRO L CA 1
ATOM 4953 C C . PRO B 2 114 ? 4.679 44.655 91.728 1.00 25.00 109 PRO L C 1
ATOM 4954 O O . PRO B 2 114 ? 4.487 43.570 92.280 1.00 22.24 109 PRO L O 1
ATOM 4965 N N . LYS B 2 115 ? 5.888 45.156 91.509 1.00 20.48 110 LYS L N 1
ATOM 4966 C CA . LYS B 2 115 ? 7.075 44.574 92.117 1.00 23.25 110 LYS L CA 1
ATOM 4967 C C . LYS B 2 115 ? 6.953 44.620 93.639 1.00 31.29 110 LYS L C 1
ATOM 4968 O O . LYS B 2 115 ? 6.564 45.642 94.211 1.00 25.97 110 LYS L O 1
ATOM 4987 N N . ALA B 2 116 ? 7.268 43.504 94.296 1.00 21.57 111 ALA L N 1
ATOM 4988 C CA . ALA B 2 116 ? 7.123 43.392 95.744 1.00 21.39 111 ALA L CA 1
ATOM 4989 C C . ALA B 2 116 ? 8.335 42.668 96.311 1.00 22.35 111 ALA L C 1
ATOM 4990 O O . ALA B 2 116 ? 8.621 41.534 95.917 1.00 22.74 111 ALA L O 1
ATOM 4997 N N . ALA B 2 117 ? 9.043 43.322 97.227 1.00 22.05 112 ALA L N 1
ATOM 4998 C CA . ALA B 2 117 ? 10.197 42.701 97.852 1.00 25.41 112 ALA L CA 1
ATOM 4999 C C . ALA B 2 117 ? 9.737 41.667 98.876 1.00 25.85 112 ALA L C 1
ATOM 5000 O O . ALA B 2 117 ? 8.660 41.801 99.462 1.00 20.82 112 ALA L O 1
ATOM 5007 N N . PRO B 2 118 ? 10.532 40.628 99.115 1.00 23.21 113 PRO L N 1
ATOM 5008 C CA . PRO B 2 118 ? 10.081 39.567 100.019 1.00 20.36 113 PRO L CA 1
ATOM 5009 C C . PRO B 2 118 ? 10.071 40.017 101.468 1.00 21.71 113 PRO L C 1
ATOM 5010 O O . PRO B 2 118 ? 10.886 40.835 101.898 1.00 19.63 113 PRO L O 1
ATOM 5021 N N . SER B 2 119 ? 9.100 39.495 102.211 1.00 19.51 114 SER L N 1
ATOM 5022 C CA . SER B 2 119 ? 9.120 39.546 103.665 1.00 26.04 114 SER L CA 1
ATOM 5023 C C . SER B 2 119 ? 9.758 38.259 104.164 1.00 23.53 114 SER L C 1
ATOM 5024 O O . SER B 2 119 ? 9.341 37.164 103.772 1.00 26.92 114 SER L O 1
ATOM 5032 N N . VAL B 2 120 ? 10.776 38.388 105.009 1.00 22.52 115 VAL L N 1
ATOM 5033 C CA . VAL B 2 120 ? 11.537 37.244 105.492 1.00 19.55 115 VAL L CA 1
ATOM 5034 C C . VAL B 2 120 ? 11.309 37.099 106.989 1.00 16.80 115 VAL L C 1
ATOM 5035 O O . VAL B 2 120 ? 11.473 38.061 107.748 1.00 17.55 115 VAL L O 1
ATOM 5048 N N . THR B 2 121 ? 10.943 35.895 107.411 1.00 17.99 116 THR L N 1
ATOM 5049 C CA . THR B 2 121 ? 10.865 35.547 108.822 1.00 23.04 116 THR L CA 1
ATOM 5050 C C . THR B 2 121 ? 11.761 34.342 109.056 1.00 19.33 116 THR L C 1
ATOM 5051 O O . THR B 2 121 ? 11.600 33.311 108.393 1.00 17.11 116 THR L O 1
ATOM 5062 N N . LEU B 2 122 ? 12.702 34.477 109.987 1.00 16.43 117 LEU L N 1
ATOM 5063 C CA . LEU B 2 122 ? 13.610 33.397 110.347 1.00 13.57 117 LEU L CA 1
ATOM 5064 C C . LEU B 2 122 ? 13.232 32.861 111.718 1.00 16.78 117 LEU L C 1
ATOM 5065 O O . LEU B 2 122 ? 13.296 33.593 112.711 1.00 18.89 117 LEU L O 1
ATOM 5081 N N . PHE B 2 123 ? 12.852 31.582 111.770 1.00 14.41 118 PHE L N 1
ATOM 5082 C CA . PHE B 2 123 ? 12.529 30.921 113.026 1.00 14.43 118 PHE L CA 1
ATOM 5083 C C . PHE B 2 123 ? 13.725 30.131 113.532 1.00 19.07 118 PHE L C 1
ATOM 5084 O O . PHE B 2 123 ? 14.338 29.383 112.751 1.00 15.50 118 PHE L O 1
ATOM 5101 N N . PRO B 2 124 ? 14.084 30.253 114.807 1.00 18.67 119 PRO L N 1
ATOM 5102 C CA . PRO B 2 124 ? 15.105 29.373 115.380 1.00 18.59 119 PRO L CA 1
ATOM 5103 C C . PRO B 2 124 ? 14.528 28.006 115.690 1.00 18.87 119 PRO L C 1
ATOM 5104 O O . PRO B 2 124 ? 13.304 27.811 115.625 1.00 18.54 119 PRO L O 1
ATOM 5115 N N . PRO B 2 125 ? 15.369 27.030 116.030 1.00 23.12 120 PRO L N 1
ATOM 5116 C CA . PRO B 2 125 ? 14.837 25.717 116.406 1.00 20.87 120 PRO L CA 1
ATOM 5117 C C . PRO B 2 125 ? 13.922 25.861 117.611 1.00 21.63 120 PRO L C 1
ATOM 5118 O O . PRO B 2 125 ? 14.175 26.666 118.509 1.00 20.65 120 PRO L O 1
ATOM 5129 N N . SER B 2 126 ? 12.835 25.100 117.613 1.00 21.70 121 SER L N 1
ATOM 5130 C CA . SER B 2 126 ? 11.911 25.176 118.733 1.00 26.16 121 SER L CA 1
ATOM 5131 C C . SER B 2 126 ? 12.498 24.452 119.939 1.00 26.03 121 SER L C 1
ATOM 5132 O O . SER B 2 126 ? 13.386 23.603 119.815 1.00 20.65 121 SER L O 1
ATOM 5140 N N . SER B 2 127 ? 12.004 24.808 121.126 1.00 27.13 122 SER L N 1
ATOM 5141 C CA . SER B 2 127 ? 12.394 24.071 122.323 1.00 24.23 122 SER L CA 1
ATOM 5142 C C . SER B 2 127 ? 12.087 22.589 122.158 1.00 35.09 122 SER L C 1
ATOM 5143 O O . SER B 2 127 ? 12.931 21.733 122.447 1.00 33.96 122 SER L O 1
ATOM 5151 N N . GLU B 2 128 ? 10.885 22.271 121.666 1.00 32.49 123 GLU L N 1
ATOM 5152 C CA . GLU B 2 128 ? 10.506 20.877 121.459 1.00 30.96 123 GLU L CA 1
ATOM 5153 C C . GLU B 2 128 ? 11.504 20.147 120.571 1.00 31.49 123 GLU L C 1
ATOM 5154 O O . GLU B 2 128 ? 11.889 19.010 120.866 1.00 32.42 123 GLU L O 1
ATOM 5166 N N . GLU B 2 129 ? 11.928 20.770 119.467 1.00 27.12 124 GLU L N 1
ATOM 5167 C CA . GLU B 2 129 ? 12.830 20.071 118.557 1.00 25.51 124 GLU L CA 1
ATOM 5168 C C . GLU B 2 129 ? 14.189 19.843 119.209 1.00 18.81 124 GLU L C 1
ATOM 5169 O O . GLU B 2 129 ? 14.803 18.785 119.026 1.00 28.30 124 GLU L O 1
ATOM 5181 N N . LEU B 2 130 ? 14.673 20.822 119.974 1.00 24.62 125 LEU L N 1
ATOM 5182 C CA . LEU B 2 130 ? 15.963 20.671 120.638 1.00 25.10 125 LEU L CA 1
ATOM 5183 C C . LEU B 2 130 ? 15.917 19.548 121.667 1.00 38.19 125 LEU L C 1
ATOM 5184 O O . LEU B 2 130 ? 16.878 18.778 121.803 1.00 28.17 125 LEU L O 1
ATOM 5200 N N . GLN B 2 131 ? 14.803 19.431 122.397 1.00 37.23 126 GLN L N 1
ATOM 5201 C CA . GLN B 2 131 ? 14.628 18.319 123.325 1.00 39.53 126 GLN L CA 1
ATOM 5202 C C . GLN B 2 131 ? 14.633 16.977 122.610 1.00 40.50 126 GLN L C 1
ATOM 5203 O O . GLN B 2 131 ? 14.932 15.953 123.233 1.00 40.64 126 GLN L O 1
ATOM 5217 N N . ALA B 2 132 ? 14.300 16.954 121.324 1.00 30.92 127 ALA L N 1
ATOM 5218 C CA . ALA B 2 132 ? 14.404 15.748 120.522 1.00 34.25 127 ALA L CA 1
ATOM 5219 C C . ALA B 2 132 ? 15.787 15.587 119.905 1.00 30.74 127 ALA L C 1
ATOM 5220 O O . ALA B 2 132 ? 15.974 14.723 119.043 1.00 31.71 127 ALA L O 1
ATOM 5227 N N . ASN B 2 133 ? 16.756 16.402 120.326 1.00 31.89 128 ASN L N 1
ATOM 5228 C CA . ASN B 2 133 ? 18.132 16.321 119.843 1.00 32.04 128 ASN L CA 1
ATOM 5229 C C . ASN B 2 133 ? 18.245 16.672 118.361 1.00 38.92 128 ASN L C 1
ATOM 5230 O O . ASN B 2 133 ? 19.095 16.133 117.647 1.00 33.87 128 ASN L O 1
ATOM 5241 N N . LYS B 2 134 ? 17.389 17.573 117.886 1.00 31.57 129 LYS L N 1
ATOM 5242 C CA . LYS B 2 134 ? 17.447 18.063 116.519 1.00 24.83 129 LYS L CA 1
ATOM 5243 C C . LYS B 2 134 ? 17.361 19.581 116.546 1.00 24.88 129 LYS L C 1
ATOM 5244 O O . LYS B 2 134 ? 16.964 20.184 117.548 1.00 23.60 129 LYS L O 1
ATOM 5263 N N . ALA B 2 135 ? 17.753 20.198 115.434 1.00 22.58 130 ALA L N 1
ATOM 5264 C CA . ALA B 2 135 ? 17.696 21.650 115.314 1.00 23.77 130 ALA L CA 1
ATOM 5265 C C . ALA B 2 135 ? 17.513 22.000 113.846 1.00 22.43 130 ALA L C 1
ATOM 5266 O O . ALA B 2 135 ? 18.337 21.623 113.008 1.00 25.50 130 ALA L O 1
ATOM 5273 N N . THR B 2 136 ? 16.427 22.699 113.535 1.00 23.46 131 THR L N 1
ATOM 5274 C CA . THR B 2 136 ? 16.139 23.137 112.174 1.00 17.88 131 THR L CA 1
ATOM 5275 C C . THR B 2 136 ? 15.850 24.625 112.225 1.00 17.11 131 THR L C 1
ATOM 5276 O O . THR B 2 136 ? 14.991 25.065 112.996 1.00 19.83 131 THR L O 1
ATOM 5287 N N . LEU B 2 137 ? 16.584 25.397 111.432 1.00 16.03 132 LEU L N 1
ATOM 5288 C CA . LEU B 2 137 ? 16.257 26.795 111.213 1.00 16.32 132 LEU L CA 1
ATOM 5289 C C . LEU B 2 137 ? 15.348 26.880 109.998 1.00 15.83 132 LEU L C 1
ATOM 5290 O O . LEU B 2 137 ? 15.585 26.212 108.988 1.00 12.77 132 LEU L O 1
ATOM 5306 N N . VAL B 2 138 ? 14.294 27.684 110.106 1.00 16.03 133 VAL L N 1
ATOM 5307 C CA . VAL B 2 138 ? 13.267 27.777 109.070 1.00 11.39 133 VAL L CA 1
ATOM 5308 C C . VAL B 2 138 ? 13.179 29.224 108.613 1.00 14.14 133 VAL L C 1
ATOM 5309 O O . VAL B 2 138 ? 12.835 30.112 109.401 1.00 14.58 133 VAL L O 1
ATOM 5322 N N . CYS B 2 139 ? 13.493 29.459 107.343 1.00 12.76 134 CYS L N 1
ATOM 5323 C CA . CYS B 2 139 ? 13.457 30.787 106.748 1.00 13.35 134 CYS L CA 1
ATOM 5324 C C . CYS B 2 139 ? 12.270 30.806 105.796 1.00 12.01 134 CYS L C 1
ATOM 5325 O O . CYS B 2 139 ? 12.281 30.119 104.771 1.00 16.04 134 CYS L O 1
ATOM 5332 N N . LEU B 2 140 ? 11.236 31.555 106.151 1.00 15.93 135 LEU L N 1
ATOM 5333 C CA . LEU B 2 140 ? 10.031 31.638 105.337 1.00 20.37 135 LEU L CA 1
ATOM 5334 C C . LEU B 2 140 ? 10.025 32.971 104.608 1.00 14.18 135 LEU L C 1
ATOM 5335 O O . LEU B 2 140 ? 10.243 34.022 105.218 1.00 20.77 135 LEU L O 1
ATOM 5351 N N . ILE B 2 141 ? 9.807 32.915 103.299 1.00 16.77 136 ILE L N 1
ATOM 5352 C CA . ILE B 2 141 ? 9.947 34.065 102.416 1.00 13.74 136 ILE L CA 1
ATOM 5353 C C . ILE B 2 141 ? 8.608 34.255 101.719 1.00 17.23 136 ILE L C 1
ATOM 5354 O O . ILE B 2 141 ? 8.132 33.341 101.041 1.00 18.40 136 ILE L O 1
ATOM 5370 N N . SER B 2 142 ? 8.000 35.430 101.875 1.00 16.44 137 SER L N 1
ATOM 5371 C CA . SER B 2 142 ? 6.608 35.585 101.472 1.00 20.36 137 SER L CA 1
ATOM 5372 C C . SER B 2 142 ? 6.382 36.910 100.751 1.00 24.47 137 SER L C 1
ATOM 5373 O O . SER B 2 142 ? 7.170 37.854 100.856 1.00 19.39 137 SER L O 1
ATOM 5381 N N . ASP B 2 143 ? 5.288 36.942 99.985 1.00 23.72 138 ASP L N 1
ATOM 5382 C CA . ASP B 2 143 ? 4.730 38.174 99.421 1.00 22.07 138 ASP L CA 1
ATOM 5383 C C . ASP B 2 143 ? 5.693 38.891 98.478 1.00 21.07 138 ASP L C 1
ATOM 5384 O O . ASP B 2 143 ? 5.816 40.115 98.527 1.00 20.10 138 ASP L O 1
ATOM 5393 N N . PHE B 2 144 ? 6.363 38.155 97.588 1.00 16.11 139 PHE L N 1
ATOM 5394 C CA . PHE B 2 144 ? 7.242 38.816 96.637 1.00 15.43 139 PHE L CA 1
ATOM 5395 C C . PHE B 2 144 ? 6.767 38.591 95.202 1.00 16.61 139 PHE L C 1
ATOM 5396 O O . PHE B 2 144 ? 5.961 37.700 94.909 1.00 14.72 139 PHE L O 1
ATOM 5413 N N . TYR B 2 145 ? 7.239 39.469 94.323 1.00 17.76 140 TYR L N 1
ATOM 5414 C CA . TYR B 2 145 ? 6.909 39.428 92.891 1.00 17.28 140 TYR L CA 1
ATOM 5415 C C . TYR B 2 145 ? 7.945 40.259 92.147 1.00 17.31 140 TYR L C 1
ATOM 5416 O O . TYR B 2 145 ? 8.275 41.356 92.595 1.00 19.95 140 TYR L O 1
ATOM 5434 N N . PRO B 2 146 ? 8.490 39.745 91.028 1.00 18.81 141 PRO L N 1
ATOM 5435 C CA . PRO B 2 146 ? 8.244 38.444 90.394 1.00 22.99 141 PRO L CA 1
ATOM 5436 C C . PRO B 2 146 ? 8.713 37.266 91.251 1.00 22.90 141 PRO L C 1
ATOM 5437 O O . PRO B 2 146 ? 9.343 37.476 92.290 1.00 23.50 141 PRO L O 1
ATOM 5448 N N . GLY B 2 147 ? 8.410 36.045 90.813 1.00 25.04 142 GLY L N 1
ATOM 5449 C CA . GLY B 2 147 ? 8.582 34.871 91.648 1.00 29.92 142 GLY L CA 1
ATOM 5450 C C . GLY B 2 147 ? 9.933 34.192 91.538 1.00 26.66 142 GLY L C 1
ATOM 5451 O O . GLY B 2 147 ? 10.001 32.995 91.244 1.00 38.12 142 GLY L O 1
ATOM 5455 N N . ALA B 2 148 ? 11.013 34.932 91.783 1.00 22.95 143 ALA L N 1
ATOM 5456 C CA . ALA B 2 148 ? 12.357 34.375 91.737 1.00 28.19 143 ALA L CA 1
ATOM 5457 C C . ALA B 2 148 ? 13.188 34.975 92.860 1.00 24.27 143 ALA L C 1
ATOM 5458 O O . ALA B 2 148 ? 13.260 36.198 92.994 1.00 24.65 143 ALA L O 1
ATOM 5465 N N . VAL B 2 149 ? 13.813 34.111 93.664 1.00 21.11 144 VAL L N 1
ATOM 5466 C CA . VAL B 2 149 ? 14.703 34.532 94.738 1.00 20.43 144 VAL L CA 1
ATOM 5467 C C . VAL B 2 149 ? 15.850 33.535 94.827 1.00 21.55 144 VAL L C 1
ATOM 5468 O O . VAL B 2 149 ? 15.752 32.395 94.369 1.00 20.51 144 VAL L O 1
ATOM 5481 N N . THR B 2 150 ? 16.946 33.982 95.428 1.00 19.00 145 THR L N 1
ATOM 5482 C CA . THR B 2 150 ? 18.022 33.099 95.846 1.00 22.30 145 THR L CA 1
ATOM 5483 C C . THR B 2 150 ? 18.250 33.302 97.336 1.00 17.12 145 THR L C 1
ATOM 5484 O O . THR B 2 150 ? 18.089 34.411 97.857 1.00 18.24 145 THR L O 1
ATOM 5495 N N . VAL B 2 151 ? 18.589 32.218 98.019 1.00 18.45 146 VAL L N 1
ATOM 5496 C CA . VAL B 2 151 ? 18.708 32.200 99.469 1.00 17.15 146 VAL L CA 1
ATOM 5497 C C . VAL B 2 151 ? 20.127 31.795 99.826 1.00 21.65 146 VAL L C 1
ATOM 5498 O O . VAL B 2 151 ? 20.694 30.882 99.215 1.00 19.79 146 VAL L O 1
ATOM 5511 N N . ALA B 2 152 ? 20.703 32.485 100.804 1.00 18.98 147 ALA L N 1
ATOM 5512 C CA . ALA B 2 152 ? 22.038 32.188 101.292 1.00 20.06 147 ALA L CA 1
ATOM 5513 C C . ALA B 2 152 ? 22.007 32.164 102.813 1.00 22.96 147 ALA L C 1
ATOM 5514 O O . ALA B 2 152 ? 21.406 33.039 103.445 1.00 21.81 147 ALA L O 1
ATOM 5521 N N . TRP B 2 153 ? 22.657 31.158 103.391 1.00 13.41 148 TRP L N 1
ATOM 5522 C CA . TRP B 2 153 ? 22.730 30.983 104.834 1.00 16.97 148 TRP L CA 1
ATOM 5523 C C . TRP B 2 153 ? 24.138 31.268 105.333 1.00 17.97 148 TRP L C 1
ATOM 5524 O O . TRP B 2 153 ? 25.124 30.907 104.680 1.00 13.37 148 TRP L O 1
ATOM 5545 N N . LYS B 2 154 ? 24.227 31.871 106.515 1.00 15.66 149 LYS L N 1
ATOM 5546 C CA . LYS B 2 154 ? 25.509 32.151 107.139 1.00 20.02 149 LYS L CA 1
ATOM 5547 C C . LYS B 2 154 ? 25.489 31.707 108.591 1.00 20.82 149 LYS L C 1
ATOM 5548 O O . LYS B 2 154 ? 24.482 31.865 109.288 1.00 16.55 149 LYS L O 1
ATOM 5567 N N . ALA B 2 155 ? 26.609 31.138 109.030 1.00 21.35 150 ALA L N 1
ATOM 5568 C CA . ALA B 2 155 ? 26.884 30.867 110.434 1.00 20.30 150 ALA L CA 1
ATOM 5569 C C . ALA B 2 155 ? 27.913 31.903 110.875 1.00 26.30 150 ALA L C 1
ATOM 5570 O O . ALA B 2 155 ? 29.055 31.898 110.402 1.00 20.33 150 ALA L O 1
ATOM 5577 N N . ASP B 2 156 ? 27.500 32.803 111.762 1.00 22.48 151 ASP L N 1
ATOM 5578 C CA . ASP B 2 156 ? 28.231 34.040 111.987 1.00 26.66 151 ASP L CA 1
ATOM 5579 C C . ASP B 2 156 ? 28.427 34.726 110.636 1.00 35.15 151 ASP L C 1
ATOM 5580 O O . ASP B 2 156 ? 27.440 35.092 109.985 1.00 34.46 151 ASP L O 1
ATOM 5589 N N . SER B 2 157 ? 29.668 34.896 110.182 1.00 25.54 152 SER L N 1
ATOM 5590 C CA . SER B 2 157 ? 29.898 35.514 108.883 1.00 24.30 152 SER L CA 1
ATOM 5591 C C . SER B 2 157 ? 30.123 34.498 107.775 1.00 20.94 152 SER L C 1
ATOM 5592 O O . SER B 2 157 ? 30.185 34.888 106.606 1.00 23.99 152 SER L O 1
ATOM 5600 N N . SER B 2 158 ? 30.243 33.216 108.107 1.00 19.52 153 SER L N 1
ATOM 5601 C CA . SER B 2 158 ? 30.754 32.293 107.109 1.00 19.25 153 SER L CA 1
ATOM 5602 C C . SER B 2 158 ? 29.615 31.579 106.387 1.00 21.74 153 SER L C 1
ATOM 5603 O O . SER B 2 158 ? 28.603 31.232 107.008 1.00 19.79 153 SER L O 1
ATOM 5611 N N . PRO B 2 159 ? 29.745 31.350 105.081 1.00 19.29 154 PRO L N 1
ATOM 5612 C CA . PRO B 2 159 ? 28.677 30.662 104.352 1.00 21.87 154 PRO L CA 1
ATOM 5613 C C . PRO B 2 159 ? 28.442 29.259 104.889 1.00 25.75 154 PRO L C 1
ATOM 5614 O O . PRO B 2 159 ? 29.363 28.581 105.351 1.00 17.25 154 PRO L O 1
ATOM 5625 N N . VAL B 2 160 ? 27.181 28.839 104.842 1.00 23.33 155 VAL L N 1
ATOM 5626 C CA . VAL B 2 160 ? 26.782 27.473 105.156 1.00 21.38 155 VAL L CA 1
ATOM 5627 C C . VAL B 2 160 ? 26.184 26.887 103.890 1.00 26.53 155 VAL L C 1
ATOM 5628 O O . VAL B 2 160 ? 25.161 27.377 103.397 1.00 27.09 155 VAL L O 1
ATOM 5641 N N . LYS B 2 161 ? 26.832 25.851 103.357 1.00 18.88 156 LYS L N 1
ATOM 5642 C CA . LYS B 2 161 ? 26.391 25.194 102.134 1.00 21.26 156 LYS L CA 1
ATOM 5643 C C . LYS B 2 161 ? 26.203 23.697 102.340 1.00 24.79 156 LYS L C 1
ATOM 5644 O O . LYS B 2 161 ? 26.289 22.928 101.377 1.00 39.28 156 LYS L O 1
ATOM 5663 N N . ALA B 2 162 ? 25.985 23.272 103.577 1.00 25.90 157 ALA L N 1
ATOM 5664 C CA . ALA B 2 162 ? 25.610 21.906 103.889 1.00 27.58 157 ALA L CA 1
ATOM 5665 C C . ALA B 2 162 ? 24.340 21.941 104.724 1.00 21.34 157 ALA L C 1
ATOM 5666 O O . ALA B 2 162 ? 24.116 22.873 105.501 1.00 20.31 157 ALA L O 1
ATOM 5673 N N . GLY B 2 163 ? 23.500 20.925 104.546 1.00 22.29 158 GLY L N 1
ATOM 5674 C CA . GLY B 2 163 ? 22.281 20.839 105.325 1.00 20.60 158 GLY L CA 1
ATOM 5675 C C . GLY B 2 163 ? 21.211 21.838 104.947 1.00 19.36 158 GLY L C 1
ATOM 5676 O O . GLY B 2 163 ? 20.303 22.083 105.745 1.00 17.03 158 GLY L O 1
ATOM 5680 N N . VAL B 2 164 ? 21.281 22.410 103.745 1.00 19.73 159 VAL L N 1
ATOM 5681 C CA . VAL B 2 164 ? 20.319 23.406 103.280 1.00 21.67 159 VAL L CA 1
ATOM 5682 C C . VAL B 2 164 ? 19.345 22.749 102.308 1.00 23.39 159 VAL L C 1
ATOM 5683 O O . VAL B 2 164 ? 19.760 22.043 101.383 1.00 19.52 159 VAL L O 1
ATOM 5696 N N . GLU B 2 165 ? 18.050 22.987 102.511 1.00 17.48 160 GLU L N 1
ATOM 5697 C CA . GLU B 2 165 ? 17.014 22.602 101.561 1.00 21.62 160 GLU L CA 1
ATOM 5698 C C . GLU B 2 165 ? 16.101 23.797 101.311 1.00 22.12 160 GLU L C 1
ATOM 5699 O O . GLU B 2 165 ? 15.702 24.488 102.253 1.00 17.18 160 GLU L O 1
ATOM 5711 N N . THR B 2 166 ? 15.771 24.042 100.041 1.00 21.21 161 THR L N 1
ATOM 5712 C CA . THR B 2 166 ? 15.019 25.226 99.644 1.00 20.74 161 THR L CA 1
ATOM 5713 C C . THR B 2 166 ? 13.951 24.836 98.629 1.00 20.17 161 THR L C 1
ATOM 5714 O O . THR B 2 166 ? 14.214 24.047 97.717 1.00 21.76 161 THR L O 1
ATOM 5725 N N . THR B 2 167 ? 12.743 25.373 98.802 1.00 18.47 162 THR L N 1
ATOM 5726 C CA . THR B 2 167 ? 11.643 25.112 97.883 1.00 17.53 162 THR L CA 1
ATOM 5727 C C . THR B 2 167 ? 11.613 26.156 96.771 1.00 22.49 162 THR L C 1
ATOM 5728 O O . THR B 2 167 ? 12.015 27.306 96.959 1.00 16.41 162 THR L O 1
ATOM 5739 N N . THR B 2 168 ? 11.130 25.733 95.605 1.00 21.26 163 THR L N 1
ATOM 5740 C CA . THR B 2 168 ? 10.916 26.648 94.493 1.00 22.65 163 THR L CA 1
ATOM 5741 C C . THR B 2 168 ? 9.726 27.561 94.791 1.00 20.95 163 THR L C 1
ATOM 5742 O O . THR B 2 168 ? 8.704 27.097 95.305 1.00 22.18 163 THR L O 1
ATOM 5753 N N . PRO B 2 169 ? 9.816 28.855 94.478 1.00 21.28 164 PRO L N 1
ATOM 5754 C CA . PRO B 2 169 ? 8.694 29.754 94.774 1.00 23.74 164 PRO L CA 1
ATOM 5755 C C . PRO B 2 169 ? 7.382 29.255 94.179 1.00 24.14 164 PRO L C 1
ATOM 5756 O O . PRO B 2 169 ? 7.332 28.779 93.043 1.00 28.57 164 PRO L O 1
ATOM 5767 N N . SER B 2 170 ? 6.318 29.357 94.973 1.00 31.68 165 SER L N 1
ATOM 5768 C CA . SER B 2 170 ? 4.973 28.972 94.573 1.00 34.10 165 SER L CA 1
ATOM 5769 C C . SER B 2 170 ? 4.021 30.119 94.882 1.00 29.15 165 SER L C 1
ATOM 5770 O O . SER B 2 170 ? 4.292 30.961 95.740 1.00 23.28 165 SER L O 1
ATOM 5778 N N . LYS B 2 171 ? 2.890 30.139 94.181 1.00 29.16 166 LYS L N 1
ATOM 5779 C CA . LYS B 2 171 ? 1.926 31.219 94.350 1.00 24.34 166 LYS L CA 1
ATOM 5780 C C . LYS B 2 171 ? 1.189 31.110 95.679 1.00 23.58 166 LYS L C 1
ATOM 5781 O O . LYS B 2 171 ? 0.767 30.026 96.089 1.00 25.85 166 LYS L O 1
ATOM 5800 N N . GLN B 2 172 ? 1.021 32.252 96.342 1.00 19.56 167 GLN L N 1
ATOM 5801 C CA . GLN B 2 172 ? 0.166 32.354 97.513 1.00 24.42 167 GLN L CA 1
ATOM 5802 C C . GLN B 2 172 ? -1.287 32.581 97.085 1.00 30.61 167 GLN L C 1
ATOM 5803 O O . GLN B 2 172 ? -1.595 32.762 95.903 1.00 23.36 167 GLN L O 1
ATOM 5817 N N . SER B 2 173 ? -2.186 32.589 98.075 1.00 30.65 168 SER L N 1
ATOM 5818 C CA . SER B 2 173 ? -3.599 32.856 97.805 1.00 35.02 168 SER L CA 1
ATOM 5819 C C . SER B 2 173 ? -3.792 34.230 97.178 1.00 37.27 168 SER L C 1
ATOM 5820 O O . SER B 2 173 ? -4.648 34.404 96.302 1.00 39.12 168 SER L O 1
ATOM 5828 N N . ASN B 2 174 ? -3.014 35.220 97.621 1.00 30.64 169 ASN L N 1
ATOM 5829 C CA . ASN B 2 174 ? -3.102 36.585 97.118 1.00 31.96 169 ASN L CA 1
ATOM 5830 C C . ASN B 2 174 ? -2.314 36.801 95.828 1.00 25.49 169 ASN L C 1
ATOM 5831 O O . ASN B 2 174 ? -2.091 37.954 95.441 1.00 28.80 169 ASN L O 1
ATOM 5842 N N . ASN B 2 175 ? -1.883 35.721 95.177 1.00 26.48 170 ASN L N 1
ATOM 5843 C CA . ASN B 2 175 ? -1.191 35.712 93.890 1.00 25.98 170 ASN L CA 1
ATOM 5844 C C . ASN B 2 175 ? 0.228 36.262 93.941 1.00 28.64 170 ASN L C 1
ATOM 5845 O O . ASN B 2 175 ? 0.860 36.405 92.887 1.00 23.12 170 ASN L O 1
ATOM 5856 N N A LYS B 2 176 ? 0.748 36.579 95.122 0.44 26.56 171 LYS L N 1
ATOM 5857 N N B LYS B 2 176 ? 0.749 36.583 95.122 0.56 26.56 171 LYS L N 1
ATOM 5858 C CA A LYS B 2 176 ? 2.175 36.809 95.259 0.44 24.06 171 LYS L CA 1
ATOM 5859 C CA B LYS B 2 176 ? 2.178 36.803 95.270 0.56 24.05 171 LYS L CA 1
ATOM 5860 C C A LYS B 2 176 ? 2.885 35.458 95.312 0.44 22.11 171 LYS L C 1
ATOM 5861 C C B LYS B 2 176 ? 2.871 35.464 95.507 0.56 21.81 171 LYS L C 1
ATOM 5862 O O A LYS B 2 176 ? 2.268 34.396 95.177 0.44 23.45 171 LYS L O 1
ATOM 5863 O O B LYS B 2 176 ? 2.228 34.426 95.682 0.56 24.95 171 LYS L O 1
ATOM 5900 N N . TYR B 2 177 ? 4.199 35.491 95.502 1.00 20.67 172 TYR L N 1
ATOM 5901 C CA . TYR B 2 177 ? 4.998 34.283 95.615 1.00 20.31 172 TYR L CA 1
ATOM 5902 C C . TYR B 2 177 ? 5.551 34.125 97.024 1.00 17.53 172 TYR L C 1
ATOM 5903 O O . TYR B 2 177 ? 5.765 35.103 97.743 1.00 15.75 172 TYR L O 1
ATOM 5922 N N . ALA B 2 178 ? 5.797 32.874 97.397 1.00 19.66 173 ALA L N 1
ATOM 5923 C CA . ALA B 2 178 ? 6.417 32.536 98.665 1.00 18.71 173 ALA L CA 1
ATOM 5924 C C . ALA B 2 178 ? 7.428 31.428 98.421 1.00 20.49 173 ALA L C 1
ATOM 5925 O O . ALA B 2 178 ? 7.336 30.679 97.446 1.00 20.79 173 ALA L O 1
ATOM 5932 N N . ALA B 2 179 ? 8.401 31.332 99.320 1.00 11.76 174 ALA L N 1
ATOM 5933 C CA . ALA B 2 179 ? 9.384 30.265 99.260 1.00 16.45 174 ALA L CA 1
ATOM 5934 C C . ALA B 2 179 ? 9.863 29.994 100.674 1.00 14.48 174 ALA L C 1
ATOM 5935 O O . ALA B 2 179 ? 9.645 30.795 101.585 1.00 12.62 174 ALA L O 1
ATOM 5942 N N . SER B 2 180 ? 10.492 28.839 100.858 1.00 15.47 175 SER L N 1
ATOM 5943 C CA . SER B 2 180 ? 10.973 28.445 102.173 1.00 16.03 175 SER L CA 1
ATOM 5944 C C . SER B 2 180 ? 12.347 27.810 102.040 1.00 13.06 175 SER L C 1
ATOM 5945 O O . SER B 2 180 ? 12.683 27.235 101.006 1.00 12.96 175 SER L O 1
ATOM 5953 N N . SER B 2 181 ? 13.139 27.923 103.099 1.00 14.93 176 SER L N 1
ATOM 5954 C CA . SER B 2 181 ? 14.470 27.331 103.133 1.00 13.21 176 SER L CA 1
ATOM 5955 C C . SER B 2 181 ? 14.720 26.808 104.535 1.00 15.01 176 SER L C 1
ATOM 5956 O O . SER B 2 181 ? 14.267 27.403 105.515 1.00 13.20 176 SER L O 1
ATOM 5964 N N . TYR B 2 182 ? 15.434 25.689 104.619 1.00 13.38 177 TYR L N 1
ATOM 5965 C CA . TYR B 2 182 ? 15.698 25.010 105.879 1.00 11.99 177 TYR L CA 1
ATOM 5966 C C . TYR B 2 182 ? 17.199 24.825 106.044 1.00 16.00 177 TYR L C 1
ATOM 5967 O O . TYR B 2 182 ? 17.887 24.439 105.092 1.00 15.42 177 TYR L O 1
ATOM 5985 N N . LEU B 2 183 ? 17.708 25.124 107.235 1.00 13.18 178 LEU L N 1
ATOM 5986 C CA . LEU B 2 183 ? 19.072 24.766 107.619 1.00 14.90 178 LEU L CA 1
ATOM 5987 C C . LEU B 2 183 ? 18.976 23.760 108.758 1.00 13.49 178 LEU L C 1
ATOM 5988 O O . LEU B 2 183 ? 18.508 24.098 109.851 1.00 14.04 178 LEU L O 1
ATOM 6004 N N . SER B 2 184 ? 19.386 22.521 108.490 1.00 13.71 179 SER L N 1
ATOM 6005 C CA . SER B 2 184 ? 19.372 21.459 109.490 1.00 19.04 179 SER L CA 1
ATOM 6006 C C . SER B 2 184 ? 20.727 21.383 110.185 1.00 25.49 179 SER L C 1
ATOM 6007 O O . SER B 2 184 ? 21.763 21.250 109.526 1.00 25.66 179 SER L O 1
ATOM 6015 N N . LEU B 2 185 ? 20.711 21.461 111.516 1.00 25.20 180 LEU L N 1
ATOM 6016 C CA . LEU B 2 185 ? 21.916 21.474 112.335 1.00 25.74 180 LEU L CA 1
ATOM 6017 C C . LEU B 2 185 ? 21.787 20.465 113.469 1.00 23.67 180 LEU L C 1
ATOM 6018 O O . LEU B 2 185 ? 20.701 19.964 113.767 1.00 24.02 180 LEU L O 1
ATOM 6034 N N . THR B 2 186 ? 22.926 20.173 114.110 1.00 29.57 181 THR L N 1
ATOM 6035 C CA . THR B 2 186 ? 22.902 19.518 115.409 1.00 26.70 181 THR L CA 1
ATOM 6036 C C . THR B 2 186 ? 22.642 20.566 116.486 1.00 21.64 181 THR L C 1
ATOM 6037 O O . THR B 2 186 ? 22.957 21.745 116.297 1.00 20.77 181 THR L O 1
ATOM 6048 N N . PRO B 2 187 ? 22.073 20.176 117.626 1.00 27.54 182 PRO L N 1
ATOM 6049 C CA . PRO B 2 187 ? 21.958 21.141 118.729 1.00 26.83 182 PRO L CA 1
ATOM 6050 C C . PRO B 2 187 ? 23.290 21.749 119.120 1.00 30.27 182 PRO L C 1
ATOM 6051 O O . PRO B 2 187 ? 23.345 22.930 119.493 1.00 28.23 182 PRO L O 1
ATOM 6062 N N . GLU B 2 188 ? 24.378 20.982 119.029 1.00 35.12 183 GLU L N 1
ATOM 6063 C CA . GLU B 2 188 ? 25.680 21.522 119.401 1.00 40.37 183 GLU L CA 1
ATOM 6064 C C . GLU B 2 188 ? 26.183 22.503 118.353 1.00 27.55 183 GLU L C 1
ATOM 6065 O O . GLU B 2 188 ? 26.742 23.549 118.699 1.00 29.21 183 GLU L O 1
ATOM 6077 N N . GLN B 2 189 ? 25.977 22.192 117.068 1.00 28.87 184 GLN L N 1
ATOM 6078 C CA . GLN B 2 189 ? 26.231 23.165 116.006 1.00 30.08 184 GLN L CA 1
ATOM 6079 C C . GLN B 2 189 ? 25.466 24.456 116.258 1.00 30.80 184 GLN L C 1
ATOM 6080 O O . GLN B 2 189 ? 26.028 25.555 116.193 1.00 27.51 184 GLN L O 1
ATOM 6094 N N . TRP B 2 190 ? 24.166 24.334 116.526 1.00 25.50 185 TRP L N 1
ATOM 6095 C CA . TRP B 2 190 ? 23.330 25.495 116.814 1.00 23.08 185 TRP L CA 1
ATOM 6096 C C . TRP B 2 190 ? 23.917 26.338 117.937 1.00 29.50 185 TRP L C 1
ATOM 6097 O O . TRP B 2 190 ? 24.132 27.545 117.776 1.00 29.40 185 TRP L O 1
ATOM 6118 N N . LYS B 2 191 ? 24.192 25.714 119.083 1.00 28.83 186 LYS L N 1
ATOM 6119 C CA . LYS B 2 191 ? 24.647 26.448 120.259 1.00 34.32 186 LYS L CA 1
ATOM 6120 C C . LYS B 2 191 ? 26.065 26.996 120.117 1.00 40.27 186 LYS L C 1
ATOM 6121 O O . LYS B 2 191 ? 26.464 27.841 120.929 1.00 41.74 186 LYS L O 1
ATOM 6125 N N . SER B 2 192 ? 26.827 26.557 119.114 1.00 38.19 187 SER L N 1
ATOM 6126 C CA . SER B 2 192 ? 28.250 26.863 119.023 1.00 41.00 187 SER L CA 1
ATOM 6127 C C . SER B 2 192 ? 28.562 28.060 118.130 1.00 50.66 187 SER L C 1
ATOM 6128 O O . SER B 2 192 ? 29.740 28.329 117.865 1.00 51.79 187 SER L O 1
ATOM 6136 N N . HIS B 2 193 ? 27.551 28.778 117.650 1.00 37.63 188 HIS L N 1
ATOM 6137 C CA . HIS B 2 193 ? 27.767 29.986 116.871 1.00 29.95 188 HIS L CA 1
ATOM 6138 C C . HIS B 2 193 ? 27.050 31.147 117.539 1.00 24.99 188 HIS L C 1
ATOM 6139 O O . HIS B 2 193 ? 26.070 30.959 118.263 1.00 37.76 188 HIS L O 1
ATOM 6153 N N . ARG B 2 194 ? 27.558 32.355 117.302 1.00 27.30 189 ARG L N 1
ATOM 6154 C CA . ARG B 2 194 ? 26.937 33.530 117.897 1.00 29.12 189 ARG L CA 1
ATOM 6155 C C . ARG B 2 194 ? 25.644 33.897 117.185 1.00 24.50 189 ARG L C 1
ATOM 6156 O O . ARG B 2 194 ? 24.702 34.369 117.828 1.00 22.21 189 ARG L O 1
ATOM 6177 N N . SER B 2 195 ? 25.571 33.682 115.875 1.00 25.11 190 SER L N 1
ATOM 6178 C CA . SER B 2 195 ? 24.340 33.972 115.156 1.00 22.38 190 SER L CA 1
ATOM 6179 C C . SER B 2 195 ? 24.295 33.176 113.862 1.00 24.86 190 SER L C 1
ATOM 6180 O O . SER B 2 195 ? 25.315 32.684 113.367 1.00 18.65 190 SER L O 1
ATOM 6188 N N . TYR B 2 196 ? 23.083 33.059 113.327 1.00 18.77 191 TYR L N 1
ATOM 6189 C CA . TYR B 2 196 ? 22.835 32.543 111.992 1.00 18.84 191 TYR L CA 1
ATOM 6190 C C . TYR B 2 196 ? 21.993 33.552 111.226 1.00 20.18 191 TYR L C 1
ATOM 6191 O O . TYR B 2 196 ? 21.144 34.233 111.804 1.00 15.93 191 TYR L O 1
ATOM 6209 N N . SER B 2 197 ? 22.220 33.631 109.918 1.00 15.17 192 SER L N 1
ATOM 6210 C CA . SER B 2 197 ? 21.478 34.539 109.060 1.00 16.73 192 SER L CA 1
ATOM 6211 C C . SER B 2 197 ? 20.931 33.804 107.849 1.00 19.49 192 SER L C 1
ATOM 6212 O O . SER B 2 197 ? 21.587 32.911 107.306 1.00 15.07 192 SER L O 1
ATOM 6220 N N A CYS B 2 198 ? 19.713 34.168 107.479 0.77 16.16 193 CYS L N 1
ATOM 6221 N N B CYS B 2 198 ? 19.723 34.181 107.405 0.23 15.83 193 CYS L N 1
ATOM 6222 C CA A CYS B 2 198 ? 19.144 33.869 106.179 0.77 15.93 193 CYS L CA 1
ATOM 6223 C CA B CYS B 2 198 ? 19.198 33.745 106.107 0.23 16.16 193 CYS L CA 1
ATOM 6224 C C A CYS B 2 198 ? 19.208 35.150 105.361 0.77 19.78 193 CYS L C 1
ATOM 6225 C C B CYS B 2 198 ? 18.996 34.985 105.241 0.23 19.75 193 CYS L C 1
ATOM 6226 O O A CYS B 2 198 ? 18.775 36.207 105.831 0.77 20.25 193 CYS L O 1
ATOM 6227 O O B CYS B 2 198 ? 18.162 35.843 105.551 0.23 20.52 193 CYS L O 1
ATOM 6240 N N . GLN B 2 199 ? 19.776 35.073 104.164 1.00 19.94 194 GLN L N 1
ATOM 6241 C CA . GLN B 2 199 ? 19.825 36.222 103.272 1.00 21.86 194 GLN L CA 1
ATOM 6242 C C . GLN B 2 199 ? 19.099 35.884 101.982 1.00 20.98 194 GLN L C 1
ATOM 6243 O O . GLN B 2 199 ? 19.410 34.880 101.331 1.00 19.71 194 GLN L O 1
ATOM 6258 N N . VAL B 2 200 ? 18.139 36.723 101.618 1.00 14.48 195 VAL L N 1
ATOM 6259 C CA . VAL B 2 200 ? 17.270 36.489 100.476 1.00 15.49 195 VAL L CA 1
ATOM 6260 C C . VAL B 2 200 ? 17.516 37.606 99.480 1.00 19.30 195 VAL L C 1
ATOM 6261 O O . VAL B 2 200 ? 17.373 38.786 99.818 1.00 20.12 195 VAL L O 1
ATOM 6274 N N . THR B 2 201 ? 17.881 37.243 98.257 1.00 16.47 196 THR L N 1
ATOM 6275 C CA . THR B 2 201 ? 18.138 38.220 97.209 1.00 21.24 196 THR L CA 1
ATOM 6276 C C . THR B 2 201 ? 17.010 38.175 96.192 1.00 18.60 196 THR L C 1
ATOM 6277 O O . THR B 2 201 ? 16.678 37.107 95.666 1.00 19.69 196 THR L O 1
ATOM 6288 N N . HIS B 2 202 ? 16.416 39.336 95.938 1.00 21.22 197 HIS L N 1
ATOM 6289 C CA . HIS B 2 202 ? 15.305 39.473 95.004 1.00 29.10 197 HIS L CA 1
ATOM 6290 C C . HIS B 2 202 ? 15.606 40.640 94.078 1.00 21.38 197 HIS L C 1
ATOM 6291 O O . HIS B 2 202 ? 15.762 41.774 94.538 1.00 22.38 197 HIS L O 1
ATOM 6305 N N . GLU B 2 203 ? 15.716 40.359 92.783 1.00 28.09 198 GLU L N 1
ATOM 6306 C CA . GLU B 2 203 ? 15.925 41.406 91.784 1.00 32.13 198 GLU L CA 1
ATOM 6307 C C . GLU B 2 203 ? 17.104 42.302 92.161 1.00 35.19 198 GLU L C 1
ATOM 6308 O O . GLU B 2 203 ? 17.046 43.527 92.040 1.00 35.12 198 GLU L O 1
ATOM 6320 N N . GLY B 2 204 ? 18.184 41.687 92.644 1.00 36.10 199 GLY L N 1
ATOM 6321 C CA . GLY B 2 204 ? 19.396 42.413 92.967 1.00 28.02 199 GLY L CA 1
ATOM 6322 C C . GLY B 2 204 ? 19.459 43.017 94.357 1.00 30.88 199 GLY L C 1
ATOM 6323 O O . GLY B 2 204 ? 20.527 43.508 94.745 1.00 38.18 199 GLY L O 1
ATOM 6327 N N . SER B 2 205 ? 18.362 43.013 95.114 1.00 25.78 200 SER L N 1
ATOM 6328 C CA . SER B 2 205 ? 18.343 43.546 96.473 1.00 29.29 200 SER L CA 1
ATOM 6329 C C . SER B 2 205 ? 18.277 42.406 97.486 1.00 31.17 200 SER L C 1
ATOM 6330 O O . SER B 2 205 ? 17.548 41.428 97.288 1.00 27.67 200 SER L O 1
ATOM 6338 N N . THR B 2 206 ? 19.022 42.544 98.581 1.00 31.62 201 THR L N 1
ATOM 6339 C CA . THR B 2 206 ? 19.172 41.480 99.566 1.00 32.79 201 THR L CA 1
ATOM 6340 C C . THR B 2 206 ? 18.465 41.845 100.863 1.00 33.08 201 THR L C 1
ATOM 6341 O O . THR B 2 206 ? 18.692 42.922 101.424 1.00 33.77 201 THR L O 1
ATOM 6352 N N . VAL B 2 207 ? 17.617 40.938 101.335 1.00 29.31 202 VAL L N 1
ATOM 6353 C CA . VAL B 2 207 ? 16.967 41.041 102.635 1.00 29.55 202 VAL L CA 1
ATOM 6354 C C . VAL B 2 207 ? 17.590 39.998 103.553 1.00 32.41 202 VAL L C 1
ATOM 6355 O O . VAL B 2 207 ? 17.794 38.847 103.150 1.00 30.98 202 VAL L O 1
ATOM 6368 N N . GLU B 2 208 ? 17.887 40.397 104.785 1.00 30.57 203 GLU L N 1
ATOM 6369 C CA . GLU B 2 208 ? 18.562 39.526 105.735 1.00 30.05 203 GLU L CA 1
ATOM 6370 C C . GLU B 2 208 ? 17.801 39.490 107.050 1.00 31.64 203 GLU L C 1
ATOM 6371 O O . GLU B 2 208 ? 17.328 40.522 107.531 1.00 30.65 203 GLU L O 1
ATOM 6383 N N . LYS B 2 209 ? 17.682 38.290 107.623 1.00 23.53 204 LYS L N 1
ATOM 6384 C CA . LYS B 2 209 ? 17.233 38.112 108.997 1.00 20.45 204 LYS L CA 1
ATOM 6385 C C . LYS B 2 209 ? 18.242 37.253 109.741 1.00 22.04 204 LYS L C 1
ATOM 6386 O O . LYS B 2 209 ? 18.876 36.368 109.162 1.00 17.71 204 LYS L O 1
ATOM 6405 N N . THR B 2 210 ? 18.376 37.522 111.038 1.00 19.32 205 THR L N 1
ATOM 6406 C CA . THR B 2 210 ? 19.359 36.860 111.883 1.00 24.08 205 THR L CA 1
ATOM 6407 C C . THR B 2 210 ? 18.709 36.372 113.171 1.00 24.56 205 THR L C 1
ATOM 6408 O O . THR B 2 210 ? 17.856 37.059 113.742 1.00 23.10 205 THR L O 1
ATOM 6419 N N . VAL B 2 211 ? 19.119 35.182 113.627 1.00 20.82 206 VAL L N 1
ATOM 6420 C CA . VAL B 2 211 ? 18.751 34.660 114.936 1.00 23.03 206 VAL L CA 1
ATOM 6421 C C . VAL B 2 211 ? 20.026 34.287 115.684 1.00 23.49 206 VAL L C 1
ATOM 6422 O O . VAL B 2 211 ? 21.081 34.062 115.087 1.00 22.90 206 VAL L O 1
ATOM 6435 N N . ALA B 2 212 ? 19.915 34.208 117.014 1.00 23.65 207 ALA L N 1
ATOM 6436 C CA . ALA B 2 212 ? 21.062 33.896 117.864 1.00 28.03 207 ALA L CA 1
ATOM 6437 C C . ALA B 2 212 ? 20.663 32.872 118.918 1.00 26.42 207 ALA L C 1
ATOM 6438 O O . ALA B 2 212 ? 19.580 32.988 119.510 1.00 36.43 207 ALA L O 1
ATOM 6445 N N . PRO B 2 213 ? 21.506 31.862 119.179 1.00 30.60 208 PRO L N 1
ATOM 6446 C CA . PRO B 2 213 ? 21.124 30.824 120.156 1.00 35.88 208 PRO L CA 1
ATOM 6447 C C . PRO B 2 213 ? 20.722 31.376 121.511 1.00 37.08 208 PRO L C 1
ATOM 6448 O O . PRO B 2 213 ? 19.806 30.842 122.148 1.00 45.38 208 PRO L O 1
ATOM 6459 N N . THR B 2 214 ? 21.386 32.433 121.970 1.00 40.73 209 THR L N 1
ATOM 6460 C CA . THR B 2 214 ? 21.004 33.091 123.211 1.00 56.20 209 THR L CA 1
ATOM 6461 C C . THR B 2 214 ? 19.644 33.763 123.052 1.00 62.19 209 THR L C 1
ATOM 6462 O O . THR B 2 214 ? 19.560 34.935 122.667 1.00 63.54 209 THR L O 1
ATOM 6473 N N . GLU B 2 215 ? 18.577 33.022 123.339 1.00 61.17 210 GLU L N 1
ATOM 6474 C CA . GLU B 2 215 ? 17.218 33.517 123.153 1.00 60.21 210 GLU L CA 1
ATOM 6475 C C . GLU B 2 215 ? 16.939 34.701 124.072 1.00 73.33 210 GLU L C 1
ATOM 6476 O O . GLU B 2 215 ? 17.228 35.847 123.726 1.00 69.66 210 GLU L O 1
ATOM 6493 N N . VAL C 1 2 ? -17.339 55.562 74.492 1.00 29.13 2 VAL A N 1
ATOM 6494 C CA . VAL C 1 2 ? -16.043 55.221 75.095 1.00 21.82 2 VAL A CA 1
ATOM 6495 C C . VAL C 1 2 ? -15.831 56.015 76.376 1.00 23.40 2 VAL A C 1
ATOM 6496 O O . VAL C 1 2 ? -15.828 57.247 76.366 1.00 23.58 2 VAL A O 1
ATOM 6509 N N . GLN C 1 3 ? -15.645 55.287 77.477 1.00 21.03 3 GLN A N 1
ATOM 6510 C CA . GLN C 1 3 ? -15.262 55.856 78.760 1.00 20.80 3 GLN A CA 1
ATOM 6511 C C . GLN C 1 3 ? -14.017 55.140 79.262 1.00 16.33 3 GLN A C 1
ATOM 6512 O O . GLN C 1 3 ? -13.821 53.952 79.001 1.00 21.24 3 GLN A O 1
ATOM 6526 N N . LEU C 1 4 ? -13.183 55.876 79.993 1.00 19.85 4 LEU A N 1
ATOM 6527 C CA . LEU C 1 4 ? -11.942 55.359 80.562 1.00 17.86 4 LEU A CA 1
ATOM 6528 C C . LEU C 1 4 ? -12.007 55.478 82.081 1.00 21.32 4 LEU A C 1
ATOM 6529 O O . LEU C 1 4 ? -12.360 56.540 82.607 1.00 17.77 4 LEU A O 1
ATOM 6545 N N . VAL C 1 5 ? -11.649 54.403 82.786 1.00 19.34 5 VAL A N 1
ATOM 6546 C CA . VAL C 1 5 ? -11.645 54.393 84.251 1.00 23.23 5 VAL A CA 1
ATOM 6547 C C . VAL C 1 5 ? -10.330 53.791 84.733 1.00 18.99 5 VAL A C 1
ATOM 6548 O O . VAL C 1 5 ? -10.019 52.638 84.413 1.00 18.16 5 VAL A O 1
ATOM 6561 N N . GLU C 1 6 ? -9.572 54.564 85.514 1.00 15.93 6 GLU A N 1
ATOM 6562 C CA . GLU C 1 6 ? -8.281 54.140 86.041 1.00 20.05 6 GLU A CA 1
ATOM 6563 C C . GLU C 1 6 ? -8.440 53.523 87.427 1.00 24.86 6 GLU A C 1
ATOM 6564 O O . GLU C 1 6 ? -9.352 53.871 88.181 1.00 18.72 6 GLU A O 1
ATOM 6576 N N . SER C 1 7 ? -7.519 52.622 87.770 1.00 22.20 7 SER A N 1
ATOM 6577 C CA . SER C 1 7 ? -7.518 51.991 89.085 1.00 18.08 7 SER A CA 1
ATOM 6578 C C . SER C 1 7 ? -6.107 51.515 89.400 1.00 22.66 7 SER A C 1
ATOM 6579 O O . SER C 1 7 ? -5.194 51.618 88.575 1.00 20.01 7 SER A O 1
ATOM 6587 N N . GLY C 1 8 ? -5.939 50.997 90.619 1.00 22.20 8 GLY A N 1
ATOM 6588 C CA . GLY C 1 8 ? -4.652 50.489 91.062 1.00 17.29 8 GLY A CA 1
ATOM 6589 C C . GLY C 1 8 ? -3.710 51.524 91.628 1.00 19.50 8 GLY A C 1
ATOM 6590 O O . GLY C 1 8 ? -2.499 51.281 91.681 1.00 20.60 8 GLY A O 1
ATOM 6594 N N . GLY C 1 9 ? -4.218 52.671 92.065 1.00 22.56 9 GLY A N 1
ATOM 6595 C CA . GLY C 1 9 ? -3.347 53.713 92.569 1.00 25.88 9 GLY A CA 1
ATOM 6596 C C . GLY C 1 9 ? -3.183 53.630 94.068 1.00 34.03 9 GLY A C 1
ATOM 6597 O O . GLY C 1 9 ? -3.143 52.532 94.630 1.00 26.25 9 GLY A O 1
ATOM 6601 N N . GLY C 1 10 ? -3.086 54.782 94.727 1.00 32.38 10 GLY A N 1
ATOM 6602 C CA . GLY C 1 10 ? -3.071 54.816 96.178 1.00 28.87 10 GLY A CA 1
ATOM 6603 C C . GLY C 1 10 ? -1.695 55.059 96.756 1.00 31.18 10 GLY A C 1
ATOM 6604 O O . GLY C 1 10 ? -0.840 55.669 96.107 1.00 25.89 10 GLY A O 1
ATOM 6608 N N . LEU C 1 11 ? -1.470 54.578 97.976 1.00 31.92 11 LEU A N 1
ATOM 6609 C CA . LEU C 1 11 ? -0.236 54.847 98.698 1.00 30.67 11 LEU A CA 1
ATOM 6610 C C . LEU C 1 11 ? 0.829 53.816 98.361 1.00 21.15 11 LEU A C 1
ATOM 6611 O O . LEU C 1 11 ? 0.554 52.616 98.300 1.00 34.54 11 LEU A O 1
ATOM 6627 N N . ALA C 1 12 ? 2.052 54.294 98.168 1.00 29.91 12 ALA A N 1
ATOM 6628 C CA . ALA C 1 12 ? 3.215 53.431 98.074 1.00 25.77 12 ALA A CA 1
ATOM 6629 C C . ALA C 1 12 ? 4.380 54.132 98.752 1.00 32.62 12 ALA A C 1
ATOM 6630 O O . ALA C 1 12 ? 4.396 55.358 98.886 1.00 28.87 12 ALA A O 1
ATOM 6637 N N . LYS C 1 13 ? 5.355 53.341 99.193 1.00 34.81 13 LYS A N 1
ATOM 6638 C CA . LYS C 1 13 ? 6.534 53.906 99.827 1.00 31.97 13 LYS A CA 1
ATOM 6639 C C . LYS C 1 13 ? 7.555 54.325 98.774 1.00 32.17 13 LYS A C 1
ATOM 6640 O O . LYS C 1 13 ? 7.636 53.715 97.705 1.00 35.88 13 LYS A O 1
ATOM 6659 N N . PRO C 1 14 ? 8.356 55.352 99.053 1.00 31.33 14 PRO A N 1
ATOM 6660 C CA . PRO C 1 14 ? 9.492 55.650 98.174 1.00 33.21 14 PRO A CA 1
ATOM 6661 C C . PRO C 1 14 ? 10.291 54.383 97.910 1.00 32.30 14 PRO A C 1
ATOM 6662 O O . PRO C 1 14 ? 10.487 53.555 98.802 1.00 37.02 14 PRO A O 1
ATOM 6673 N N . GLY C 1 15 ? 10.738 54.226 96.666 1.00 35.51 15 GLY A N 1
ATOM 6674 C CA . GLY C 1 15 ? 11.313 52.980 96.217 1.00 30.64 15 GLY A CA 1
ATOM 6675 C C . GLY C 1 15 ? 10.306 51.894 95.913 1.00 26.14 15 GLY A C 1
ATOM 6676 O O . GLY C 1 15 ? 10.680 50.882 95.312 1.00 32.17 15 GLY A O 1
ATOM 6680 N N . GLY C 1 16 ? 9.045 52.068 96.296 1.00 30.20 16 GLY A N 1
ATOM 6681 C CA . GLY C 1 16 ? 8.035 51.048 96.106 1.00 31.47 16 GLY A CA 1
ATOM 6682 C C . GLY C 1 16 ? 7.539 50.973 94.671 1.00 18.66 16 GLY A C 1
ATOM 6683 O O . GLY C 1 16 ? 8.127 51.520 93.739 1.00 22.37 16 GLY A O 1
ATOM 6687 N N . SER C 1 17 ? 6.420 50.277 94.504 1.00 21.63 17 SER A N 1
ATOM 6688 C CA . SER C 1 17 ? 5.932 49.972 93.169 1.00 27.03 17 SER A CA 1
ATOM 6689 C C . SER C 1 17 ? 4.413 49.936 93.176 1.00 18.24 17 SER A C 1
ATOM 6690 O O . SER C 1 17 ? 3.798 49.506 94.155 1.00 23.21 17 SER A O 1
ATOM 6698 N N . LEU C 1 18 ? 3.820 50.406 92.076 1.00 19.42 18 LEU A N 1
ATOM 6699 C CA . LEU C 1 18 ? 2.383 50.331 91.846 1.00 16.41 18 LEU A CA 1
ATOM 6700 C C . LEU C 1 18 ? 2.147 49.887 90.410 1.00 16.52 18 LEU A C 1
ATOM 6701 O O . LEU C 1 18 ? 3.030 49.998 89.557 1.00 19.11 18 LEU A O 1
ATOM 6717 N N . ARG C 1 19 ? 0.944 49.390 90.143 1.00 15.28 19 ARG A N 1
ATOM 6718 C CA . ARG C 1 19 ? 0.546 49.042 88.780 1.00 19.02 19 ARG A CA 1
ATOM 6719 C C . ARG C 1 19 ? -0.827 49.637 88.515 1.00 14.94 19 ARG A C 1
ATOM 6720 O O . ARG C 1 19 ? -1.825 49.188 89.089 1.00 20.61 19 ARG A O 1
ATOM 6741 N N . LEU C 1 20 ? -0.876 50.637 87.646 1.00 21.11 20 LEU A N 1
ATOM 6742 C CA . LEU C 1 20 ? -2.134 51.268 87.290 1.00 16.59 20 LEU A CA 1
ATOM 6743 C C . LEU C 1 20 ? -2.797 50.502 86.158 1.00 14.83 20 LEU A C 1
ATOM 6744 O O . LEU C 1 20 ? -2.121 49.974 85.271 1.00 14.12 20 LEU A O 1
ATOM 6760 N N . SER C 1 21 ? -4.125 50.448 86.201 1.00 16.13 21 SER A N 1
ATOM 6761 C CA . SER C 1 21 ? -4.927 49.876 85.132 1.00 15.34 21 SER A CA 1
ATOM 6762 C C . SER C 1 21 ? -5.965 50.893 84.676 1.00 18.32 21 SER A C 1
ATOM 6763 O O . SER C 1 21 ? -6.483 51.677 85.476 1.00 22.73 21 SER A O 1
ATOM 6771 N N . CYS C 1 22 ? -6.261 50.866 83.379 1.00 15.56 22 CYS A N 1
ATOM 6772 C CA . CYS C 1 22 ? -7.268 51.723 82.763 1.00 17.77 22 CYS A CA 1
ATOM 6773 C C . CYS C 1 22 ? -8.136 50.841 81.876 1.00 17.96 22 CYS A C 1
ATOM 6774 O O . CYS C 1 22 ? -7.670 50.331 80.853 1.00 20.32 22 CYS A O 1
ATOM 6781 N N . ALA C 1 23 ? -9.382 50.636 82.275 1.00 15.73 23 ALA A N 1
ATOM 6782 C CA . ALA C 1 23 ? -10.330 49.882 81.468 1.00 17.09 23 ALA A CA 1
ATOM 6783 C C . ALA C 1 23 ? -11.106 50.840 80.572 1.00 23.20 23 ALA A C 1
ATOM 6784 O O . ALA C 1 23 ? -11.632 51.853 81.044 1.00 20.06 23 ALA A O 1
ATOM 6791 N N . ALA C 1 24 ? -11.173 50.514 79.287 1.00 17.68 24 ALA A N 1
ATOM 6792 C CA . ALA C 1 24 ? -11.892 51.305 78.298 1.00 22.33 24 ALA A CA 1
ATOM 6793 C C . ALA C 1 24 ? -13.171 50.583 77.895 1.00 16.05 24 ALA A C 1
ATOM 6794 O O . ALA C 1 24 ? -13.140 49.389 77.585 1.00 16.37 24 ALA A O 1
ATOM 6801 N N . SER C 1 25 ? -14.286 51.306 77.902 1.00 15.24 25 SER A N 1
ATOM 6802 C CA . SER C 1 25 ? -15.532 50.818 77.333 1.00 22.40 25 SER A CA 1
ATOM 6803 C C . SER C 1 25 ? -15.570 51.118 75.835 1.00 20.18 25 SER A C 1
ATOM 6804 O O . SER C 1 25 ? -14.704 51.802 75.292 1.00 22.68 25 SER A O 1
ATOM 6812 N N . GLY C 1 26 ? -16.584 50.589 75.158 1.00 21.03 26 GLY A N 1
ATOM 6813 C CA . GLY C 1 26 ? -16.686 50.791 73.723 1.00 28.72 26 GLY A CA 1
ATOM 6814 C C . GLY C 1 26 ? -15.780 49.867 72.923 1.00 25.19 26 GLY A C 1
ATOM 6815 O O . GLY C 1 26 ? -15.231 48.883 73.432 1.00 21.62 26 GLY A O 1
ATOM 6819 N N . ILE C 1 27 ? -15.607 50.214 71.641 1.00 27.04 27 ILE A N 1
ATOM 6820 C CA . ILE C 1 27 ? -15.031 49.289 70.664 1.00 27.89 27 ILE A CA 1
ATOM 6821 C C . ILE C 1 27 ? -13.829 49.848 69.897 1.00 19.79 27 ILE A C 1
ATOM 6822 O O . ILE C 1 27 ? -13.363 49.224 68.937 1.00 27.76 27 ILE A O 1
ATOM 6838 N N . THR C 1 28 ? -13.312 51.011 70.294 1.00 18.43 28 THR A N 1
ATOM 6839 C CA . THR C 1 28 ? -12.190 51.624 69.583 1.00 21.61 28 THR A CA 1
ATOM 6840 C C . THR C 1 28 ? -10.818 51.245 70.141 1.00 21.90 28 THR A C 1
ATOM 6841 O O . THR C 1 28 ? -9.802 51.515 69.485 1.00 15.51 28 THR A O 1
ATOM 6852 N N . PHE C 1 29 ? -10.758 50.638 71.329 1.00 17.19 29 PHE A N 1
ATOM 6853 C CA . PHE C 1 29 ? -9.483 50.467 72.024 1.00 21.52 29 PHE A CA 1
ATOM 6854 C C . PHE C 1 29 ? -8.410 49.850 71.134 1.00 16.70 29 PHE A C 1
ATOM 6855 O O . PHE C 1 29 ? -7.256 50.296 71.140 1.00 15.04 29 PHE A O 1
ATOM 6872 N N . SER C 1 30 ? -8.761 48.821 70.365 1.00 13.91 30 SER A N 1
ATOM 6873 C CA . SER C 1 30 ? -7.749 48.104 69.597 1.00 21.19 30 SER A CA 1
ATOM 6874 C C . SER C 1 30 ? -7.194 48.912 68.426 1.00 21.09 30 SER A C 1
ATOM 6875 O O . SER C 1 30 ? -6.198 48.491 67.832 1.00 16.92 30 SER A O 1
ATOM 6883 N N . GLU C 1 31 ? -7.795 50.052 68.082 1.00 16.00 31 GLU A N 1
ATOM 6884 C CA . GLU C 1 31 ? -7.232 50.949 67.079 1.00 21.34 31 GLU A CA 1
ATOM 6885 C C . GLU 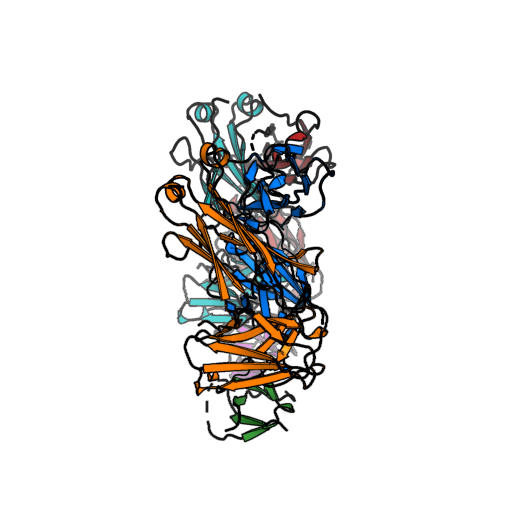C 1 31 ? -6.660 52.235 67.678 1.00 19.18 31 GLU A C 1
ATOM 6886 O O . GLU C 1 31 ? -6.094 53.045 66.936 1.00 17.90 31 GLU A O 1
ATOM 6898 N N . ASP C 1 32 ? -6.769 52.430 68.993 1.00 14.54 32 ASP A N 1
ATOM 6899 C CA . ASP C 1 32 ? -6.342 53.659 69.660 1.00 14.57 32 ASP A CA 1
ATOM 6900 C C . ASP C 1 32 ? -4.887 53.619 70.114 1.00 14.18 32 ASP A C 1
ATOM 6901 O O . ASP C 1 32 ? -4.431 52.627 70.690 1.00 12.75 32 ASP A O 1
ATOM 6910 N N . TYR C 1 33 ? -4.181 54.731 69.910 1.00 8.43 33 TYR A N 1
ATOM 6911 C CA . TYR C 1 33 ? -3.015 55.033 70.728 1.00 11.69 33 TYR A CA 1
ATOM 6912 C C . TYR C 1 33 ? -3.485 55.406 72.128 1.00 13.36 33 TYR A C 1
ATOM 6913 O O . TYR C 1 33 ? -4.506 56.080 72.299 1.00 12.52 33 TYR A O 1
ATOM 6931 N N . MET C 1 34 ? -2.751 54.954 73.138 1.00 11.17 34 MET A N 1
ATOM 6932 C CA . MET C 1 34 ? -3.138 55.193 74.518 1.00 12.47 34 MET A CA 1
ATOM 6933 C C . MET C 1 34 ? -1.994 55.875 75.250 1.00 10.43 34 MET A C 1
ATOM 6934 O O . MET C 1 34 ? -0.822 55.541 75.047 1.00 11.13 34 MET A O 1
ATOM 6948 N N . HIS C 1 35 ? -2.352 56.858 76.078 1.00 11.80 35 HIS A N 1
ATOM 6949 C CA . HIS C 1 35 ? -1.396 57.720 76.755 1.00 10.57 35 HIS A CA 1
ATOM 6950 C C . HIS C 1 35 ? -1.642 57.713 78.257 1.00 8.96 35 HIS A C 1
ATOM 6951 O O . HIS C 1 35 ? -2.768 57.509 78.724 1.00 8.96 35 HIS A O 1
ATOM 6965 N N . TRP C 1 36 ? -0.578 57.986 79.005 1.00 10.21 36 TRP A N 1
ATOM 6966 C CA . TRP C 1 36 ? -0.681 58.337 80.413 1.00 9.07 36 TRP A CA 1
ATOM 6967 C C . TRP C 1 36 ? -0.160 59.756 80.588 1.00 9.41 36 TRP A C 1
ATOM 6968 O O . TRP C 1 36 ? 0.882 60.125 80.026 1.00 11.34 36 TRP A O 1
ATOM 6989 N N . VAL C 1 37 ? -0.909 60.537 81.362 1.00 9.73 37 VAL A N 1
ATOM 6990 C CA . VAL C 1 37 ? -0.590 61.913 81.714 1.00 9.43 37 VAL A CA 1
ATOM 6991 C C . VAL C 1 37 ? -0.825 62.052 83.211 1.00 8.57 37 VAL A C 1
ATOM 6992 O O . VAL C 1 37 ? -1.767 61.463 83.749 1.00 14.64 37 VAL A O 1
ATOM 7005 N N . ARG C 1 38 ? 0.012 62.832 83.886 1.00 11.38 38 ARG A N 1
ATOM 7006 C CA . ARG C 1 38 ? -0.170 63.031 85.317 1.00 16.29 38 ARG A CA 1
ATOM 7007 C C . ARG C 1 38 ? -0.185 64.515 85.649 1.00 15.97 38 ARG A C 1
ATOM 7008 O O . ARG C 1 38 ? 0.304 65.356 84.890 1.00 15.63 38 ARG A O 1
ATOM 7029 N N . GLN C 1 39 ? -0.765 64.819 86.808 1.00 17.92 39 GLN A N 1
ATOM 7030 C CA . GLN C 1 39 ? -0.915 66.199 87.257 1.00 14.94 39 GLN A CA 1
ATOM 7031 C C . GLN C 1 39 ? -0.831 66.207 88.775 1.00 12.58 39 GLN A C 1
ATOM 7032 O O . GLN C 1 39 ? -1.714 65.670 89.447 1.00 13.84 39 GLN A O 1
ATOM 7046 N N . ALA C 1 40 ? 0.225 66.804 89.310 1.00 20.21 40 ALA A N 1
ATOM 7047 C CA . ALA C 1 40 ? 0.307 66.987 90.749 1.00 25.17 40 ALA A CA 1
ATOM 7048 C C . ALA C 1 40 ? -0.635 68.107 91.171 1.00 33.58 40 ALA A C 1
ATOM 7049 O O . ALA C 1 40 ? -0.859 69.067 90.430 1.00 25.82 40 ALA A O 1
ATOM 7056 N N . SER C 1 41 ? -1.203 67.964 92.367 1.00 34.49 41 SER A N 1
ATOM 7057 C CA . SER C 1 41 ? -2.163 68.934 92.885 1.00 39.02 41 SER A CA 1
ATOM 7058 C C . SER C 1 41 ? -1.651 70.355 92.695 1.00 32.50 41 SER A C 1
ATOM 7059 O O . SER C 1 41 ? -0.555 70.699 93.148 1.00 33.67 41 SER A O 1
ATOM 7067 N N . GLY C 1 42 ? -2.435 71.172 91.994 1.00 41.69 42 GLY A N 1
ATOM 7068 C CA . GLY C 1 42 ? -2.089 72.564 91.801 1.00 31.15 42 GLY A CA 1
ATOM 7069 C C . GLY C 1 42 ? -1.007 72.843 90.786 1.00 36.11 42 GLY A C 1
ATOM 7070 O O . GLY C 1 42 ? -0.525 73.982 90.719 1.00 31.85 42 GLY A O 1
ATOM 7074 N N . LYS C 1 43 ? -0.601 71.857 89.995 1.00 29.52 43 LYS A N 1
ATOM 7075 C CA . LYS C 1 43 ? 0.473 72.034 89.029 1.00 27.23 43 LYS A CA 1
ATOM 7076 C C . LYS C 1 43 ? -0.011 71.632 87.634 1.00 15.76 43 LYS A C 1
ATOM 7077 O O . LYS C 1 43 ? -1.181 71.292 87.427 1.00 20.82 43 LYS A O 1
ATOM 7096 N N . GLY C 1 44 ? 0.904 71.693 86.674 1.00 24.41 44 GLY A N 1
ATOM 7097 C CA . GLY C 1 44 ? 0.549 71.511 85.285 1.00 23.65 44 GLY A CA 1
ATOM 7098 C C . GLY C 1 44 ? 0.466 70.057 84.864 1.00 29.35 44 GLY A C 1
ATOM 7099 O O . GLY C 1 44 ? 0.876 69.138 85.575 1.00 20.30 44 GLY A O 1
ATOM 7103 N N . LEU C 1 45 ? -0.101 69.864 83.674 1.00 24.77 45 LEU A N 1
ATOM 7104 C CA . LEU C 1 45 ? -0.116 68.554 83.039 1.00 17.17 45 LEU A CA 1
ATOM 7105 C C . LEU C 1 45 ? 1.301 68.150 82.661 1.00 16.72 45 LEU A C 1
ATOM 7106 O O . LEU C 1 45 ? 2.054 68.943 82.088 1.00 18.26 45 LEU A O 1
ATOM 7122 N N . GLU C 1 46 ? 1.667 66.914 82.987 1.00 15.73 46 GLU A N 1
ATOM 7123 C CA . GLU C 1 46 ? 2.947 66.348 82.585 1.00 14.65 46 GLU A CA 1
ATOM 7124 C C . GLU C 1 46 ? 2.684 65.066 81.809 1.00 13.51 46 GLU A C 1
ATOM 7125 O O . GLU C 1 46 ? 2.083 64.129 82.342 1.00 14.81 46 GLU A O 1
ATOM 7137 N N . TRP C 1 47 ? 3.127 65.031 80.555 1.00 16.57 47 TRP A N 1
ATOM 7138 C CA . TRP C 1 47 ? 2.981 63.834 79.740 1.00 15.95 47 TRP A CA 1
ATOM 7139 C C . TRP C 1 47 ? 3.939 62.753 80.232 1.00 13.08 47 TRP A C 1
ATOM 7140 O O . TRP C 1 47 ? 5.108 63.020 80.520 1.00 16.36 47 TRP A O 1
ATOM 7161 N N . VAL C 1 48 ? 3.442 61.525 80.323 1.00 11.73 48 VAL A N 1
ATOM 7162 C CA . VAL C 1 48 ? 4.189 60.412 80.911 1.00 15.07 48 VAL A CA 1
ATOM 7163 C C . VAL C 1 48 ? 4.657 59.421 79.844 1.00 11.75 48 VAL A C 1
ATOM 7164 O O . VAL C 1 48 ? 5.852 59.151 79.719 1.00 13.94 48 VAL A O 1
ATOM 7177 N N . SER C 1 49 ? 3.728 58.864 79.068 1.00 13.23 49 SER A N 1
ATOM 7178 C CA . SER C 1 49 ? 4.067 57.761 78.180 1.00 11.74 49 SER A CA 1
ATOM 7179 C C . SER C 1 49 ? 2.914 57.517 77.215 1.00 12.83 49 SER A C 1
ATOM 7180 O O . SER C 1 49 ? 1.766 57.895 77.481 1.00 10.81 49 SER A O 1
ATOM 7188 N N . ARG C 1 50 ? 3.235 56.879 76.087 1.00 10.11 50 ARG A N 1
ATOM 7189 C CA . ARG C 1 50 ? 2.209 56.474 75.134 1.00 8.79 50 ARG A CA 1
ATOM 7190 C C . ARG C 1 50 ? 2.625 55.189 74.434 1.00 13.99 50 ARG A C 1
ATOM 7191 O O . ARG C 1 50 ? 3.810 54.855 74.341 1.00 14.98 50 ARG A O 1
ATOM 7212 N N . ILE C 1 51 ? 1.623 54.481 73.922 1.00 10.52 51 ILE A N 1
ATOM 7213 C CA . ILE C 1 51 ? 1.826 53.187 73.292 1.00 13.15 51 ILE A CA 1
ATOM 7214 C C . ILE C 1 51 ? 0.897 53.066 72.091 1.00 13.45 51 ILE A C 1
ATOM 7215 O O . ILE C 1 51 ? -0.288 53.417 72.165 1.00 7.76 51 ILE A O 1
ATOM 7231 N N . SER C 1 52 ? 1.444 52.568 70.985 1.00 12.83 52 SER A N 1
ATOM 7232 C CA . SER C 1 52 ? 0.664 52.318 69.781 1.00 12.47 52 SER A CA 1
ATOM 7233 C C . SER C 1 52 ? -0.353 51.206 70.009 1.00 12.55 52 SER A C 1
ATOM 7234 O O . SER C 1 52 ? -0.262 50.417 70.954 1.00 14.21 52 SER A O 1
ATOM 7242 N N . TYR C 1 53 A -1.325 51.137 69.097 1.00 13.35 52 TYR A N 1
ATOM 7243 C CA . TYR C 1 53 A -2.412 50.171 69.234 1.00 15.37 52 TYR A CA 1
ATOM 7244 C C . TYR C 1 53 A -1.909 48.732 69.182 1.00 16.43 52 TYR A C 1
ATOM 7245 O O . TYR C 1 53 A -2.536 47.838 69.758 1.00 19.87 52 TYR A O 1
ATOM 7263 N N . ASP C 1 54 ? -0.792 48.481 68.502 1.00 13.92 53 ASP A N 1
ATOM 7264 C CA . ASP C 1 54 ? -0.256 47.131 68.388 1.00 19.28 53 ASP A CA 1
ATOM 7265 C C . ASP C 1 54 ? 0.942 46.892 69.301 1.00 17.08 53 ASP A C 1
ATOM 7266 O O . ASP C 1 54 ? 1.589 45.846 69.197 1.00 17.50 53 ASP A O 1
ATOM 7275 N N . SER C 1 55 ? 1.254 47.842 70.181 1.00 18.47 54 SER A N 1
ATOM 7276 C CA . SER C 1 55 ? 2.327 47.755 71.166 1.00 18.50 54 SER A CA 1
ATOM 7277 C C . SER C 1 55 ? 3.721 47.746 70.550 1.00 21.41 54 SER A C 1
ATOM 7278 O O . SER C 1 55 ? 4.703 47.569 71.282 1.00 26.76 54 SER A O 1
ATOM 7286 N N . ASP C 1 56 ? 3.851 47.947 69.237 1.00 17.85 55 ASP A N 1
ATOM 7287 C CA . ASP C 1 56 ? 5.177 47.917 68.623 1.00 18.23 55 ASP A CA 1
ATOM 7288 C C . ASP C 1 56 ? 5.995 49.158 68.937 1.00 24.18 55 ASP A C 1
ATOM 7289 O O . ASP C 1 56 ? 7.224 49.125 68.808 1.00 18.78 55 ASP A O 1
ATOM 7298 N N . ASN C 1 57 ? 5.351 50.250 69.335 1.00 18.09 56 ASN A N 1
ATOM 7299 C CA . ASN C 1 57 ? 6.053 51.490 69.628 1.00 18.81 56 ASN A CA 1
ATOM 7300 C C . ASN C 1 57 ? 5.580 52.048 70.960 1.00 16.43 56 ASN A C 1
ATOM 7301 O O . ASN C 1 57 ? 4.374 52.152 71.200 1.00 15.17 56 ASN A O 1
ATOM 7312 N N . THR C 1 58 ? 6.535 52.399 71.821 1.00 17.58 57 THR A N 1
ATOM 7313 C CA . THR C 1 58 ? 6.267 53.031 73.100 1.00 16.40 57 THR A CA 1
ATOM 7314 C C . THR C 1 58 ? 7.210 54.212 73.261 1.00 22.44 57 THR A C 1
ATOM 7315 O O . THR C 1 58 ? 8.310 54.232 72.704 1.00 15.28 57 THR A O 1
ATOM 7326 N N . TRP C 1 59 ? 6.774 55.189 74.046 1.00 16.64 58 TRP A N 1
ATOM 7327 C CA . TRP C 1 59 ? 7.575 56.365 74.329 1.00 17.24 58 TRP A CA 1
ATOM 7328 C C . TRP C 1 59 ? 7.412 56.706 75.802 1.00 13.11 58 TRP A C 1
ATOM 7329 O O . TRP C 1 59 ? 6.368 56.440 76.400 1.00 16.35 58 TRP A O 1
ATOM 7350 N N . TYR C 1 60 ? 8.445 57.310 76.381 1.00 15.47 59 TYR A N 1
ATOM 7351 C CA . TYR C 1 60 ? 8.447 57.647 77.798 1.00 14.96 59 TYR A CA 1
ATOM 7352 C C . TYR C 1 60 ? 9.045 59.032 78.003 1.00 16.77 59 TYR A C 1
ATOM 7353 O O . TYR C 1 60 ? 10.073 59.364 77.409 1.00 17.92 59 TYR A O 1
ATOM 7371 N N . ALA C 1 61 ? 8.411 59.831 78.855 1.00 18.68 60 ALA A N 1
ATOM 7372 C CA . ALA C 1 61 ? 9.031 61.075 79.286 1.00 15.51 60 ALA A CA 1
ATOM 7373 C C . ALA C 1 61 ? 10.364 60.778 79.970 1.00 23.82 60 ALA A C 1
ATOM 7374 O O . ALA C 1 61 ? 10.547 59.737 80.609 1.00 18.10 60 ALA A O 1
ATOM 7381 N N . ASP C 1 62 ? 11.312 61.701 79.822 1.00 24.54 61 ASP A N 1
ATOM 7382 C CA . ASP C 1 62 ? 12.619 61.509 80.444 1.00 31.38 61 ASP A CA 1
ATOM 7383 C C . ASP C 1 62 ? 12.506 61.339 81.953 1.00 26.38 61 ASP A C 1
ATOM 7384 O O . ASP C 1 62 ? 13.333 60.655 82.562 1.00 25.98 61 ASP A O 1
ATOM 7393 N N . SER C 1 63 ? 11.490 61.940 82.574 1.00 24.53 62 SER A N 1
ATOM 7394 C CA . SER C 1 63 ? 11.341 61.878 84.022 1.00 22.99 62 SER A CA 1
ATOM 7395 C C . SER C 1 63 ? 10.904 60.509 84.526 1.00 29.52 62 SER A C 1
ATOM 7396 O O . SER C 1 63 ? 10.996 60.261 85.734 1.00 21.61 62 SER A O 1
ATOM 7404 N N . VAL C 1 64 ? 10.434 59.622 83.651 1.00 22.68 63 VAL A N 1
ATOM 7405 C CA . VAL C 1 64 ? 10.006 58.289 84.062 1.00 18.81 63 VAL A CA 1
ATOM 7406 C C . VAL C 1 64 ? 10.743 57.178 83.333 1.00 19.17 63 VAL A C 1
ATOM 7407 O O . VAL C 1 64 ? 10.566 56.005 83.693 1.00 21.10 63 VAL A O 1
ATOM 7420 N N . LYS C 1 65 ? 11.545 57.489 82.321 1.00 19.09 64 LYS A N 1
ATOM 7421 C CA . LYS C 1 65 ? 12.187 56.437 81.543 1.00 25.34 64 LYS A CA 1
ATOM 7422 C C . LYS C 1 65 ? 13.070 55.576 82.436 1.00 34.83 64 LYS A C 1
ATOM 7423 O O . LYS C 1 65 ? 13.749 56.074 83.339 1.00 28.57 64 LYS A O 1
ATOM 7442 N N . GLY C 1 66 ? 13.051 54.268 82.180 1.00 33.59 65 GLY A N 1
ATOM 7443 C CA . GLY C 1 66 ? 13.799 53.324 82.978 1.00 34.13 65 GLY A CA 1
ATOM 7444 C C . GLY C 1 66 ? 13.101 52.862 84.234 1.00 33.30 65 GLY A C 1
ATOM 7445 O O . GLY C 1 66 ? 13.487 51.832 84.793 1.00 35.68 65 GLY A O 1
ATOM 7449 N N . ARG C 1 67 ? 12.079 53.583 84.695 1.00 21.67 66 ARG A N 1
ATOM 7450 C CA . ARG C 1 67 ? 11.345 53.212 85.894 1.00 21.25 66 ARG A CA 1
ATOM 7451 C C . ARG C 1 67 ? 9.908 52.793 85.621 1.00 22.30 66 ARG A C 1
ATOM 7452 O O . ARG C 1 67 ? 9.367 51.976 86.367 1.00 19.47 66 ARG A O 1
ATOM 7473 N N . PHE C 1 68 ? 9.275 53.344 84.586 1.00 26.92 67 PHE A N 1
ATOM 7474 C CA . PHE C 1 68 ? 7.886 53.051 84.253 1.00 20.74 67 PHE A CA 1
ATOM 7475 C C . PHE C 1 68 ? 7.816 52.218 82.981 1.00 14.09 67 PHE A C 1
ATOM 7476 O O . PHE C 1 68 ? 8.628 52.385 82.065 1.00 17.92 67 PHE A O 1
ATOM 7493 N N . THR C 1 69 ? 6.831 51.323 82.926 1.00 14.76 68 THR A N 1
ATOM 7494 C CA . THR C 1 69 ? 6.585 50.501 81.746 1.00 17.36 68 THR A CA 1
ATOM 7495 C C . THR C 1 69 ? 5.107 50.567 81.399 1.00 13.05 68 THR A C 1
ATOM 7496 O O . THR C 1 69 ? 4.253 50.260 82.234 1.00 17.34 68 THR A O 1
ATOM 7507 N N . ILE C 1 70 ? 4.813 50.943 80.168 1.00 14.57 69 ILE A N 1
ATOM 7508 C CA . ILE C 1 70 ? 3.448 50.997 79.664 1.00 13.92 69 ILE A CA 1
ATOM 7509 C C . ILE C 1 70 ? 3.189 49.723 78.876 1.00 12.02 69 ILE A C 1
ATOM 7510 O O . ILE C 1 70 ? 4.074 49.228 78.172 1.00 14.02 69 ILE A O 1
ATOM 7526 N N . SER C 1 71 ? 1.983 49.184 79.005 1.00 12.75 70 SER A N 1
ATOM 7527 C CA . SER C 1 71 ? 1.593 47.997 78.259 1.00 16.22 70 SER A CA 1
ATOM 7528 C C . SER C 1 71 ? 0.075 47.987 78.140 1.00 12.62 70 SER A C 1
ATOM 7529 O O . SER C 1 71 ? -0.625 48.820 78.723 1.00 14.48 70 SER A O 1
ATOM 7537 N N . ARG C 1 72 ? -0.431 47.020 77.388 1.00 12.24 71 ARG A N 1
ATOM 7538 C CA . ARG C 1 72 ? -1.854 46.949 77.110 1.00 11.29 71 ARG A CA 1
ATOM 7539 C C . ARG C 1 72 ? -2.200 45.524 76.716 1.00 13.41 71 ARG A C 1
ATOM 7540 O O . ARG C 1 72 ? -1.387 44.821 76.116 1.00 12.59 71 ARG A O 1
ATOM 7561 N N . GLU C 1 73 ? -3.412 45.109 77.070 1.00 14.35 72 GLU A N 1
ATOM 7562 C CA . GLU C 1 73 ? -3.981 43.844 76.612 1.00 18.58 72 GLU A CA 1
ATOM 7563 C C . GLU C 1 73 ? -5.269 44.201 75.877 1.00 14.72 72 GLU A C 1
ATOM 7564 O O . GLU C 1 73 ? -6.303 44.448 76.506 1.00 16.40 72 GLU A O 1
ATOM 7576 N N . ASN C 1 74 ? -5.195 44.254 74.543 1.00 19.84 73 ASN A N 1
ATOM 7577 C CA . ASN C 1 74 ? -6.340 44.696 73.753 1.00 15.89 73 ASN A CA 1
ATOM 7578 C C . ASN C 1 74 ? -7.539 43.777 73.932 1.00 21.18 73 ASN A C 1
ATOM 7579 O O . ASN C 1 74 ? -8.685 44.241 73.909 1.00 16.44 73 ASN A O 1
ATOM 7590 N N . ALA C 1 75 ? -7.302 42.478 74.108 1.00 19.88 74 ALA A N 1
ATOM 7591 C CA . ALA C 1 75 ? -8.399 41.548 74.343 1.00 20.90 74 ALA A CA 1
ATOM 7592 C C . ALA C 1 75 ? -9.174 41.870 75.615 1.00 23.54 74 ALA A C 1
ATOM 7593 O O . ALA C 1 75 ? -10.336 41.470 75.739 1.00 23.80 74 ALA A O 1
ATOM 7600 N N . LYS C 1 76 ? -8.565 42.579 76.563 1.00 24.66 75 LYS A N 1
ATOM 7601 C CA . LYS C 1 76 ? -9.258 43.022 77.767 1.00 17.95 75 LYS A CA 1
ATOM 7602 C C . LYS C 1 76 ? -9.617 44.501 77.737 1.00 19.28 75 LYS A C 1
ATOM 7603 O O . LYS C 1 76 ? -10.180 45.006 78.711 1.00 23.26 75 LYS A O 1
ATOM 7622 N N . ASN C 1 77 ? -9.307 45.208 76.653 1.00 21.57 76 ASN A N 1
ATOM 7623 C CA . ASN C 1 77 ? -9.587 46.639 76.562 1.00 12.91 76 ASN A CA 1
ATOM 7624 C C . ASN C 1 77 ? -9.001 47.398 77.749 1.00 15.11 76 ASN A C 1
ATOM 7625 O O . ASN C 1 77 ? -9.631 48.291 78.318 1.00 17.69 76 ASN A O 1
ATOM 7636 N N . THR C 1 78 ? -7.771 47.056 78.118 1.00 15.98 77 THR A N 1
ATOM 7637 C CA . THR C 1 78 ? -7.160 47.610 79.314 1.00 15.47 77 THR A CA 1
ATOM 7638 C C . THR C 1 78 ? -5.743 48.073 79.024 1.00 13.65 77 THR A C 1
ATOM 7639 O O . THR C 1 78 ? -4.985 47.409 78.311 1.00 14.69 77 THR A O 1
ATOM 7650 N N . LEU C 1 79 ? -5.411 49.231 79.577 1.00 14.51 78 LEU A N 1
ATOM 7651 C CA . LEU C 1 79 ? -4.084 49.819 79.514 1.00 15.22 78 LEU A CA 1
ATOM 7652 C C . LEU C 1 79 ? -3.442 49.724 80.892 1.00 9.86 78 LEU A C 1
ATOM 7653 O O . LEU C 1 79 ? -4.129 49.814 81.912 1.00 16.21 78 LEU A O 1
ATOM 7669 N N . TYR C 1 80 ? -2.118 49.571 80.919 1.00 15.25 79 TYR A N 1
ATOM 7670 C CA . TYR C 1 80 ? -1.392 49.398 82.167 1.00 12.68 79 TYR A CA 1
ATOM 7671 C C . TYR C 1 80 ? -0.236 50.381 82.261 1.00 16.04 79 TYR A C 1
ATOM 7672 O O . TYR C 1 80 ? 0.348 50.789 81.257 1.00 13.86 79 TYR A O 1
ATOM 7690 N N . LEU C 1 81 ? 0.097 50.748 83.494 1.00 12.80 80 LEU A N 1
ATOM 7691 C CA . LEU C 1 81 ? 1.320 51.489 83.771 1.00 15.90 80 LEU A CA 1
ATOM 7692 C C . LEU C 1 81 ? 1.964 50.861 84.996 1.00 16.84 80 LEU A C 1
ATOM 7693 O O . LEU C 1 81 ? 1.424 50.960 86.104 1.00 13.79 80 LEU A O 1
ATOM 7709 N N . GLN C 1 82 ? 3.101 50.209 84.788 1.00 17.76 81 GLN A N 1
ATOM 7710 C CA . GLN C 1 82 ? 3.908 49.685 85.876 1.00 21.04 81 GLN A CA 1
ATOM 7711 C C . GLN C 1 82 ? 4.820 50.795 86.374 1.00 18.89 81 GLN A C 1
ATOM 7712 O O . GLN C 1 82 ? 5.548 51.408 85.588 1.00 19.88 81 GLN A O 1
ATOM 7726 N N . MET C 1 83 ? 4.776 51.056 87.672 1.00 19.25 82 MET A N 1
ATOM 7727 C CA . MET C 1 83 ? 5.530 52.152 88.272 1.00 17.90 82 MET A CA 1
ATOM 7728 C C . MET C 1 83 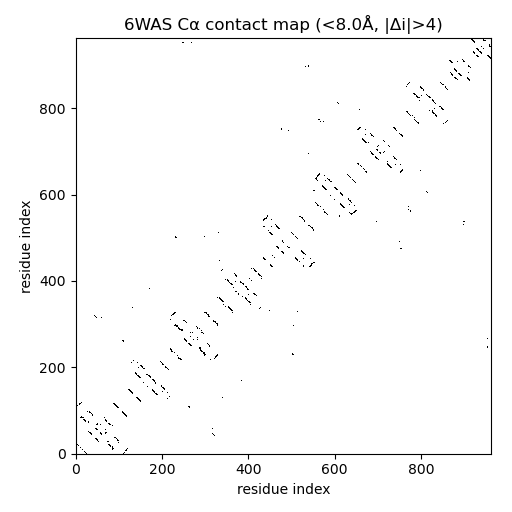? 6.459 51.539 89.313 1.00 20.34 82 MET A C 1
ATOM 7729 O O . MET C 1 83 ? 6.016 51.156 90.397 1.00 25.25 82 MET A O 1
ATOM 7743 N N . ASP C 1 84 A 7.737 51.423 88.969 1.00 24.71 82 ASP A N 1
ATOM 7744 C CA . ASP C 1 84 A 8.751 50.899 89.867 1.00 30.34 82 ASP A CA 1
ATOM 7745 C C . ASP C 1 84 A 9.652 52.032 90.334 1.00 29.30 82 ASP A C 1
ATOM 7746 O O . ASP C 1 84 A 9.719 53.097 89.713 1.00 23.34 82 ASP A O 1
ATOM 7755 N N . SER C 1 85 B 10.356 51.790 91.440 1.00 28.82 82 SER A N 1
ATOM 7756 C CA . SER C 1 85 B 11.348 52.739 91.942 1.00 29.30 82 SER A CA 1
ATOM 7757 C C . SER C 1 85 B 10.720 54.121 92.136 1.00 22.72 82 SER A C 1
ATOM 7758 O O . SER C 1 85 B 11.240 55.144 91.682 1.00 35.03 82 SER A O 1
ATOM 7766 N N . LEU C 1 86 C 9.582 54.137 92.825 1.00 25.73 82 LEU A N 1
ATOM 7767 C CA . LEU C 1 86 C 8.790 55.351 92.957 1.00 21.81 82 LEU A CA 1
ATOM 7768 C C . LEU C 1 86 C 9.516 56.400 93.790 1.00 38.83 82 LEU A C 1
ATOM 7769 O O . LEU C 1 86 C 10.231 56.074 94.744 1.00 40.06 82 LEU A O 1
ATOM 7785 N N . ARG C 1 87 ? 9.330 57.669 93.416 1.00 34.28 83 ARG A N 1
ATOM 7786 C CA . ARG C 1 87 ? 9.894 58.812 94.120 1.00 33.04 83 ARG A CA 1
ATOM 7787 C C . ARG C 1 87 ? 8.770 59.709 94.618 1.00 36.98 83 ARG A C 1
ATOM 7788 O O . ARG C 1 87 ? 7.632 59.641 94.141 1.00 34.57 83 ARG A O 1
ATOM 7809 N N . ALA C 1 88 ? 9.104 60.575 95.580 1.00 31.40 84 ALA A N 1
ATOM 7810 C CA . ALA C 1 88 ? 8.123 61.541 96.065 1.00 34.43 84 ALA A CA 1
ATOM 7811 C C . ALA C 1 88 ? 7.575 62.377 94.918 1.00 23.20 84 ALA A C 1
ATOM 7812 O O . ALA C 1 88 ? 6.390 62.730 94.908 1.00 23.96 84 ALA A O 1
ATOM 7819 N N . GLU C 1 89 ? 8.424 62.687 93.933 1.00 33.71 85 GLU A N 1
ATOM 7820 C CA . GLU C 1 89 ? 8.042 63.520 92.800 1.00 31.46 85 GLU A CA 1
ATOM 7821 C C . GLU C 1 89 ? 7.002 62.869 91.898 1.00 25.65 85 GLU A C 1
ATOM 7822 O O . GLU C 1 89 ? 6.489 63.543 90.999 1.00 20.91 85 GLU A O 1
ATOM 7834 N N . ASP C 1 90 ? 6.684 61.591 92.107 1.00 25.54 86 ASP A N 1
ATOM 7835 C CA . ASP C 1 90 ? 5.698 60.891 91.296 1.00 25.02 86 ASP A CA 1
ATOM 7836 C C . ASP C 1 90 ? 4.289 61.004 91.850 1.00 20.54 86 ASP A C 1
ATOM 7837 O O . ASP C 1 90 ? 3.344 60.552 91.191 1.00 16.24 86 ASP A O 1
ATOM 7846 N N . THR C 1 91 ? 4.128 61.571 93.042 1.00 15.17 87 THR A N 1
ATOM 7847 C CA . THR C 1 91 ? 2.799 61.808 93.583 1.00 20.42 87 THR A CA 1
ATOM 7848 C C . THR C 1 91 ? 2.024 62.717 92.640 1.00 18.20 87 THR A C 1
ATOM 7849 O O . THR C 1 91 ? 2.486 63.806 92.290 1.00 20.70 87 THR A O 1
ATOM 7860 N N . ALA C 1 92 ? 0.838 62.276 92.242 1.00 23.59 88 ALA A N 1
ATOM 7861 C CA . ALA C 1 92 ? 0.046 63.018 91.272 1.00 17.71 88 ALA A CA 1
ATOM 7862 C C . ALA C 1 92 ? -1.235 62.239 91.038 1.00 20.98 88 ALA A C 1
ATOM 7863 O O . ALA C 1 92 ? -1.361 61.075 91.434 1.00 18.63 88 ALA A O 1
ATOM 7870 N N . VAL C 1 93 ? -2.191 62.901 90.397 1.00 19.54 89 VAL A N 1
ATOM 7871 C CA . VAL C 1 93 ? -3.311 62.199 89.793 1.00 12.51 89 VAL A CA 1
ATOM 7872 C C . VAL C 1 93 ? -2.870 61.716 88.422 1.00 10.98 89 VAL A C 1
ATOM 7873 O O . VAL C 1 93 ? -2.358 62.500 87.620 1.00 14.71 89 VAL A O 1
ATOM 7886 N N . TYR C 1 94 ? -3.069 60.428 88.149 1.00 16.03 90 TYR A N 1
ATOM 7887 C CA . TYR C 1 94 ? -2.690 59.835 86.874 1.00 14.79 90 TYR A CA 1
ATOM 7888 C C . TYR C 1 94 ? -3.927 59.645 86.009 1.00 14.51 90 TYR A C 1
ATOM 7889 O O . TYR C 1 94 ? -4.926 59.075 86.458 1.00 12.32 90 TYR A O 1
ATOM 7907 N N . TYR C 1 95 ? -3.855 60.142 84.776 1.00 15.43 91 TYR A N 1
ATOM 7908 C CA . TYR C 1 95 ? -4.945 60.058 83.818 1.00 12.02 91 TYR A CA 1
ATOM 7909 C C . TYR C 1 95 ? -4.540 59.164 82.661 1.00 12.25 91 TYR A C 1
ATOM 7910 O O . TYR C 1 95 ? -3.439 59.295 82.125 1.00 11.68 91 TYR A O 1
ATOM 7928 N N A CYS C 1 96 ? -5.468 58.314 82.246 0.36 13.53 92 CYS A N 1
ATOM 7929 N N B CYS C 1 96 ? -5.400 58.221 82.300 0.64 13.45 92 CYS A N 1
ATOM 7930 C CA A CYS C 1 96 ? -5.369 57.548 81.013 0.36 12.42 92 CYS A CA 1
ATOM 7931 C CA B CYS C 1 96 ? -5.261 57.623 80.986 0.64 12.31 92 CYS A CA 1
ATOM 7932 C C A CYS C 1 96 ? -6.187 58.255 79.937 0.36 12.04 92 CYS A C 1
ATOM 7933 C C B CYS C 1 96 ? -6.043 58.469 79.998 0.64 11.58 92 CYS A C 1
ATOM 7934 O O A CYS C 1 96 ? -7.329 58.654 80.191 0.36 12.02 92 CYS A O 1
ATOM 7935 O O B CYS C 1 96 ? -7.006 59.154 80.357 0.64 9.79 92 CYS A O 1
ATOM 7948 N N . ALA C 1 97 ? -5.598 58.439 78.751 1.00 12.10 93 ALA A N 1
ATOM 7949 C CA . ALA C 1 97 ? -6.226 59.236 77.710 1.00 10.17 93 ALA A CA 1
ATOM 7950 C C . ALA C 1 97 ? -6.037 58.572 76.358 1.00 13.43 93 ALA A C 1
ATOM 7951 O O . ALA C 1 97 ? -5.005 57.957 76.080 1.00 9.51 93 ALA A O 1
ATOM 7959 N N . ARG C 1 98 ? -7.054 58.711 75.522 1.00 10.10 94 ARG A N 1
ATOM 7960 C CA . ARG C 1 98 ? -7.085 58.115 74.199 1.00 13.28 94 ARG A CA 1
ATOM 7961 C C . ARG C 1 98 ? -6.628 59.124 73.153 1.00 13.96 94 ARG A C 1
ATOM 7962 O O . ARG C 1 98 ? -7.044 60.284 73.172 1.00 13.22 94 ARG A O 1
ATOM 7983 N N . ALA C 1 99 ? -5.773 58.673 72.239 1.00 13.96 95 ALA A N 1
ATOM 7984 C CA . ALA C 1 99 ? -5.452 59.433 71.037 1.00 11.91 95 ALA A CA 1
ATOM 7985 C C . ALA C 1 99 ? -6.012 58.637 69.872 1.00 11.73 95 ALA A C 1
ATOM 7986 O O . ALA C 1 99 ? -5.397 57.646 69.446 1.00 13.21 95 ALA A O 1
ATOM 7993 N N . PRO C 1 100 ? -7.181 58.991 69.355 1.00 14.80 96 PRO A N 1
ATOM 7994 C CA . PRO C 1 100 ? -7.881 58.126 68.406 1.00 15.11 96 PRO A CA 1
ATOM 7995 C C . PRO C 1 100 ? -7.551 58.432 66.949 1.00 12.14 96 PRO A C 1
ATOM 7996 O O . PRO C 1 100 ? -6.862 59.403 66.624 1.00 12.17 96 PRO A O 1
ATOM 8007 N N . VAL C 1 101 ? -8.089 57.576 66.072 1.00 13.52 97 VAL A N 1
ATOM 8008 C CA . VAL C 1 101 ? -7.818 57.669 64.639 1.00 17.52 97 VAL A CA 1
ATOM 8009 C C . VAL C 1 101 ? -8.239 59.023 64.092 1.00 12.33 97 VAL A C 1
ATOM 8010 O O . VAL C 1 101 ? -7.543 59.609 63.256 1.00 14.25 97 VAL A O 1
ATOM 8023 N N . TRP C 1 102 ? -9.395 59.535 64.531 1.00 15.18 98 TRP A N 1
ATOM 8024 C CA . TRP C 1 102 ? -9.950 60.724 63.891 1.00 15.98 98 TRP A CA 1
ATOM 8025 C C . TRP C 1 102 ? -9.042 61.937 64.049 1.00 20.84 98 TRP A C 1
ATOM 8026 O O . TRP C 1 102 ? -9.064 62.830 63.193 1.00 14.88 98 TRP A O 1
ATOM 8047 N N . THR C 1 103 ? -8.231 61.991 65.111 1.00 14.13 99 THR A N 1
ATOM 8048 C CA . THR C 1 103 ? -7.257 63.067 65.275 1.00 13.32 99 THR A CA 1
ATOM 8049 C C . THR C 1 103 ? -5.945 62.773 64.567 1.00 14.62 99 THR A C 1
ATOM 8050 O O . THR C 1 103 ? -5.001 63.558 64.694 1.00 13.75 99 THR A O 1
ATOM 8061 N N . GLY C 1 104 ? -5.857 61.664 63.841 1.00 13.97 100 GLY A N 1
ATOM 8062 C CA . GLY C 1 104 ? -4.579 61.232 63.321 1.00 13.41 100 GLY A CA 1
ATOM 8063 C C . GLY C 1 104 ? -3.633 60.789 64.408 1.00 10.81 100 GLY A C 1
ATOM 8064 O O . GLY C 1 104 ? -2.413 60.847 64.221 1.00 13.17 100 GLY A O 1
ATOM 8068 N N . TYR C 1 105 A -4.175 60.344 65.543 1.00 10.38 100 TYR A N 1
ATOM 8069 C CA . TYR C 1 105 A -3.404 60.000 66.734 1.00 9.02 100 TYR A CA 1
ATOM 8070 C C . TYR C 1 105 A -2.597 61.181 67.262 1.00 12.01 100 TYR A C 1
ATOM 8071 O O . TYR C 1 105 A -1.567 60.983 67.911 1.00 10.70 100 TYR A O 1
ATOM 8089 N N . THR C 1 106 B -3.054 62.414 67.019 1.00 9.92 100 THR A N 1
ATOM 8090 C CA . THR C 1 106 B -2.289 63.593 67.406 1.00 11.59 100 THR A CA 1
ATOM 8091 C C . THR C 1 106 B -2.798 64.267 68.668 1.00 10.14 100 THR A C 1
ATOM 8092 O O . THR C 1 106 B -2.082 65.103 69.222 1.00 17.01 100 THR A O 1
ATOM 8103 N N . SER C 1 107 C -4.002 63.951 69.131 1.00 10.14 100 SER A N 1
ATOM 8104 C CA . SER C 1 107 C -4.583 64.676 70.248 1.00 13.02 100 SER A CA 1
ATOM 8105 C C . SER C 1 107 C -5.353 63.730 71.156 1.00 12.16 100 SER A C 1
ATOM 8106 O O . SER C 1 107 C -5.920 62.730 70.709 1.00 15.98 100 SER A O 1
ATOM 8114 N N . LEU C 1 108 D -5.375 64.078 72.442 1.00 14.90 100 LEU A N 1
ATOM 8115 C CA . LEU C 1 108 D -6.028 63.280 73.477 1.00 10.78 100 LEU A CA 1
ATOM 8116 C C . LEU C 1 108 D -7.451 63.787 73.656 1.00 11.62 100 LEU A C 1
ATOM 8117 O O . LEU C 1 108 D -7.679 64.812 74.305 1.00 12.99 100 LEU A O 1
ATOM 8133 N N . ASP C 1 109 ? -8.421 63.057 73.110 1.00 10.10 101 ASP A N 1
ATOM 8134 C CA . ASP C 1 109 ? -9.788 63.565 73.132 1.00 13.97 101 ASP A CA 1
ATOM 8135 C C . ASP C 1 109 ? -10.593 63.038 74.314 1.00 15.20 101 ASP A C 1
ATOM 8136 O O . ASP C 1 109 ? -11.405 63.780 74.871 1.00 18.33 101 ASP A O 1
ATOM 8145 N N . VAL C 1 110 ? -10.367 61.796 74.736 1.00 15.59 102 VAL A N 1
ATOM 8146 C CA . VAL C 1 110 ? -11.100 61.191 75.847 1.00 11.09 102 VAL A CA 1
ATOM 8147 C C . VAL C 1 110 ? -10.120 60.914 76.980 1.00 14.74 102 VAL A C 1
ATOM 8148 O O . VAL C 1 110 ? -9.120 60.216 76.781 1.00 10.71 102 VAL A O 1
ATOM 8161 N N . TRP C 1 111 ? -10.425 61.435 78.169 1.00 12.14 103 TRP A N 1
ATOM 8162 C CA . TRP C 1 111 ? -9.577 61.298 79.346 1.00 14.75 103 TRP A CA 1
ATOM 8163 C C . TRP C 1 111 ? -10.339 60.556 80.435 1.00 16.20 103 TRP A C 1
ATOM 8164 O O . TRP C 1 111 ? -11.558 60.698 80.564 1.00 20.74 103 TRP A O 1
ATOM 8185 N N . GLY C 1 112 ? -9.620 59.769 81.227 1.00 14.82 104 GLY A N 1
ATOM 8186 C CA . GLY C 1 112 ? -10.230 59.128 82.371 1.00 20.05 104 GLY A CA 1
ATOM 8187 C C . GLY C 1 112 ? -10.498 60.131 83.481 1.00 18.43 104 GLY A C 1
ATOM 8188 O O . GLY C 1 112 ? -10.139 61.305 83.409 1.00 21.17 104 GLY A O 1
ATOM 8192 N N . ARG C 1 113 ? -11.156 59.651 84.536 1.00 18.97 105 ARG A N 1
ATOM 8193 C CA . ARG C 1 113 ? -11.385 60.502 85.698 1.00 22.07 105 ARG A CA 1
ATOM 8194 C C . ARG C 1 113 ? -10.120 60.692 86.523 1.00 21.98 105 ARG A C 1
ATOM 8195 O O . ARG C 1 113 ? -10.035 61.657 87.290 1.00 22.45 105 ARG A O 1
ATOM 8216 N N . GLY C 1 114 ? -9.142 59.807 86.370 1.00 18.99 106 GLY A N 1
ATOM 8217 C CA . GLY C 1 114 ? -7.860 59.928 87.027 1.00 21.16 106 GLY A CA 1
ATOM 8218 C C . GLY C 1 114 ? -7.799 59.111 88.311 1.00 22.75 106 GLY A C 1
ATOM 8219 O O . GLY C 1 114 ? -8.813 58.798 88.937 1.00 16.46 106 GLY A O 1
ATOM 8223 N N . VAL C 1 115 ? -6.575 58.757 88.710 1.00 17.41 107 VAL A N 1
ATOM 8224 C CA . VAL C 1 115 ? -6.356 57.998 89.941 1.00 17.84 107 VAL A CA 1
ATOM 8225 C C . VAL C 1 115 ? -5.189 58.612 90.708 1.00 18.92 107 VAL A C 1
ATOM 8226 O O . VAL C 1 115 ? -4.121 58.874 90.142 1.00 17.74 107 VAL A O 1
ATOM 8239 N N . LEU C 1 116 ? -5.401 58.850 91.997 1.00 18.90 108 LEU A N 1
ATOM 8240 C CA . LEU C 1 116 ? -4.383 59.457 92.837 1.00 15.99 108 LEU A CA 1
ATOM 8241 C C . LEU C 1 116 ? -3.315 58.433 93.199 1.00 16.85 108 LEU A C 1
ATOM 8242 O O . LEU C 1 116 ? -3.624 57.302 93.588 1.00 22.16 108 LEU A O 1
ATOM 8258 N N . VAL C 1 117 ? -2.061 58.835 93.047 1.00 22.43 109 VAL A N 1
ATOM 8259 C CA . VAL C 1 117 ? -0.909 58.060 93.481 1.00 23.81 109 VAL A CA 1
ATOM 8260 C C . VAL C 1 117 ? -0.181 58.916 94.505 1.00 28.17 109 VAL A C 1
ATOM 8261 O O . VAL C 1 117 ? 0.175 60.067 94.218 1.00 21.68 109 VAL A O 1
ATOM 8274 N N . THR C 1 118 ? 0.009 58.373 95.704 1.00 27.49 110 THR A N 1
ATOM 8275 C CA . THR C 1 118 ? 0.720 59.066 96.771 1.00 28.02 110 THR A CA 1
ATOM 8276 C C . THR C 1 118 ? 1.939 58.245 97.150 1.00 22.08 110 THR A C 1
ATOM 8277 O O . THR C 1 118 ? 1.808 57.085 97.549 1.00 24.41 110 THR A O 1
ATOM 8288 N N . VAL C 1 119 ? 3.117 58.839 97.011 1.00 25.40 111 VAL A N 1
ATOM 8289 C CA . VAL C 1 119 ? 4.370 58.195 97.374 1.00 26.69 111 VAL A CA 1
ATOM 8290 C C . VAL C 1 119 ? 4.832 58.841 98.674 1.00 34.37 111 VAL A C 1
ATOM 8291 O O . VAL C 1 119 ? 5.264 60.000 98.684 1.00 26.00 111 VAL A O 1
ATOM 8304 N N . SER C 1 120 ? 4.720 58.100 99.774 1.00 36.00 112 SER A N 1
ATOM 8305 C CA . SER C 1 120 ? 5.109 58.602 101.087 1.00 38.84 112 SER A CA 1
ATOM 8306 C C . SER C 1 120 ? 5.484 57.432 101.983 1.00 47.95 112 SER A C 1
ATOM 8307 O O . SER C 1 120 ? 4.688 56.502 102.154 1.00 37.64 112 SER A O 1
ATOM 8315 N N . SER C 1 121 ? 6.693 57.482 102.550 1.00 53.19 113 SER A N 1
ATOM 8316 C CA . SER C 1 121 ? 7.115 56.513 103.555 1.00 53.58 113 SER A CA 1
ATOM 8317 C C . SER C 1 121 ? 6.486 56.781 104.915 1.00 47.66 113 SER A C 1
ATOM 8318 O O . SER C 1 121 ? 6.814 56.086 105.881 1.00 54.05 113 SER A O 1
ATOM 8326 N N . ALA C 1 122 ? 5.586 57.758 105.002 1.00 61.18 114 ALA A N 1
ATOM 8327 C CA . ALA C 1 122 ? 5.072 58.206 106.286 1.00 57.88 114 ALA A CA 1
ATOM 8328 C C . ALA C 1 122 ? 4.306 57.100 106.994 1.00 56.11 114 ALA A C 1
ATOM 8329 O O . ALA C 1 122 ? 3.628 56.284 106.365 1.00 51.64 114 ALA A O 1
ATOM 8336 N N . SER C 1 123 ? 4.438 57.077 108.317 1.00 70.93 115 SER A N 1
ATOM 8337 C CA . SER C 1 123 ? 3.536 56.372 109.211 1.00 61.67 115 SER A CA 1
ATOM 8338 C C . SER C 1 123 ? 2.721 57.405 109.979 1.00 58.78 115 SER A C 1
ATOM 8339 O O . SER C 1 123 ? 3.122 58.566 110.104 1.00 69.08 115 SER A O 1
ATOM 8347 N N . THR C 1 124 ? 1.565 56.981 110.485 1.00 57.69 116 THR A N 1
ATOM 8348 C CA . THR C 1 124 ? 0.670 57.907 111.172 1.00 69.70 116 THR A CA 1
ATOM 8349 C C . THR C 1 124 ? 1.418 58.702 112.237 1.00 72.89 116 THR A C 1
ATOM 8350 O O . THR C 1 124 ? 2.110 58.133 113.087 1.00 61.42 116 THR A O 1
ATOM 8361 N N . LYS C 1 125 ? 1.272 60.027 112.183 1.00 72.10 117 LYS A N 1
ATOM 8362 C CA . LYS C 1 125 ? 1.945 60.938 113.098 1.00 64.42 117 LYS A CA 1
ATOM 8363 C C . LYS C 1 125 ? 1.016 62.095 113.437 1.00 51.50 117 LYS A C 1
ATOM 8364 O O . LYS C 1 125 ? 0.103 62.421 112.676 1.00 54.92 117 LYS A O 1
ATOM 8383 N N . GLY C 1 126 ? 1.257 62.709 114.593 1.00 51.13 118 GLY A N 1
ATOM 8384 C CA . GLY C 1 126 ? 0.552 63.904 114.990 1.00 49.19 118 GLY A CA 1
ATOM 8385 C C . GLY C 1 126 ? 1.386 65.139 114.710 1.00 57.12 118 GLY A C 1
ATOM 8386 O O . GLY C 1 126 ? 2.576 65.045 114.392 1.00 49.67 118 GLY A O 1
ATOM 8390 N N . PRO C 1 127 ? 0.778 66.329 114.826 1.00 49.93 119 PRO A N 1
ATOM 8391 C CA . PRO C 1 127 ? 1.463 67.552 114.388 1.00 53.85 119 PRO A CA 1
ATOM 8392 C C . PRO C 1 127 ? 2.175 68.324 115.489 1.00 48.78 119 PRO A C 1
ATOM 8393 O O . PRO C 1 127 ? 1.799 68.258 116.664 1.00 43.11 119 PRO A O 1
ATOM 8404 N N . SER C 1 128 ? 3.206 69.071 115.103 1.00 38.99 120 SER A N 1
ATOM 8405 C CA . SER C 1 128 ? 3.783 70.099 115.952 1.00 38.60 120 SER A CA 1
ATOM 8406 C C . SER C 1 128 ? 3.147 71.437 115.609 1.00 35.46 120 SER A C 1
ATOM 8407 O O . SER C 1 128 ? 2.777 71.693 114.461 1.00 47.63 120 SER A O 1
ATOM 8415 N N . VAL C 1 129 ? 3.023 72.294 116.615 1.00 36.81 121 VAL A N 1
ATOM 8416 C CA . VAL C 1 129 ? 2.314 73.558 116.475 1.00 36.95 121 VAL A CA 1
ATOM 8417 C C . VAL C 1 129 ? 3.249 74.669 116.912 1.00 37.63 121 VAL A C 1
ATOM 8418 O O . VAL C 1 129 ? 3.712 74.678 118.058 1.00 35.17 121 VAL A O 1
ATOM 8431 N N . PHE C 1 130 ? 3.524 75.604 116.004 1.00 37.92 122 PHE A N 1
ATOM 8432 C CA . PHE C 1 130 ? 4.436 76.690 116.301 1.00 32.32 122 PHE A CA 1
ATOM 8433 C C . PHE C 1 130 ? 3.744 78.035 116.120 1.00 27.52 122 PHE A C 1
ATOM 8434 O O . PHE C 1 130 ? 2.858 78.177 115.271 1.00 40.74 122 PHE A O 1
ATOM 8451 N N . PRO C 1 131 ? 4.127 79.043 116.906 1.00 29.40 123 PRO A N 1
ATOM 8452 C CA . PRO C 1 131 ? 3.454 80.345 116.852 1.00 35.04 123 PRO A CA 1
ATOM 8453 C C . PRO C 1 131 ? 4.025 81.226 115.753 1.00 47.49 123 PRO A C 1
ATOM 8454 O O . PRO C 1 131 ? 5.139 81.747 115.870 1.00 42.89 123 PRO A O 1
ATOM 8465 N N . LEU C 1 132 ? 3.262 81.392 114.676 1.00 40.72 124 LEU A N 1
ATOM 8466 C CA . LEU C 1 132 ? 3.571 82.422 113.694 1.00 39.09 124 LEU A CA 1
ATOM 8467 C C . LEU C 1 132 ? 3.283 83.781 114.311 1.00 34.03 124 LEU A C 1
ATOM 8468 O O . LEU C 1 132 ? 2.172 84.308 114.187 1.00 40.37 124 LEU A O 1
ATOM 8484 N N . ALA C 1 133 ? 4.281 84.343 114.987 1.00 36.89 125 ALA A N 1
ATOM 8485 C CA . ALA C 1 133 ? 4.079 85.527 115.807 1.00 34.39 125 ALA A CA 1
ATOM 8486 C C . ALA C 1 133 ? 3.601 86.701 114.953 1.00 50.99 125 ALA A C 1
ATOM 8487 O O . ALA C 1 133 ? 3.919 86.785 113.763 1.00 51.82 125 ALA A O 1
ATOM 8494 N N . PRO C 1 134 ? 2.861 87.638 115.547 1.00 53.82 126 PRO A N 1
ATOM 8495 C CA . PRO C 1 134 ? 2.178 88.665 114.750 1.00 55.31 126 PRO A CA 1
ATOM 8496 C C . PRO C 1 134 ? 3.146 89.552 113.980 1.00 59.57 126 PRO A C 1
ATOM 8497 O O . PRO C 1 134 ? 4.069 90.145 114.548 1.00 39.82 126 PRO A O 1
ATOM 8508 N N . SER C 1 135 ? 2.912 89.640 112.670 1.00 51.62 127 SER A N 1
ATOM 8509 C CA . SER C 1 135 ? 3.595 90.572 111.785 1.00 62.71 127 SER A CA 1
ATOM 8510 C C . SER C 1 135 ? 2.552 91.418 111.067 1.00 63.17 127 SER A C 1
ATOM 8511 O O . SER C 1 135 ? 1.439 90.958 110.796 1.00 66.90 127 SER A O 1
ATOM 8519 N N . SER C 1 136 ? 2.916 92.659 110.759 1.00 56.24 128 SER A N 1
ATOM 8520 C CA . SER C 1 136 ? 2.006 93.576 110.076 1.00 65.54 128 SER A CA 1
ATOM 8521 C C . SER C 1 136 ? 1.572 93.010 108.721 1.00 63.21 128 SER A C 1
ATOM 8522 O O . SER C 1 136 ? 0.382 92.974 108.397 1.00 58.39 128 SER A O 1
ATOM 8530 N N . SER C 1 140 ? 1.001 99.313 108.558 1.00 71.82 132 SER A N 1
ATOM 8531 C CA . SER C 1 140 ? -0.174 99.259 107.694 1.00 89.75 132 SER A CA 1
ATOM 8532 C C . SER C 1 140 ? -1.324 100.047 108.320 1.00 86.49 132 SER A C 1
ATOM 8533 O O . SER C 1 140 ? -1.096 100.953 109.122 1.00 73.24 132 SER A O 1
ATOM 8540 N N . GLY C 1 141 ? -2.557 99.702 107.952 1.00 102.94 133 GLY A N 1
ATOM 8541 C CA . GLY C 1 141 ? -3.725 100.374 108.489 1.00 85.58 133 GLY A CA 1
ATOM 8542 C C . GLY C 1 141 ? -4.210 99.786 109.800 1.00 85.45 133 GLY A C 1
ATOM 8543 O O . GLY C 1 141 ? -5.386 99.427 109.926 1.00 74.01 133 GLY A O 1
ATOM 8547 N N . GLY C 1 142 ? -3.315 99.681 110.781 1.00 88.41 134 GLY A N 1
ATOM 8548 C CA . GLY C 1 142 ? -3.676 99.163 112.089 1.00 81.60 134 GLY A CA 1
ATOM 8549 C C . GLY C 1 142 ? -4.065 97.701 112.111 1.00 70.76 134 GLY A C 1
ATOM 8550 O O . GLY C 1 142 ? -4.900 97.303 112.929 1.00 70.07 134 GLY A O 1
ATOM 8554 N N . THR C 1 143 ? -3.470 96.881 111.247 1.00 73.08 135 THR A N 1
ATOM 8555 C CA . THR C 1 143 ? -3.849 95.482 111.104 1.00 70.76 135 THR A CA 1
ATOM 8556 C C . THR C 1 143 ? -2.603 94.610 111.169 1.00 79.67 135 THR A C 1
ATOM 8557 O O . THR C 1 143 ? -1.603 94.898 110.502 1.00 72.95 135 THR A O 1
ATOM 8568 N N . ALA C 1 144 ? -2.669 93.546 111.970 1.00 68.64 136 ALA A N 1
ATOM 8569 C CA . ALA C 1 144 ? -1.569 92.606 112.124 1.00 59.01 136 ALA A CA 1
ATOM 8570 C C . ALA C 1 144 ? -2.070 91.193 111.866 1.00 61.78 136 ALA A C 1
ATOM 8571 O O . ALA C 1 144 ? -3.233 90.873 112.123 1.00 64.02 136 ALA A O 1
ATOM 8578 N N . ALA C 1 145 ? -1.176 90.351 111.354 1.00 46.83 137 ALA A N 1
ATOM 8579 C CA . ALA C 1 145 ? -1.497 88.973 111.009 1.00 58.31 137 ALA A CA 1
ATOM 8580 C C . ALA C 1 145 ? -0.702 88.032 111.900 1.00 63.93 137 ALA A C 1
ATOM 8581 O O . ALA C 1 145 ? 0.506 88.217 112.085 1.00 57.01 137 ALA A O 1
ATOM 8588 N N . LEU C 1 146 ? -1.382 87.028 112.448 1.00 60.98 138 LEU A N 1
ATOM 8589 C CA . LEU C 1 146 ? -0.741 85.974 113.219 1.00 40.02 138 LEU A CA 1
ATOM 8590 C C . LEU C 1 146 ? -1.365 84.648 112.818 1.00 50.97 138 LEU A C 1
ATOM 8591 O O . LEU C 1 146 ? -2.383 84.602 112.122 1.00 50.51 138 LEU A O 1
ATOM 8607 N N . GLY C 1 147 ? -0.749 83.560 113.260 1.00 39.05 139 GLY A N 1
ATOM 8608 C CA . GLY C 1 147 ? -1.158 82.267 112.760 1.00 38.85 139 GLY A CA 1
ATOM 8609 C C . GLY C 1 147 ? -0.509 81.133 113.521 1.00 42.09 139 GLY A C 1
ATOM 8610 O O . GLY C 1 147 ? 0.139 81.331 114.549 1.00 27.72 139 GLY A O 1
ATOM 8614 N N . CYS C 1 148 ? -0.694 79.930 112.984 1.00 34.18 140 CYS A N 1
ATOM 8615 C CA . CYS C 1 148 ? -0.165 78.719 113.586 1.00 31.04 140 CYS A CA 1
ATOM 8616 C C . CYS C 1 148 ? 0.359 77.814 112.489 1.00 48.47 140 CYS A C 1
ATOM 8617 O O . CYS C 1 148 ? -0.349 77.536 111.515 1.00 42.61 140 CYS A O 1
ATOM 8625 N N . LEU C 1 149 ? 1.597 77.367 112.650 1.00 30.24 141 LEU A N 1
ATOM 8626 C CA . LEU C 1 149 ? 2.202 76.424 111.726 1.00 42.82 141 LEU A CA 1
ATOM 8627 C C . LEU C 1 149 ? 1.972 75.008 112.247 1.00 45.73 141 LEU A C 1
ATOM 8628 O O . LEU C 1 149 ? 2.439 74.659 113.336 1.00 42.15 141 LEU A O 1
ATOM 8645 N N . VAL C 1 150 ? 1.240 74.204 111.477 1.00 39.37 142 VAL A N 1
ATOM 8646 C CA . VAL C 1 150 ? 0.911 72.831 111.836 1.00 30.88 142 VAL A CA 1
ATOM 8647 C C . VAL C 1 150 ? 1.771 71.930 110.961 1.00 42.57 142 VAL A C 1
ATOM 8648 O O . VAL C 1 150 ? 1.455 71.697 109.789 1.00 55.82 142 VAL A O 1
ATOM 8661 N N . LYS C 1 151 ? 2.846 71.398 111.532 1.00 37.82 143 LYS A N 1
ATOM 8662 C CA . LYS C 1 151 ? 3.893 70.743 110.763 1.00 45.86 143 LYS A CA 1
ATOM 8663 C C . LYS C 1 151 ? 3.929 69.244 111.026 1.00 49.42 143 LYS A C 1
ATOM 8664 O O . LYS C 1 151 ? 3.642 68.780 112.132 1.00 47.61 143 LYS A O 1
ATOM 8683 N N . ASP C 1 152 ? 4.282 68.494 109.980 1.00 36.22 144 ASP A N 1
ATOM 8684 C CA . ASP C 1 152 ? 4.772 67.119 110.088 1.00 56.33 144 ASP A CA 1
ATOM 8685 C C . ASP C 1 152 ? 3.748 66.195 110.758 1.00 59.76 144 ASP A C 1
ATOM 8686 O O . ASP C 1 152 ? 3.969 65.652 111.842 1.00 56.80 144 ASP A O 1
ATOM 8695 N N . TYR C 1 153 ? 2.630 66.003 110.065 1.00 55.44 145 TYR A N 1
ATOM 8696 C CA . TYR C 1 153 ? 1.631 65.024 110.467 1.00 62.90 145 TYR A CA 1
ATOM 8697 C C . TYR C 1 153 ? 1.340 64.071 109.311 1.00 66.59 145 TYR A C 1
ATOM 8698 O O . TYR C 1 153 ? 1.756 64.286 108.168 1.00 56.69 145 TYR A O 1
ATOM 8716 N N . PHE C 1 154 ? 0.633 62.992 109.637 1.00 72.49 146 PHE A N 1
ATOM 8717 C CA . PHE C 1 154 ? 0.200 61.999 108.658 1.00 73.69 146 PHE A CA 1
ATOM 8718 C C . PHE C 1 154 ? -0.755 61.028 109.350 1.00 77.52 146 PHE A C 1
ATOM 8719 O O . PHE C 1 154 ? -0.519 60.647 110.495 1.00 74.20 146 PHE A O 1
ATOM 8736 N N . PRO C 1 155 ? -1.856 60.648 108.681 1.00 82.05 147 PRO A N 1
ATOM 8737 C CA . PRO C 1 155 ? -2.346 61.179 107.410 1.00 76.21 147 PRO A CA 1
ATOM 8738 C C . PRO C 1 155 ? -3.210 62.410 107.644 1.00 82.22 147 PRO A C 1
ATOM 8739 O O . PRO C 1 155 ? -3.322 62.886 108.777 1.00 66.12 147 PRO A O 1
ATOM 8750 N N . GLU C 1 156 ? -3.817 62.919 106.582 1.00 81.70 148 GLU A N 1
ATOM 8751 C CA . GLU C 1 156 ? -4.778 64.001 106.714 1.00 79.06 148 GLU A CA 1
ATOM 8752 C C . GLU C 1 156 ? -6.031 63.461 107.397 1.00 72.82 148 GLU A C 1
ATOM 8753 O O . GLU C 1 156 ? -6.192 62.249 107.517 1.00 84.35 148 GLU A O 1
ATOM 8765 N N . PRO C 1 157 ? -6.914 64.351 107.874 1.00 71.96 14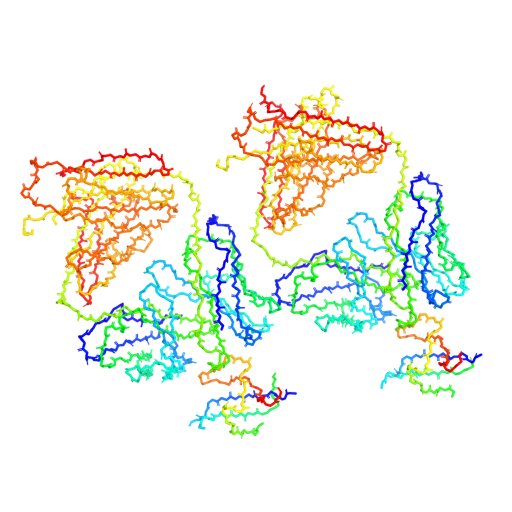9 PRO A N 1
ATOM 8766 C CA . PRO C 1 157 ? -6.817 65.808 107.882 1.00 62.18 149 PRO A CA 1
ATOM 8767 C C . PRO C 1 157 ? -6.450 66.352 109.245 1.00 70.51 149 PRO A C 1
ATOM 8768 O O . PRO C 1 157 ? -6.434 65.607 110.220 1.00 71.48 149 PRO A O 1
ATOM 8779 N N . VAL C 1 158 ? -6.165 67.647 109.298 1.00 75.47 150 VAL A N 1
ATOM 8780 C CA . VAL C 1 158 ? -6.125 68.398 110.543 1.00 69.51 150 VAL A CA 1
ATOM 8781 C C . VAL C 1 158 ? -7.215 69.455 110.458 1.00 66.86 150 VAL A C 1
ATOM 8782 O O . VAL C 1 158 ? -7.594 69.894 109.367 1.00 65.26 150 VAL A O 1
ATOM 8795 N N . THR C 1 159 ? -7.739 69.849 111.614 1.00 62.70 151 THR A N 1
ATOM 8796 C CA . THR C 1 159 ? -8.719 70.923 111.689 1.00 66.29 151 THR A CA 1
ATOM 8797 C C . THR C 1 159 ? -8.300 71.889 112.783 1.00 58.04 151 THR A C 1
ATOM 8798 O O . THR C 1 159 ? -7.952 71.468 113.890 1.00 63.71 151 THR A O 1
ATOM 8809 N N . VAL C 1 160 ? -8.329 73.179 112.468 1.00 60.50 152 VAL A N 1
ATOM 8810 C CA . VAL C 1 160 ? -7.852 74.218 113.369 1.00 66.08 152 VAL A CA 1
ATOM 8811 C C . VAL C 1 160 ? -9.005 75.154 113.690 1.00 58.47 152 VAL A C 1
ATOM 8812 O O . VAL C 1 160 ? -9.820 75.478 112.819 1.00 68.72 152 VAL A O 1
ATOM 8825 N N . SER C 1 161 ? -9.066 75.583 114.945 1.00 51.92 153 SER A N 1
ATOM 8826 C CA . SER C 1 161 ? -9.955 76.644 115.385 1.00 52.97 153 SER A CA 1
ATOM 8827 C C . SER C 1 161 ? -9.137 77.619 116.214 1.00 45.22 153 SER A C 1
ATOM 8828 O O . SER C 1 161 ? -7.986 77.352 116.560 1.00 57.91 153 SER A O 1
ATOM 8836 N N . TRP C 1 162 ? -9.737 78.760 116.534 1.00 55.16 154 TRP A N 1
ATOM 8837 C CA . TRP C 1 162 ? -9.038 79.833 117.232 1.00 61.20 154 TRP A CA 1
ATOM 8838 C C . TRP C 1 162 ? -9.888 80.287 118.404 1.00 69.60 154 TRP A C 1
ATOM 8839 O O . TRP C 1 162 ? -11.035 80.707 118.218 1.00 69.84 154 TRP A O 1
ATOM 8860 N N . ASN C 1 163 ? -9.322 80.206 119.608 1.00 75.32 155 ASN A N 1
ATOM 8861 C CA . ASN C 1 163 ? -10.079 80.398 120.840 1.00 82.93 155 ASN A CA 1
ATOM 8862 C C . ASN C 1 163 ? -11.261 79.431 120.899 1.00 84.13 155 ASN A C 1
ATOM 8863 O O . ASN C 1 163 ? -12.323 79.749 121.445 1.00 71.88 155 ASN A O 1
ATOM 8874 N N . SER C 1 164 ? -11.045 78.241 120.338 1.00 86.23 156 SER A N 1
ATOM 8875 C CA . SER C 1 164 ? -12.031 77.162 120.245 1.00 89.64 156 SER A CA 1
ATOM 8876 C C . SER C 1 164 ? -13.394 77.682 119.786 1.00 87.36 156 SER A C 1
ATOM 8877 O O . SER C 1 164 ? -14.409 77.571 120.476 1.00 65.83 156 SER A O 1
ATOM 8885 N N . GLY C 1 165 ? -13.394 78.242 118.575 1.00 84.57 157 GLY A N 1
ATOM 8886 C CA . GLY C 1 165 ? -14.612 78.645 117.907 1.00 83.15 157 GLY A CA 1
ATOM 8887 C C . GLY C 1 165 ? -15.052 80.071 118.157 1.00 70.31 157 GLY A C 1
ATOM 8888 O O . GLY C 1 165 ? -15.998 80.528 117.503 1.00 75.86 157 GLY A O 1
ATOM 8892 N N . ALA C 1 166 ? -14.402 80.791 119.075 1.00 59.80 158 ALA A N 1
ATOM 8893 C CA . ALA C 1 166 ? -14.847 82.142 119.405 1.00 62.67 158 ALA A CA 1
ATOM 8894 C C . ALA C 1 166 ? -14.504 83.148 118.311 1.00 89.13 158 ALA A C 1
ATOM 8895 O O . ALA C 1 166 ? -15.275 84.088 118.081 1.00 91.09 158 ALA A O 1
ATOM 8902 N N . LEU C 1 167 ? -13.367 82.985 117.636 1.00 90.23 159 LEU A N 1
ATOM 8903 C CA . LEU C 1 167 ? -12.937 83.916 116.598 1.00 82.70 159 LEU A CA 1
ATOM 8904 C C . LEU C 1 167 ? -13.100 83.278 115.227 1.00 76.72 159 LEU A C 1
ATOM 8905 O O . LEU C 1 167 ? -12.599 82.175 114.984 1.00 60.61 159 LEU A O 1
ATOM 8921 N N . THR C 1 168 ? -13.802 83.986 114.340 1.00 84.90 160 THR A N 1
ATOM 8922 C CA . THR C 1 168 ? -14.084 83.516 112.990 1.00 79.26 160 THR A CA 1
ATOM 8923 C C . THR C 1 168 ? -13.841 84.560 111.911 1.00 75.85 160 THR A C 1
ATOM 8924 O O . THR C 1 168 ? -13.745 84.186 110.736 1.00 69.32 160 THR A O 1
ATOM 8935 N N . SER C 1 169 ? -13.746 85.842 112.256 1.00 76.76 161 SER A N 1
ATOM 8936 C CA . SER C 1 169 ? -13.511 86.899 111.281 1.00 90.17 161 SER A CA 1
ATOM 8937 C C . SER C 1 169 ? -12.010 87.072 111.079 1.00 95.35 161 SER A C 1
ATOM 8938 O O . SER C 1 169 ? -11.274 87.336 112.037 1.00 85.02 161 SER A O 1
ATOM 8946 N N . GLY C 1 170 ? -11.561 86.928 109.835 1.00 87.38 162 GLY A N 1
ATOM 8947 C CA . GLY C 1 170 ? -10.154 87.006 109.511 1.00 80.35 162 GLY A CA 1
ATOM 8948 C C . GLY C 1 170 ? -9.419 85.685 109.558 1.00 67.00 162 GLY A C 1
ATOM 8949 O O . GLY C 1 170 ? -8.235 85.643 109.202 1.00 68.95 162 GLY A O 1
ATOM 8953 N N . VAL C 1 171 ? -10.080 84.609 109.969 1.00 59.11 163 VAL A N 1
ATOM 8954 C CA . VAL C 1 171 ? -9.434 83.306 110.067 1.00 74.62 163 VAL A CA 1
ATOM 8955 C C . VAL C 1 171 ? -9.450 82.642 108.696 1.00 62.95 163 VAL A C 1
ATOM 8956 O O . VAL C 1 171 ? -10.480 82.631 108.010 1.00 57.07 163 VAL A O 1
ATOM 8969 N N . HIS C 1 172 ? -8.308 82.089 108.290 1.00 48.31 164 HIS A N 1
ATOM 8970 C CA . HIS C 1 172 ? -8.209 81.363 107.029 1.00 51.50 164 HIS A CA 1
ATOM 8971 C C . HIS C 1 172 ? -7.256 80.195 107.216 1.00 39.68 164 HIS A C 1
ATOM 8972 O O . HIS C 1 172 ? -6.092 80.391 107.575 1.00 43.21 164 HIS A O 1
ATOM 8986 N N . THR C 1 173 ? -7.744 78.987 106.965 1.00 29.54 165 THR A N 1
ATOM 8987 C CA . THR C 1 173 ? -6.938 77.780 107.085 1.00 48.24 165 THR A CA 1
ATOM 8988 C C . THR C 1 173 ? -6.610 77.276 105.690 1.00 44.55 165 THR A C 1
ATOM 8989 O O . THR C 1 173 ? -7.511 77.046 104.877 1.00 55.27 165 THR A O 1
ATOM 9000 N N . PHE C 1 174 ? -5.356 77.108 105.428 1.00 33.70 166 PHE A N 1
ATOM 9001 C CA . PHE C 1 174 ? -4.922 76.769 104.088 1.00 37.55 166 PHE A CA 1
ATOM 9002 C C . PHE C 1 174 ? -4.925 75.263 103.881 1.00 38.96 166 PHE A C 1
ATOM 9003 O O . PHE C 1 174 ? -4.878 74.486 104.840 1.00 38.18 166 PHE A O 1
ATOM 9020 N N . PRO C 1 175 ? -4.999 74.812 102.634 1.00 53.22 167 PRO A N 1
ATOM 9021 C CA . PRO C 1 175 ? -4.840 73.380 102.363 1.00 55.53 167 PRO A CA 1
ATOM 9022 C C . PRO C 1 175 ? -3.445 72.895 102.735 1.00 39.55 167 PRO A C 1
ATOM 9023 O O . PRO C 1 175 ? -2.484 73.661 102.832 1.00 39.15 167 PRO A O 1
ATOM 9034 N N . ALA C 1 176 ? -3.347 71.593 102.958 1.00 55.14 168 ALA A N 1
ATOM 9035 C CA . ALA C 1 176 ? -2.087 71.011 103.383 1.00 59.49 168 ALA A CA 1
ATOM 9036 C C . ALA C 1 176 ? -1.155 70.820 102.195 1.00 53.18 168 ALA A C 1
ATOM 9037 O O . ALA C 1 176 ? -1.587 70.666 101.050 1.00 56.16 168 ALA A O 1
ATOM 9044 N N . VAL C 1 177 ? 0.140 70.837 102.484 1.00 43.23 169 VAL A N 1
ATOM 9045 C CA . VAL C 1 177 ? 1.179 70.574 101.500 1.00 57.31 169 VAL A CA 1
ATOM 9046 C C . VAL C 1 177 ? 1.903 69.298 101.906 1.00 46.56 169 VAL A C 1
ATOM 9047 O O . VAL C 1 177 ? 2.120 69.051 103.096 1.00 44.56 169 VAL A O 1
ATOM 9060 N N . LEU C 1 178 ? 2.284 68.494 100.920 1.00 39.62 170 LEU A N 1
ATOM 9061 C CA . LEU C 1 178 ? 3.056 67.276 101.171 1.00 53.67 170 LEU A CA 1
ATOM 9062 C C . LEU C 1 178 ? 4.539 67.602 101.035 1.00 40.78 170 LEU A C 1
ATOM 9063 O O . LEU C 1 178 ? 5.089 67.618 99.931 1.00 43.46 170 LEU A O 1
ATOM 9079 N N . GLN C 1 179 ? 5.193 67.846 102.167 1.00 58.60 171 GLN A N 1
ATOM 9080 C CA . GLN C 1 179 ? 6.601 68.209 102.174 1.00 63.94 171 GLN A CA 1
ATOM 9081 C C . GLN C 1 179 ? 7.463 67.081 101.594 1.00 67.12 171 GLN A C 1
ATOM 9082 O O . GLN C 1 179 ? 7.010 65.954 101.365 1.00 54.88 171 GLN A O 1
ATOM 9089 N N . SER C 1 180 ? 8.734 67.417 101.346 1.00 70.45 172 SER A N 1
ATOM 9090 C CA . SER C 1 180 ? 9.722 66.421 100.941 1.00 77.20 172 SER A CA 1
ATOM 9091 C C . SER C 1 180 ? 9.943 65.370 102.020 1.00 75.83 172 SER A C 1
ATOM 9092 O O . SER C 1 180 ? 10.379 64.255 101.711 1.00 64.14 172 SER A O 1
ATOM 9100 N N . SER C 1 181 ? 9.658 65.706 103.280 1.00 73.04 173 SER A N 1
ATOM 9101 C CA . SER C 1 181 ? 9.708 64.729 104.360 1.00 69.05 173 SER A CA 1
ATOM 9102 C C . SER C 1 181 ? 8.770 63.551 104.121 1.00 69.35 173 SER A C 1
ATOM 9103 O O . SER C 1 181 ? 8.965 62.486 104.718 1.00 71.45 173 SER A O 1
ATOM 9111 N N . GLY C 1 182 ? 7.767 63.715 103.260 1.00 60.39 174 GLY A N 1
ATOM 9112 C CA . GLY C 1 182 ? 6.697 62.753 103.140 1.00 51.53 174 GLY A CA 1
ATOM 9113 C C . GLY C 1 182 ? 5.517 63.027 104.043 1.00 47.82 174 GLY A C 1
ATOM 9114 O O . GLY C 1 182 ? 4.516 62.308 103.959 1.00 37.99 174 GLY A O 1
ATOM 9118 N N . LEU C 1 183 ? 5.602 64.044 104.899 1.00 50.97 175 LEU A N 1
ATOM 9119 C CA . LEU C 1 183 ? 4.554 64.372 105.853 1.00 59.28 175 LEU A CA 1
ATOM 9120 C C . LEU C 1 183 ? 3.852 65.655 105.434 1.00 52.05 175 LEU A C 1
ATOM 9121 O O . LEU C 1 183 ? 4.445 66.527 104.791 1.00 50.70 175 LEU A O 1
ATOM 9137 N N . TYR C 1 184 ? 2.586 65.766 105.817 1.00 35.42 176 TYR A N 1
ATOM 9138 C CA . TYR C 1 184 ? 1.772 66.920 105.473 1.00 39.10 176 TYR A CA 1
ATOM 9139 C C . TYR C 1 184 ? 1.985 68.051 106.470 1.00 56.87 176 TYR A C 1
ATOM 9140 O O . TYR C 1 184 ? 2.398 67.842 107.612 1.00 56.11 176 TYR A O 1
ATOM 9158 N N . SER C 1 185 ? 1.694 69.267 106.016 1.00 60.18 177 SER A N 1
ATOM 9159 C CA . SER C 1 185 ? 1.736 70.440 106.873 1.00 49.09 177 SER A CA 1
ATOM 9160 C C . SER C 1 185 ? 0.768 71.481 106.334 1.00 40.94 177 SER A C 1
ATOM 9161 O O . SER C 1 185 ? 0.487 71.529 105.133 1.00 48.04 177 SER A O 1
ATOM 9169 N N . LEU C 1 186 ? 0.263 72.314 107.236 1.00 35.67 178 LEU A N 1
ATOM 9170 C CA . LEU C 1 186 ? -0.601 73.418 106.846 1.00 41.51 178 LEU A CA 1
ATOM 9171 C C . LEU C 1 186 ? -0.500 74.496 107.909 1.00 23.89 178 LEU A C 1
ATOM 9172 O O . LEU C 1 186 ? -0.020 74.261 109.017 1.00 36.64 178 LEU A O 1
ATOM 9188 N N . SER C 1 187 ? -0.968 75.683 107.556 1.00 40.11 179 SER A N 1
ATOM 9189 C CA . SER C 1 187 ? -0.965 76.813 108.465 1.00 26.29 179 SER A CA 1
ATOM 9190 C C . SER C 1 187 ? -2.355 77.416 108.488 1.00 30.73 179 SER A C 1
ATOM 9191 O O . SER C 1 187 ? -3.169 77.203 107.585 1.00 42.43 179 SER A O 1
ATOM 9199 N N . SER C 1 188 ? -2.616 78.167 109.546 1.00 36.91 180 SER A N 1
ATOM 9200 C CA . SER C 1 188 ? -3.887 78.839 109.724 1.00 38.29 180 SER A CA 1
ATOM 9201 C C . SER C 1 188 ? -3.580 80.218 110.269 1.00 38.70 180 SER A C 1
ATOM 9202 O O . SER C 1 188 ? -2.781 80.356 111.197 1.00 35.59 180 SER A O 1
ATOM 9210 N N . VAL C 1 189 ? -4.199 81.228 109.683 1.00 42.76 181 VAL A N 1
ATOM 9211 C CA . VAL C 1 189 ? -3.846 82.609 109.956 1.00 51.25 181 VAL A CA 1
ATOM 9212 C C . VAL C 1 189 ? -5.112 83.364 110.305 1.00 56.12 181 VAL A C 1
ATOM 9213 O O . VAL C 1 189 ? -6.195 83.079 109.783 1.00 47.73 181 VAL A O 1
ATOM 9226 N N . VAL C 1 190 ? -4.966 84.335 111.198 1.00 46.15 182 VAL A N 1
ATOM 9227 C CA . VAL C 1 190 ? -6.069 85.183 111.611 1.00 45.00 182 VAL A CA 1
ATOM 9228 C C . VAL C 1 190 ? -5.593 86.620 111.521 1.00 56.81 182 VAL A C 1
ATOM 9229 O O . VAL C 1 190 ? -4.562 86.976 112.104 1.00 54.48 182 VAL A O 1
ATOM 9242 N N . THR C 1 191 ? -6.315 87.431 110.760 1.00 59.84 183 THR A N 1
ATOM 9243 C CA . THR C 1 191 ? -6.035 88.855 110.693 1.00 58.96 183 THR A CA 1
ATOM 9244 C C . THR C 1 191 ? -6.739 89.528 111.864 1.00 54.93 183 THR A C 1
ATOM 9245 O O . THR C 1 191 ? -7.950 89.359 112.047 1.00 54.20 183 THR A O 1
ATOM 9256 N N . VAL C 1 192 ? -5.979 90.260 112.672 1.00 46.44 184 VAL A N 1
ATOM 9257 C CA . VAL C 1 192 ? -6.523 90.887 113.874 1.00 55.11 184 VAL A CA 1
ATOM 9258 C C . VAL C 1 192 ? -6.111 92.351 113.881 1.00 59.58 184 VAL A C 1
ATOM 9259 O O . VAL C 1 192 ? -5.196 92.759 113.147 1.00 61.01 184 VAL A O 1
ATOM 9272 N N . PRO C 1 193 ? -6.768 93.170 114.701 1.00 72.67 185 PRO A N 1
ATOM 9273 C CA . PRO C 1 193 ? -6.309 94.553 114.870 1.00 71.65 185 PRO A CA 1
ATOM 9274 C C . PRO C 1 193 ? -4.993 94.604 115.631 1.00 69.85 185 PRO A C 1
ATOM 9275 O O . PRO C 1 193 ? -4.753 93.811 116.543 1.00 72.91 185 PRO A O 1
ATOM 9286 N N . SER C 1 194 ? -4.127 95.541 115.236 1.00 76.55 186 SER A N 1
ATOM 9287 C CA . SER C 1 194 ? -2.908 95.784 115.998 1.00 76.45 186 SER A CA 1
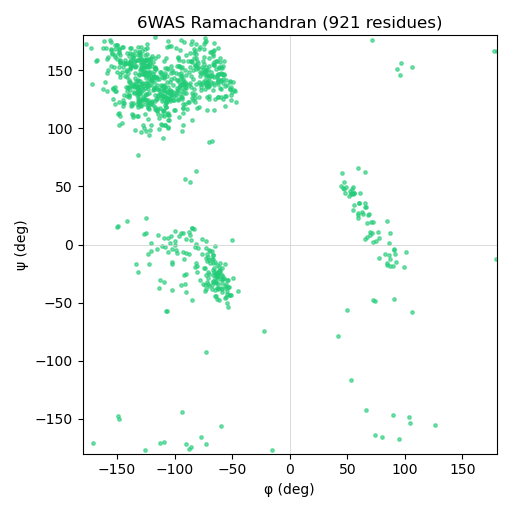ATOM 9288 C C . SER C 1 194 ? -3.208 96.465 117.323 1.00 69.13 186 SER A C 1
ATOM 9289 O O . SER C 1 194 ? -2.400 96.376 118.253 1.00 72.86 186 SER A O 1
ATOM 9297 N N . SER C 1 195 ? -4.344 97.154 117.417 1.00 82.56 187 SER A N 1
ATOM 9298 C CA . SER C 1 195 ? -4.934 97.535 118.694 1.00 96.85 187 SER A CA 1
ATOM 9299 C C . SER C 1 195 ? -4.901 96.349 119.646 1.00 93.72 187 SER A C 1
ATOM 9300 O O . SER C 1 195 ? -4.601 96.482 120.839 1.00 73.57 187 SER A O 1
ATOM 9308 N N . SER C 1 196 ? -5.190 95.173 119.089 1.00 96.30 188 SER A N 1
ATOM 9309 C CA . SER C 1 196 ? -5.553 94.006 119.879 1.00 96.35 188 SER A CA 1
ATOM 9310 C C . SER C 1 196 ? -4.373 93.449 120.672 1.00 102.86 188 SER A C 1
ATOM 9311 O O . SER C 1 196 ? -4.573 92.824 121.719 1.00 99.92 188 SER A O 1
ATOM 9319 N N . LEU C 1 197 ? -3.147 93.678 120.212 1.00 108.24 189 LEU A N 1
ATOM 9320 C CA . LEU C 1 197 ? -1.989 93.031 120.816 1.00 106.03 189 LEU A CA 1
ATOM 9321 C C . LEU C 1 197 ? -1.681 93.638 122.181 1.00 102.51 189 LEU A C 1
ATOM 9322 O O . LEU C 1 197 ? -1.732 94.858 122.366 1.00 92.92 189 LEU A O 1
ATOM 9338 N N . GLY C 1 198 ? -1.352 92.772 123.138 1.00 95.27 190 GLY A N 1
ATOM 9339 C CA . GLY C 1 198 ? -1.116 93.190 124.506 1.00 94.16 190 GLY A CA 1
ATOM 9340 C C . GLY C 1 198 ? -2.256 92.791 125.420 1.00 95.37 190 GLY A C 1
ATOM 9341 O O . GLY C 1 198 ? -2.051 92.075 126.404 1.00 101.00 190 GLY A O 1
ATOM 9345 N N . THR C 1 199 ? -3.466 93.245 125.097 1.00 86.70 191 THR A N 1
ATOM 9346 C CA . THR C 1 199 ? -4.644 92.895 125.881 1.00 93.13 191 THR A CA 1
ATOM 9347 C C . THR C 1 199 ? -5.352 91.655 125.354 1.00 95.77 191 THR A C 1
ATOM 9348 O O . THR C 1 199 ? -6.024 90.961 126.127 1.00 97.46 191 THR A O 1
ATOM 9359 N N . GLN C 1 200 ? -5.228 91.357 124.064 1.00 89.52 192 GLN A N 1
ATOM 9360 C CA . GLN C 1 200 ? -5.760 90.107 123.552 1.00 96.23 192 GLN A CA 1
ATOM 9361 C C . GLN C 1 200 ? -4.875 88.938 123.974 1.00 85.59 192 GLN A C 1
ATOM 9362 O O . GLN C 1 200 ? -3.763 89.108 124.481 1.00 86.72 192 GLN A O 1
ATOM 9376 N N . THR C 1 201 ? -5.400 87.734 123.764 1.00 71.32 193 THR A N 1
ATOM 9377 C CA . THR C 1 201 ? -4.607 86.512 123.826 1.00 78.29 193 THR A CA 1
ATOM 9378 C C . THR C 1 201 ? -5.229 85.541 122.836 1.00 77.39 193 THR A C 1
ATOM 9379 O O . THR C 1 201 ? -6.422 85.232 122.939 1.00 57.54 193 THR A O 1
ATOM 9390 N N . TYR C 1 202 ? -4.435 85.075 121.877 1.00 61.02 194 TYR A N 1
ATOM 9391 C CA . TYR C 1 202 ? -4.924 84.232 120.795 1.00 73.77 194 TYR A CA 1
ATOM 9392 C C . TYR C 1 202 ? -4.360 82.827 120.944 1.00 61.69 194 TYR A C 1
ATOM 9393 O O . TYR C 1 202 ? -3.144 82.646 121.055 1.00 65.94 194 TYR A O 1
ATOM 9411 N N . ILE C 1 203 ? -5.250 81.841 120.952 1.00 45.53 195 ILE A N 1
ATOM 9412 C CA . ILE C 1 203 ? -4.887 80.439 121.081 1.00 55.86 195 ILE A CA 1
ATOM 9413 C C . ILE C 1 203 ? -5.470 79.698 119.889 1.00 65.69 195 ILE A C 1
ATOM 9414 O O . ILE C 1 203 ? -6.621 79.931 119.504 1.00 66.24 195 ILE A O 1
ATOM 9430 N N . CYS C 1 204 ? -4.677 78.806 119.304 1.00 54.04 196 CYS A N 1
ATOM 9431 C CA . CYS C 1 204 ? -5.088 78.057 118.126 1.00 67.29 196 CYS A CA 1
ATOM 9432 C C . CYS C 1 204 ? -5.252 76.589 118.502 1.00 63.48 196 CYS A C 1
ATOM 9433 O O . CYS C 1 204 ? -4.360 75.992 119.113 1.00 62.19 196 CYS A O 1
ATOM 9440 N N . ASN C 1 205 ? -6.401 76.023 118.147 1.00 52.79 197 ASN A N 1
ATOM 9441 C CA . ASN C 1 205 ? -6.822 74.704 118.607 1.00 56.17 197 ASN A CA 1
ATOM 9442 C C . ASN C 1 205 ? -6.665 73.715 117.457 1.00 60.27 197 ASN A C 1
ATOM 9443 O O . ASN C 1 205 ? -7.509 73.649 116.557 1.00 54.02 197 ASN A O 1
ATOM 9454 N N . VAL C 1 206 ? -5.585 72.947 117.495 1.00 60.41 198 VAL A N 1
ATOM 9455 C CA . VAL C 1 206 ? -5.272 71.971 116.460 1.00 66.98 198 VAL A CA 1
ATOM 9456 C C . VAL C 1 206 ? -5.732 70.605 116.948 1.00 68.45 198 VAL A C 1
ATOM 9457 O O . VAL C 1 206 ? -5.464 70.226 118.095 1.00 71.62 198 VAL A O 1
ATOM 9470 N N . ASN C 1 207 ? -6.447 69.875 116.091 1.00 59.69 199 ASN A N 1
ATOM 9471 C CA . ASN C 1 207 ? -6.960 68.551 116.439 1.00 69.03 199 ASN A CA 1
ATOM 9472 C C . ASN C 1 207 ? -6.721 67.606 115.268 1.00 73.60 199 ASN A C 1
ATOM 9473 O O . ASN C 1 207 ? -7.361 67.737 114.220 1.00 87.78 199 ASN A O 1
ATOM 9484 N N . HIS C 1 208 ? -5.802 66.661 115.450 1.00 66.21 200 HIS A N 1
ATOM 9485 C CA . HIS C 1 208 ? -5.541 65.588 114.495 1.00 64.27 200 HIS A CA 1
ATOM 9486 C C . HIS C 1 208 ? -5.963 64.297 115.181 1.00 81.66 200 HIS A C 1
ATOM 9487 O O . HIS C 1 208 ? -5.306 63.850 116.127 1.00 90.59 200 HIS A O 1
ATOM 9501 N N . LYS C 1 209 ? -7.064 63.712 114.725 1.00 77.01 201 LYS A N 1
ATOM 9502 C CA . LYS C 1 209 ? -7.665 62.612 115.466 1.00 84.01 201 LYS A CA 1
ATOM 9503 C C . LYS C 1 209 ? -7.119 61.251 115.041 1.00 79.24 201 LYS A C 1
ATOM 9504 O O . LYS C 1 209 ? -7.131 60.318 115.855 1.00 78.69 201 LYS A O 1
ATOM 9514 N N . PRO C 1 210 ? -6.617 61.077 113.813 1.00 82.47 202 PRO A N 1
ATOM 9515 C CA . PRO C 1 210 ? -5.804 59.878 113.541 1.00 83.02 202 PRO A CA 1
ATOM 9516 C C . PRO C 1 210 ? -4.618 59.754 114.478 1.00 87.70 202 PRO A C 1
ATOM 9517 O O . PRO C 1 210 ? -4.026 58.672 114.572 1.00 91.05 202 PRO A O 1
ATOM 9528 N N . SER C 1 211 ? -4.248 60.838 115.162 1.00 93.00 203 SER A N 1
ATOM 9529 C CA . SER C 1 211 ? -3.246 60.818 116.217 1.00 86.19 203 SER A CA 1
ATOM 9530 C C . SER C 1 211 ? -3.855 60.849 117.610 1.00 91.19 203 SER A C 1
ATOM 9531 O O . SER C 1 211 ? -3.164 60.515 118.579 1.00 99.66 203 SER A O 1
ATOM 9539 N N . ASN C 1 212 ? -5.128 61.231 117.729 1.00 87.77 204 ASN A N 1
ATOM 9540 C CA . ASN C 1 212 ? -5.725 61.580 119.017 1.00 80.30 204 ASN A CA 1
ATOM 9541 C C . ASN C 1 212 ? -4.910 62.668 119.710 1.00 70.87 204 ASN A C 1
ATOM 9542 O O . ASN C 1 212 ? -4.871 62.756 120.940 1.00 80.15 204 ASN A O 1
ATOM 9553 N N . THR C 1 213 ? -4.260 63.510 118.911 1.00 79.55 205 THR A N 1
ATOM 9554 C CA . THR C 1 213 ? -3.510 64.650 119.415 1.00 81.96 205 THR A CA 1
ATOM 9555 C C . THR C 1 213 ? -4.406 65.878 119.433 1.00 71.29 205 THR A C 1
ATOM 9556 O O . THR C 1 213 ? -5.234 66.069 118.537 1.00 76.71 205 THR A O 1
ATOM 9567 N N . LYS C 1 214 ? -4.238 66.709 120.459 1.00 55.81 206 LYS A N 1
ATOM 9568 C CA . LYS C 1 214 ? -4.965 67.973 120.533 1.00 53.50 206 LYS A CA 1
ATOM 9569 C C . LYS C 1 214 ? -4.072 68.983 121.239 1.00 67.97 206 LYS A C 1
ATOM 9570 O O . LYS C 1 214 ? -3.826 68.868 122.444 1.00 67.21 206 LYS A O 1
ATOM 9580 N N . VAL C 1 215 ? -3.594 69.965 120.483 1.00 71.79 207 VAL A N 1
ATOM 9581 C CA . VAL C 1 215 ? -2.685 70.989 120.981 1.00 63.41 207 VAL A CA 1
ATOM 9582 C C . VAL C 1 215 ? -3.413 72.323 120.981 1.00 55.70 207 VAL A C 1
ATOM 9583 O O . VAL C 1 215 ? -4.273 72.584 120.131 1.00 61.10 207 VAL A O 1
ATOM 9596 N N . ASP C 1 216 ? -3.056 73.181 121.943 1.00 50.17 208 ASP A N 1
ATOM 9597 C CA . ASP C 1 216 ? -3.621 74.531 122.059 1.00 50.97 208 ASP A CA 1
ATOM 9598 C C . ASP C 1 216 ? -2.460 75.507 122.244 1.00 65.05 208 ASP A C 1
ATOM 9599 O O . ASP C 1 216 ? -2.201 75.977 123.355 1.00 65.37 208 ASP A O 1
ATOM 9608 N N . LYS C 1 217 ? -1.763 75.817 121.153 1.00 58.74 209 LYS A N 1
ATOM 9609 C CA . LYS C 1 217 ? -0.675 76.785 121.208 1.00 66.09 209 LYS A CA 1
ATOM 9610 C C . LYS C 1 217 ? -1.229 78.203 121.207 1.00 55.49 209 LYS A C 1
ATOM 9611 O O . LYS C 1 217 ? -2.181 78.513 120.483 1.00 65.03 209 LYS A O 1
ATOM 9630 N N . ARG C 1 218 ? -0.624 79.070 122.018 1.00 38.68 210 ARG A N 1
ATOM 9631 C CA . ARG C 1 218 ? -0.994 80.480 122.060 1.00 52.62 210 ARG A CA 1
ATOM 9632 C C . ARG C 1 218 ? 0.060 81.295 121.319 1.00 60.55 210 ARG A C 1
ATOM 9633 O O . ARG C 1 218 ? 1.251 81.222 121.642 1.00 63.19 210 ARG A O 1
ATOM 9643 N N . VAL C 1 219 ? -0.380 82.057 120.321 1.00 58.58 211 VAL A N 1
ATOM 9644 C CA . VAL C 1 219 ? 0.512 82.935 119.571 1.00 53.60 211 VAL A CA 1
ATOM 9645 C C . VAL C 1 219 ? 0.725 84.212 120.374 1.00 48.37 211 VAL A C 1
ATOM 9646 O O . VAL C 1 219 ? -0.221 84.964 120.625 1.00 67.38 211 VAL A O 1
ATOM 9659 N N . GLU C 1 220 ? 1.967 84.464 120.761 1.00 40.50 212 GLU A N 1
ATOM 9660 C CA . GLU C 1 220 ? 2.323 85.629 121.551 1.00 51.62 212 GLU A CA 1
ATOM 9661 C C . GLU C 1 220 ? 3.197 86.579 120.738 1.00 62.64 212 GLU A C 1
ATOM 9662 O O . GLU C 1 220 ? 4.036 86.120 119.954 1.00 58.48 212 GLU A O 1
ATOM 9674 N N . PRO C 1 221 ? 3.030 87.895 120.885 1.00 69.74 213 PRO A N 1
ATOM 9675 C CA . PRO C 1 221 ? 3.925 88.825 120.185 1.00 68.85 213 PRO A CA 1
ATOM 9676 C C . PRO C 1 221 ? 5.381 88.592 120.560 1.00 68.55 213 PRO A C 1
ATOM 9677 O O . PRO C 1 221 ? 5.697 88.096 121.643 1.00 73.62 213 PRO A O 1
ATOM 9688 N N . LYS C 1 222 ? 6.271 88.952 119.639 1.00 73.20 214 LYS A N 1
ATOM 9689 C CA . LYS C 1 222 ? 7.703 88.720 119.816 1.00 75.23 214 LYS A CA 1
ATOM 9690 C C . LYS C 1 222 ? 8.352 89.819 120.653 1.00 55.21 214 LYS A C 1
ATOM 9691 O O . LYS C 1 222 ? 7.898 90.963 120.652 1.00 60.66 214 LYS A O 1
ATOM 9709 N N . VAL D 2 2 ? 13.223 70.605 75.620 1.00 50.18 2 VAL B N 1
ATOM 9710 C CA . VAL D 2 2 ? 12.473 71.753 75.140 1.00 38.44 2 VAL B CA 1
ATOM 9711 C C . VAL D 2 2 ? 11.376 72.096 76.141 1.00 39.47 2 VAL B C 1
ATOM 9712 O O . VAL D 2 2 ? 10.769 71.213 76.750 1.00 38.39 2 VAL B O 1
ATOM 9725 N N . VAL D 2 3 ? 11.133 73.391 76.306 1.00 38.87 3 VAL B N 1
ATOM 9726 C CA . VAL D 2 3 ? 10.071 73.904 77.160 1.00 32.13 3 VAL B CA 1
ATOM 9727 C C . VAL D 2 3 ? 9.136 74.728 76.289 1.00 34.83 3 VAL B C 1
ATOM 9728 O O . VAL D 2 3 ? 9.581 75.431 75.374 1.00 31.87 3 VAL B O 1
ATOM 9741 N N . PHE D 2 4 ? 7.843 74.616 76.557 1.00 25.86 4 PHE B N 1
ATOM 9742 C CA . PHE D 2 4 ? 6.814 75.409 75.888 1.00 25.93 4 PHE B CA 1
ATOM 9743 C C . PHE D 2 4 ? 6.261 76.351 76.953 1.00 25.69 4 PHE B C 1
ATOM 9744 O O . PHE D 2 4 ? 5.515 75.932 77.842 1.00 30.13 4 PHE B O 1
ATOM 9761 N N . SER D 2 5 ? 6.663 77.615 76.882 1.00 29.03 5 SER B N 1
ATOM 9762 C CA . SER D 2 5 ? 6.436 78.567 77.959 1.00 24.66 5 SER B CA 1
ATOM 9763 C C . SER D 2 5 ? 5.160 79.351 77.700 1.00 21.97 5 SER B C 1
ATOM 9764 O O . SER D 2 5 ? 4.995 79.947 76.631 1.00 26.63 5 SER B O 1
ATOM 9772 N N . GLN D 2 6 ? 4.272 79.353 78.685 1.00 20.59 6 GLN B N 1
ATOM 9773 C CA . GLN D 2 6 ? 3.037 80.106 78.637 1.00 22.66 6 GLN B CA 1
ATOM 9774 C C . GLN D 2 6 ? 3.021 81.136 79.758 1.00 28.93 6 GLN B C 1
ATOM 9775 O O . GLN D 2 6 ? 3.601 80.897 80.821 1.00 24.45 6 GLN B O 1
ATOM 9789 N N . PRO D 2 7 ? 2.356 82.276 79.567 1.00 27.73 7 PRO B N 1
ATOM 9790 C CA . PRO D 2 7 ? 2.135 83.181 80.699 1.00 27.25 7 PRO B CA 1
ATOM 9791 C C . PRO D 2 7 ? 1.384 82.456 81.799 1.00 27.13 7 PRO B C 1
ATOM 9792 O O . PRO D 2 7 ? 0.508 81.634 81.532 1.00 23.11 7 PRO B O 1
ATOM 9803 N N . HIS D 2 8 ? 1.738 82.754 83.052 1.00 25.96 8 HIS B N 1
ATOM 9804 C CA . HIS D 2 8 ? 1.113 82.040 84.158 1.00 25.93 8 HIS B CA 1
ATOM 9805 C C . HIS D 2 8 ? -0.379 82.313 84.230 1.00 27.45 8 HIS B C 1
ATOM 9806 O O . HIS D 2 8 ? -1.148 81.443 84.654 1.00 23.39 8 HIS B O 1
ATOM 9820 N N . SER D 2 9 ? -0.809 83.513 83.852 1.00 21.41 9 SER B N 1
ATOM 9821 C CA . SER D 2 9 ? -2.225 83.831 83.919 1.00 22.91 9 SER B CA 1
ATOM 9822 C C . SER D 2 9 ? -2.544 84.936 82.923 1.00 27.52 9 SER B C 1
ATOM 9823 O O . SER D 2 9 ? -1.680 85.736 82.548 1.00 27.51 9 SER B O 1
ATOM 9831 N N . VAL D 2 10 ? -3.800 84.948 82.490 1.00 25.40 11 VAL B N 1
ATOM 9832 C CA . VAL D 2 10 ? -4.345 86.013 81.665 1.00 21.52 11 VAL B CA 1
ATOM 9833 C C . VAL D 2 10 ? -5.749 86.278 82.177 1.00 25.59 11 VAL B C 1
ATOM 9834 O O . VAL D 2 10 ? -6.380 85.422 82.798 1.00 23.72 11 VAL B O 1
ATOM 9847 N N . SER D 2 11 ? -6.229 87.489 81.924 1.00 26.46 12 SER B N 1
ATOM 9848 C CA . SER D 2 11 ? -7.573 87.851 82.334 1.00 32.15 12 SER B CA 1
ATOM 9849 C C . SER D 2 11 ? -8.145 88.821 81.321 1.00 28.66 12 SER B C 1
ATOM 9850 O O . SER D 2 11 ? -7.418 89.487 80.577 1.00 24.19 12 SER B O 1
ATOM 9858 N N . GLY D 2 12 ? -9.464 88.881 81.304 1.00 24.25 13 GLY B N 1
ATOM 9859 C CA . GLY D 2 12 ? -10.171 89.808 80.449 1.00 34.72 13 GLY B CA 1
ATOM 9860 C C . GLY D 2 12 ? -11.553 90.011 81.012 1.00 29.46 13 GLY B C 1
ATOM 9861 O O . GLY D 2 12 ? -12.047 89.204 81.806 1.00 27.20 13 GLY B O 1
ATOM 9865 N N . SER D 2 13 ? -12.163 91.109 80.608 1.00 29.71 14 SER B N 1
ATOM 9866 C CA . SER D 2 13 ? -13.547 91.354 80.964 1.00 32.35 14 SER B CA 1
ATOM 9867 C C . SER D 2 13 ? -14.469 90.601 80.009 1.00 28.84 14 SER B C 1
ATOM 9868 O O . SER D 2 13 ? -14.088 90.312 78.871 1.00 30.32 14 SER B O 1
ATOM 9876 N N . PRO D 2 14 ? -15.683 90.269 80.442 1.00 32.12 15 PRO B N 1
ATOM 9877 C CA . PRO D 2 14 ? -16.635 89.629 79.527 1.00 30.44 15 PRO B CA 1
ATOM 9878 C C . PRO D 2 14 ? -16.762 90.409 78.223 1.00 29.39 15 PRO B C 1
ATOM 9879 O O . PRO D 2 14 ? -16.851 91.639 78.217 1.00 32.78 15 PRO B O 1
ATOM 9890 N N . GLY D 2 15 ? -16.752 89.680 77.109 1.00 27.78 16 GLY B N 1
ATOM 9891 C CA . GLY D 2 15 ? -16.825 90.267 75.794 1.00 26.92 16 GLY B CA 1
ATOM 9892 C C . GLY D 2 15 ? -15.487 90.613 75.171 1.00 32.22 16 GLY B C 1
ATOM 9893 O O . GLY D 2 15 ? -15.416 90.784 73.949 1.00 30.26 16 GLY B O 1
ATOM 9897 N N . GLN D 2 16 ? -14.423 90.720 75.966 1.00 25.57 17 GLN B N 1
ATOM 9898 C CA . GLN D 2 16 ? -13.118 91.038 75.410 1.00 26.88 17 GLN B CA 1
ATOM 9899 C C . GLN D 2 16 ? -12.530 89.825 74.698 1.00 26.10 17 GLN B C 1
ATOM 9900 O O . GLN D 2 16 ? -13.065 88.716 74.746 1.00 26.35 17 GLN B O 1
ATOM 9914 N N . THR D 2 17 ? -11.408 90.058 74.025 1.00 23.45 18 THR B N 1
ATOM 9915 C CA . THR D 2 17 ? -10.622 89.009 73.396 1.00 19.75 18 THR B CA 1
ATOM 9916 C C . THR D 2 17 ? -9.325 88.852 74.179 1.00 31.60 18 THR B C 1
ATOM 9917 O O . THR D 2 17 ? -8.622 89.838 74.425 1.00 26.98 18 THR B O 1
ATOM 9928 N N . VAL D 2 18 ? -9.024 87.621 74.582 1.00 28.16 19 VAL B N 1
ATOM 9929 C CA . VAL D 2 18 ? -7.820 87.306 75.339 1.00 19.30 19 VAL B CA 1
ATOM 9930 C C . VAL D 2 18 ? -6.975 86.344 74.518 1.00 23.02 19 VAL B C 1
ATOM 9931 O O . VAL D 2 18 ? -7.509 85.478 73.815 1.00 25.44 19 VAL B O 1
ATOM 9944 N N . THR D 2 19 ? -5.657 86.503 74.606 1.00 23.27 20 THR B N 1
ATOM 9945 C CA . THR D 2 19 ? -4.704 85.713 73.839 1.00 22.45 20 THR B CA 1
ATOM 9946 C C . THR D 2 19 ? -3.722 85.035 74.788 1.00 26.96 20 THR B C 1
ATOM 9947 O O . THR D 2 19 ? -3.230 85.655 75.739 1.00 24.54 20 THR B O 1
ATOM 9958 N N . ILE D 2 20 ? -3.446 83.758 74.527 1.00 23.75 21 ILE B N 1
ATOM 9959 C CA . ILE D 2 20 ? -2.503 82.967 75.310 1.00 19.56 21 ILE B CA 1
ATOM 9960 C C . ILE D 2 20 ? -1.411 82.487 74.363 1.00 24.85 21 ILE B C 1
ATOM 9961 O O . ILE D 2 20 ? -1.699 81.830 73.355 1.00 22.08 21 ILE B O 1
ATOM 9977 N N . SER D 2 21 ? -0.166 82.820 74.683 1.00 24.27 22 SER B N 1
ATOM 9978 C CA . SER D 2 21 ? 0.976 82.455 73.865 1.00 25.98 22 SER B CA 1
ATOM 9979 C C . SER D 2 21 ? 1.647 81.190 74.393 1.00 25.75 22 SER B C 1
ATOM 9980 O O . SER D 2 21 ? 1.477 80.788 75.547 1.00 23.07 22 SER B O 1
ATOM 9988 N N . CYS D 2 22 ? 2.436 80.579 73.515 1.00 26.23 23 CYS B N 1
ATOM 9989 C CA . CYS D 2 22 ? 3.109 79.314 73.796 1.00 27.07 23 CYS B CA 1
ATOM 9990 C C . CYS D 2 22 ? 4.413 79.369 73.008 1.00 28.62 23 CYS B C 1
ATOM 9991 O O . CYS D 2 22 ? 4.401 79.198 71.785 1.00 29.47 23 CYS B O 1
ATOM 9998 N N . THR D 2 23 ? 5.518 79.641 73.699 1.00 21.22 24 THR B N 1
ATOM 9999 C CA . THR D 2 23 ? 6.798 79.896 73.051 1.00 25.15 24 THR B CA 1
ATOM 10000 C C . THR D 2 23 ? 7.718 78.702 73.263 1.00 22.78 24 THR B C 1
ATOM 10001 O O . THR D 2 23 ? 7.998 78.321 74.406 1.00 27.00 24 THR B O 1
ATOM 10012 N N . ARG D 2 24 ? 8.189 78.128 72.162 1.00 27.83 25 ARG B N 1
ATOM 10013 C CA . ARG D 2 24 ? 9.062 76.968 72.218 1.00 27.60 25 ARG B CA 1
ATOM 10014 C C . ARG D 2 24 ? 10.499 77.413 72.460 1.00 31.76 25 ARG B C 1
ATOM 10015 O O . ARG D 2 24 ? 11.037 78.236 71.715 1.00 30.02 25 ARG B O 1
ATOM 10036 N N . SER D 2 25 ? 11.122 76.854 73.501 1.00 35.91 26 SER B N 1
ATOM 10037 C CA . SER D 2 25 ? 12.430 77.337 73.935 1.00 31.90 26 SER B CA 1
ATOM 10038 C C . SER D 2 25 ? 13.531 76.975 72.947 1.00 37.58 26 SER B C 1
ATOM 10039 O O . SER D 2 25 ? 14.480 77.748 72.774 1.00 39.01 26 SER B O 1
ATOM 10047 N N . SER D 2 26 ? 13.429 75.822 72.292 1.00 32.93 27 SER B N 1
ATOM 10048 C CA . SER D 2 26 ? 14.470 75.360 71.386 1.00 37.68 27 SER B CA 1
ATOM 10049 C C . SER D 2 26 ? 13.820 74.631 70.223 1.00 36.93 27 SER B C 1
ATOM 10050 O O . SER D 2 26 ? 12.734 74.064 70.361 1.00 45.59 27 SER B O 1
ATOM 10058 N N . GLY D 2 27 A 14.499 74.642 69.082 1.00 34.86 27 GLY B N 1
ATOM 10059 C CA . GLY D 2 27 A 13.933 74.098 67.863 1.00 31.10 27 GLY B CA 1
ATOM 10060 C C . GLY D 2 27 A 12.821 74.991 67.344 1.00 37.36 27 GLY B C 1
ATOM 10061 O O . GLY D 2 27 A 12.431 75.981 67.960 1.00 47.79 27 GLY B O 1
ATOM 10065 N N . SER D 2 28 B 12.298 74.620 66.182 1.00 29.79 27 SER B N 1
ATOM 10066 C CA . SER D 2 28 B 11.285 75.425 65.516 1.00 35.08 27 SER B CA 1
ATOM 10067 C C . SER D 2 28 B 9.886 75.009 65.953 1.00 30.39 27 SER B C 1
ATOM 10068 O O . SER D 2 28 B 9.569 73.818 66.021 1.00 30.37 27 SER B O 1
ATOM 10076 N N . ILE D 2 29 ? 9.048 76.007 66.247 1.00 30.41 28 ILE B N 1
ATOM 10077 C CA . ILE D 2 29 ? 7.657 75.736 66.600 1.00 31.14 28 ILE B CA 1
ATOM 10078 C C . ILE D 2 29 ? 6.955 74.999 65.470 1.00 31.33 28 ILE B C 1
ATOM 10079 O O . ILE D 2 29 ? 5.986 74.266 65.702 1.00 32.00 28 ILE B O 1
ATOM 10095 N N . ASP D 2 30 ? 7.425 75.173 64.236 1.00 29.89 29 ASP B N 1
ATOM 10096 C CA . ASP D 2 30 ? 6.828 74.512 63.082 1.00 31.66 29 ASP B CA 1
ATOM 10097 C C . ASP D 2 30 ? 7.290 73.072 62.914 1.00 22.17 29 ASP B C 1
ATOM 10098 O O . ASP D 2 30 ? 6.863 72.414 61.958 1.00 28.32 29 ASP B O 1
ATOM 10107 N N . ASN D 2 31 ? 8.154 72.573 63.801 1.00 30.35 30 ASN B N 1
ATOM 10108 C CA . ASN D 2 31 ? 8.583 71.182 63.716 1.00 28.55 30 ASN B CA 1
ATOM 10109 C C . ASN D 2 31 ? 7.427 70.214 63.931 1.00 22.66 30 ASN B C 1
ATOM 10110 O O . ASN D 2 31 ? 7.439 69.107 63.387 1.00 20.21 30 ASN B O 1
ATOM 10121 N N . GLU D 2 32 ? 6.441 70.595 64.739 1.00 24.25 31 GLU B N 1
ATOM 10122 C CA . GLU D 2 32 ? 5.361 69.687 65.101 1.00 22.56 31 GLU B CA 1
ATOM 10123 C C . GLU D 2 32 ? 4.076 70.481 65.289 1.00 20.05 31 GLU B C 1
ATOM 10124 O O . GLU D 2 32 ? 4.101 71.680 65.580 1.00 21.70 31 GLU B O 1
ATOM 10136 N N . TYR D 2 33 ? 2.946 69.796 65.126 1.00 16.55 32 TYR B N 1
ATOM 10137 C CA . TYR D 2 33 ? 1.661 70.419 65.408 1.00 19.07 32 TYR B CA 1
ATOM 10138 C C . TYR D 2 33 ? 1.610 70.927 66.841 1.00 20.16 32 TYR B C 1
ATOM 10139 O O . TYR D 2 33 ? 2.187 70.336 67.760 1.00 17.76 32 TYR B O 1
ATOM 10157 N N . VAL D 2 34 ? 0.890 72.026 67.030 1.00 17.43 33 VAL B N 1
ATOM 10158 C CA . VAL D 2 34 ? 0.557 72.531 68.351 1.00 16.99 33 VAL B CA 1
ATOM 10159 C C . VAL D 2 34 ? -0.911 72.237 68.621 1.00 14.29 33 VAL B C 1
ATOM 10160 O O . VAL D 2 34 ? -1.766 72.423 67.747 1.00 17.84 33 VAL B O 1
ATOM 10173 N N . ARG D 2 35 ? -1.191 71.752 69.825 1.00 13.29 34 ARG B N 1
ATOM 10174 C CA . ARG D 2 35 ? -2.537 71.469 70.296 1.00 14.40 34 ARG B CA 1
ATOM 10175 C C . ARG D 2 35 ? -2.821 72.328 71.517 1.00 15.36 34 ARG B C 1
ATOM 10176 O O . ARG D 2 35 ? -1.902 72.760 72.216 1.00 15.25 34 ARG B O 1
ATOM 10197 N N . TRP D 2 36 ? -4.105 72.554 71.786 1.00 12.78 35 TRP B N 1
ATOM 10198 C CA . TRP D 2 36 ? -4.524 73.316 72.955 1.00 13.26 35 TRP B CA 1
ATOM 10199 C C . TRP D 2 36 ? -5.613 72.554 73.688 1.00 12.52 35 TRP B C 1
ATOM 10200 O O . TRP D 2 36 ? -6.583 72.107 73.071 1.00 12.97 35 TRP B O 1
ATOM 10221 N N . TYR D 2 37 ? -5.461 72.442 75.005 1.00 13.28 36 TYR B N 1
ATOM 10222 C CA . TYR D 2 37 ? -6.425 71.776 75.870 1.00 10.96 36 TYR B CA 1
ATOM 10223 C C . TYR D 2 37 ? -6.978 72.763 76.887 1.00 12.03 36 TYR B C 1
ATOM 10224 O O . TYR D 2 37 ? -6.256 73.633 77.385 1.00 17.94 36 TYR B O 1
ATOM 10242 N N . GLN D 2 38 ? -8.258 72.612 77.200 1.00 12.73 37 GLN B N 1
ATOM 10243 C CA . GLN D 2 38 ? -8.929 73.398 78.224 1.00 17.05 37 GLN B CA 1
ATOM 10244 C C . GLN D 2 38 ? -9.250 72.493 79.404 1.00 16.53 37 GLN B C 1
ATOM 10245 O O . GLN D 2 38 ? -9.788 71.396 79.220 1.00 18.09 37 GLN B O 1
ATOM 10259 N N . GLN D 2 39 ? -8.935 72.955 80.610 1.00 16.29 38 GLN B N 1
ATOM 10260 C CA . GLN D 2 39 ? -9.225 72.200 81.827 1.00 18.71 38 GLN B CA 1
ATOM 10261 C C . GLN D 2 39 ? -10.013 73.108 82.760 1.00 17.90 38 GLN B C 1
ATOM 10262 O O . GLN D 2 39 ? -9.433 73.951 83.452 1.00 16.08 38 GLN B O 1
ATOM 10276 N N . ARG D 2 40 ? -11.330 72.923 82.780 1.00 23.59 39 ARG B N 1
ATOM 10277 C CA . ARG D 2 40 ? -12.164 73.681 83.688 1.00 29.89 39 ARG B CA 1
ATOM 10278 C C . ARG D 2 40 ? -11.905 73.215 85.119 1.00 34.42 39 ARG B C 1
ATOM 10279 O O . ARG D 2 40 ? -11.488 72.075 85.341 1.00 34.83 39 ARG B O 1
ATOM 10300 N N . PRO D 2 41 ? -12.124 74.081 86.107 1.00 38.47 40 PRO B N 1
ATOM 10301 C CA . PRO D 2 41 ? -11.803 73.701 87.489 1.00 42.74 40 PRO B CA 1
ATOM 10302 C C . PRO D 2 41 ? -12.521 72.423 87.898 1.00 35.03 40 PRO B C 1
ATOM 10303 O O . PRO D 2 41 ? -13.704 72.226 87.604 1.00 38.33 40 PRO B O 1
ATOM 10314 N N . GLY D 2 42 ? -11.780 71.539 88.566 1.00 36.69 41 GLY B N 1
ATOM 10315 C CA . GLY D 2 42 ? -12.322 70.272 89.018 1.00 38.30 41 GLY B CA 1
ATOM 10316 C C . GLY D 2 42 ? -12.640 69.269 87.931 1.00 45.16 41 GLY B C 1
ATOM 10317 O O . GLY D 2 42 ? -13.234 68.229 88.230 1.00 45.33 41 GLY B O 1
ATOM 10321 N N . SER D 2 43 ? -12.257 69.534 86.685 1.00 38.70 42 SER B N 1
ATOM 10322 C CA . SER D 2 43 ? -12.643 68.703 85.553 1.00 32.66 42 SER B CA 1
ATOM 10323 C C . SER D 2 43 ? -11.397 68.217 84.814 1.00 23.78 42 SER B C 1
ATOM 10324 O O . SER D 2 43 ? -10.270 68.621 85.113 1.00 27.15 42 SER B O 1
ATOM 10332 N N . VAL D 2 44 ? -11.606 67.322 83.852 1.00 22.19 43 VAL B N 1
ATOM 10333 C CA . VAL D 2 44 ? -10.497 66.759 83.082 1.00 23.98 43 VAL B CA 1
ATOM 10334 C C . VAL D 2 44 ? -10.294 67.599 81.825 1.00 20.74 43 VAL B C 1
ATOM 10335 O O . VAL D 2 44 ? -11.221 68.300 81.391 1.00 16.97 43 VAL B O 1
ATOM 10348 N N . PRO D 2 45 ? -9.113 67.574 81.214 1.00 17.33 44 PRO B N 1
ATOM 10349 C CA . PRO D 2 45 ? -8.892 68.392 80.017 1.00 14.88 44 PRO B CA 1
ATOM 10350 C C . PRO D 2 45 ? -9.730 67.914 78.842 1.00 17.80 44 PRO B C 1
ATOM 10351 O O . PRO D 2 45 ? -10.133 66.750 78.767 1.00 14.39 44 PRO B O 1
ATOM 10362 N N . THR D 2 46 ? -10.001 68.846 77.925 1.00 17.45 45 THR B N 1
ATOM 10363 C CA . THR D 2 46 ? -10.634 68.556 76.644 1.00 14.40 45 THR B CA 1
ATOM 10364 C C . THR D 2 46 ? -9.916 69.344 75.557 1.00 13.97 45 THR B C 1
ATOM 10365 O O . THR D 2 46 ? -9.336 70.402 75.821 1.00 13.78 45 THR B O 1
ATOM 10376 N N . ILE D 2 47 ? -9.976 68.835 74.325 1.00 12.42 46 ILE B N 1
ATOM 10377 C CA . ILE D 2 47 ? -9.356 69.526 73.200 1.00 12.95 46 ILE B CA 1
ATOM 10378 C C . ILE D 2 47 ? -10.143 70.790 72.885 1.00 14.68 46 ILE B C 1
ATOM 10379 O O . ILE D 2 47 ? -11.378 70.775 72.830 1.00 16.86 46 ILE B O 1
ATOM 10395 N N . VAL D 2 48 ? -9.437 71.889 72.639 1.00 14.35 47 VAL B N 1
ATOM 10396 C CA . VAL D 2 48 ? -10.037 73.062 72.023 1.00 13.44 47 VAL B CA 1
ATOM 10397 C C . VAL D 2 48 ? -9.458 73.324 70.638 1.00 20.17 47 VAL B C 1
ATOM 10398 O O . VAL D 2 48 ? -10.189 73.715 69.725 1.00 19.31 47 VAL B O 1
ATOM 10411 N N . ILE D 2 49 ? -8.157 73.101 70.454 1.00 11.80 48 ILE B N 1
ATOM 10412 C CA . ILE D 2 49 ? -7.519 73.212 69.150 1.00 12.75 48 ILE B CA 1
ATOM 10413 C C . ILE D 2 49 ? -6.600 72.015 68.961 1.00 14.74 48 ILE B C 1
ATOM 10414 O O . ILE D 2 49 ? -5.849 71.645 69.868 1.00 14.72 48 ILE B O 1
ATOM 10430 N N . TYR D 2 50 ? -6.654 71.416 67.777 1.00 13.63 49 TYR B N 1
ATOM 10431 C CA . TYR D 2 50 ? -5.678 70.418 67.372 1.00 14.64 49 TYR B CA 1
ATOM 10432 C C . TYR D 2 50 ? -5.158 70.780 65.989 1.00 20.18 49 TYR B C 1
ATOM 10433 O O . TYR D 2 50 ? -5.745 71.596 65.274 1.00 17.02 49 TYR B O 1
ATOM 10451 N N . LYS D 2 51 ? -4.028 70.184 65.627 1.00 18.05 50 LYS B N 1
ATOM 10452 C CA . LYS D 2 51 ? -3.378 70.462 64.349 1.00 20.01 50 LYS B CA 1
ATOM 10453 C C . LYS D 2 51 ? -3.282 71.970 64.092 1.00 18.39 50 LYS B C 1
ATOM 10454 O O . LYS D 2 51 ? -3.714 72.483 63.058 1.00 20.34 50 LYS B O 1
ATOM 10473 N N . ASP D 2 52 ? -2.705 72.680 65.066 1.00 16.06 51 ASP B N 1
ATOM 10474 C CA . ASP D 2 52 ? -2.414 74.113 64.987 1.00 21.08 51 ASP B CA 1
ATOM 10475 C C . ASP D 2 52 ? -3.655 74.995 65.081 1.00 20.12 51 ASP B C 1
ATOM 10476 O O . ASP D 2 52 ? -3.658 75.981 65.828 1.00 19.37 51 ASP B O 1
ATOM 10485 N N . ASN D 2 53 ? -4.706 74.683 64.311 1.00 17.60 52 ASN B N 1
ATOM 10486 C CA . ASN D 2 53 ? -5.828 75.614 64.231 1.00 24.14 52 ASN B CA 1
ATOM 10487 C C . ASN D 2 53 ? -7.185 74.963 63.973 1.00 19.46 52 ASN B C 1
ATOM 10488 O O . ASN D 2 53 ? -8.132 75.683 63.623 1.00 21.17 52 ASN B O 1
ATOM 10499 N N . GLN D 2 54 ? -7.332 73.653 64.131 1.00 20.38 53 GLN B N 1
ATOM 10500 C CA . GLN D 2 54 ? -8.608 72.992 63.882 1.00 17.54 53 GLN B CA 1
ATOM 10501 C C . GLN D 2 54 ? -9.423 72.890 65.166 1.00 18.99 53 GLN B C 1
ATOM 10502 O O . GLN D 2 54 ? -8.887 72.583 66.233 1.00 16.20 53 GLN B O 1
ATOM 10516 N N . ARG D 2 55 ? -10.732 73.130 65.046 1.00 17.21 54 ARG B N 1
ATOM 10517 C CA . ARG D 2 55 ? -11.642 73.095 66.184 1.00 20.05 54 ARG B CA 1
ATOM 10518 C C . ARG D 2 55 ? -12.453 71.810 66.168 1.00 20.30 54 ARG B C 1
ATOM 10519 O O . ARG D 2 55 ? -13.132 71.533 65.167 1.00 20.33 54 ARG B O 1
ATOM 10540 N N . PRO D 2 56 ? -12.458 71.016 67.235 1.00 16.64 55 PRO B N 1
ATOM 10541 C CA . PRO D 2 56 ? -13.392 69.888 67.285 1.00 18.71 55 PRO B CA 1
ATOM 10542 C C . PRO D 2 56 ? -14.831 70.374 67.335 1.00 23.20 55 PRO B C 1
ATOM 10543 O O . PRO D 2 56 ? -15.129 71.486 67.782 1.00 16.46 55 PRO B O 1
ATOM 10554 N N . SER D 2 57 ? -15.730 69.521 66.856 1.00 20.04 56 SER B N 1
ATOM 10555 C CA . SER D 2 57 ? -17.149 69.800 66.972 1.00 21.50 56 SER B CA 1
ATOM 10556 C C . SER D 2 57 ? -17.497 70.133 68.419 1.00 23.94 56 SER B C 1
ATOM 10557 O O . SER D 2 57 ? -16.979 69.525 69.357 1.00 24.65 56 SER B O 1
ATOM 10565 N N . GLY D 2 58 ? -18.367 71.121 68.597 1.00 23.50 57 GLY B N 1
ATOM 10566 C CA . GLY D 2 58 ? -18.752 71.559 69.916 1.00 22.73 57 GLY B CA 1
ATOM 10567 C C . GLY D 2 58 ? -17.924 72.691 70.484 1.00 24.63 57 GLY B C 1
ATOM 10568 O O . GLY D 2 58 ? -18.346 73.306 71.471 1.00 34.50 57 GLY B O 1
ATOM 10572 N N . VAL D 2 59 ? -16.766 72.991 69.906 1.00 19.61 58 VAL B N 1
ATOM 10573 C CA . VAL D 2 59 ? -15.935 74.104 70.356 1.00 23.56 58 VAL B CA 1
ATOM 10574 C C . VAL D 2 59 ? -16.335 75.343 69.559 1.00 24.89 58 VAL B C 1
ATOM 10575 O O . VAL D 2 59 ? -16.216 75.331 68.323 1.00 21.57 58 VAL B O 1
ATOM 10588 N N . PRO D 2 60 ? -16.776 76.425 70.207 1.00 23.55 59 PRO B N 1
ATOM 10589 C CA . PRO D 2 60 ? -17.263 77.589 69.456 1.00 26.08 59 PRO B CA 1
ATOM 10590 C C . PRO D 2 60 ? -16.178 78.217 68.600 1.00 30.55 59 PRO B C 1
ATOM 10591 O O . PRO D 2 60 ? -14.983 78.092 68.872 1.00 20.91 59 PRO B O 1
ATOM 10602 N N . ASP D 2 61 ? -16.616 78.944 67.569 1.00 25.92 60 ASP B N 1
ATOM 10603 C CA . ASP D 2 61 ? -15.676 79.682 66.735 1.00 24.99 60 ASP B CA 1
ATOM 10604 C C . ASP D 2 61 ? -15.056 80.867 67.463 1.00 20.74 60 ASP B C 1
ATOM 10605 O O . ASP D 2 61 ? -14.172 81.520 66.900 1.00 23.96 60 ASP B O 1
ATOM 10614 N N . ARG D 2 62 ? -15.481 81.152 68.698 1.00 25.41 61 ARG B N 1
ATOM 10615 C CA . ARG D 2 62 ? -14.778 82.124 69.524 1.00 25.59 61 ARG B CA 1
ATOM 10616 C C . ARG D 2 62 ? -13.332 81.711 69.780 1.00 22.73 61 ARG B C 1
ATOM 10617 O O . ARG D 2 62 ? -12.490 82.577 70.046 1.00 23.19 61 ARG B O 1
ATOM 10638 N N . PHE D 2 63 ? -13.028 80.414 69.688 1.00 27.89 62 PHE B N 1
ATOM 10639 C CA . PHE D 2 63 ? -11.691 79.879 69.928 1.00 18.96 62 PHE B CA 1
ATOM 10640 C C . PHE D 2 63 ? -10.934 79.773 68.610 1.00 17.77 62 PHE B C 1
ATOM 10641 O O . PHE D 2 63 ? -11.469 79.252 67.629 1.00 21.55 62 PHE B O 1
ATOM 10658 N N . SER D 2 64 ? -9.692 80.258 68.578 1.00 22.54 63 SER B N 1
ATOM 10659 C CA . SER D 2 64 ? -8.898 80.114 67.365 1.00 23.77 63 SER B CA 1
ATOM 10660 C C . SER D 2 64 ? -7.425 79.965 67.715 1.00 25.33 63 SER B C 1
ATOM 10661 O O . SER D 2 64 ? -6.934 80.547 68.687 1.00 25.33 63 SER B O 1
ATOM 10669 N N . GLY D 2 65 ? -6.726 79.182 66.899 1.00 18.32 64 GLY B N 1
ATOM 10670 C CA . GLY D 2 65 ? -5.314 78.931 67.092 1.00 19.08 64 GLY B CA 1
ATOM 10671 C C . GLY D 2 65 ? -4.506 79.456 65.924 1.00 24.45 64 GLY B C 1
ATOM 10672 O O . GLY D 2 65 ? -4.988 79.520 64.795 1.00 24.53 64 GLY B O 1
ATOM 10676 N N . SER D 2 66 ? -3.260 79.824 66.207 1.00 24.83 65 SER B N 1
ATOM 10677 C CA . SER D 2 66 ? -2.381 80.354 65.177 1.00 27.85 65 SER B CA 1
ATOM 10678 C C . SER D 2 66 ? -0.938 80.050 65.542 1.00 24.28 65 SER B C 1
ATOM 10679 O O . SER D 2 66 ? -0.614 79.757 66.696 1.00 24.25 65 SER B O 1
ATOM 10687 N N . ILE D 2 67 ? -0.075 80.119 64.532 1.00 27.17 66 ILE B N 1
ATOM 10688 C CA . ILE D 2 67 ? 1.360 79.922 64.689 1.00 25.67 66 ILE B CA 1
ATOM 10689 C C . ILE D 2 67 ? 2.069 81.187 64.224 1.00 31.20 66 ILE B C 1
ATOM 10690 O O . ILE D 2 67 ? 1.653 81.817 63.246 1.00 29.60 66 ILE B O 1
ATOM 10706 N N . ASP D 2 68 A 3.145 81.550 64.922 1.00 33.80 66 ASP B N 1
ATOM 10707 C CA . ASP D 2 68 A 3.991 82.683 64.547 1.00 31.98 66 ASP B CA 1
ATOM 10708 C C . ASP D 2 68 A 5.440 82.198 64.534 1.00 30.81 66 ASP B C 1
ATOM 10709 O O . ASP D 2 68 A 6.095 82.155 65.579 1.00 30.40 66 ASP B O 1
ATOM 10718 N N . SER D 2 69 B 5.938 81.834 63.348 1.00 32.93 66 SER B N 1
ATOM 10719 C CA . SER D 2 69 B 7.274 81.251 63.253 1.00 37.51 66 SER B CA 1
ATOM 10720 C C . SER D 2 69 B 8.365 82.247 63.625 1.00 39.08 66 SER B C 1
ATOM 10721 O O . SER D 2 69 B 9.408 81.846 64.155 1.00 34.73 66 SER B O 1
ATOM 10729 N N . SER D 2 70 ? 8.159 83.537 63.343 1.00 33.16 67 SER B N 1
ATOM 10730 C CA . SER D 2 70 ? 9.197 84.524 63.617 1.00 36.32 67 SER B CA 1
ATOM 10731 C C . SER D 2 70 ? 9.468 84.646 65.110 1.00 43.74 67 SER B C 1
ATOM 10732 O O . SER D 2 70 ? 10.605 84.925 65.507 1.00 52.36 67 SER B O 1
ATOM 10740 N N . SER D 2 71 ? 8.450 84.443 65.947 1.00 37.22 68 SER B N 1
ATOM 10741 C CA . SER D 2 71 ? 8.616 84.435 67.395 1.00 41.23 68 SER B CA 1
ATOM 10742 C C . SER D 2 71 ? 8.700 83.026 67.973 1.00 32.08 68 SER B C 1
ATOM 10743 O O . SER D 2 71 ? 8.798 82.876 69.196 1.00 33.11 68 SER B O 1
ATOM 10751 N N . ASN D 2 72 ? 8.673 81.995 67.128 1.00 39.83 69 ASN B N 1
ATOM 10752 C CA . ASN D 2 72 ? 8.750 80.603 67.578 1.00 36.32 69 ASN B CA 1
ATOM 10753 C C . ASN D 2 72 ? 7.661 80.301 68.601 1.00 33.12 69 ASN B C 1
ATOM 10754 O O . ASN D 2 72 ? 7.901 79.648 69.619 1.00 25.10 69 ASN B O 1
ATOM 10765 N N . SER D 2 73 ? 6.449 80.775 68.328 1.00 30.17 70 SER B N 1
ATOM 10766 C CA . SER D 2 73 ? 5.370 80.687 69.294 1.00 27.98 70 SER B CA 1
ATOM 10767 C C . SER D 2 73 ? 4.090 80.257 68.598 1.00 26.37 70 SER B C 1
ATOM 10768 O O . SER D 2 73 ? 3.969 80.301 67.371 1.00 25.91 70 SER B O 1
ATOM 10776 N N . ALA D 2 74 ? 3.134 79.828 69.416 1.00 27.32 71 ALA B N 1
ATOM 10777 C CA . ALA D 2 74 ? 1.772 79.560 68.991 1.00 19.01 71 ALA B CA 1
ATOM 10778 C C . ALA D 2 74 ? 0.845 80.298 69.938 1.00 23.49 71 ALA B C 1
ATOM 10779 O O . ALA D 2 74 ? 1.206 80.593 71.081 1.00 24.72 71 ALA B O 1
ATOM 10786 N N . SER D 2 75 ? -0.353 80.611 69.459 1.00 23.57 72 SER B N 1
ATOM 10787 C CA . SER D 2 75 ? -1.263 81.421 70.252 1.00 27.07 72 SER B CA 1
ATOM 10788 C C . SER D 2 75 ? -2.679 80.885 70.153 1.00 16.83 72 SER B C 1
ATOM 10789 O O . SER D 2 75 ? -3.131 80.474 69.080 1.00 21.21 72 SER B O 1
ATOM 10797 N N . LEU D 2 76 ? -3.361 80.896 71.291 1.00 15.71 73 LEU B N 1
ATOM 10798 C CA . LEU D 2 76 ? -4.790 80.636 71.388 1.00 15.68 73 LEU B CA 1
ATOM 10799 C C . LEU D 2 76 ? -5.477 81.961 71.687 1.00 19.08 73 LEU B C 1
ATOM 10800 O O . LEU D 2 76 ? -5.155 82.619 72.681 1.00 24.19 73 LEU B O 1
ATOM 10816 N N . ALA D 2 77 ? -6.394 82.364 70.820 1.00 23.58 74 ALA B N 1
ATOM 10817 C CA . ALA D 2 77 ? -7.185 83.567 71.029 1.00 23.96 74 ALA B CA 1
ATOM 10818 C C . ALA D 2 77 ? -8.623 83.173 71.330 1.00 15.47 74 ALA B C 1
ATOM 10819 O O . ALA D 2 77 ? -9.182 82.286 70.678 1.00 22.01 74 ALA B O 1
ATOM 10826 N N . ILE D 2 78 ? -9.214 83.823 72.324 1.00 16.95 75 ILE B N 1
ATOM 10827 C CA . ILE D 2 78 ? -10.598 83.580 72.716 1.00 16.13 75 ILE B CA 1
ATOM 10828 C C . ILE D 2 78 ? -11.340 84.909 72.638 1.00 22.99 75 ILE B C 1
ATOM 10829 O O . ILE D 2 78 ? -11.130 85.798 73.474 1.00 23.52 75 ILE B O 1
ATOM 10845 N N . SER D 2 79 ? -12.211 85.044 71.644 1.00 24.19 76 SER B N 1
ATOM 10846 C CA . SER D 2 79 ? -12.999 86.255 71.482 1.00 26.90 76 SER B CA 1
ATOM 10847 C C . SER D 2 79 ? -14.317 86.142 72.240 1.00 25.90 76 SER B C 1
ATOM 10848 O O . SER D 2 79 ? -14.761 85.053 72.605 1.00 31.01 76 SER B O 1
ATOM 10856 N N . GLY D 2 80 ? -14.947 87.292 72.460 1.00 28.39 77 GLY B N 1
ATOM 10857 C CA . GLY D 2 80 ? -16.249 87.327 73.108 1.00 26.99 77 GLY B CA 1
ATOM 10858 C C . GLY D 2 80 ? -16.261 86.646 74.456 1.00 30.62 77 GLY B C 1
ATOM 10859 O O . GLY D 2 80 ? -17.201 85.903 74.770 1.00 22.52 77 GLY B O 1
ATOM 10863 N N . LEU D 2 81 ? -15.246 86.908 75.274 1.00 22.75 78 LEU B N 1
ATOM 10864 C CA . LEU D 2 81 ? -15.009 86.129 76.483 1.00 27.71 78 LEU B CA 1
ATOM 10865 C C . LEU D 2 81 ? -16.267 85.984 77.331 1.00 27.24 78 LEU B C 1
ATOM 10866 O O . LEU D 2 81 ? -16.946 86.968 77.635 1.00 30.33 78 LEU B O 1
ATOM 10882 N N . GLN D 2 82 ? -16.556 84.746 77.736 1.00 31.12 79 GLN B N 1
ATOM 10883 C CA . GLN D 2 82 ? -17.700 84.436 78.582 1.00 31.40 79 GLN B CA 1
ATOM 10884 C C . GLN D 2 82 ? -17.245 83.615 79.784 1.00 34.79 79 GLN B C 1
ATOM 10885 O O . GLN D 2 82 ? -16.133 83.080 79.820 1.00 28.04 79 GLN B O 1
ATOM 10899 N N . SER D 2 83 ? -18.137 83.515 80.774 1.00 29.34 80 SER B N 1
ATOM 10900 C CA . SER D 2 83 ? -17.751 82.993 82.083 1.00 37.32 80 SER B CA 1
ATOM 10901 C C . SER D 2 83 ? -17.280 81.546 81.999 1.00 33.61 80 SER B C 1
ATOM 10902 O O . SER D 2 83 ? -16.344 81.151 82.705 1.00 27.76 80 SER B O 1
ATOM 10910 N N . GLU D 2 84 ? -17.926 80.731 81.162 1.00 33.12 81 GLU B N 1
ATOM 10911 C CA . GLU D 2 84 ? -17.546 79.326 81.071 1.00 37.91 81 GLU B CA 1
ATOM 10912 C C . GLU D 2 84 ? -16.158 79.131 80.474 1.00 35.07 81 GLU B C 1
ATOM 10913 O O . GLU D 2 84 ? -15.672 77.996 80.437 1.00 30.20 81 GLU B O 1
ATOM 10925 N N . ASP D 2 85 ? -15.515 80.199 80.002 1.00 29.68 82 ASP B N 1
ATOM 10926 C CA . ASP D 2 85 ? -14.174 80.085 79.453 1.00 26.85 82 ASP B CA 1
ATOM 10927 C C . ASP D 2 85 ? -13.112 80.077 80.540 1.00 28.29 82 ASP B C 1
ATOM 10928 O O . ASP D 2 85 ? -11.971 79.701 80.264 1.00 19.59 82 ASP B O 1
ATOM 10937 N N . GLU D 2 86 ? -13.464 80.490 81.758 1.00 22.73 83 GLU B N 1
ATOM 10938 C CA . GLU D 2 86 ? -12.542 80.422 82.881 1.00 25.84 83 GLU B CA 1
ATOM 10939 C C . GLU D 2 86 ? -12.057 78.989 83.053 1.00 22.46 83 GLU B C 1
ATOM 10940 O O . GLU D 2 86 ? -12.854 78.067 83.257 1.00 24.03 83 GLU B O 1
ATOM 10952 N N . ALA D 2 87 ? -10.750 78.799 82.938 1.00 25.51 84 ALA B N 1
ATOM 10953 C CA . ALA D 2 87 ? -10.163 77.469 82.966 1.00 16.76 84 ALA B CA 1
ATOM 10954 C C . ALA D 2 87 ? -8.658 77.645 82.879 1.00 24.48 84 ALA B C 1
ATOM 10955 O O . ALA D 2 87 ? -8.155 78.753 82.668 1.00 21.01 84 ALA B O 1
ATOM 10962 N N . ASP D 2 88 ? -7.945 76.535 83.048 1.00 19.95 85 ASP B N 1
ATOM 10963 C CA . ASP D 2 88 ? -6.528 76.477 82.731 1.00 17.49 85 ASP B CA 1
ATOM 10964 C C . ASP D 2 88 ? -6.359 75.971 81.307 1.00 16.38 85 ASP B C 1
ATOM 10965 O O . ASP D 2 88 ? -7.040 75.033 80.886 1.00 17.13 85 ASP B O 1
ATOM 10974 N N . TYR D 2 89 ? -5.460 76.605 80.562 1.00 15.66 86 TYR B N 1
ATOM 10975 C CA . TYR D 2 89 ? -5.223 76.264 79.170 1.00 14.96 86 TYR B CA 1
ATOM 10976 C C . TYR D 2 89 ? -3.791 75.781 79.002 1.00 15.03 86 TYR B C 1
ATOM 10977 O O . TYR D 2 89 ? -2.857 76.402 79.519 1.00 17.21 86 TYR B O 1
ATOM 10995 N N . TYR D 2 90 ? -3.629 74.669 78.288 1.00 13.47 87 TYR B N 1
ATOM 10996 C CA . TYR D 2 90 ? -2.328 74.059 78.044 1.00 14.63 87 TYR B CA 1
ATOM 10997 C C . TYR D 2 90 ? -2.108 73.878 76.551 1.00 15.67 87 TYR B C 1
ATOM 10998 O O . TYR D 2 90 ? -2.920 73.238 75.873 1.00 13.60 87 TYR B O 1
ATOM 11016 N N . CYS D 2 91 ? -1.005 74.419 76.042 1.00 13.81 88 CYS B N 1
ATOM 11017 C CA . CYS D 2 91 ? -0.561 74.008 74.725 1.00 16.45 88 CYS B CA 1
ATOM 11018 C C . CYS D 2 91 ? 0.200 72.690 74.852 1.00 17.80 88 CYS B C 1
ATOM 11019 O O . CYS D 2 91 ? 0.628 72.296 75.938 1.00 13.99 88 CYS B O 1
ATOM 11026 N N . GLN D 2 92 ? 0.320 71.983 73.736 1.00 13.98 89 GLN B N 1
ATOM 11027 C CA . GLN D 2 92 ? 0.982 70.686 73.733 1.00 14.14 89 GLN B CA 1
ATOM 11028 C C . GLN D 2 92 ? 1.580 70.456 72.355 1.00 15.39 89 GLN B C 1
ATOM 11029 O O . GLN D 2 92 ? 0.948 70.745 71.337 1.00 13.29 89 GLN B O 1
ATOM 11043 N N . SER D 2 93 ? 2.819 69.976 72.333 1.00 12.87 90 SER B N 1
ATOM 11044 C CA . SER D 2 93 ? 3.476 69.618 71.083 1.00 16.97 90 SER B CA 1
ATOM 11045 C C . SER D 2 93 ? 4.414 68.463 71.387 1.00 15.67 90 SER B C 1
ATOM 11046 O O . SER D 2 93 ? 4.136 67.686 72.304 1.00 17.14 90 SER B O 1
ATOM 11054 N N . SER D 2 94 ? 5.518 68.331 70.652 1.00 16.85 91 SER B N 1
ATOM 11055 C CA . SER D 2 94 ? 6.464 67.253 70.914 1.00 20.94 91 SER B CA 1
ATOM 11056 C C . SER D 2 94 ? 7.880 67.724 70.599 1.00 22.94 91 SER B C 1
ATOM 11057 O O . SER D 2 94 ? 8.079 68.718 69.896 1.00 22.34 91 SER B O 1
ATOM 11065 N N . ASP D 2 95 ? 8.870 66.984 71.123 1.00 24.13 92 ASP B N 1
ATOM 11066 C CA . ASP D 2 95 ? 10.273 67.392 71.105 1.00 22.24 92 ASP B CA 1
ATOM 11067 C C . ASP D 2 95 ? 11.095 66.540 70.134 1.00 28.31 92 ASP B C 1
ATOM 11068 O O . ASP D 2 95 ? 10.560 65.748 69.350 1.00 23.27 92 ASP B O 1
ATOM 11077 N N . ASP D 2 96 ? 12.424 66.697 70.204 1.00 28.86 93 ASP B N 1
ATOM 11078 C CA . ASP D 2 96 ? 13.324 66.041 69.259 1.00 33.96 93 ASP B CA 1
ATOM 11079 C C . ASP D 2 96 ? 13.316 64.523 69.388 1.00 26.93 93 ASP B C 1
ATOM 11080 O O . ASP D 2 96 ? 13.674 63.832 68.428 1.00 32.16 93 ASP B O 1
ATOM 11089 N N . ASN D 2 97 ? 12.945 63.991 70.546 1.00 22.30 94 ASN B N 1
ATOM 11090 C CA . ASN D 2 97 ? 12.833 62.552 70.743 1.00 24.15 94 ASN B CA 1
ATOM 11091 C C . ASN D 2 97 ? 11.414 62.044 70.510 1.00 20.88 94 ASN B C 1
ATOM 11092 O O . ASN D 2 97 ? 11.121 60.882 70.810 1.00 22.75 94 ASN B O 1
ATOM 11103 N N . PHE D 2 98 ? 10.535 62.894 69.984 1.00 22.26 95 PHE B N 1
ATOM 11104 C CA . PHE D 2 98 ? 9.155 62.533 69.673 1.00 16.17 95 PHE B CA 1
ATOM 11105 C C . PHE D 2 98 ? 8.380 62.169 70.934 1.00 16.36 95 PHE B C 1
ATOM 11106 O O . PHE D 2 98 ? 7.422 61.393 70.891 1.00 22.15 95 PHE B O 1
ATOM 11123 N N . ASN D 2 99 A 8.807 62.707 72.071 1.00 17.70 95 ASN B N 1
ATOM 11124 C CA . ASN D 2 99 A 8.010 62.677 73.286 1.00 15.42 95 ASN B CA 1
ATOM 11125 C C . ASN D 2 99 A 7.084 63.884 73.289 1.00 17.82 95 ASN B C 1
ATOM 11126 O O . ASN D 2 99 A 7.479 64.982 72.888 1.00 16.95 95 ASN B O 1
ATOM 11137 N N . TRP D 2 100 ? 5.845 63.670 73.713 1.00 13.05 96 TRP B N 1
ATOM 11138 C CA . TRP D 2 100 ? 4.897 64.766 73.807 1.00 12.90 96 TRP B CA 1
ATOM 11139 C C . TRP D 2 100 ? 5.224 65.642 75.009 1.00 16.46 96 TRP B C 1
ATOM 11140 O O . TRP D 2 100 ? 5.739 65.172 76.025 1.00 14.78 96 TRP B O 1
ATOM 11161 N N . VAL D 2 101 ? 4.932 66.935 74.879 1.00 15.28 97 VAL B N 1
ATOM 11162 C CA . VAL D 2 101 ? 5.258 67.920 75.904 1.00 17.30 97 VAL B CA 1
ATOM 11163 C C . VAL D 2 101 ? 4.095 68.887 76.037 1.00 16.30 97 VAL B C 1
ATOM 11164 O O . VAL D 2 101 ? 3.658 69.476 75.043 1.00 14.06 97 VAL B O 1
ATOM 11177 N N . PHE D 2 102 ? 3.612 69.066 77.258 1.00 13.05 98 PHE B N 1
ATOM 11178 C CA . PHE D 2 102 ? 2.652 70.115 77.559 1.00 21.04 98 PHE B CA 1
ATOM 11179 C C . PHE D 2 102 ? 3.372 71.411 77.911 1.00 22.56 98 PHE B C 1
ATOM 11180 O O . PHE D 2 102 ? 4.474 71.404 78.466 1.00 20.65 98 PHE B O 1
ATOM 11197 N N . GLY D 2 103 ? 2.738 72.533 77.576 1.00 19.90 99 GLY B N 1
ATOM 11198 C CA . GLY D 2 103 ? 3.165 73.809 78.108 1.00 18.39 99 GLY B CA 1
ATOM 11199 C C . GLY D 2 103 ? 2.895 73.925 79.602 1.00 17.52 99 GLY B C 1
ATOM 11200 O O . GLY D 2 103 ? 2.146 73.157 80.208 1.00 14.87 99 GLY B O 1
ATOM 11204 N N . GLY D 2 104 ? 3.521 74.936 80.207 1.00 21.54 100 GLY B N 1
ATOM 11205 C CA . GLY D 2 104 ? 3.401 75.145 81.641 1.00 21.37 100 GLY B CA 1
ATOM 11206 C C . GLY D 2 104 ? 1.999 75.467 82.115 1.00 18.54 100 GLY B C 1
ATOM 11207 O O . GLY D 2 104 ? 1.722 75.352 83.314 1.00 16.21 100 GLY B O 1
ATOM 11211 N N . GLY D 2 105 ? 1.112 75.869 81.216 1.00 18.04 101 GLY B N 1
ATOM 11212 C CA . GLY D 2 105 ? -0.261 76.144 81.590 1.00 16.02 101 GLY B CA 1
ATOM 11213 C C . GLY D 2 105 ? -0.511 77.619 81.863 1.00 17.85 101 GLY B C 1
ATOM 11214 O O . GLY D 2 105 ? 0.351 78.347 82.366 1.00 19.22 101 GLY B O 1
ATOM 11218 N N . THR D 2 106 ? -1.718 78.067 81.527 1.00 22.36 102 THR B N 1
ATOM 11219 C CA . THR D 2 106 ? -2.160 79.437 81.762 1.00 19.82 102 THR B CA 1
ATOM 11220 C C . THR D 2 106 ? -3.530 79.391 82.415 1.00 19.22 102 THR B C 1
ATOM 11221 O O . THR D 2 106 ? -4.449 78.753 81.890 1.00 20.76 102 THR B O 1
ATOM 11232 N N . ARG D 2 107 ? -3.669 80.063 83.552 1.00 19.69 103 ARG B N 1
ATOM 11233 C CA . ARG D 2 107 ? -4.964 80.202 84.202 1.00 22.32 103 ARG B CA 1
ATOM 11234 C C . ARG D 2 107 ? -5.654 81.443 83.649 1.00 23.15 103 ARG B C 1
ATOM 11235 O O . ARG D 2 107 ? -5.108 82.549 83.724 1.00 24.28 103 ARG B O 1
ATOM 11256 N N . LEU D 2 108 ? -6.846 81.259 83.099 1.00 22.60 104 LEU B N 1
ATOM 11257 C CA . LEU D 2 108 ? -7.608 82.336 82.480 1.00 28.38 104 LEU B CA 1
ATOM 11258 C C . LEU D 2 108 ? -8.764 82.699 83.395 1.00 28.94 104 LEU B C 1
ATOM 11259 O O . LEU D 2 108 ? -9.584 81.840 83.732 1.00 22.36 104 LEU B O 1
ATOM 11275 N N . THR D 2 109 ? -8.839 83.967 83.777 1.00 23.21 105 THR B N 1
ATOM 11276 C CA . THR D 2 109 ? -9.919 84.468 84.610 1.00 28.39 105 THR B CA 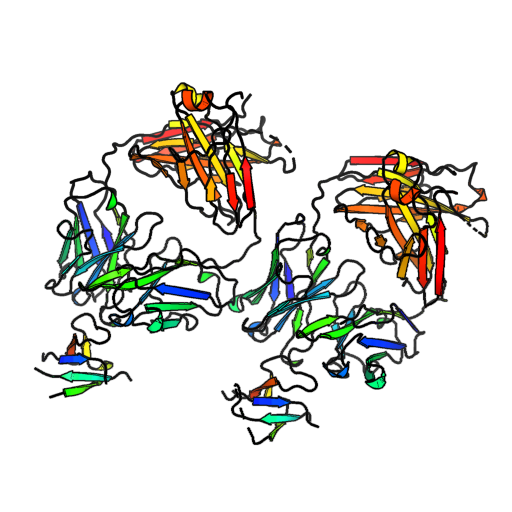1
ATOM 11277 C C . THR D 2 109 ? -10.798 85.415 83.805 1.00 26.37 105 THR B C 1
ATOM 11278 O O . THR D 2 109 ? -10.297 86.251 83.046 1.00 25.04 105 THR B O 1
ATOM 11289 N N . VAL D 2 110 ? -12.107 85.278 83.975 1.00 29.53 106 VAL B N 1
ATOM 11290 C CA . VAL D 2 110 ? -13.067 86.257 83.485 1.00 34.57 106 VAL B CA 1
ATOM 11291 C C . VAL D 2 110 ? -13.372 87.179 84.654 1.00 27.00 106 VAL B C 1
ATOM 11292 O O . VAL D 2 110 ? -14.001 86.771 85.635 1.00 27.34 106 VAL B O 1
ATOM 11305 N N . LEU D 2 111 A -12.896 88.416 84.560 1.00 32.42 106 LEU B N 1
ATOM 11306 C CA . LEU D 2 111 A -12.968 89.339 85.683 1.00 34.73 106 LEU B CA 1
ATOM 11307 C C . LEU D 2 111 A -14.419 89.617 86.051 1.00 29.42 106 LEU B C 1
ATOM 11308 O O . LEU D 2 111 A -15.229 89.981 85.195 1.00 31.69 106 LEU B O 1
ATOM 11324 N N . ARG D 2 112 ? -14.745 89.426 87.333 1.00 39.05 107 ARG B N 1
ATOM 11325 C CA . ARG D 2 112 ? -16.059 89.761 87.870 1.00 39.84 107 ARG B CA 1
ATOM 11326 C C . ARG D 2 112 ? -15.949 90.701 89.067 1.00 39.79 107 ARG B C 1
ATOM 11327 O O . ARG D 2 112 ? -16.945 90.919 89.767 1.00 37.60 107 ARG B O 1
ATOM 11348 N N . GLN D 2 113 ? -14.763 91.235 89.332 1.00 37.51 108 GLN B N 1
ATOM 11349 C CA . GLN D 2 113 ? -14.570 92.265 90.342 1.00 32.73 108 GLN B CA 1
ATOM 11350 C C . GLN D 2 113 ? -13.266 92.981 90.030 1.00 33.97 108 GLN B C 1
ATOM 11351 O O . GLN D 2 113 ? -12.496 92.537 89.167 1.00 33.35 108 GLN B O 1
ATOM 11365 N N . PRO D 2 114 ? -12.999 94.106 90.684 1.00 35.28 109 PRO B N 1
ATOM 11366 C CA . PRO D 2 114 ? -11.763 94.837 90.390 1.00 32.79 109 PRO B CA 1
ATOM 11367 C C . PRO D 2 114 ? -10.528 94.026 90.749 1.00 30.87 109 PRO B C 1
ATOM 11368 O O . PRO D 2 114 ? -10.540 93.182 91.648 1.00 29.46 109 PRO B O 1
ATOM 11379 N N . LYS D 2 115 ? -9.452 94.287 90.018 1.00 28.74 110 LYS B N 1
ATOM 11380 C CA . LYS D 2 115 ? -8.185 93.639 90.312 1.00 28.85 110 LYS B CA 1
ATOM 11381 C C . LYS D 2 115 ? -7.641 94.140 91.642 1.00 32.50 110 LYS B C 1
ATOM 11382 O O . LYS D 2 115 ? -7.729 95.331 91.959 1.00 27.70 110 LYS B O 1
ATOM 11401 N N . ALA D 2 116 ? -7.081 93.220 92.424 1.00 25.76 111 ALA B N 1
ATOM 11402 C CA . ALA D 2 116 ? -6.480 93.542 93.711 1.00 30.61 111 ALA B CA 1
ATOM 11403 C C . ALA D 2 116 ? -5.118 92.870 93.808 1.00 23.37 111 ALA B C 1
ATOM 11404 O O . ALA D 2 116 ? -4.999 91.665 93.560 1.00 20.96 111 ALA B O 1
ATOM 11411 N N . ALA D 2 117 ? -4.094 93.652 94.152 1.00 23.09 112 ALA B N 1
ATOM 11412 C CA . ALA D 2 117 ? -2.753 93.110 94.320 1.00 27.12 112 ALA B CA 1
ATOM 11413 C C . ALA D 2 117 ? -2.626 92.397 95.667 1.00 23.99 112 ALA B C 1
ATOM 11414 O O . ALA D 2 117 ? -3.271 92.782 96.645 1.00 28.50 112 ALA B O 1
ATOM 11421 N N . PRO D 2 118 ? -1.800 91.356 95.745 1.00 26.56 113 PRO B N 1
ATOM 11422 C CA . PRO D 2 118 ? -1.714 90.584 96.989 1.00 23.74 113 PRO B CA 1
ATOM 11423 C C . PRO D 2 118 ? -1.053 91.354 98.118 1.00 21.14 113 PRO B C 1
ATOM 11424 O O . PRO D 2 118 ? -0.132 92.150 97.913 1.00 21.64 113 PRO B O 1
ATOM 11435 N N . SER D 2 119 ? -1.545 91.102 99.326 1.00 22.83 114 SER B N 1
ATOM 11436 C CA . SER D 2 119 ? -0.830 91.447 100.545 1.00 26.73 114 SER B CA 1
ATOM 11437 C C . SER D 2 119 ? 0.007 90.245 100.965 1.00 25.38 114 SER B C 1
ATOM 11438 O O . SER D 2 119 ? -0.482 89.113 100.964 1.00 23.74 114 SER B O 1
ATOM 11446 N N . VAL D 2 120 ? 1.269 90.486 101.307 1.00 23.03 115 VAL B N 1
ATOM 11447 C CA . VAL D 2 120 ? 2.214 89.418 101.607 1.00 21.55 115 VAL B CA 1
ATOM 11448 C C . VAL D 2 120 ? 2.753 89.626 103.015 1.00 23.62 115 VAL B C 1
ATOM 11449 O O . VAL D 2 120 ? 3.191 90.727 103.360 1.00 20.13 115 VAL B O 1
ATOM 11462 N N . THR D 2 121 ? 2.719 88.565 103.819 1.00 21.95 116 THR B N 1
ATOM 11463 C CA . THR D 2 121 ? 3.315 88.551 105.149 1.00 19.19 116 THR B CA 1
ATOM 11464 C C . THR D 2 121 ? 4.273 87.374 105.234 1.00 19.83 116 THR B C 1
ATOM 11465 O O . THR D 2 121 ? 3.897 86.243 104.913 1.00 21.28 116 THR B O 1
ATOM 11476 N N . LEU D 2 122 ? 5.506 87.641 105.659 1.00 18.32 117 LEU B N 1
ATOM 11477 C CA . LEU D 2 122 ? 6.547 86.625 105.754 1.00 20.39 117 LEU B CA 1
ATOM 11478 C C . LEU D 2 122 ? 6.960 86.464 107.212 1.00 20.09 117 LEU B C 1
ATOM 11479 O O . LEU D 2 122 ? 7.457 87.412 107.826 1.00 23.35 117 LEU B O 1
ATOM 11495 N N . PHE D 2 123 ? 6.754 85.245 107.766 1.00 20.77 118 PHE B N 1
ATOM 11496 C CA . PHE D 2 123 ? 7.111 84.937 109.147 1.00 22.92 118 PHE B CA 1
ATOM 11497 C C . PHE D 2 123 ? 8.440 84.207 109.194 1.00 21.46 118 PHE B C 1
ATOM 11498 O O . PHE D 2 123 ? 8.595 83.189 108.503 1.00 14.54 118 PHE B O 1
ATOM 11515 N N . PRO D 2 124 ? 9.399 84.646 110.006 1.00 21.57 119 PRO B N 1
ATOM 11516 C CA . PRO D 2 124 ? 10.627 83.864 110.194 1.00 22.68 119 PRO B CA 1
ATOM 11517 C C . PRO D 2 124 ? 10.361 82.643 111.056 1.00 20.35 119 PRO B C 1
ATOM 11518 O O . PRO D 2 124 ? 9.253 82.482 111.590 1.00 23.18 119 PRO B O 1
ATOM 11529 N N . PRO D 2 125 ? 11.344 81.762 111.223 1.00 21.80 120 PRO B N 1
ATOM 11530 C CA . PRO D 2 125 ? 11.151 80.624 112.126 1.00 25.76 120 PRO B CA 1
ATOM 11531 C C . PRO D 2 125 ? 10.912 81.103 113.549 1.00 23.55 120 PRO B C 1
ATOM 11532 O O . PRO D 2 125 ? 11.504 82.083 114.008 1.00 21.39 120 PRO B O 1
ATOM 11543 N N . SER D 2 126 ? 10.028 80.406 114.249 1.00 22.35 121 SER B N 1
ATOM 11544 C CA . SER D 2 126 ? 9.790 80.719 115.647 1.00 28.60 121 SER B CA 1
ATOM 11545 C C . SER D 2 126 ? 10.953 80.220 116.499 1.00 28.97 121 SER B C 1
ATOM 11546 O O . SER D 2 126 ? 11.682 79.299 116.122 1.00 27.76 121 SER B O 1
ATOM 11554 N N . SER D 2 127 ? 11.129 80.855 117.661 1.00 35.41 122 SER B N 1
ATOM 11555 C CA . SER D 2 127 ? 12.125 80.376 118.615 1.00 35.52 122 SER B CA 1
ATOM 11556 C C . SER D 2 127 ? 11.904 78.908 118.945 1.00 31.94 122 SER B C 1
ATOM 11557 O O . SER D 2 127 ? 12.864 78.139 119.061 1.00 29.75 122 SER B O 1
ATOM 11565 N N . GLU D 2 128 ? 10.640 78.499 119.089 1.00 39.83 123 GLU B N 1
ATOM 11566 C CA . GLU D 2 128 ? 10.336 77.120 119.463 1.00 33.13 123 GLU B CA 1
ATOM 11567 C C . GLU D 2 128 ? 10.812 76.144 118.399 1.00 32.41 123 GLU B C 1
ATOM 11568 O O . GLU D 2 128 ? 11.420 75.115 118.714 1.00 29.53 123 GLU B O 1
ATOM 11580 N N . GLU D 2 129 ? 10.522 76.438 117.127 1.00 28.95 124 GLU B N 1
ATOM 11581 C CA . GLU D 2 129 ? 10.899 75.517 116.062 1.00 26.44 124 GLU B CA 1
ATOM 11582 C C . GLU D 2 129 ? 12.412 75.372 115.980 1.00 19.00 124 GLU B C 1
ATOM 11583 O O . GLU D 2 129 ? 12.928 74.275 115.726 1.00 21.32 124 GLU B O 1
ATOM 11595 N N . LEU D 2 130 ? 13.141 76.468 116.192 1.00 25.55 125 LEU B N 1
ATOM 11596 C CA . LEU D 2 130 ? 14.597 76.401 116.142 1.00 22.91 125 LEU B CA 1
ATOM 11597 C C . LEU D 2 130 ? 15.145 75.631 117.337 1.00 26.15 125 LEU B C 1
ATOM 11598 O O . LEU D 2 130 ? 16.131 74.898 117.208 1.00 26.56 125 LEU B O 1
ATOM 11614 N N . GLN D 2 131 ? 14.514 75.777 118.506 1.00 30.71 126 GLN B N 1
ATOM 11615 C CA . GLN D 2 131 ? 14.868 74.931 119.642 1.00 28.95 126 GLN B CA 1
ATOM 11616 C C . GLN D 2 131 ? 14.642 73.464 119.320 1.00 32.04 126 GLN B C 1
ATOM 11617 O O . GLN D 2 131 ? 15.342 72.596 119.853 1.00 38.46 126 GLN B O 1
ATOM 11631 N N . ALA D 2 132 ? 13.678 73.169 118.454 1.00 30.89 127 ALA B N 1
ATOM 11632 C CA . ALA D 2 132 ? 13.461 71.817 117.959 1.00 23.77 127 ALA B CA 1
ATOM 11633 C C . ALA D 2 132 ? 14.354 71.473 116.769 1.00 23.85 127 ALA B C 1
ATOM 11634 O O . ALA D 2 132 ? 14.098 70.475 116.084 1.00 31.77 127 ALA B O 1
ATOM 11641 N N . ASN D 2 133 ? 15.384 72.278 116.507 1.00 27.31 128 ASN B N 1
ATOM 11642 C CA . ASN D 2 133 ? 16.342 72.012 115.430 1.00 31.19 128 ASN B CA 1
ATOM 11643 C C . ASN D 2 133 ? 15.655 71.966 114.067 1.00 25.35 128 ASN B C 1
ATOM 11644 O O . ASN D 2 133 ? 16.028 71.186 113.188 1.00 25.49 128 ASN B O 1
ATOM 11655 N N . LYS D 2 134 ? 14.650 72.814 113.885 1.00 31.44 129 LYS B N 1
ATOM 11656 C CA . LYS D 2 134 ? 13.957 72.939 112.613 1.00 26.02 129 LYS B CA 1
ATOM 11657 C C . LYS D 2 134 ? 13.775 74.416 112.298 1.00 19.81 129 LYS B C 1
ATOM 11658 O O . LYS D 2 134 ? 13.905 75.279 113.173 1.00 20.82 129 LYS B O 1
ATOM 11677 N N . ALA D 2 135 ? 13.481 74.702 111.029 1.00 18.68 130 ALA B N 1
ATOM 11678 C CA . ALA D 2 135 ? 13.238 76.072 110.597 1.00 20.65 130 ALA B CA 1
ATOM 11679 C C . ALA D 2 135 ? 12.278 76.066 109.418 1.00 19.74 130 ALA B C 1
ATOM 11680 O O . ALA D 2 135 ? 12.457 75.292 108.472 1.00 26.10 130 ALA B O 1
ATOM 11687 N N . THR D 2 136 ? 11.257 76.918 109.485 1.00 20.89 131 THR B N 1
ATOM 11688 C CA . THR D 2 136 ? 10.295 77.065 108.401 1.00 18.03 131 THR B CA 1
ATOM 11689 C C . THR D 2 136 ? 9.975 78.541 108.243 1.00 23.76 131 THR B C 1
ATOM 11690 O O . THR D 2 136 ? 9.639 79.217 109.221 1.00 19.87 131 THR B O 1
ATOM 11701 N N . LEU D 2 137 ? 10.078 79.035 107.017 1.00 21.91 132 LEU B N 1
ATOM 11702 C CA . LEU D 2 137 ? 9.601 80.363 106.679 1.00 14.76 132 LEU B CA 1
ATOM 11703 C C . LEU D 2 137 ? 8.194 80.236 106.119 1.00 12.86 132 LEU B C 1
ATOM 11704 O O . LEU D 2 137 ? 7.912 79.333 105.329 1.00 17.81 132 LEU B O 1
ATOM 11720 N N . VAL D 2 138 ? 7.313 81.133 106.540 1.00 15.05 133 VAL B N 1
ATOM 11721 C CA . VAL D 2 138 ? 5.903 81.060 106.183 1.00 18.68 133 VAL B CA 1
ATOM 11722 C C . VAL D 2 138 ? 5.517 82.359 105.498 1.00 17.07 133 VAL B C 1
ATOM 11723 O O . VAL D 2 138 ? 5.565 83.434 106.110 1.00 19.25 133 VAL B O 1
ATOM 11736 N N . CYS D 2 139 ? 5.118 82.250 104.238 1.00 15.23 134 CYS B N 1
ATOM 11737 C CA . CYS D 2 139 ? 4.702 83.384 103.429 1.00 14.65 134 CYS B CA 1
ATOM 11738 C C . CYS D 2 139 ? 3.194 83.295 103.223 1.00 14.55 134 CYS B C 1
ATOM 11739 O O . CYS D 2 139 ? 2.704 82.355 102.590 1.00 18.75 134 CYS B O 1
ATOM 11746 N N . LEU D 2 140 ? 2.466 84.261 103.762 1.00 18.06 135 LEU B N 1
ATOM 11747 C CA . LEU D 2 140 ? 1.012 84.280 103.691 1.00 18.07 135 LEU B CA 1
ATOM 11748 C C . LEU D 2 140 ? 0.566 85.354 102.708 1.00 22.06 135 LEU B C 1
ATOM 11749 O O . LEU D 2 140 ? 0.964 86.517 102.823 1.00 22.61 135 LEU B O 1
ATOM 11765 N N . ILE D 2 141 ? -0.257 84.956 101.745 1.00 20.52 136 ILE B N 1
ATOM 11766 C CA . ILE D 2 141 ? -0.630 85.796 100.613 1.00 18.73 136 ILE B CA 1
ATOM 11767 C C . ILE D 2 141 ? -2.150 85.905 100.610 1.00 19.99 136 ILE B C 1
ATOM 11768 O O . ILE D 2 141 ? -2.844 84.884 100.553 1.00 21.49 136 ILE B O 1
ATOM 11784 N N . SER D 2 142 ? -2.670 87.130 100.671 1.00 19.54 137 SER B N 1
ATOM 11785 C CA . SER D 2 142 ? -4.104 87.323 100.827 1.00 25.14 137 SER B CA 1
ATOM 11786 C C . SER D 2 142 ? -4.606 88.468 99.963 1.00 23.47 137 SER B C 1
ATOM 11787 O O . SER D 2 142 ? -3.838 89.305 99.480 1.00 24.39 137 SER B O 1
ATOM 11795 N N . ASP D 2 143 ? -5.926 88.469 99.769 1.00 28.69 138 ASP B N 1
ATOM 11796 C CA . ASP D 2 143 ? -6.669 89.616 99.259 1.00 32.49 138 ASP B CA 1
ATOM 11797 C C . ASP D 2 143 ? -6.295 89.971 97.824 1.00 24.70 138 ASP B C 1
ATOM 11798 O O . ASP D 2 143 ? -6.283 91.149 97.460 1.00 21.26 138 ASP B O 1
ATOM 11807 N N . PHE D 2 144 ? -6.015 88.975 96.986 1.00 22.56 139 PHE B N 1
ATOM 11808 C CA . PHE D 2 144 ? -5.672 89.230 95.595 1.00 20.90 139 PHE B CA 1
ATOM 11809 C C . PHE D 2 144 ? -6.758 88.718 94.658 1.00 24.54 139 PHE B C 1
ATOM 11810 O O . PHE D 2 144 ? -7.450 87.739 94.945 1.00 20.25 139 PHE B O 1
ATOM 11827 N N . TYR D 2 145 ? -6.898 89.416 93.534 1.00 25.90 140 TYR B N 1
ATOM 11828 C CA . TYR D 2 145 ? -7.824 89.034 92.478 1.00 22.99 140 TYR B CA 1
ATOM 11829 C C . TYR D 2 145 ? -7.289 89.583 91.160 1.00 19.28 140 TYR B C 1
ATOM 11830 O O . TYR D 2 145 ? -6.888 90.743 91.109 1.00 18.75 140 TYR B O 1
ATOM 11848 N N . PRO D 2 146 ? -7.264 88.762 90.089 1.00 20.88 141 PRO B N 1
ATOM 11849 C CA . PRO D 2 146 ? -7.659 87.352 89.960 1.00 26.83 141 PRO B CA 1
ATOM 11850 C C . PRO D 2 146 ? -6.872 86.404 90.866 1.00 22.01 141 PRO B C 1
ATOM 11851 O O . PRO D 2 146 ? -5.789 86.755 91.336 1.00 22.14 141 PRO B O 1
ATOM 11862 N N . GLY D 2 147 ? -7.424 85.217 91.102 1.00 26.01 142 GLY B N 1
ATOM 11863 C CA . GLY D 2 147 ? -6.799 84.243 91.974 1.00 29.79 142 GLY B CA 1
ATOM 11864 C C . GLY D 2 147 ? -5.711 83.439 91.292 1.00 23.53 142 GLY B C 1
ATOM 11865 O O . GLY D 2 147 ? -5.835 82.218 91.150 1.00 38.60 142 GLY B O 1
ATOM 11869 N N . ALA D 2 148 ? -4.643 84.108 90.859 1.00 24.25 143 ALA B N 1
ATOM 11870 C CA . ALA D 2 148 ? -3.490 83.440 90.267 1.00 19.08 143 ALA B CA 1
ATOM 11871 C C . ALA D 2 148 ? -2.230 84.188 90.668 1.00 25.48 143 ALA B C 1
ATOM 11872 O O . ALA D 2 148 ? -2.100 85.384 90.398 1.00 19.06 143 ALA B O 1
ATOM 11879 N N . VAL D 2 149 ? -1.305 83.482 91.316 1.00 21.07 144 VAL B N 1
ATOM 11880 C CA . VAL D 2 149 ? -0.022 84.044 91.709 1.00 20.03 144 VAL B CA 1
ATOM 11881 C C . VAL D 2 149 ? 1.040 82.991 91.455 1.00 17.90 144 VAL B C 1
ATOM 11882 O O . VAL D 2 149 ? 0.763 81.791 91.409 1.00 20.86 144 VAL B O 1
ATOM 11895 N N . THR D 2 150 ? 2.265 83.459 91.269 1.00 23.17 145 THR B N 1
ATOM 11896 C CA . THR D 2 150 ? 3.441 82.609 91.319 1.00 23.22 145 THR B CA 1
ATOM 11897 C C . THR D 2 150 ? 4.309 83.098 92.464 1.00 22.16 145 THR B C 1
ATOM 11898 O O . THR D 2 150 ? 4.444 84.306 92.685 1.00 21.82 145 THR B O 1
ATOM 11909 N N . VAL D 2 151 ? 4.880 82.161 93.204 1.00 19.78 146 VAL B N 1
ATOM 11910 C CA . VAL D 2 151 ? 5.712 82.476 94.351 1.00 19.34 146 VAL B CA 1
ATOM 11911 C C . VAL D 2 151 ? 7.127 82.037 94.030 1.00 24.24 146 VAL B C 1
ATOM 11912 O O . VAL D 2 151 ? 7.341 80.924 93.538 1.00 20.11 146 VAL B O 1
ATOM 11925 N N . ALA D 2 152 ? 8.085 82.917 94.292 1.00 18.03 147 ALA B N 1
ATOM 11926 C CA . ALA D 2 152 ? 9.495 82.600 94.145 1.00 18.83 147 ALA B CA 1
ATOM 11927 C C . ALA D 2 152 ? 10.187 82.948 95.449 1.00 19.83 147 ALA B C 1
ATOM 11928 O O . ALA D 2 152 ? 9.954 84.025 96.009 1.00 21.62 147 ALA B O 1
ATOM 11935 N N . TRP D 2 153 ? 11.017 82.030 95.935 1.00 19.59 148 TRP B N 1
ATOM 11936 C CA . TRP D 2 153 ? 11.853 82.263 97.102 1.00 17.42 148 TRP B CA 1
ATOM 11937 C C . TRP D 2 153 ? 13.289 82.518 96.668 1.00 17.32 148 TRP B C 1
ATOM 11938 O O . TRP D 2 153 ? 13.788 81.894 95.727 1.00 15.17 148 TRP B O 1
ATOM 11959 N N . LYS D 2 154 ? 13.953 83.427 97.373 1.00 14.12 149 LYS B N 1
ATOM 11960 C CA . LYS D 2 154 ? 15.354 83.724 97.129 1.00 19.21 149 LYS B CA 1
ATOM 11961 C C . LYS D 2 154 ? 16.091 83.837 98.456 1.00 17.82 149 LYS B C 1
ATOM 11962 O O . LYS D 2 154 ? 15.573 84.406 99.420 1.00 17.39 149 LYS B O 1
ATOM 11981 N N . ALA D 2 155 ? 17.291 83.262 98.502 1.00 15.94 150 ALA B N 1
ATOM 11982 C CA . ALA D 2 155 ? 18.197 83.388 99.640 1.00 15.21 150 ALA B CA 1
ATOM 11983 C C . ALA D 2 155 ? 19.378 84.232 99.181 1.00 20.02 150 ALA B C 1
ATOM 11984 O O . ALA D 2 155 ? 20.172 83.791 98.343 1.00 15.57 150 ALA B O 1
ATOM 11991 N N . ASP D 2 156 ? 19.484 85.443 99.719 1.00 17.94 151 ASP B N 1
ATOM 11992 C CA . ASP D 2 156 ? 20.478 86.413 99.265 1.00 16.76 151 ASP B CA 1
ATOM 11993 C C . ASP D 2 156 ? 20.537 86.448 97.736 1.00 17.93 151 ASP B C 1
ATOM 11994 O O . ASP D 2 156 ? 21.597 86.326 97.121 1.00 15.66 151 ASP B O 1
ATOM 12003 N N . SER D 2 157 ? 19.358 86.591 97.129 1.00 19.08 152 SER B N 1
ATOM 12004 C CA . SER D 2 157 ? 19.133 86.768 95.694 1.00 26.74 152 SER B CA 1
ATOM 12005 C C . SER D 2 157 ? 19.319 85.498 94.877 1.00 25.44 152 SER B C 1
ATOM 12006 O O . SER D 2 157 ? 19.194 85.555 93.646 1.00 30.59 152 SER B O 1
ATOM 12014 N N . SER D 2 158 ? 19.586 84.390 95.482 1.00 18.86 153 SER B N 1
ATOM 12015 C CA . SER D 2 158 ? 19.680 83.180 94.679 1.00 17.12 153 SER B CA 1
ATOM 12016 C C . SER D 2 158 ? 18.374 82.400 94.744 1.00 27.57 153 SER B C 1
ATOM 12017 O O . SER D 2 158 ? 17.802 82.240 95.830 1.00 21.19 153 SER B O 1
ATOM 12025 N N . PRO D 2 159 ? 17.862 81.913 93.612 1.00 25.85 154 PRO B N 1
ATOM 12026 C CA . PRO D 2 159 ? 16.585 81.190 93.640 1.00 23.79 154 PRO B CA 1
ATOM 12027 C C . PRO D 2 159 ? 16.671 79.926 94.481 1.00 26.27 154 PRO B C 1
ATOM 12028 O O . PRO D 2 159 ? 17.650 79.179 94.415 1.00 22.41 154 PRO B O 1
ATOM 12039 N N . VAL D 2 160 ? 15.627 79.687 95.273 1.00 21.63 155 VAL B N 1
ATOM 12040 C CA . VAL D 2 160 ? 15.502 78.474 96.075 1.00 21.14 155 VAL B CA 1
ATOM 12041 C C . VAL D 2 160 ? 14.302 77.696 95.550 1.00 29.82 155 VAL B C 1
ATOM 12042 O O . VAL D 2 160 ? 13.159 78.158 95.652 1.00 26.28 155 VAL B O 1
ATOM 12055 N N . LYS D 2 161 ? 14.559 76.511 94.996 1.00 31.32 156 LYS B N 1
ATOM 12056 C CA . LYS D 2 161 ? 13.503 75.606 94.556 1.00 39.58 156 LYS B CA 1
ATOM 12057 C C . LYS D 2 161 ? 13.268 74.455 95.527 1.00 37.38 156 LYS B C 1
ATOM 12058 O O . LYS D 2 161 ? 12.117 74.078 95.764 1.00 44.02 156 LYS B O 1
ATOM 12077 N N . ALA D 2 162 ? 14.328 73.896 96.105 1.00 38.24 157 ALA B N 1
ATOM 12078 C CA . ALA D 2 162 ? 14.194 72.761 97.009 1.00 36.90 157 ALA B CA 1
ATOM 12079 C C . ALA D 2 162 ? 13.695 73.203 98.378 1.00 32.56 157 ALA B C 1
ATOM 12080 O O . ALA D 2 162 ? 14.177 74.186 98.948 1.00 35.80 157 ALA B O 1
ATOM 12087 N N . GLY D 2 163 ? 12.739 72.451 98.917 1.00 29.64 158 GLY B N 1
ATOM 12088 C CA . GLY D 2 163 ? 12.168 72.753 100.211 1.00 29.46 158 GLY B CA 1
ATOM 12089 C C . GLY D 2 163 ? 11.008 73.715 100.172 1.00 28.59 158 GLY B C 1
ATOM 12090 O O . GLY D 2 163 ? 10.568 74.173 101.234 1.00 25.82 158 GLY B O 1
ATOM 12094 N N . VAL D 2 164 ? 10.502 74.034 98.984 1.00 23.93 159 VAL B N 1
ATOM 12095 C CA . VAL D 2 164 ? 9.389 74.956 98.810 1.00 20.88 159 VAL B CA 1
ATOM 12096 C C . VAL D 2 164 ? 8.117 74.159 98.567 1.00 24.93 159 VAL B C 1
ATOM 12097 O O . VAL D 2 164 ? 8.112 73.196 97.793 1.00 33.39 159 VAL B O 1
ATOM 12110 N N . GLU D 2 165 ? 7.030 74.575 99.212 1.00 24.95 160 GLU B N 1
ATOM 12111 C CA . GLU D 2 165 ? 5.716 74.001 98.968 1.00 33.54 160 GLU B CA 1
ATOM 12112 C C . GLU D 2 165 ? 4.700 75.131 99.008 1.00 25.05 160 GLU B C 1
ATOM 12113 O O . GLU D 2 165 ? 4.715 75.946 99.934 1.00 26.90 160 GLU B O 1
ATOM 12125 N N . THR D 2 166 ? 3.830 75.176 98.006 1.00 24.08 161 THR B N 1
ATOM 12126 C CA . THR D 2 166 ? 2.907 76.285 97.808 1.00 22.94 161 THR B CA 1
ATOM 12127 C C . THR D 2 166 ? 1.506 75.740 97.564 1.00 25.33 161 THR B C 1
ATOM 12128 O O . THR D 2 166 ? 1.332 74.767 96.828 1.00 29.75 161 THR B O 1
ATOM 12139 N N . THR D 2 167 ? 0.513 76.358 98.201 1.00 23.94 162 THR B N 1
ATOM 12140 C CA . THR D 2 167 ? -0.874 75.946 98.035 1.00 24.21 162 THR B CA 1
ATOM 12141 C C . THR D 2 167 ? -1.498 76.646 96.837 1.00 30.28 162 THR B C 1
ATOM 12142 O O . THR D 2 167 ? -1.100 77.749 96.458 1.00 20.22 162 THR B O 1
ATOM 12153 N N . THR D 2 168 ? -2.495 75.997 96.247 1.00 33.13 163 THR B N 1
ATOM 12154 C CA . THR D 2 168 ? -3.237 76.641 95.181 1.00 30.28 163 THR B CA 1
ATOM 12155 C C . THR D 2 168 ? -4.128 77.722 95.785 1.00 26.36 163 THR B C 1
ATOM 12156 O O . THR D 2 168 ? -4.627 77.570 96.903 1.00 35.35 163 THR B O 1
ATOM 12167 N N . PRO D 2 169 ? -4.327 78.832 95.084 1.00 27.66 164 PRO B N 1
ATOM 12168 C CA . PRO D 2 169 ? -5.185 79.885 95.636 1.00 31.55 164 PRO B CA 1
ATOM 12169 C C . PRO D 2 169 ? -6.559 79.336 95.987 1.00 33.87 164 PRO B C 1
ATOM 12170 O O . PRO D 2 169 ? -7.101 78.479 95.288 1.00 37.18 164 PRO B O 1
ATOM 12181 N N . SER D 2 170 ? -7.106 79.813 97.101 1.00 30.26 165 SER B N 1
ATOM 12182 C CA . SER D 2 170 ? -8.430 79.408 97.544 1.00 37.72 165 SER B CA 1
ATOM 12183 C C . SER D 2 170 ? -9.270 80.644 97.826 1.00 33.17 165 SER B C 1
ATOM 12184 O O . SER D 2 170 ? -8.749 81.711 98.163 1.00 38.13 165 SER B O 1
ATOM 12192 N N . LYS D 2 171 ? -10.579 80.484 97.675 1.00 38.67 166 LYS B N 1
ATOM 12193 C CA . LYS D 2 171 ? -11.504 81.588 97.878 1.00 43.76 166 LYS B CA 1
ATOM 12194 C C . LYS D 2 171 ? -11.606 81.935 99.358 1.00 43.94 166 LYS B C 1
ATOM 12195 O O . LYS D 2 171 ? -11.855 81.063 100.196 1.00 47.62 166 LYS B O 1
ATOM 12214 N N . GLN D 2 172 ? -11.396 83.205 99.681 1.00 35.94 167 GLN B N 1
ATOM 12215 C CA . GLN D 2 172 ? -11.722 83.729 100.998 1.00 50.16 167 GLN B CA 1
ATOM 12216 C C . GLN D 2 172 ? -13.078 84.419 100.917 1.00 54.12 167 GLN B C 1
ATOM 12217 O O . GLN D 2 172 ? -13.494 84.882 99.852 1.00 61.22 167 GLN B O 1
ATOM 12231 N N . SER D 2 173 ? -13.777 84.472 102.051 1.00 53.37 168 SER B N 1
ATOM 12232 C CA . SER D 2 173 ? -15.200 84.789 102.011 1.00 61.13 168 SER B CA 1
ATOM 12233 C C . SER D 2 173 ? -15.489 86.234 101.621 1.00 62.19 168 SER B C 1
ATOM 12234 O O . SER D 2 173 ? -16.663 86.576 101.443 1.00 77.70 168 SER B O 1
ATOM 12242 N N . ASN D 2 174 ? -14.469 87.086 101.477 1.00 51.97 169 ASN B N 1
ATOM 12243 C CA . ASN D 2 174 ? -14.667 88.374 100.821 1.00 49.55 169 ASN B CA 1
ATOM 12244 C C . ASN D 2 174 ? -14.546 88.275 99.298 1.00 49.21 169 ASN B C 1
ATOM 12245 O O . ASN D 2 174 ? -14.419 89.304 98.621 1.00 53.25 169 ASN B O 1
ATOM 12256 N N . ASN D 2 175 ? -14.586 87.056 98.758 1.00 50.02 170 ASN B N 1
ATOM 12257 C CA . ASN D 2 175 ? -14.584 86.750 97.331 1.00 50.15 170 ASN B CA 1
ATOM 12258 C C . ASN D 2 175 ? -13.231 87.003 96.670 1.00 60.83 170 ASN B C 1
ATOM 12259 O O . ASN D 2 175 ? -13.109 86.816 95.450 1.00 50.76 170 ASN B O 1
ATOM 12270 N N . LYS D 2 176 ? -12.211 87.416 97.422 1.00 56.43 171 LYS B N 1
ATOM 12271 C CA . LYS D 2 176 ? -10.850 87.479 96.914 1.00 42.66 171 LYS B CA 1
ATOM 12272 C C . LYS D 2 176 ? -10.160 86.142 97.192 1.00 40.34 171 LYS B C 1
ATOM 12273 O O . LYS D 2 176 ? -10.791 85.176 97.629 1.00 41.71 171 LYS B O 1
ATOM 12292 N N . TYR D 2 177 ? -8.852 86.071 96.949 1.00 31.13 172 TYR B N 1
ATOM 12293 C CA . TYR D 2 177 ? -8.127 84.813 97.027 1.00 27.89 172 TYR B CA 1
ATOM 12294 C C . TYR D 2 177 ? -6.937 84.925 97.969 1.00 26.80 172 TYR B C 1
ATOM 12295 O O . TYR D 2 177 ? -6.363 86.001 98.167 1.00 24.01 172 TYR B O 1
ATOM 12313 N N . ALA D 2 178 ? -6.577 83.784 98.547 1.00 31.66 173 ALA B N 1
ATOM 12314 C CA . ALA D 2 178 ? -5.451 83.674 99.456 1.00 32.48 173 ALA B CA 1
ATOM 12315 C C . ALA D 2 178 ? -4.637 82.449 99.082 1.00 23.61 173 ALA B C 1
ATOM 12316 O O . ALA D 2 178 ? -5.158 81.489 98.512 1.00 23.46 173 ALA B O 1
ATOM 12323 N N . ALA D 2 179 ? -3.349 82.488 99.403 1.00 21.39 174 ALA B N 1
ATOM 12324 C CA . ALA D 2 179 ? -2.514 81.314 99.242 1.00 15.26 174 ALA B CA 1
ATOM 12325 C C . ALA D 2 179 ? -1.385 81.381 100.259 1.00 24.41 174 ALA B C 1
ATOM 12326 O O . ALA D 2 179 ? -1.196 82.383 100.954 1.00 22.51 174 ALA B O 1
ATOM 12333 N N . SER D 2 180 ? -0.642 80.286 100.349 1.00 24.34 175 SER B N 1
ATOM 12334 C CA . SER D 2 180 ? 0.430 80.161 101.319 1.00 21.00 175 SER B CA 1
ATOM 12335 C C . SER D 2 180 ? 1.589 79.434 100.663 1.00 17.07 175 SER B C 1
ATOM 12336 O O . SER D 2 180 ? 1.400 78.629 99.750 1.00 18.31 175 SER B O 1
ATOM 12344 N N . SER D 2 181 ? 2.795 79.756 101.110 1.00 17.46 176 SER B N 1
ATOM 12345 C CA . SER D 2 181 ? 3.994 79.085 100.640 1.00 16.12 176 SER B CA 1
ATOM 12346 C C . SER D 2 181 ? 4.932 78.893 101.824 1.00 17.69 176 SER B C 1
ATOM 12347 O O . SER D 2 181 ? 4.956 79.703 102.753 1.00 15.77 176 SER B O 1
ATOM 12355 N N . TYR D 2 182 ? 5.693 77.802 101.789 1.00 26.65 177 TYR B N 1
ATOM 12356 C CA . TYR D 2 182 ? 6.581 77.435 102.883 1.00 24.42 177 TYR B CA 1
ATOM 12357 C C . TYR D 2 182 ? 7.966 77.142 102.343 1.00 19.80 177 TYR B C 1
ATOM 12358 O O . TYR D 2 182 ? 8.109 76.540 101.276 1.00 25.75 177 TYR B O 1
ATOM 12376 N N . LEU D 2 183 ? 8.982 77.575 103.084 1.00 21.07 178 LEU B N 1
ATOM 12377 C CA . LEU D 2 183 ? 10.371 77.262 102.777 1.00 22.18 178 LEU B CA 1
ATOM 12378 C C . LEU D 2 183 ? 10.974 76.577 103.993 1.00 18.85 178 LEU B C 1
ATOM 12379 O O . LEU D 2 183 ? 11.032 77.168 105.075 1.00 18.07 178 LEU B O 1
ATOM 12395 N N . SER D 2 184 ? 11.415 75.336 103.814 1.00 24.11 179 SER B N 1
ATOM 12396 C CA . SER D 2 184 ? 12.032 74.566 104.886 1.00 25.34 179 SER B CA 1
ATOM 12397 C C . SER D 2 184 ? 13.546 74.698 104.808 1.00 22.52 179 SER B C 1
ATOM 12398 O O . SER D 2 184 ? 14.142 74.508 103.742 1.00 27.83 179 SER B O 1
ATOM 12406 N N . LEU D 2 185 ? 14.155 75.032 105.939 1.00 19.36 180 LEU B N 1
ATOM 12407 C CA . LEU D 2 185 ? 15.584 75.260 106.048 1.00 22.26 180 LEU B CA 1
ATOM 12408 C C . LEU D 2 185 ? 16.100 74.496 107.253 1.00 20.57 180 LEU B C 1
ATOM 12409 O O . LEU D 2 185 ? 15.342 74.164 108.165 1.00 20.44 180 LEU B O 1
ATOM 12425 N N . THR D 2 186 ? 17.394 74.238 107.262 1.00 21.71 181 THR B N 1
ATOM 12426 C CA . THR D 2 186 ? 18.018 73.867 108.520 1.00 24.45 181 THR B CA 1
ATOM 12427 C C . THR D 2 186 ? 18.279 75.128 109.342 1.00 21.10 181 THR B C 1
ATOM 12428 O O . THR D 2 186 ? 18.462 76.212 108.778 1.00 19.21 181 THR B O 1
ATOM 12439 N N . PRO D 2 187 ? 18.303 75.021 110.677 1.00 24.33 182 PRO B N 1
ATOM 12440 C CA . PRO D 2 187 ? 18.657 76.198 111.488 1.00 22.86 182 PRO B CA 1
ATOM 12441 C C . PRO D 2 187 ? 19.978 76.810 111.087 1.00 18.94 182 PRO B C 1
ATOM 12442 O O . PRO D 2 187 ? 20.154 78.031 111.200 1.00 17.19 182 PRO B O 1
ATOM 12453 N N . GLU D 2 188 ? 20.908 75.987 110.599 1.00 18.30 183 GLU B N 1
ATOM 12454 C CA . GLU D 2 188 ? 22.226 76.478 110.225 1.00 18.51 183 GLU B CA 1
ATOM 12455 C C . GLU D 2 188 ? 22.148 77.292 108.939 1.00 22.17 183 GLU B C 1
ATOM 12456 O O . GLU D 2 188 ? 22.811 78.327 108.806 1.00 17.88 183 GLU B O 1
ATOM 12468 N N . GLN D 2 189 ? 21.319 76.854 107.993 1.00 17.72 184 GLN B N 1
ATOM 12469 C CA . GLN D 2 189 ? 21.080 77.649 106.795 1.00 19.61 184 GLN B CA 1
ATOM 12470 C C . GLN D 2 189 ? 20.389 78.960 107.133 1.00 15.96 184 GLN B C 1
ATOM 12471 O O . GLN D 2 189 ? 20.763 80.017 106.613 1.00 14.85 184 GLN B O 1
ATOM 12485 N N . TRP D 2 190 ? 19.368 78.910 107.996 1.00 15.85 185 TRP B N 1
ATOM 12486 C CA . TRP D 2 190 ? 18.690 80.129 108.422 1.00 14.74 185 TRP B CA 1
ATOM 12487 C C . TRP D 2 190 ? 19.673 81.139 108.998 1.00 19.10 185 TRP B C 1
ATOM 12488 O O . TRP D 2 190 ? 19.583 82.337 108.711 1.00 18.52 185 TRP B O 1
ATOM 12509 N N . LYS D 2 191 ? 20.624 80.679 109.809 1.00 17.47 186 LYS B N 1
ATOM 12510 C CA . LYS D 2 191 ? 21.545 81.590 110.475 1.00 21.39 186 LYS B CA 1
ATOM 12511 C C . LYS D 2 191 ? 22.709 82.023 109.589 1.00 17.10 186 LYS B C 1
ATOM 12512 O O . LYS D 2 191 ? 23.346 83.038 109.890 1.00 23.39 186 LYS B O 1
ATOM 12531 N N . SER D 2 192 ? 23.002 81.283 108.521 1.00 19.53 187 SER B N 1
ATOM 12532 C CA . SER D 2 192 ? 24.149 81.595 107.667 1.00 18.40 187 SER B CA 1
ATOM 12533 C C . SER D 2 192 ? 23.798 82.644 106.617 1.00 19.09 187 SER B C 1
ATOM 12534 O O . SER D 2 192 ? 24.544 83.610 106.420 1.00 22.09 187 SER B O 1
ATOM 12542 N N . HIS D 2 193 ? 22.675 82.462 105.923 1.00 21.39 188 HIS B N 1
ATOM 12543 C CA . HIS D 2 193 ? 22.217 83.445 104.954 1.00 20.08 188 HIS B CA 1
ATOM 12544 C C . HIS D 2 193 ? 21.828 84.738 105.666 1.00 22.14 188 HIS B C 1
ATOM 12545 O O . HIS D 2 193 ? 21.675 84.788 106.890 1.00 18.40 188 HIS B O 1
ATOM 12559 N N . ARG D 2 194 ? 21.666 85.806 104.888 1.00 17.63 189 ARG B N 1
ATOM 12560 C CA . ARG D 2 194 ? 21.361 87.099 105.479 1.00 21.78 189 ARG B CA 1
ATOM 12561 C C . ARG D 2 194 ? 20.069 87.727 104.990 1.00 20.80 189 ARG B C 1
ATOM 12562 O O . ARG D 2 194 ? 19.570 88.640 105.653 1.00 24.28 189 ARG B O 1
ATOM 12583 N N . SER D 2 195 ? 19.505 87.268 103.876 1.00 19.77 190 SER B N 1
ATOM 12584 C CA . SER D 2 195 ? 18.227 87.783 103.398 1.00 23.19 190 SER B CA 1
ATOM 12585 C C . SER D 2 195 ? 17.450 86.649 102.747 1.00 19.09 190 SER B C 1
ATOM 12586 O O . SER D 2 195 ? 17.918 86.048 101.775 1.00 22.81 190 SER B O 1
ATOM 12594 N N . TYR D 2 196 ? 16.278 86.348 103.294 1.00 13.50 191 TYR B N 1
ATOM 12595 C CA . TYR D 2 196 ? 15.320 85.445 102.679 1.00 12.68 191 TYR B CA 1
ATOM 12596 C C . TYR D 2 196 ? 14.136 86.261 102.194 1.00 13.33 191 TYR B C 1
ATOM 12597 O O . TYR D 2 196 ? 13.610 87.090 102.940 1.00 18.72 191 TYR B O 1
ATOM 12615 N N . SER D 2 197 ? 13.709 86.008 100.963 1.00 15.20 192 SER B N 1
ATOM 12616 C CA . SER D 2 197 ? 12.682 86.808 100.318 1.00 17.18 192 SER B CA 1
ATOM 12617 C C . SER D 2 197 ? 11.610 85.910 99.719 1.00 18.23 192 SER B C 1
ATOM 12618 O O . SER D 2 197 ? 11.923 84.943 99.020 1.00 20.23 192 SER B O 1
ATOM 12626 N N . CYS D 2 198 ? 10.356 86.228 100.012 1.00 14.38 193 CYS B N 1
ATOM 12627 C CA . CYS D 2 198 ? 9.204 85.631 99.350 1.00 16.88 193 CYS B CA 1
ATOM 12628 C C . CYS D 2 198 ? 8.707 86.622 98.306 1.00 22.25 193 CYS B C 1
ATOM 12629 O O . CYS D 2 198 ? 8.272 87.722 98.659 1.00 18.48 193 CYS B O 1
ATOM 12636 N N . GLN D 2 199 ? 8.789 86.243 97.031 1.00 20.54 194 GLN B N 1
ATOM 12637 C CA . GLN D 2 199 ? 8.412 87.107 95.918 1.00 16.34 194 GLN B CA 1
ATOM 12638 C C . GLN D 2 199 ? 7.137 86.576 95.285 1.00 15.09 194 GLN B C 1
ATOM 12639 O O . GLN D 2 199 ? 7.125 85.470 94.733 1.00 19.21 194 GLN B O 1
ATOM 12653 N N . VAL D 2 200 ? 6.075 87.363 95.360 1.00 13.05 195 VAL B N 1
ATOM 12654 C CA . VAL D 2 200 ? 4.760 86.973 94.868 1.00 12.66 195 VAL B CA 1
ATOM 12655 C C . VAL D 2 200 ? 4.461 87.806 93.630 1.00 17.84 195 VAL B C 1
ATOM 12656 O O . VAL D 2 200 ? 4.320 89.032 93.714 1.00 16.69 195 VAL B O 1
ATOM 12669 N N . THR D 2 201 ? 4.359 87.149 92.483 1.00 17.52 196 THR B N 1
ATOM 12670 C CA . THR D 2 201 ? 4.076 87.831 91.228 1.00 17.18 196 THR B CA 1
ATOM 12671 C C . THR D 2 201 ? 2.604 87.670 90.891 1.00 19.48 196 THR B C 1
ATOM 12672 O O . THR D 2 201 ? 2.076 86.554 90.876 1.00 18.93 196 THR B O 1
ATOM 12683 N N . HIS D 2 202 ? 1.951 88.795 90.628 1.00 17.29 197 HIS B N 1
ATOM 12684 C CA . HIS D 2 202 ? 0.529 88.839 90.329 1.00 16.48 197 HIS B CA 1
ATOM 12685 C C . HIS D 2 202 ? 0.350 89.797 89.164 1.00 22.76 197 HIS B C 1
ATOM 12686 O O . HIS D 2 202 ? 0.734 90.968 89.262 1.00 21.78 197 HIS B O 1
ATOM 12700 N N . GLU D 2 203 ? -0.194 89.292 88.057 1.00 26.77 198 GLU B N 1
ATOM 12701 C CA . GLU D 2 203 ? -0.407 90.099 86.855 1.00 28.90 198 GLU B CA 1
ATOM 12702 C C . GLU D 2 203 ? 0.847 90.894 86.491 1.00 34.59 198 GLU B C 1
ATOM 12703 O O . GLU D 2 203 ? 0.790 92.085 86.173 1.00 28.81 198 GLU B O 1
ATOM 12715 N N . GLY D 2 204 ? 1.997 90.225 86.553 1.00 28.08 199 GLY B N 1
ATOM 12716 C CA . GLY D 2 204 ? 3.248 90.795 86.108 1.00 25.33 199 GLY B CA 1
ATOM 12717 C C . GLY D 2 204 ? 3.967 91.686 87.097 1.00 17.69 199 GLY B C 1
ATOM 12718 O O . GLY D 2 204 ? 5.108 92.083 86.825 1.00 24.76 199 GLY B O 1
ATOM 12722 N N . SER D 2 205 ? 3.352 92.030 88.227 1.00 16.59 200 SER B N 1
ATOM 12723 C CA . SER D 2 205 ? 3.985 92.862 89.243 1.00 17.95 200 SER B CA 1
ATOM 12724 C C . SER D 2 205 ? 4.307 92.014 90.468 1.00 21.10 200 SER B C 1
ATOM 12725 O O . SER D 2 205 ? 3.469 91.227 90.919 1.00 17.76 200 SER B O 1
ATOM 12733 N N . THR D 2 206 ? 5.515 92.186 91.005 1.00 21.27 201 THR B N 1
ATOM 12734 C CA . THR D 2 206 ? 6.014 91.363 92.102 1.00 23.48 201 THR B CA 1
ATOM 12735 C C . THR D 2 206 ? 5.952 92.132 93.416 1.00 26.80 201 THR B C 1
ATOM 12736 O O . THR D 2 206 ? 6.508 93.232 93.522 1.00 25.59 201 THR B O 1
ATOM 12747 N N . VAL D 2 207 ? 5.286 91.544 94.410 1.00 20.56 202 VAL B N 1
ATOM 12748 C CA . VAL D 2 207 ? 5.309 92.020 95.788 1.00 21.06 202 VAL B CA 1
ATOM 12749 C C . VAL D 2 207 ? 6.270 91.134 96.571 1.00 24.14 202 VAL B C 1
ATOM 12750 O O . VAL D 2 207 ? 6.108 89.909 96.601 1.00 22.43 202 VAL B O 1
ATOM 12763 N N . GLU D 2 208 ? 7.256 91.746 97.218 1.00 25.53 203 GLU B N 1
ATOM 12764 C CA . GLU D 2 208 ? 8.308 91.028 97.922 1.00 26.34 203 GLU B CA 1
ATOM 12765 C C . GLU D 2 208 ? 8.301 91.396 99.402 1.00 30.80 203 GLU B C 1
ATOM 12766 O O . GLU D 2 208 ? 8.057 92.551 99.764 1.00 22.06 203 GLU B O 1
ATOM 12778 N N . LYS D 2 209 ? 8.568 90.405 100.251 1.00 21.62 204 LYS B N 1
ATOM 12779 C CA . LYS D 2 209 ? 8.902 90.626 101.652 1.00 20.49 204 LYS B CA 1
ATOM 12780 C C . LYS D 2 209 ? 10.168 89.848 101.975 1.00 18.79 204 LYS B C 1
ATOM 12781 O O . LYS D 2 209 ? 10.444 88.810 101.367 1.00 19.28 204 LYS B O 1
ATOM 12800 N N . THR D 2 210 ? 10.945 90.361 102.924 1.00 14.22 205 THR B N 1
ATOM 12801 C CA . THR D 2 210 ? 12.205 89.735 103.294 1.00 23.91 205 THR B CA 1
ATOM 12802 C C . THR D 2 210 ? 12.311 89.663 104.808 1.00 20.33 205 THR B C 1
ATOM 12803 O O . THR D 2 210 ? 11.787 90.514 105.527 1.00 20.20 205 THR B O 1
ATOM 12814 N N . VAL D 2 211 ? 12.977 88.614 105.283 1.00 17.77 206 VAL B N 1
ATOM 12815 C CA . VAL D 2 211 ? 13.363 88.490 106.678 1.00 22.26 206 VAL B CA 1
ATOM 12816 C C . VAL D 2 211 ? 14.843 88.139 106.705 1.00 23.50 206 VAL B C 1
ATOM 12817 O O . VAL D 2 211 ? 15.406 87.657 105.719 1.00 18.79 206 VAL B O 1
ATOM 12830 N N . ALA D 2 212 ? 15.475 88.394 107.852 1.00 20.73 207 ALA B N 1
ATOM 12831 C CA . ALA D 2 212 ? 16.885 88.073 108.047 1.00 21.26 207 ALA B CA 1
ATOM 12832 C C . ALA D 2 212 ? 17.098 87.557 109.462 1.00 21.96 207 ALA B C 1
ATOM 12833 O O . ALA D 2 212 ? 16.461 88.052 110.404 1.00 20.61 207 ALA B O 1
ATOM 12840 N N . PRO D 2 213 ? 17.999 86.589 109.650 1.00 18.28 208 PRO B N 1
ATOM 12841 C CA . PRO D 2 213 ? 18.270 86.106 111.011 1.00 19.92 208 PRO B CA 1
ATOM 12842 C C . PRO D 2 213 ? 18.884 87.162 111.914 1.00 24.87 208 PRO B C 1
ATOM 12843 O O . PRO D 2 213 ? 18.891 86.976 113.135 1.00 24.00 208 PRO B O 1
ATOM 12854 N N . THR D 2 214 ? 19.390 88.263 111.361 1.00 23.98 209 THR B N 1
ATOM 12855 C CA . THR D 2 214 ? 19.999 89.325 112.150 1.00 31.61 209 THR B CA 1
ATOM 12856 C C . THR D 2 214 ? 18.988 90.343 112.657 1.00 38.31 209 THR B C 1
ATOM 12857 O O . THR D 2 214 ? 19.395 91.373 113.202 1.00 35.91 209 THR B O 1
ATOM 12868 N N . GLU D 2 215 ? 17.694 90.092 112.484 1.00 36.05 210 GLU B N 1
ATOM 12869 C CA . GLU D 2 215 ? 16.669 91.040 112.919 1.00 45.39 210 GLU B CA 1
ATOM 12870 C C . GLU D 2 215 ? 16.072 90.619 114.258 1.00 41.89 210 GLU B C 1
ATOM 12871 O O . GLU D 2 215 ? 15.723 89.453 114.456 1.00 49.67 210 GLU B O 1
ATOM 12875 N N . CYS E 3 9 ? -2.683 44.463 51.354 1.00 46.65 126 CYS G N 1
ATOM 12876 C CA . CYS E 3 9 ? -3.078 45.774 51.868 1.00 60.26 126 CYS G CA 1
ATOM 12877 C C . CYS E 3 9 ? -1.927 46.779 51.711 1.00 45.05 126 CYS G C 1
ATOM 12878 O O . CYS E 3 9 ? -1.018 46.840 52.539 1.00 48.21 126 CYS G O 1
ATOM 12885 N N . VAL E 3 10 ? -1.981 47.563 50.634 1.00 38.73 127 VAL G N 1
ATOM 12886 C CA . VAL E 3 10 ? -0.886 48.462 50.297 1.00 40.29 127 VAL G CA 1
ATOM 12887 C C . VAL E 3 10 ? -0.745 49.536 51.366 1.00 36.73 127 VAL G C 1
ATOM 12888 O O . VAL E 3 10 ? -1.738 50.018 51.928 1.00 30.25 127 VAL G O 1
ATOM 12901 N N . THR E 3 11 ? 0.495 49.926 51.638 1.00 35.94 128 THR G N 1
ATOM 12902 C CA . THR E 3 11 ? 0.799 51.018 52.552 1.00 34.64 128 THR G CA 1
ATOM 12903 C C . THR E 3 11 ? 1.189 52.249 51.747 1.00 33.35 128 THR G C 1
ATOM 12904 O O . THR E 3 11 ? 1.992 52.156 50.813 1.00 33.34 128 THR G O 1
ATOM 12915 N N . LEU E 3 12 ? 0.612 53.391 52.104 1.00 18.76 129 LEU G N 1
ATOM 12916 C CA . LEU E 3 12 ? 0.954 54.672 51.509 1.00 17.13 129 LEU G CA 1
ATOM 12917 C C . LEU E 3 12 ? 1.833 55.468 52.462 1.00 23.22 129 LEU G C 1
ATOM 12918 O O . LEU E 3 12 ? 1.695 55.373 53.682 1.00 24.57 129 LEU G O 1
ATOM 12934 N N . GLU E 3 13 ? 2.734 56.261 51.894 1.00 19.69 130 GLU G N 1
ATOM 12935 C CA . GLU E 3 13 ? 3.483 57.260 52.646 1.00 22.93 130 GLU G CA 1
ATOM 12936 C C . GLU E 3 13 ? 3.041 58.633 52.163 1.00 26.20 130 GLU G C 1
ATOM 12937 O O . GLU E 3 13 ? 3.229 58.967 50.989 1.00 20.48 130 GLU G O 1
ATOM 12949 N N . CYS E 3 14 ? 2.451 59.419 53.062 1.00 20.00 131 CYS G N 1
ATOM 12950 C CA . CYS E 3 14 ? 1.776 60.652 52.694 1.00 21.33 131 CYS G CA 1
ATOM 12951 C C . CYS E 3 14 ? 2.286 61.819 53.526 1.00 19.27 131 CYS G C 1
ATOM 12952 O O . CYS E 3 14 ? 2.764 61.649 54.649 1.00 21.60 131 CYS G O 1
ATOM 12959 N N . ARG E 3 15 ? 2.129 63.021 52.976 1.00 20.79 132 ARG G N 1
ATOM 12960 C CA . ARG E 3 15 ? 2.412 64.242 53.709 1.00 17.40 132 ARG G CA 1
ATOM 12961 C C . ARG E 3 15 ? 1.413 65.319 53.297 1.00 24.35 132 ARG G C 1
ATOM 12962 O O . ARG E 3 15 ? 0.626 65.150 52.358 1.00 22.25 132 ARG G O 1
ATOM 12983 N N . GLN E 3 16 ? 1.430 66.428 54.037 1.00 27.16 133 GLN G N 1
ATOM 12984 C CA . GLN E 3 16 ? 0.636 67.593 53.670 1.00 24.35 133 GLN G CA 1
ATOM 12985 C C . GLN E 3 16 ? 1.065 68.124 52.311 1.00 29.74 133 GLN G C 1
ATOM 12986 O O . GLN E 3 16 ? 2.222 67.989 51.905 1.00 30.43 133 GLN G O 1
ATOM 13000 N N . VAL E 3 17 ? 0.126 68.760 51.616 1.00 35.82 134 VAL G N 1
ATOM 13001 C CA . VAL E 3 17 ? 0.402 69.314 50.296 1.00 37.10 134 VAL G CA 1
ATOM 13002 C C . VAL E 3 17 ? 1.031 70.693 50.447 1.00 43.41 134 VAL G C 1
ATOM 13003 O O . VAL E 3 17 ? 0.656 71.471 51.332 1.00 44.09 134 VAL G O 1
ATOM 13016 N N . ASN E 3 18 ? 1.989 70.998 49.577 1.00 51.01 135 ASN G N 1
ATOM 13017 C CA . ASN E 3 18 ? 2.673 72.289 49.598 1.00 51.10 135 ASN G CA 1
ATOM 13018 C C . ASN E 3 18 ? 1.673 73.442 49.625 1.00 56.59 135 ASN G C 1
ATOM 13019 O O . ASN E 3 18 ? 1.688 74.314 48.757 1.00 59.68 135 ASN G O 1
ATOM 13023 N N . GLU E 3 32 ? -12.508 67.577 50.527 1.00 53.16 152 GLU G N 1
ATOM 13024 C CA . GLU E 3 32 ? -11.926 68.849 50.943 1.00 67.94 152 GLU G CA 1
ATOM 13025 C C . GLU E 3 32 ? -10.411 68.730 51.137 1.00 56.20 152 GLU G C 1
ATOM 13026 O O . GLU E 3 32 ? -9.626 69.205 50.312 1.00 51.76 152 GLU G O 1
ATOM 13029 N N . GLU E 3 33 ? -10.009 68.088 52.231 1.00 40.93 153 GLU G N 1
ATOM 13030 C CA . GLU E 3 33 ? -8.599 67.952 52.569 1.00 38.55 153 GLU G CA 1
ATOM 13031 C C . GLU E 3 33 ? -7.961 66.799 51.798 1.00 30.34 153 GLU G C 1
ATOM 13032 O O . GLU E 3 33 ? -8.547 65.721 51.656 1.00 22.62 153 GLU G O 1
ATOM 13044 N N . ILE E 3 34 ? -6.746 67.030 51.302 1.00 24.66 154 ILE G N 1
ATOM 13045 C CA . ILE E 3 34 ? -6.027 66.034 50.522 1.00 24.77 154 ILE G CA 1
ATOM 13046 C C . ILE E 3 34 ? -4.641 65.830 51.118 1.00 30.45 154 ILE G C 1
ATOM 13047 O O . ILE E 3 34 ? -4.090 66.703 51.792 1.00 28.78 154 ILE G O 1
ATOM 13063 N N . LYS E 3 35 ? -4.085 64.652 50.859 1.00 21.07 155 LYS G N 1
ATOM 13064 C CA . LYS E 3 35 ? -2.713 64.334 51.207 1.00 14.59 155 LYS G CA 1
ATOM 13065 C C . LYS E 3 35 ? -1.950 63.960 49.945 1.00 18.61 155 LYS G C 1
ATOM 13066 O O . LYS E 3 35 ? -2.530 63.523 48.948 1.00 20.87 155 LYS G O 1
ATOM 13085 N N . ASN E 3 36 ? -0.636 64.131 50.007 1.00 18.42 156 ASN G N 1
ATOM 13086 C CA . ASN E 3 36 ? 0.264 63.871 48.889 1.00 16.70 156 ASN G CA 1
ATOM 13087 C C . ASN E 3 36 ? 1.000 62.571 49.190 1.00 16.24 156 ASN G C 1
ATOM 13088 O O . ASN E 3 36 ? 1.816 62.521 50.118 1.00 17.58 156 ASN G O 1
ATOM 13098 N N . CYS E 3 37 ? 0.699 61.520 48.420 1.00 16.73 157 CYS G N 1
ATOM 13099 C CA . CYS E 3 37 ? 1.059 60.153 48.776 1.00 15.94 157 CYS G CA 1
ATOM 13100 C C . CYS E 3 37 ? 1.862 59.457 47.682 1.00 26.28 157 CYS G C 1
ATOM 13101 O O . CYS E 3 37 ? 1.663 59.698 46.489 1.00 18.61 157 CYS G O 1
ATOM 13108 N N . SER E 3 38 ? 2.759 58.572 48.113 1.00 24.13 158 SER G N 1
ATOM 13109 C CA . SER E 3 38 ? 3.398 57.583 47.260 1.00 27.90 158 SER G CA 1
ATOM 13110 C C . SER E 3 38 ? 2.965 56.182 47.681 1.00 33.91 158 SER G C 1
ATOM 13111 O O . SER E 3 38 ? 2.453 55.971 48.786 1.00 27.63 158 SER G O 1
ATOM 13119 N N . PHE E 3 39 ? 3.177 55.223 46.785 1.00 32.57 159 PHE G N 1
ATOM 13120 C CA . PHE E 3 39 ? 2.757 53.840 46.971 1.00 40.51 159 PHE G CA 1
ATOM 13121 C C . PHE E 3 39 ? 3.953 52.945 47.276 1.00 45.58 159 PHE G C 1
ATOM 13122 O O . PHE E 3 39 ? 5.112 53.367 47.237 1.00 52.04 159 PHE G O 1
ATOM 13139 N N . ASN E 3 40 ? 3.647 51.679 47.566 1.00 48.51 160 ASN G N 1
ATOM 13140 C CA . ASN E 3 40 ? 4.660 50.652 47.814 1.00 53.40 160 ASN G CA 1
ATOM 13141 C C . ASN E 3 40 ? 5.550 51.003 49.003 1.00 53.45 160 ASN G C 1
ATOM 13142 O O . ASN E 3 40 ? 6.746 50.699 49.011 1.00 48.01 160 ASN G O 1
ATOM 13147 N N . ALA E 3 41 ? 4.971 51.633 50.021 1.00 49.69 161 ALA G N 1
ATOM 13148 C CA . ALA E 3 41 ? 5.734 52.010 51.199 1.00 50.39 161 ALA G CA 1
ATOM 13149 C C . ALA E 3 41 ? 5.881 50.827 52.149 1.00 55.74 161 ALA G C 1
ATOM 13150 O O . ALA E 3 41 ? 5.166 49.825 52.060 1.00 55.35 161 ALA G O 1
ATOM 13152 N N . THR E 3 42 ? 6.828 50.960 53.071 1.00 54.37 162 THR G N 1
ATOM 13153 C CA . THR E 3 42 ? 6.970 50.016 54.169 1.00 60.28 162 THR G CA 1
ATOM 13154 C C . THR E 3 42 ? 5.839 50.216 55.178 1.00 47.21 162 THR G C 1
ATOM 13155 O O . THR E 3 42 ? 5.549 49.337 55.991 1.00 47.83 162 THR G O 1
ATOM 13159 N N . LYS E 3 51 ? 7.996 56.601 43.245 1.00 44.22 171 LYS G N 1
ATOM 13160 C CA . LYS E 3 51 ? 8.532 57.854 42.724 1.00 49.67 171 LYS G CA 1
ATOM 13161 C C . LYS E 3 51 ? 7.447 58.673 42.027 1.00 35.05 171 LYS G C 1
ATOM 13162 O O . LYS E 3 51 ? 7.698 59.789 41.574 1.00 44.72 171 LYS G O 1
ATOM 13180 N N . VAL E 3 52 ? 6.245 58.105 41.927 1.00 32.87 172 VAL G N 1
ATOM 13181 C CA . VAL E 3 52 ? 5.064 58.831 41.474 1.00 31.24 172 VAL G CA 1
ATOM 13182 C C . VAL E 3 52 ? 4.233 59.196 42.697 1.00 29.46 172 VAL G C 1
ATOM 13183 O O . VAL E 3 52 ? 3.948 58.344 43.547 1.00 23.81 172 VAL G O 1
ATOM 13196 N N . TYR E 3 53 ? 3.837 60.456 42.776 1.00 22.19 173 TYR G N 1
ATOM 13197 C CA . TYR E 3 53 ? 3.053 60.968 43.882 1.00 27.89 173 TYR G CA 1
ATOM 13198 C C . TYR E 3 53 ? 1.654 61.303 43.392 1.00 31.75 173 TYR G C 1
ATOM 13199 O O . TYR E 3 53 ? 1.489 61.895 42.322 1.00 29.43 173 TYR G O 1
ATOM 13217 N N . ALA E 3 54 ? 0.652 60.917 44.175 1.00 20.13 174 ALA G N 1
ATOM 13218 C CA . ALA E 3 54 ? -0.737 61.199 43.855 1.00 16.22 174 ALA G CA 1
ATOM 13219 C C . ALA E 3 54 ? -1.408 61.831 45.061 1.00 22.28 174 ALA G C 1
ATOM 13220 O O . ALA E 3 54 ? -1.015 61.593 46.205 1.00 21.00 174 ALA G O 1
ATOM 13227 N N . LEU E 3 55 ? -2.414 62.656 44.792 1.00 16.71 175 LEU G N 1
ATOM 13228 C CA . LEU E 3 55 ? -3.164 63.320 45.846 1.00 18.71 175 LEU G CA 1
ATOM 13229 C C . LEU E 3 55 ? -4.376 62.467 46.201 1.00 18.26 175 LEU G C 1
ATOM 13230 O O . LEU E 3 55 ? -5.208 62.167 45.341 1.00 16.63 175 LEU G O 1
ATOM 13246 N N . PHE E 3 56 ? -4.449 62.054 47.458 1.00 21.42 176 PHE G N 1
ATOM 13247 C CA . PHE E 3 56 ? -5.571 61.293 47.976 1.00 15.82 176 PHE G CA 1
ATOM 13248 C C . PHE E 3 56 ? -6.417 62.177 48.881 1.00 18.12 176 PHE G C 1
ATOM 13249 O O . PHE E 3 56 ? -5.900 63.047 49.587 1.00 15.98 176 PHE G O 1
ATOM 13266 N N . TYR E 3 57 ? -7.723 61.949 48.854 1.00 15.64 177 TYR G N 1
ATOM 13267 C CA . TYR E 3 57 ? -8.598 62.600 49.815 1.00 18.55 177 TYR G CA 1
ATOM 13268 C C . TYR E 3 57 ? -8.408 61.961 51.179 1.00 15.02 177 TYR G C 1
ATOM 13269 O O . TYR E 3 57 ? -8.353 60.732 51.304 1.00 18.34 177 TYR G O 1
ATOM 13287 N N . ARG E 3 58 ? -8.274 62.806 52.199 1.00 18.89 178 ARG G N 1
ATOM 13288 C CA . ARG E 3 58 ? -7.973 62.319 53.538 1.00 17.59 178 ARG G CA 1
ATOM 13289 C C . ARG E 3 58 ? -9.084 61.419 54.066 1.00 19.14 178 ARG G C 1
ATOM 13290 O O . ARG E 3 58 ? -8.826 60.531 54.886 1.00 15.44 178 ARG G O 1
ATOM 13311 N N . LEU E 3 59 ? -10.318 61.619 53.594 1.00 15.36 179 LEU G N 1
ATOM 13312 C CA . LEU E 3 59 ? -11.422 60.735 53.948 1.00 20.48 179 LEU G CA 1
ATOM 13313 C C . LEU E 3 59 ? -11.210 59.308 53.472 1.00 20.55 179 LEU G C 1
ATOM 13314 O O . LEU E 3 59 ? -11.798 58.385 54.044 1.00 20.89 179 LEU G O 1
ATOM 13330 N N . ASP E 3 60 ? -10.404 59.107 52.431 1.00 16.96 180 ASP G N 1
ATOM 13331 C CA . ASP E 3 60 ? -10.228 57.797 51.819 1.00 20.19 180 ASP G CA 1
ATOM 13332 C C . ASP E 3 60 ? -9.056 57.014 52.394 1.00 18.06 180 ASP G C 1
ATOM 13333 O O . ASP E 3 60 ? -8.875 55.846 52.030 1.00 16.52 180 ASP G O 1
ATOM 13342 N N . ILE E 3 61 ? -8.251 57.623 53.258 1.00 16.36 181 ILE G N 1
ATOM 13343 C CA . ILE E 3 61 ? -7.081 56.960 53.809 1.00 17.52 181 ILE G CA 1
ATOM 13344 C C . ILE E 3 61 ? -7.157 57.000 55.330 1.00 18.56 181 ILE G C 1
ATOM 13345 O O . ILE E 3 61 ? -7.854 57.825 55.927 1.00 19.56 181 ILE G O 1
ATOM 13361 N N . VAL E 3 62 ? -6.421 56.082 55.954 1.00 15.19 182 VAL G N 1
ATOM 13362 C CA . VAL E 3 62 ? -6.472 55.878 57.394 1.00 14.10 182 VAL G CA 1
ATOM 13363 C C . VAL E 3 62 ? -5.051 55.901 57.929 1.00 15.64 182 VAL G C 1
ATOM 13364 O O . VAL E 3 62 ? -4.222 55.078 57.534 1.00 13.09 182 VAL G O 1
ATOM 13368 N N . PRO E 3 63 ? -4.712 56.819 58.832 1.00 14.39 183 PRO G N 1
ATOM 13369 C CA . PRO E 3 63 ? -3.350 56.848 59.369 1.00 13.59 183 PRO G CA 1
ATOM 13370 C C . PRO E 3 63 ? -3.033 55.575 60.142 1.00 14.51 183 PRO G C 1
ATOM 13371 O O . PRO E 3 63 ? -3.872 55.043 60.872 1.00 15.21 183 PRO G O 1
ATOM 13382 N N . LEU E 3 64 ? -1.810 55.078 59.960 1.00 12.95 184 LEU G N 1
ATOM 13383 C CA . LEU E 3 64 ? -1.309 53.937 60.715 1.00 18.67 184 LEU G CA 1
ATOM 13384 C C . LEU E 3 64 ? -0.426 54.358 61.881 1.00 16.28 184 LEU G C 1
ATOM 13385 O O . LEU E 3 64 ? 0.007 53.505 62.666 1.00 20.07 184 LEU G O 1
ATOM 13390 N N . GLU E 3 65 ? -0.153 55.652 62.002 1.00 15.43 185 GLU G N 1
ATOM 13391 C CA . GLU E 3 65 ? 0.683 56.206 63.053 1.00 12.90 185 GLU G CA 1
ATOM 13392 C C . GLU E 3 65 ? 0.363 57.690 63.119 1.00 14.92 185 GLU G C 1
ATOM 13393 O O . GLU E 3 65 ? -0.393 58.216 62.299 1.00 16.32 185 GLU G O 1
ATOM 13405 N N . GLU E 3 66 ? 0.959 58.364 64.093 1.00 15.84 186 GLU G N 1
ATOM 13406 C CA . GLU E 3 66 ? 0.666 59.775 64.302 1.00 14.54 186 GLU G CA 1
ATOM 13407 C C . GLU E 3 66 ? 0.962 60.579 63.037 1.00 15.62 186 GLU G C 1
ATOM 13408 O O . GLU E 3 66 ? 2.068 60.517 62.490 1.00 16.29 186 GLU G O 1
ATOM 13420 N N . GLU E 3 67 A -0.037 61.325 62.565 1.00 14.80 186 GLU G N 1
ATOM 13421 C CA . GLU E 3 67 A 0.186 62.277 61.482 1.00 17.01 186 GLU G CA 1
ATOM 13422 C C . GLU E 3 67 A 1.054 63.430 61.974 1.00 17.13 186 GLU G C 1
ATOM 13423 O O . GLU E 3 67 A 0.991 63.826 63.141 1.00 18.30 186 GLU G O 1
ATOM 13435 N N . ARG E 3 68 B 1.863 63.981 61.069 1.00 15.59 186 ARG G N 1
ATOM 13436 C CA . ARG E 3 68 B 2.933 64.894 61.444 1.00 16.70 186 ARG G CA 1
ATOM 13437 C C . ARG E 3 68 B 2.910 66.166 60.602 1.00 25.76 186 ARG G C 1
ATOM 13438 O O . ARG E 3 68 B 2.581 66.145 59.412 1.00 23.91 186 ARG G O 1
ATOM 13459 N N . LYS E 3 69 C 3.287 67.277 61.237 1.00 19.85 186 LYS G N 1
ATOM 13460 C CA . LYS E 3 69 C 3.470 68.543 60.538 1.00 22.78 186 LYS G CA 1
ATOM 13461 C C . LYS E 3 69 C 4.817 68.519 59.824 1.00 30.58 186 LYS G C 1
ATOM 13462 O O . LYS E 3 69 C 5.864 68.392 60.467 1.00 35.01 186 LYS G O 1
ATOM 13481 N N . GLY E 3 70 D 4.794 68.621 58.497 1.00 34.41 186 GLY G N 1
ATOM 13482 C CA . GLY E 3 70 D 6.033 68.691 57.747 1.00 36.49 186 GLY G CA 1
ATOM 13483 C C . GLY E 3 70 D 6.821 67.399 57.708 1.00 37.88 186 GLY G C 1
ATOM 13484 O O . GLY E 3 70 D 8.021 67.426 57.428 1.00 39.59 186 GLY G O 1
ATOM 13488 N N . ASN E 3 71 ? 6.183 66.267 57.992 1.00 28.73 187 ASN G N 1
ATOM 13489 C CA . ASN E 3 71 ? 6.789 64.955 57.819 1.00 26.96 187 ASN G CA 1
ATOM 13490 C C . ASN E 3 71 ? 5.803 64.037 57.128 1.00 29.32 187 ASN G C 1
ATOM 13491 O O . ASN E 3 71 ? 4.583 64.206 57.230 1.00 30.24 187 ASN G O 1
ATOM 13501 N N . SER E 3 72 ? 6.357 63.006 56.508 1.00 23.42 188 SER G N 1
ATOM 13502 C CA . SER E 3 72 ? 5.552 61.924 55.984 1.00 24.96 188 SER G CA 1
ATOM 13503 C C . SER E 3 72 ? 5.224 60.937 57.093 1.00 25.34 188 SER G C 1
ATOM 13504 O O . SER E 3 72 ? 5.961 60.800 58.075 1.00 21.77 188 SER G O 1
ATOM 13512 N N . SER E 3 73 ? 4.102 60.247 56.924 1.00 21.16 189 SER G N 1
ATOM 13513 C CA . SER E 3 73 ? 3.701 59.176 57.821 1.00 20.82 189 SER G CA 1
ATOM 13514 C C . SER E 3 73 ? 2.936 58.151 56.996 1.00 18.34 189 SER G C 1
ATOM 13515 O O . SER E 3 73 ? 2.586 58.400 55.840 1.00 19.14 189 SER G O 1
ATOM 13523 N N . LYS E 3 74 ? 2.693 56.985 57.590 1.00 16.11 190 LYS G N 1
ATOM 13524 C CA . LYS E 3 74 ? 2.131 55.864 56.855 1.00 19.76 190 LYS G CA 1
ATOM 13525 C C . LYS E 3 74 ? 0.608 55.820 56.980 1.00 18.32 190 LYS G C 1
ATOM 13526 O O . LYS E 3 74 ? 0.034 56.149 58.024 1.00 15.60 190 LYS G O 1
ATOM 13545 N N . TYR E 3 75 ? -0.040 55.394 55.896 1.00 13.06 191 TYR G N 1
ATOM 13546 C CA . TYR E 3 75 ? -1.491 55.252 55.849 1.00 11.59 191 TYR G CA 1
ATOM 13547 C C . TYR E 3 75 ? -1.834 53.971 55.109 1.00 14.24 191 TYR G C 1
ATOM 13548 O O . TYR E 3 75 ? -0.996 53.383 54.420 1.00 18.86 191 TYR G O 1
ATOM 13566 N N . ARG E 3 76 ? -3.085 53.555 55.254 1.00 14.02 192 ARG G N 1
ATOM 13567 C CA . ARG E 3 76 ? -3.679 52.519 54.430 1.00 18.10 192 ARG G CA 1
ATOM 13568 C C . ARG E 3 76 ? -4.959 53.071 53.817 1.00 21.50 192 ARG G C 1
ATOM 13569 O O . ARG E 3 76 ? -5.492 54.091 54.265 1.00 16.59 192 ARG G O 1
ATOM 13590 N N . LEU E 3 77 ? -5.445 52.402 52.774 1.00 19.86 193 LEU G N 1
ATOM 13591 C CA . LEU E 3 77 ? -6.717 52.786 52.177 1.00 21.80 193 LEU G CA 1
ATOM 13592 C C . LEU E 3 77 ? -7.856 52.372 53.095 1.00 24.79 193 LEU G C 1
ATOM 13593 O O . LEU E 3 77 ? -7.819 51.305 53.711 1.00 29.80 193 LEU G O 1
ATOM 13609 N N . ILE E 3 78 ? -8.883 53.218 53.186 1.00 24.25 194 ILE G N 1
ATOM 13610 C CA . ILE E 3 78 ? -9.991 52.911 54.088 1.00 31.09 194 ILE G CA 1
ATOM 13611 C C . ILE E 3 78 ? -10.718 51.648 53.638 1.00 32.40 194 ILE G C 1
ATOM 13612 O O . ILE E 3 78 ? -11.336 50.953 54.455 1.00 38.85 194 ILE G O 1
ATOM 13628 N N . ASN E 3 79 ? -10.645 51.320 52.344 1.00 37.06 195 ASN G N 1
ATOM 13629 C CA . ASN E 3 79 ? -11.327 50.137 51.823 1.00 46.70 195 ASN G CA 1
ATOM 13630 C C . ASN E 3 79 ? -10.644 48.836 52.243 1.00 52.61 195 ASN G C 1
ATOM 13631 O O . ASN E 3 79 ? -11.307 47.794 52.316 1.00 61.08 195 ASN G O 1
ATOM 13635 N N . CYS E 3 80 ? -9.340 48.862 52.515 1.00 47.59 196 CYS G N 1
ATOM 13636 C CA . CYS E 3 80 ? -8.613 47.642 52.878 1.00 51.11 196 CYS G CA 1
ATOM 13637 C C . CYS E 3 80 ? -9.246 46.968 54.099 1.00 50.59 196 CYS G C 1
ATOM 13638 O O . CYS E 3 80 ? -9.016 47.364 55.242 1.00 50.78 196 CYS G O 1
ATOM 13643 N N . CYS F 3 9 ? -0.874 -3.106 49.239 1.00 59.47 126 CYS J N 1
ATOM 13644 C CA . CYS F 3 9 ? -0.659 -1.715 48.855 1.00 64.93 126 CYS J CA 1
ATOM 13645 C C . CYS F 3 9 ? 0.799 -1.465 48.510 1.00 58.32 126 CYS J C 1
ATOM 13646 O O . CYS F 3 9 ? 1.696 -1.981 49.175 1.00 54.16 126 CYS J O 1
ATOM 13649 N N . VAL F 3 10 ? 1.042 -0.672 47.473 1.00 49.57 127 VAL J N 1
ATOM 13650 C CA . VAL F 3 10 ? 2.409 -0.313 47.120 1.00 45.94 127 VAL J CA 1
ATOM 13651 C C . VAL F 3 10 ? 2.913 0.732 48.106 1.00 38.39 127 VAL J C 1
ATOM 13652 O O . VAL F 3 10 ? 2.190 1.663 48.484 1.00 34.91 127 VAL J O 1
ATOM 13665 N N . THR F 3 11 ? 4.156 0.569 48.535 1.00 35.23 128 THR J N 1
ATOM 13666 C CA . THR F 3 11 ? 4.801 1.526 49.417 1.00 31.24 128 THR J CA 1
ATOM 13667 C C . THR F 3 11 ? 5.617 2.514 48.595 1.00 33.27 128 THR J C 1
ATOM 13668 O O . THR F 3 11 ? 6.318 2.128 47.652 1.00 32.73 128 THR J O 1
ATOM 13679 N N . LEU F 3 12 ? 5.497 3.793 48.942 1.00 19.91 129 LEU J N 1
ATOM 13680 C CA . LEU F 3 12 ? 6.299 4.853 48.356 1.00 15.21 129 LEU J CA 1
ATOM 13681 C C . LEU F 3 12 ? 7.409 5.258 49.317 1.00 19.96 129 LEU J C 1
ATOM 13682 O O . LEU F 3 12 ? 7.260 5.170 50.538 1.00 21.01 129 LEU J O 1
ATOM 13698 N N . GLU F 3 13 ? 8.523 5.716 48.753 1.00 18.24 130 GLU J N 1
ATOM 13699 C CA . GLU F 3 13 ? 9.579 6.375 49.512 1.00 23.29 130 GLU J CA 1
ATOM 13700 C C . GLU F 3 13 ? 9.661 7.822 49.042 1.00 25.27 130 GLU J C 1
ATOM 13701 O O . GLU F 3 13 ? 9.969 8.079 47.873 1.00 22.58 130 GLU J O 1
ATOM 13713 N N . CYS F 3 14 ? 9.378 8.762 49.947 1.00 21.10 131 CYS J N 1
ATOM 13714 C CA . CYS F 3 14 ? 9.136 10.151 49.575 1.00 17.93 131 CYS J CA 1
ATOM 13715 C C . CYS F 3 14 ? 9.986 11.097 50.403 1.00 22.05 131 CYS J C 1
ATOM 13716 O O . CYS F 3 14 ? 10.323 10.810 51.552 1.00 20.44 131 CYS J O 1
ATOM 13723 N N . ARG F 3 15 ? 10.287 12.255 49.817 1.00 18.13 132 ARG J N 1
ATOM 13724 C CA . ARG F 3 15 ? 11.022 13.297 50.513 1.00 26.58 132 ARG J CA 1
ATOM 13725 C C . ARG F 3 15 ? 10.565 14.659 50.006 1.00 26.63 132 ARG J C 1
ATOM 13726 O O . ARG F 3 15 ? 9.859 14.773 48.998 1.00 21.81 132 ARG J O 1
ATOM 13747 N N . GLN F 3 16 ? 10.971 15.698 50.732 1.00 25.85 133 GLN J N 1
ATOM 13748 C CA . GLN F 3 16 ? 10.674 17.061 50.323 1.00 23.42 133 GLN J CA 1
ATOM 13749 C C . GLN F 3 16 ? 11.257 17.335 48.940 1.00 27.57 133 GLN J C 1
ATOM 13750 O O . GLN F 3 16 ? 12.302 16.798 48.561 1.00 24.43 133 GLN J O 1
ATOM 13754 N N . VAL F 3 17 ? 10.549 18.167 48.170 1.00 24.39 134 VAL J N 1
ATOM 13755 C CA . VAL F 3 17 ? 11.018 18.532 46.838 1.00 36.09 134 VAL J CA 1
ATOM 13756 C C . VAL F 3 17 ? 12.372 19.234 46.928 1.00 45.04 134 VAL J C 1
ATOM 13757 O O . VAL F 3 17 ? 12.745 19.807 47.960 1.00 37.08 134 VAL J O 1
ATOM 13770 N N . ASN F 3 18 ? 13.112 19.192 45.820 1.00 48.44 135 ASN J N 1
ATOM 13771 C CA . ASN F 3 18 ? 14.383 19.908 45.707 1.00 54.18 135 ASN J CA 1
ATOM 13772 C C . ASN F 3 18 ? 14.150 21.418 45.767 1.00 51.45 135 ASN J C 1
ATOM 13773 O O . ASN F 3 18 ? 15.021 22.177 46.195 1.00 61.19 135 ASN J O 1
ATOM 13784 N N . GLU F 3 32 ? -0.535 23.188 46.977 1.00 43.52 152 GLU J N 1
ATOM 13785 C CA . GLU F 3 32 ? -0.348 22.576 48.288 1.00 51.18 152 GLU J CA 1
ATOM 13786 C C . GLU F 3 32 ? 1.023 21.901 48.365 1.00 40.75 152 GLU J C 1
ATOM 13787 O O . GLU F 3 32 ? 1.812 21.975 47.423 1.00 42.79 152 GLU J O 1
ATOM 13790 N N . GLU F 3 33 ? 1.306 21.247 49.489 1.00 32.86 153 GLU J N 1
ATOM 13791 C CA . GLU F 3 33 ? 2.582 20.566 49.652 1.00 26.67 153 GLU J CA 1
ATOM 13792 C C . GLU F 3 33 ? 2.680 19.394 48.681 1.00 26.84 153 GLU J C 1
ATOM 13793 O O . GLU F 3 33 ? 1.710 18.663 48.458 1.00 28.87 153 GLU J O 1
ATOM 13797 N N . ILE F 3 34 ? 3.860 19.229 48.091 1.00 27.98 154 ILE J N 1
ATOM 13798 C CA . ILE F 3 34 ? 4.138 18.142 47.163 1.00 30.26 154 ILE J CA 1
ATOM 13799 C C . ILE F 3 34 ? 5.354 17.379 47.667 1.00 25.51 154 ILE J C 1
ATOM 13800 O O . ILE F 3 34 ? 6.282 17.972 48.226 1.00 25.27 154 ILE J O 1
ATOM 13816 N N . LYS F 3 35 ? 5.334 16.063 47.484 1.00 18.51 155 LYS J N 1
ATOM 13817 C CA . LYS F 3 35 ? 6.447 15.196 47.838 1.00 19.25 155 LYS J CA 1
ATOM 13818 C C . LYS F 3 35 ? 7.012 14.536 46.586 1.00 19.16 155 LYS J C 1
ATOM 13819 O O . LYS F 3 35 ? 6.268 14.190 45.664 1.00 18.60 155 LYS J O 1
ATOM 13838 N N . ASN F 3 36 ? 8.331 14.361 46.570 1.00 14.91 156 ASN J N 1
ATOM 13839 C CA . ASN F 3 36 ? 9.029 13.656 45.499 1.00 16.85 156 ASN J CA 1
ATOM 13840 C C . ASN F 3 36 ? 9.161 12.195 45.919 1.00 18.96 156 ASN J C 1
ATOM 13841 O O . ASN F 3 36 ? 9.878 11.886 46.875 1.00 21.11 156 ASN J O 1
ATOM 13850 N N . CYS F 3 37 ? 8.479 11.292 45.209 1.00 13.14 157 CYS J N 1
ATOM 13851 C CA . CYS F 3 37 ? 8.346 9.906 45.639 1.00 14.65 157 CYS J CA 1
ATOM 13852 C C . CYS F 3 37 ? 8.883 8.926 44.604 1.00 22.37 157 CYS J C 1
ATOM 13853 O O . CYS F 3 37 ? 8.857 9.192 43.401 1.00 23.03 157 CYS J O 1
ATOM 13860 N N . SER F 3 38 ? 9.329 7.765 45.087 1.00 17.70 158 SER J N 1
ATOM 13861 C CA . SER F 3 38 ? 9.666 6.627 44.241 1.00 28.04 158 SER J CA 1
ATOM 13862 C C . SER F 3 38 ? 8.819 5.423 44.642 1.00 26.66 158 SER J C 1
ATOM 13863 O O . SER F 3 38 ? 8.454 5.267 45.811 1.00 28.54 158 SER J O 1
ATOM 13871 N N . PHE F 3 39 ? 8.506 4.575 43.663 1.00 27.10 159 PHE J N 1
ATOM 13872 C CA . PHE F 3 39 ? 7.668 3.398 43.864 1.00 37.18 159 PHE J CA 1
ATOM 13873 C C . PHE F 3 39 ? 8.528 2.165 44.127 1.00 43.42 159 PHE J C 1
ATOM 13874 O O . PHE F 3 39 ? 9.759 2.196 44.046 1.00 47.17 159 PHE J O 1
ATOM 13891 N N . ASN F 3 40 ? 7.848 1.056 44.414 1.00 53.32 160 ASN J N 1
ATOM 13892 C CA . ASN F 3 40 ? 8.490 -0.248 44.572 1.00 58.23 160 ASN J CA 1
ATOM 13893 C C . ASN F 3 40 ? 9.685 -0.192 45.522 1.00 45.96 160 ASN J C 1
ATOM 13894 O O . ASN F 3 40 ? 9.517 -0.180 46.743 1.00 55.36 160 ASN J O 1
ATOM 13899 N N . VAL F 3 52 ? 11.150 7.069 37.481 1.00 39.07 172 VAL J N 1
ATOM 13900 C CA . VAL F 3 52 ? 10.912 6.244 38.657 1.00 39.13 172 VAL J CA 1
ATOM 13901 C C . VAL F 3 52 ? 10.530 7.146 39.839 1.00 31.94 172 VAL J C 1
ATOM 13902 O O . VAL F 3 52 ? 10.037 6.663 40.857 1.00 35.92 172 VAL J O 1
ATOM 13914 N N . TYR F 3 53 ? 10.735 8.455 39.689 1.00 26.20 173 TYR J N 1
ATOM 13915 C CA . TYR F 3 53 ? 10.330 9.442 40.684 1.00 30.84 173 TYR J CA 1
ATOM 13916 C C . TYR F 3 53 ? 9.150 10.245 40.151 1.00 38.99 173 TYR J C 1
ATOM 13917 O O . TYR F 3 53 ? 9.243 10.854 39.079 1.00 35.86 173 TYR J O 1
ATOM 13935 N N . ALA F 3 54 ? 8.053 10.255 40.908 1.00 23.35 174 ALA J N 1
ATOM 13936 C CA . ALA F 3 54 ? 6.869 11.035 40.583 1.00 16.55 174 ALA J CA 1
ATOM 13937 C C . ALA F 3 54 ? 6.518 11.944 41.751 1.00 24.42 174 ALA J C 1
ATOM 13938 O O . ALA F 3 54 ? 6.833 11.649 42.909 1.00 19.96 174 ALA J O 1
ATOM 13945 N N . LEU F 3 55 ? 5.857 13.051 41.441 1.00 15.73 175 LEU J N 1
ATOM 13946 C CA . LEU F 3 55 ? 5.486 14.032 42.444 1.00 17.11 175 LEU J CA 1
ATOM 13947 C C . LEU F 3 55 ? 4.046 13.766 42.853 1.00 21.50 175 LEU J C 1
ATOM 13948 O O . LEU F 3 55 ? 3.156 13.711 41.999 1.00 19.49 175 LEU J O 1
ATOM 13964 N N . PHE F 3 56 ? 3.830 13.566 44.149 1.00 21.74 176 PHE J N 1
ATOM 13965 C CA . PHE F 3 56 ? 2.507 13.348 44.710 1.00 14.44 176 PHE J CA 1
ATOM 13966 C C . PHE F 3 56 ? 2.158 14.498 45.635 1.00 17.14 176 PHE J C 1
ATOM 13967 O O . PHE F 3 56 ? 3.023 15.025 46.345 1.00 20.38 176 PHE J O 1
ATOM 13984 N N . TYR F 3 57 ? 0.887 14.875 45.640 1.00 22.53 177 TYR J N 1
ATOM 13985 C CA . TYR F 3 57 ? 0.417 15.822 46.632 1.00 22.72 177 TYR J CA 1
ATOM 13986 C C . TYR F 3 57 ? 0.400 15.155 47.999 1.00 18.86 177 TYR J C 1
ATOM 13987 O O . TYR F 3 57 ? 0.023 13.986 48.135 1.00 14.01 177 TYR J O 1
ATOM 14005 N N . ARG F 3 58 ? 0.855 15.893 49.014 1.00 21.85 178 ARG J N 1
ATOM 14006 C CA . ARG F 3 58 ? 0.913 15.330 50.358 1.00 26.75 178 ARG J CA 1
ATOM 14007 C C . ARG F 3 58 ? -0.454 14.844 50.824 1.00 19.38 178 ARG J C 1
ATOM 14008 O O . ARG F 3 58 ? -0.535 13.901 51.617 1.00 22.68 178 ARG J O 1
ATOM 14029 N N . LEU F 3 59 ? -1.537 15.451 50.330 1.00 28.85 179 LEU J N 1
ATOM 14030 C CA . LEU F 3 59 ? -2.876 15.036 50.742 1.00 25.06 179 LEU J CA 1
ATOM 14031 C C . LEU F 3 59 ? -3.255 13.657 50.218 1.00 25.41 179 LEU J C 1
ATOM 14032 O O . LEU F 3 59 ? -4.219 13.067 50.716 1.00 24.08 179 LEU J O 1
ATOM 14048 N N . ASP F 3 60 ? -2.540 13.133 49.223 1.00 22.55 180 ASP J N 1
ATOM 14049 C CA . ASP F 3 60 ? -2.889 11.854 48.619 1.00 16.31 180 ASP J CA 1
ATOM 14050 C C . ASP F 3 60 ? -2.054 10.690 49.130 1.00 20.83 180 ASP J C 1
ATOM 14051 O O . ASP F 3 60 ? -2.266 9.554 48.689 1.00 21.29 180 ASP J O 1
ATOM 14060 N N . ILE F 3 61 ? -1.110 10.937 50.036 1.00 20.33 181 ILE J N 1
ATOM 14061 C CA . ILE F 3 61 ? -0.279 9.883 50.598 1.00 18.49 181 ILE J CA 1
ATOM 14062 C C . ILE F 3 61 ? -0.394 9.952 52.114 1.00 16.58 181 ILE J C 1
ATOM 14063 O O . ILE F 3 61 ? -0.760 10.979 52.686 1.00 17.59 181 ILE J O 1
ATOM 14079 N N . VAL F 3 62 ? -0.068 8.836 52.765 1.00 17.61 182 VAL J N 1
ATOM 14080 C CA . VAL F 3 62 ? -0.243 8.687 54.200 1.00 19.87 182 VAL J CA 1
ATOM 14081 C C . VAL F 3 62 ? 1.062 8.158 54.780 1.00 16.71 182 VAL J C 1
ATOM 14082 O O . VAL F 3 62 ? 1.547 7.108 54.351 1.00 15.38 182 VAL J O 1
ATOM 14095 N N . PRO F 3 63 ? 1.673 8.839 55.749 1.00 17.90 183 PRO J N 1
ATOM 14096 C CA . PRO F 3 63 ? 2.929 8.333 56.315 1.00 15.49 183 PRO J CA 1
ATOM 14097 C C . PRO F 3 63 ? 2.750 6.984 56.998 1.00 15.53 183 PRO J C 1
ATOM 14098 O O . PRO F 3 63 ? 1.747 6.729 57.668 1.00 18.58 183 PRO J O 1
ATOM 14109 N N . LEU F 3 64 ? 3.739 6.110 56.808 1.00 14.80 184 LEU J N 1
ATOM 14110 C CA . LEU F 3 64 ? 3.819 4.833 57.503 1.00 19.09 184 LEU J CA 1
ATOM 14111 C C . LEU F 3 64 ? 4.818 4.860 58.647 1.00 16.03 184 LEU J C 1
ATOM 14112 O O . LEU F 3 64 ? 4.957 3.866 59.369 1.00 20.38 184 LEU J O 1
ATOM 14128 N N . GLU F 3 65 ? 5.518 5.972 58.814 1.00 14.28 185 GLU J N 1
ATOM 14129 C CA . GLU F 3 65 ? 6.554 6.124 59.820 1.00 10.77 185 GLU J CA 1
ATOM 14130 C C . GLU F 3 65 ? 6.761 7.619 59.975 1.00 13.92 185 GLU J C 1
ATOM 14131 O O . GLU F 3 65 ? 6.249 8.416 59.184 1.00 14.41 185 GLU J O 1
ATOM 14143 N N . GLU F 3 66 ? 7.502 7.996 61.005 1.00 10.89 186 GLU J N 1
ATOM 14144 C CA . GLU F 3 66 ? 7.736 9.410 61.261 1.00 12.87 186 GLU J CA 1
ATOM 14145 C C . GLU F 3 66 ? 8.337 10.089 60.034 1.00 12.78 186 GLU J C 1
ATOM 14146 O O . GLU F 3 66 ? 9.334 9.625 59.475 1.00 12.60 186 GLU J O 1
ATOM 14158 N N . GLU F 3 67 A 7.720 11.192 59.614 1.00 10.99 186 GLU J N 1
ATOM 14159 C CA . GLU F 3 67 A 8.286 12.019 58.562 1.00 14.89 186 GLU J CA 1
ATOM 14160 C C . GLU F 3 67 A 9.521 12.743 59.094 1.00 15.40 186 GLU J C 1
ATOM 14161 O O . GLU F 3 67 A 9.626 13.043 60.285 1.00 16.10 186 GLU J O 1
ATOM 14173 N N . ARG F 3 68 B 10.469 13.016 58.201 1.00 14.01 186 ARG J N 1
ATOM 14174 C CA . ARG F 3 68 B 11.800 13.446 58.609 1.00 12.20 186 ARG J CA 1
ATOM 14175 C C . ARG F 3 68 B 12.257 14.659 57.811 1.00 14.62 186 ARG J C 1
ATOM 14176 O O . ARG F 3 68 B 12.088 14.714 56.590 1.00 16.65 186 ARG J O 1
ATOM 14197 N N . LYS F 3 69 C 12.839 15.630 58.516 1.00 13.85 186 LYS J N 1
ATOM 14198 C CA . LYS F 3 69 C 13.416 16.800 57.867 1.00 13.37 186 LYS J CA 1
ATOM 14199 C C . LYS F 3 69 C 14.678 16.403 57.103 1.00 15.92 186 LYS J C 1
ATOM 14200 O O . LYS F 3 69 C 15.596 15.807 57.672 1.00 16.50 186 LYS J O 1
ATOM 14219 N N . GLY F 3 70 D 14.720 16.719 55.810 1.00 22.03 186 GLY J N 1
ATOM 14220 C CA . GLY F 3 70 D 15.899 16.433 55.004 1.00 18.92 186 GLY J CA 1
ATOM 14221 C C . GLY F 3 70 D 16.188 14.962 54.790 1.00 27.71 186 GLY J C 1
ATOM 14222 O O . GLY F 3 70 D 17.312 14.605 54.427 1.00 27.20 186 GLY J O 1
ATOM 14226 N N . ASN F 3 71 ? 15.204 14.095 55.007 1.00 16.66 187 ASN J N 1
ATOM 14227 C CA . ASN F 3 71 ? 15.369 12.660 54.854 1.00 16.46 187 ASN J CA 1
ATOM 14228 C C . ASN F 3 71 ? 14.106 12.082 54.238 1.00 18.09 187 ASN J C 1
ATOM 14229 O O . ASN F 3 71 ? 13.024 12.658 54.356 1.00 16.03 187 ASN J O 1
ATOM 14239 N N . SER F 3 72 ? 14.247 10.929 53.591 1.00 19.88 188 SER J N 1
ATOM 14240 C CA . SER F 3 72 ? 13.096 10.236 53.031 1.00 17.18 188 SER J CA 1
ATOM 14241 C C . SER F 3 72 ? 12.446 9.352 54.087 1.00 23.13 188 SER J C 1
ATOM 14242 O O . SER F 3 72 ? 13.066 8.962 55.078 1.00 19.71 188 SER J O 1
ATOM 14250 N N . SER F 3 73 ? 11.172 9.044 53.862 1.00 13.24 189 SER J N 1
ATOM 14251 C CA . SER F 3 73 ? 10.452 8.102 54.702 1.00 17.63 189 SER J CA 1
ATOM 14252 C C . SER F 3 73 ? 9.394 7.422 53.846 1.00 17.81 189 SER J C 1
ATOM 14253 O O . SER F 3 73 ? 9.157 7.804 52.698 1.00 16.41 189 SER J O 1
ATOM 14261 N N . LYS F 3 74 ? 8.758 6.406 54.417 1.00 16.80 190 LYS J N 1
ATOM 14262 C CA . LYS F 3 74 ? 7.838 5.550 53.682 1.00 13.95 190 LYS J CA 1
ATOM 14263 C C . LYS F 3 74 ? 6.396 6.021 53.839 1.00 15.31 190 LYS J C 1
ATOM 14264 O O . LYS F 3 74 ? 5.992 6.503 54.898 1.00 14.57 190 LYS J O 1
ATOM 14283 N N . TYR F 3 75 ? 5.624 5.863 52.762 1.00 13.61 191 TYR J N 1
ATOM 14284 C CA . TYR F 3 75 ? 4.220 6.254 52.702 1.00 18.59 191 TYR J CA 1
ATOM 14285 C C . TYR F 3 75 ? 3.430 5.216 51.920 1.00 18.25 191 TYR J C 1
ATOM 14286 O O . TYR F 3 75 ? 3.989 4.393 51.190 1.00 19.67 191 TYR J O 1
ATOM 14304 N N . ARG F 3 76 ? 2.110 5.294 52.055 1.00 17.31 192 ARG J N 1
ATOM 14305 C CA . ARG F 3 76 ? 1.177 4.570 51.205 1.00 17.94 192 ARG J CA 1
ATOM 14306 C C . ARG F 3 76 ? 0.211 5.562 50.570 1.00 21.03 192 ARG J C 1
ATOM 14307 O O . ARG F 3 76 ? 0.086 6.707 51.010 1.00 22.59 192 ARG J O 1
ATOM 14328 N N . LEU F 3 77 ? -0.477 5.116 49.521 1.00 25.29 193 LEU J N 1
ATOM 14329 C CA . LEU F 3 77 ? -1.494 5.951 48.897 1.00 23.51 193 LEU J CA 1
ATOM 14330 C C . LEU F 3 77 ? -2.739 6.026 49.771 1.00 21.15 193 LEU J C 1
ATOM 14331 O O . LEU F 3 77 ? -3.080 5.085 50.490 1.00 30.07 193 LEU J O 1
ATOM 14347 N N . ILE F 3 78 ? -3.431 7.165 49.694 1.00 24.59 194 ILE J N 1
ATOM 14348 C CA . ILE F 3 78 ? -4.616 7.363 50.522 1.00 32.34 194 ILE J CA 1
ATOM 14349 C C . ILE F 3 78 ? -5.733 6.406 50.119 1.00 37.67 194 ILE J C 1
ATOM 14350 O O . ILE F 3 78 ? -6.544 6.005 50.963 1.00 39.20 194 ILE J O 1
ATOM 14366 N N . ASN F 3 79 ? -5.811 6.035 48.838 1.00 41.03 195 ASN J N 1
ATOM 14367 C CA . ASN F 3 79 ? -6.802 5.051 48.409 1.00 55.29 195 ASN J CA 1
ATOM 14368 C C . ASN F 3 79 ? -6.579 3.720 49.111 1.00 57.13 195 ASN J C 1
ATOM 14369 O O . ASN F 3 79 ? -7.520 3.104 49.624 1.00 79.67 195 ASN J O 1
ATOM 14376 N N . CYS F 3 80 ? -5.337 3.259 49.132 1.00 52.14 196 CYS J N 1
ATOM 14377 C CA . CYS F 3 80 ? -5.000 1.970 49.703 1.00 57.34 196 CYS J CA 1
ATOM 14378 C C . CYS F 3 80 ? -4.628 2.134 51.175 1.00 63.32 196 CYS J C 1
ATOM 14379 O O . CYS F 3 80 ? -4.013 1.256 51.779 1.00 67.00 196 CYS J O 1
#